Protein AF-0000000070367501 (afdb_homodimer)

Solvent-accessible surface area (backbone atoms only — not comparable to full-atom values): 46869 Å² total; per-residue (Å²): 126,82,75,54,25,58,60,68,57,26,40,51,51,44,52,72,64,59,57,45,53,24,20,75,47,23,20,70,32,49,52,84,32,32,57,65,58,52,50,49,32,73,73,63,33,62,46,32,52,46,55,26,44,73,32,50,70,38,22,51,60,39,39,55,61,50,51,23,82,41,45,51,31,62,74,52,23,67,62,58,47,24,73,42,36,36,79,29,70,39,12,36,35,39,36,35,25,28,58,26,35,50,39,13,68,31,33,33,37,31,45,54,77,34,45,42,33,49,54,41,14,26,38,64,14,53,33,43,80,40,77,37,80,51,52,72,39,77,87,58,63,43,72,46,52,57,50,42,66,60,50,40,53,50,39,69,76,39,74,72,51,48,31,37,44,41,64,32,29,32,98,82,22,32,41,48,59,44,55,57,32,41,68,60,55,59,89,42,45,34,33,30,43,16,38,60,38,52,51,45,64,37,32,90,84,50,74,78,39,53,49,81,26,59,26,30,34,37,23,23,15,37,7,47,40,45,35,25,54,57,16,30,17,36,35,34,31,19,55,84,42,84,71,61,63,67,50,50,50,54,30,38,63,58,61,52,28,62,43,65,40,45,59,59,52,46,31,50,53,31,22,52,59,42,31,74,74,46,24,47,60,39,46,50,52,17,33,51,49,33,48,50,45,51,59,58,51,65,72,44,89,53,52,42,65,70,84,72,59,70,93,38,36,43,64,36,41,49,47,35,31,40,59,58,41,40,8,54,54,52,51,46,47,35,34,75,75,65,37,33,40,61,53,44,62,39,53,43,16,31,30,37,34,38,36,58,55,62,50,70,67,56,46,52,51,50,50,53,51,51,52,52,51,49,64,72,42,64,81,56,71,84,49,82,64,71,58,55,69,63,51,42,49,55,57,36,56,75,65,64,48,74,77,42,58,43,49,56,45,49,54,47,60,67,47,79,40,41,38,61,79,33,61,73,36,37,27,59,40,74,40,54,47,47,85,87,29,31,52,75,37,44,57,14,17,49,36,46,72,49,50,25,68,75,66,34,54,76,35,74,39,41,28,53,58,76,81,127,127,82,77,55,26,58,60,68,58,25,40,51,52,43,53,70,64,60,58,46,52,23,20,75,46,24,20,71,33,47,54,83,34,32,58,66,58,52,51,50,32,72,74,63,34,62,45,33,51,46,56,28,44,75,32,51,71,37,22,52,59,38,40,56,59,50,50,23,81,41,43,50,31,59,75,53,23,67,61,57,49,24,73,40,37,35,81,29,70,42,13,36,35,40,37,34,26,28,57,26,34,51,40,13,68,32,33,33,37,30,45,52,78,35,45,42,32,48,55,41,14,26,37,65,15,52,34,43,80,41,78,38,79,52,52,71,40,78,88,58,62,44,73,46,51,58,50,43,66,60,50,40,52,51,38,69,75,37,74,72,50,47,33,38,44,40,65,33,28,33,96,82,21,32,41,48,58,45,57,58,31,43,67,60,55,58,90,42,45,34,34,31,44,16,38,61,38,51,52,44,63,37,34,90,84,51,75,78,38,54,48,80,24,59,24,32,32,38,23,22,14,38,8,47,40,47,36,28,54,55,17,30,16,35,36,36,30,19,56,84,42,85,71,63,64,67,51,49,50,54,31,38,63,59,60,53,28,63,44,66,40,42,59,60,51,46,31,50,52,32,21,53,58,44,30,74,73,46,24,48,61,39,46,50,53,17,33,50,48,34,49,50,44,52,60,58,50,65,72,43,89,54,52,42,65,71,82,71,58,67,93,40,36,42,62,36,42,49,47,34,29,42,59,58,42,42,7,54,55,50,51,47,47,35,34,74,76,65,37,33,40,63,51,47,63,38,53,43,16,32,31,37,36,38,34,59,55,62,50,71,68,55,47,50,52,50,49,52,49,52,53,52,52,48,63,72,41,64,81,56,70,84,50,82,64,70,59,53,68,62,52,42,50,56,57,36,57,76,65,65,47,74,78,41,58,43,49,56,47,50,53,46,57,67,48,77,39,41,39,60,80,35,60,74,37,37,26,58,40,74,39,55,47,46,85,86,28,31,52,76,37,44,56,15,18,50,36,46,70,47,49,26,69,72,67,34,54,75,35,74,38,40,28,52,58,76,80,126

Nearest PDB structures (foldseek):
  3wks-assembly1_B  TM=7.188E-01  e=1.585E-15  Methanocaldococcus jannaschii DSM 2661
  5wt5-assembly1_A  TM=7.300E-01  e=2.079E-14  Helicobacter pylori 26695
  1eqb-assembly2_D  TM=6.887E-01  e=7.180E-15  Escherichia coli
  5gvk-assembly1_B  TM=6.304E-01  e=9.965E-14  Plasmodium vivax Sal-1
  1ls3-assembly1_D  TM=6.834E-01  e=1.636E-12  Oryctolagus cuniculus

Sequence (936 aa):
MKNKKQIFEAIEEFIQSDPTQLQISNHNGRIISQPRLNKIIQNSGFKKVDAAWECMHNISGLQFSGSRIGDLGEVFHQTFNSKLSLFVQNGSSMGNQVVALTLAHKKVLIQANSHVSVYTGLSLSNAEIVLLEPEFNQEYGIHMAVTADQIQQAIQQHPDIYAVILTSPSYEGLFADYQKIRDVIGSRYLIVDEAHGAIHYFDKSDKRTALSSGADITVSSMHKSLGTLVGTSLINVAADSKFPTKKILDAYYTFATTSPNIILLASVYDAILELNENGEEYLQNAIQRNNQFRNEIEKLDNIIIDSFDQSQKDQLKTIFGIKNVHGYQLAKILQDKYNIWVEKCNSISVIVTIHINTEDADIDKLIKAVREISKKFEYKTQYDQSINQELIYVNLTKKRKILTPLTKVMSSDKEEKKIQDCIGRISGNLQYFCPPGYPVLTFGEEISKEHVEILGQNFLIEVLVEDEMKNKKQIFEAIEEFIQSDPTQLQISNHNGRIISQPRLNKIIQNSGFKKVDAAWECMHNISGLQFSGSRIGDLGEVFHQTFNSKLSLFVQNGSSMGNQVVALTLAHKKVLIQANSHVSVYTGLSLSNAEIVLLEPEFNQEYGIHMAVTADQIQQAIQQHPDIYAVILTSPSYEGLFADYQKIRDVIGSRYLIVDEAHGAIHYFDKSDKRTALSSGADITVSSMHKSLGTLVGTSLINVAADSKFPTKKILDAYYTFATTSPNIILLASVYDAILELNENGEEYLQNAIQRNNQFRNEIEKLDNIIIDSFDQSQKDQLKTIFGIKNVHGYQLAKILQDKYNIWVEKCNSISVIVTIHINTEDADIDKLIKAVREISKKFEYKTQYDQSINQELIYVNLTKKRKILTPLTKVMSSDKEEKKIQDCIGRISGNLQYFCPPGYPVLTFGEEISKEHVEILGQNFLIEVLVEDE

Radius of gyration: 27.82 Å; Cα contacts (8 Å, |Δi|>4): 2112; chains: 2; bounding box: 65×97×62 Å

Secondary structure (DSSP, 8-state):
----B-HHHHHHHHHHH--EEESTTSSTT--TT-HHHHHHHHHH-HHHHHGGGGGGGGBTT--EETTEE-B--HHHHHHHTEEEEEEETTHHHHHHHHHHHTTTT-EEEEETT--HHHHHHHHHTTPEEEEEPPPEETTTTEEPPP-HHHHHHHHHH-TT--EEEEE-S-TT-BPP-HHHHHHHHTTSEEEEE-TT-GGGGG-TT----TGGGT-SEEEEESTTTS---TT-EEEEEETT--S-HHHHHHHHHHHS-SS--HHHHHHHHHHHHHHHHHHHHHHHHHHHHHHHHHHHHTTSTTEEE----GGGB-TTEEEEEETTS-HHHHHHHHHHHH-EEESEE-SS-EEEE--TT--HHHHHHHHHHHHHHHHHTTT--------HHHHHHHHHHHH--B-S-HHHHHHS-EEEEEGGGGTTSBB---EEETTTTEEEE-TTBBP-HHHHHHH-TT-EEEEE----/----B-HHHHHHHHHHH--EEESTTSSTT--TT-HHHHHHHHHH-HHHHHGGGGGGGGBTT--EETTEE-B--HHHHHHHTEEEEEEETTHHHHHHHHHHHTTTT-EEEEETT--HHHHHHHHHTTPEEEEEPPPEETTTTEEPPP-HHHHHHHHHH-TT--EEEEE-S-TT-BPP-HHHHHHHHTTSEEEEE-TT-GGGGG-TT----TGGGT-SEEEEESTTTS---TT-EEEEEETT--S-HHHHHHHHHHHS-SS--HHHHHHHHHHHHHHHHHHHHHHHHHHHHHHHHHHHHTTSTTEEE----GGGB-TTEEEEEETTS-HHHHHHHHHHHH-EEESEE-SS-EEEE--TT--HHHHHHHHHHHHHHHHHTTT--------HHHHHHHHHHHH--B-S-HHHHHHS-EEEEEGGGGTTSBB---EEETTTTEEEE-TTBBP-HHHHHHH-TT-EEEEE----

Structure (mmCIF, N/CA/C/O backbone):
data_AF-0000000070367501-model_v1
#
loop_
_entity.id
_entity.type
_entity.pdbx_description
1 polymer 'Orn/lys/arg decarboxylase major region protein'
#
loop_
_atom_site.group_PDB
_atom_site.id
_atom_site.type_symbol
_atom_site.label_atom_id
_atom_site.label_alt_id
_atom_site.label_comp_id
_atom_site.label_asym_id
_atom_site.label_entity_id
_atom_site.label_seq_id
_atom_site.pdbx_PDB_ins_code
_atom_site.Cartn_x
_atom_site.Cartn_y
_atom_site.Cartn_z
_atom_site.occupancy
_atom_site.B_iso_or_equiv
_atom_site.auth_seq_id
_atom_site.auth_comp_id
_atom_site.auth_asym_id
_atom_site.auth_atom_id
_atom_site.pdbx_PDB_model_num
ATOM 1 N N . MET A 1 1 ? 6.867 -26.984 18.719 1 37.91 1 MET A N 1
ATOM 2 C CA . MET A 1 1 ? 6.367 -25.672 18.328 1 37.91 1 MET A CA 1
ATOM 3 C C . MET A 1 1 ? 7.461 -24.625 18.453 1 37.91 1 MET A C 1
ATOM 5 O O . MET A 1 1 ? 8.055 -24.453 19.516 1 37.91 1 MET A O 1
ATOM 9 N N . LYS A 1 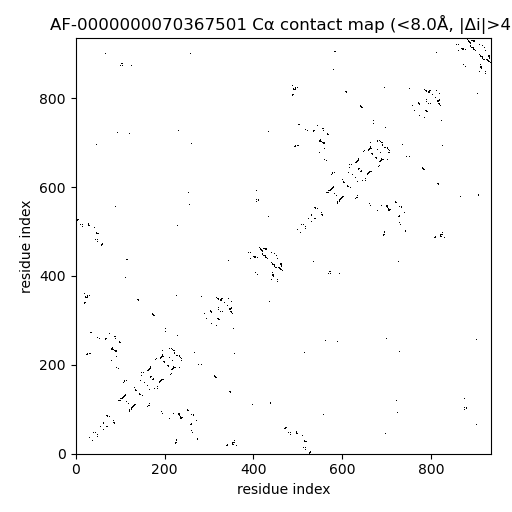2 ? 8.141 -24.375 17.547 1 55.78 2 LYS A N 1
ATOM 10 C CA . LYS A 1 2 ? 9.312 -23.5 17.703 1 55.78 2 LYS A CA 1
ATOM 11 C C . LYS A 1 2 ? 8.938 -22.203 18.406 1 55.78 2 LYS A C 1
ATOM 13 O O . LYS A 1 2 ? 7.883 -21.625 18.156 1 55.78 2 LYS A O 1
ATOM 18 N N . ASN A 1 3 ? 9.516 -21.906 19.312 1 74.88 3 ASN A N 1
ATOM 19 C CA . ASN A 1 3 ? 9.344 -20.719 20.125 1 74.88 3 ASN A CA 1
ATOM 20 C C . ASN A 1 3 ? 9.43 -19.438 19.297 1 74.88 3 ASN A C 1
ATOM 22 O O . ASN A 1 3 ? 10.438 -19.203 18.609 1 74.88 3 ASN A O 1
ATOM 26 N N . LYS A 1 4 ? 8.359 -18.797 19 1 85.81 4 LYS A N 1
ATOM 27 C CA . LYS A 1 4 ? 8.312 -17.516 18.312 1 85.81 4 LYS A CA 1
ATOM 28 C C . LYS A 1 4 ? 9.32 -16.531 18.906 1 85.81 4 LYS A C 1
ATOM 30 O O . LYS A 1 4 ? 9.734 -16.688 20.047 1 85.81 4 LYS A O 1
ATOM 35 N N . LYS A 1 5 ? 9.883 -15.734 18 1 92.88 5 LYS A N 1
ATOM 36 C CA . LYS A 1 5 ? 11.008 -14.859 18.328 1 92.88 5 LYS A CA 1
ATOM 37 C C . LYS A 1 5 ? 10.648 -13.391 18.094 1 92.88 5 LYS A C 1
ATOM 39 O O . LYS A 1 5 ? 9.641 -13.086 17.438 1 92.88 5 LYS A O 1
ATOM 44 N N . GLN A 1 6 ? 11.508 -12.609 18.781 1 94.12 6 GLN A N 1
ATOM 45 C CA . GLN A 1 6 ? 11.438 -11.211 18.391 1 94.12 6 GLN A CA 1
ATOM 46 C C . GLN A 1 6 ? 11.836 -11.016 16.938 1 94.12 6 GLN A C 1
ATOM 48 O O . GLN A 1 6 ? 12.641 -11.789 16.406 1 94.12 6 GLN A O 1
ATOM 53 N N . ILE A 1 7 ? 11.32 -10.055 16.281 1 96.69 7 ILE A N 1
ATOM 54 C CA . ILE A 1 7 ? 11.406 -9.891 14.828 1 96.69 7 ILE A CA 1
ATOM 55 C C . ILE A 1 7 ? 12.867 -9.883 14.391 1 96.69 7 ILE A C 1
ATOM 57 O O . ILE A 1 7 ? 13.234 -10.539 13.414 1 96.69 7 ILE A O 1
ATOM 61 N N . PHE A 1 8 ? 13.75 -9.18 15.047 1 97.75 8 PHE A N 1
ATOM 62 C CA . PHE A 1 8 ? 15.133 -9.055 14.609 1 97.75 8 PHE A CA 1
ATOM 63 C C . PHE A 1 8 ? 15.875 -10.375 14.781 1 97.75 8 PHE A C 1
ATOM 65 O O . PHE A 1 8 ? 16.719 -10.734 13.953 1 97.75 8 PHE A O 1
ATOM 72 N N . GLU A 1 9 ? 15.531 -11.062 15.844 1 97.56 9 GLU A N 1
ATOM 73 C CA . GLU A 1 9 ? 16.062 -12.406 16.016 1 97.56 9 GLU A CA 1
ATOM 74 C C . GLU A 1 9 ? 15.562 -13.344 14.914 1 97.56 9 GLU A C 1
ATOM 76 O O . GLU A 1 9 ? 16.328 -14.156 14.391 1 97.56 9 GLU A O 1
ATOM 81 N N . ALA A 1 10 ? 14.289 -13.25 14.609 1 97.56 10 ALA A N 1
ATOM 82 C CA . ALA A 1 10 ? 13.703 -14.07 13.555 1 97.56 10 ALA A CA 1
ATOM 83 C C . ALA A 1 10 ? 14.383 -13.805 12.211 1 97.56 10 ALA A C 1
ATOM 85 O O . ALA A 1 10 ? 14.688 -14.742 11.469 1 97.56 10 ALA A O 1
ATOM 86 N N . ILE A 1 11 ? 14.664 -12.516 11.883 1 97.81 11 ILE A N 1
ATOM 87 C CA . ILE A 1 11 ? 15.312 -12.125 10.633 1 97.81 11 ILE A CA 1
ATOM 88 C C . ILE A 1 11 ? 16.734 -12.672 10.602 1 97.81 11 ILE A C 1
ATOM 90 O O . ILE A 1 11 ? 17.141 -13.297 9.617 1 97.81 11 ILE A O 1
ATOM 94 N N . GLU A 1 12 ? 17.469 -12.461 11.672 1 97.81 12 GLU A N 1
ATOM 95 C CA . GLU A 1 12 ? 18.859 -12.898 11.727 1 97.81 12 GLU A CA 1
ATOM 96 C C . GLU A 1 12 ? 18.969 -14.422 11.617 1 97.81 12 GLU A C 1
ATOM 98 O O . GLU A 1 12 ? 19.844 -14.938 10.93 1 97.81 12 GLU A O 1
ATOM 103 N N . GLU A 1 13 ? 18.078 -15.086 12.344 1 96.94 13 GLU A N 1
ATOM 104 C CA . GLU A 1 13 ? 18.078 -16.547 12.281 1 96.94 13 GLU A CA 1
ATOM 105 C C . GLU A 1 13 ? 17.797 -17.031 10.859 1 96.94 13 GLU A C 1
ATOM 107 O O . GLU A 1 13 ? 18.406 -18 10.398 1 96.94 13 GLU A O 1
ATOM 112 N N . PHE A 1 14 ? 16.875 -16.422 10.219 1 96.69 14 PHE A N 1
ATOM 113 C CA . PHE A 1 14 ? 16.562 -16.812 8.844 1 96.69 14 PHE A CA 1
ATOM 114 C C . PHE A 1 14 ? 17.766 -16.594 7.941 1 96.69 14 PHE A C 1
ATOM 116 O O . PHE A 1 14 ? 18.125 -17.469 7.148 1 96.69 14 PHE A O 1
ATOM 123 N N . ILE A 1 15 ? 18.391 -15.398 8.008 1 97.06 15 ILE A N 1
ATOM 124 C CA . ILE A 1 15 ? 19.547 -15.062 7.191 1 97.06 15 ILE A CA 1
ATOM 125 C C . ILE A 1 15 ? 20.672 -16.078 7.438 1 97.06 15 ILE A C 1
ATOM 127 O O . ILE A 1 15 ? 21.297 -16.562 6.492 1 97.06 15 ILE A O 1
ATOM 131 N N . GLN A 1 16 ? 20.844 -16.438 8.672 1 96.62 16 GLN A N 1
ATOM 132 C CA . GLN A 1 16 ? 21.922 -17.359 9.047 1 96.62 16 GLN A CA 1
ATOM 133 C C . GLN A 1 16 ? 21.641 -18.766 8.531 1 96.62 16 GLN A C 1
ATOM 135 O O . GLN A 1 16 ? 22.578 -19.484 8.164 1 96.62 16 GLN A O 1
ATOM 140 N N . SER A 1 17 ? 20.375 -19.109 8.523 1 96.12 17 SER A N 1
ATOM 141 C CA . SER A 1 17 ? 20.016 -20.438 8.039 1 96.12 17 SER A CA 1
ATOM 142 C C . SER A 1 17 ? 20.312 -20.578 6.551 1 96.12 17 SER A C 1
ATOM 144 O O . SER A 1 17 ? 20.438 -21.703 6.039 1 96.12 17 SER A O 1
ATOM 146 N N . ASP A 1 18 ? 20.312 -19.531 5.758 1 94.25 18 ASP A N 1
ATOM 147 C CA . ASP A 1 18 ? 20.719 -19.438 4.359 1 94.25 18 ASP A CA 1
ATOM 148 C C . ASP A 1 18 ? 19.969 -20.469 3.51 1 94.25 18 ASP A C 1
ATOM 150 O O . ASP A 1 18 ? 20.594 -21.281 2.82 1 94.25 18 ASP A O 1
ATOM 154 N N . PRO A 1 19 ? 18.703 -20.422 3.529 1 96.12 19 PRO A N 1
ATOM 155 C CA . PRO A 1 19 ? 17.922 -21.391 2.744 1 96.12 19 PRO A CA 1
ATOM 156 C C . PRO A 1 19 ? 18.078 -21.188 1.238 1 96.12 19 PRO A C 1
ATOM 158 O O . PRO A 1 19 ? 18.312 -20.062 0.787 1 96.12 19 PRO A O 1
ATOM 161 N N . THR A 1 20 ? 18.047 -22.328 0.451 1 97.19 20 THR A N 1
ATOM 162 C CA . THR A 1 20 ? 17.859 -22.25 -0.992 1 97.19 20 THR A CA 1
ATOM 163 C C . THR A 1 20 ? 16.391 -21.969 -1.32 1 97.19 20 THR A C 1
ATOM 165 O O . THR A 1 20 ? 15.531 -22.828 -1.152 1 97.19 20 THR A O 1
ATOM 168 N N . GLN A 1 21 ? 16.188 -20.781 -1.766 1 96.62 21 GLN A N 1
ATOM 169 C CA . GLN A 1 21 ? 14.812 -20.375 -2.016 1 96.62 21 GLN A CA 1
ATOM 170 C C . GLN A 1 21 ? 14.477 -20.469 -3.502 1 96.62 21 GLN A C 1
ATOM 172 O O . GLN A 1 21 ? 14.898 -19.609 -4.289 1 96.62 21 GLN A O 1
ATOM 177 N N . LEU A 1 22 ? 13.75 -21.453 -3.846 1 97.25 22 LEU A N 1
ATOM 178 C CA . LEU A 1 22 ? 13.266 -21.625 -5.211 1 97.25 22 LEU A CA 1
ATOM 179 C C . LEU A 1 22 ? 11.797 -21.219 -5.32 1 97.25 22 LEU A C 1
ATOM 181 O O . LEU A 1 22 ? 10.969 -22 -5.793 1 97.25 22 LEU A O 1
ATOM 185 N N . GLN A 1 23 ? 11.492 -20.094 -4.801 1 93.94 23 GLN A N 1
ATOM 186 C CA . GLN A 1 23 ? 10.172 -19.484 -4.652 1 93.94 23 GLN A CA 1
ATOM 187 C C . GLN A 1 23 ? 10.258 -17.953 -4.738 1 93.94 23 GLN A C 1
ATOM 189 O O . GLN A 1 23 ? 11.352 -17.391 -4.848 1 93.94 23 GLN A O 1
ATOM 194 N N . ILE A 1 24 ? 9.156 -17.297 -4.883 1 83.94 24 ILE A N 1
ATOM 195 C CA . ILE A 1 24 ? 9.109 -15.852 -4.684 1 83.94 24 ILE A CA 1
ATOM 196 C C . ILE A 1 24 ? 9.75 -15.492 -3.342 1 83.94 24 ILE A C 1
ATOM 198 O O . ILE A 1 24 ? 9.641 -16.25 -2.375 1 83.94 24 ILE A O 1
ATOM 202 N N . SER A 1 25 ? 10.562 -14.328 -3.264 1 84.62 25 SER A N 1
ATOM 203 C CA . SER A 1 25 ? 10.664 -13.102 -4.051 1 84.62 25 SER A CA 1
ATOM 204 C C . SER A 1 25 ? 11.75 -13.219 -5.117 1 84.62 25 SER A C 1
ATOM 206 O O . SER A 1 25 ? 12.227 -12.211 -5.641 1 84.62 25 SER A O 1
ATOM 208 N N . ASN A 1 26 ? 12.227 -14.375 -5.391 1 82.88 26 ASN A N 1
ATOM 209 C CA . ASN A 1 26 ? 13.016 -14.734 -6.566 1 82.88 26 ASN A CA 1
ATOM 210 C C . ASN A 1 26 ? 14.406 -14.102 -6.523 1 82.88 26 ASN A C 1
ATOM 212 O O . ASN A 1 26 ? 14.938 -13.688 -7.555 1 82.88 26 ASN A O 1
ATOM 216 N N . HIS A 1 27 ? 14.922 -13.891 -5.324 1 89.31 27 HIS A N 1
ATOM 217 C CA . HIS A 1 27 ? 16.25 -13.305 -5.352 1 89.31 27 HIS A CA 1
ATOM 218 C C . HIS A 1 27 ? 17.141 -13.883 -4.25 1 89.31 27 HIS A C 1
ATOM 220 O O . HIS A 1 27 ? 18.359 -13.695 -4.262 1 89.31 27 HIS A O 1
ATOM 226 N N . ASN A 1 28 ? 16.672 -14.664 -3.332 1 89.25 28 ASN A N 1
ATOM 227 C CA . ASN A 1 28 ? 17.484 -15.352 -2.34 1 89.25 28 ASN A CA 1
ATOM 228 C C . ASN A 1 28 ? 18.438 -14.398 -1.638 1 89.25 28 ASN A C 1
ATOM 230 O O . ASN A 1 28 ? 19.562 -14.773 -1.282 1 89.25 28 ASN A O 1
ATOM 234 N N . GLY A 1 29 ? 18.125 -13.203 -1.617 1 93.56 29 GLY A N 1
ATOM 235 C CA . GLY A 1 29 ? 19 -12.211 -1.008 1 93.56 29 GLY A CA 1
ATOM 236 C C . GLY A 1 29 ? 20.109 -11.75 -1.93 1 93.56 29 GLY A C 1
ATOM 237 O O . GLY A 1 29 ? 20.953 -10.945 -1.533 1 93.56 29 GLY A O 1
ATOM 238 N N . ARG A 1 30 ? 20.141 -12.211 -3.133 1 94.56 30 ARG A N 1
ATOM 239 C CA . ARG A 1 30 ? 21.172 -11.859 -4.109 1 94.56 30 ARG A CA 1
ATOM 240 C C . ARG A 1 30 ? 20.781 -10.617 -4.902 1 94.56 30 ARG A C 1
ATOM 242 O O . ARG A 1 30 ? 19.594 -10.273 -4.969 1 94.56 30 ARG A O 1
ATOM 249 N N . ILE A 1 31 ? 21.766 -9.883 -5.551 1 92.06 31 ILE A N 1
ATOM 250 C CA . ILE A 1 31 ? 21.531 -8.5 -5.941 1 92.06 31 ILE A CA 1
ATOM 251 C C . ILE A 1 31 ? 21.719 -8.352 -7.453 1 92.06 31 ILE A C 1
ATOM 253 O O . ILE A 1 31 ? 22.016 -7.262 -7.941 1 92.06 31 ILE A O 1
ATOM 257 N N . ILE A 1 32 ? 21.516 -9.352 -8.242 1 89.62 32 ILE A N 1
ATOM 258 C CA . ILE A 1 32 ? 21.859 -9.289 -9.656 1 89.62 32 ILE A CA 1
ATOM 259 C C . ILE A 1 32 ? 21.016 -8.219 -10.352 1 89.62 32 ILE A C 1
ATOM 261 O O . ILE A 1 32 ? 21.5 -7.539 -11.258 1 89.62 32 ILE A O 1
ATOM 265 N N . SER A 1 33 ? 19.797 -8.055 -9.867 1 87.06 33 SER A N 1
ATOM 266 C CA . SER A 1 33 ? 18.922 -7.082 -10.516 1 87.06 33 SER A CA 1
ATOM 267 C C . SER A 1 33 ? 18.906 -5.758 -9.766 1 87.06 33 SER A C 1
ATOM 269 O O . SER A 1 33 ? 18.078 -4.887 -10.031 1 87.06 33 SER A O 1
ATOM 271 N N . GLN A 1 34 ? 19.781 -5.609 -8.805 1 93.38 34 GLN A N 1
ATOM 272 C CA . GLN A 1 34 ? 19.75 -4.41 -7.977 1 93.38 34 GLN A CA 1
ATOM 273 C C . GLN A 1 34 ? 21.156 -3.848 -7.77 1 93.38 34 GLN A C 1
ATOM 275 O O . GLN A 1 34 ? 21.547 -3.521 -6.645 1 93.38 34 GLN A O 1
ATOM 280 N N . PRO A 1 35 ? 21.938 -3.711 -8.789 1 96.06 35 PRO A N 1
ATOM 281 C CA . PRO A 1 35 ? 23.328 -3.318 -8.555 1 96.06 35 PRO A CA 1
ATOM 282 C C . PRO A 1 35 ? 23.469 -1.855 -8.133 1 96.06 35 PRO A C 1
ATOM 284 O O . PRO A 1 35 ? 24.297 -1.529 -7.277 1 96.06 35 PRO A O 1
ATOM 287 N N . ARG A 1 36 ? 22.719 -0.94 -8.727 1 97.69 36 ARG A N 1
ATOM 288 C CA . ARG A 1 36 ? 22.875 0.488 -8.469 1 97.69 36 ARG A CA 1
ATOM 289 C C . ARG A 1 36 ? 22.359 0.857 -7.086 1 97.69 36 ARG A C 1
ATOM 291 O O . ARG A 1 36 ? 23.016 1.589 -6.348 1 97.69 36 ARG A O 1
ATOM 298 N N . LEU A 1 37 ? 21.172 0.344 -6.73 1 97.75 37 LEU A N 1
ATOM 299 C CA . LEU A 1 37 ? 20.609 0.614 -5.414 1 97.75 37 LEU A CA 1
ATOM 300 C C . LEU A 1 37 ? 21.5 0.043 -4.312 1 97.75 37 LEU A C 1
ATOM 302 O O . LEU A 1 37 ? 21.719 0.692 -3.287 1 97.75 37 LEU A O 1
ATOM 306 N N . ASN A 1 38 ? 21.953 -1.198 -4.516 1 96.88 38 ASN A N 1
ATOM 307 C CA . ASN A 1 38 ? 22.844 -1.82 -3.545 1 96.88 38 ASN A CA 1
ATOM 308 C C . ASN A 1 38 ? 24.094 -0.969 -3.303 1 96.88 38 ASN A C 1
ATOM 310 O O . ASN A 1 38 ? 24.516 -0.79 -2.158 1 96.88 38 ASN A O 1
ATOM 314 N N . LYS A 1 39 ? 24.656 -0.467 -4.348 1 97.38 39 LYS A N 1
ATOM 315 C CA . LYS A 1 39 ? 25.859 0.36 -4.242 1 97.38 39 LYS A CA 1
ATOM 316 C C . LYS A 1 39 ? 25.578 1.627 -3.436 1 97.38 39 LYS A C 1
ATOM 318 O O . LYS A 1 39 ? 26.375 1.996 -2.561 1 97.38 39 LYS A O 1
ATOM 323 N N . ILE A 1 40 ? 24.484 2.301 -3.699 1 97.75 40 ILE A N 1
ATOM 324 C CA . ILE A 1 40 ? 24.156 3.543 -3.01 1 97.75 40 ILE A CA 1
ATOM 325 C C . ILE A 1 40 ? 23.922 3.264 -1.528 1 97.75 40 ILE A C 1
ATOM 327 O O . ILE A 1 40 ? 24.359 4.031 -0.667 1 97.75 40 ILE A O 1
ATOM 331 N N . ILE A 1 41 ? 23.25 2.137 -1.191 1 96.88 41 ILE A N 1
ATOM 332 C CA . ILE A 1 41 ? 22.953 1.801 0.197 1 96.88 41 ILE A CA 1
ATOM 333 C C . ILE A 1 41 ? 24.234 1.451 0.93 1 96.88 41 ILE A C 1
ATOM 335 O O . ILE A 1 41 ? 24.422 1.826 2.09 1 96.88 41 ILE A O 1
ATOM 339 N N . GLN A 1 42 ? 25.125 0.781 0.259 1 95.62 42 GLN A N 1
ATOM 340 C CA . GLN A 1 42 ? 26.406 0.442 0.862 1 95.62 42 GLN A CA 1
ATOM 341 C C . GLN A 1 42 ? 27.234 1.696 1.149 1 95.62 42 GLN A C 1
ATOM 343 O O . GLN A 1 42 ? 27.891 1.786 2.184 1 95.62 42 GLN A O 1
ATOM 348 N N . ASN A 1 43 ? 27.125 2.639 0.235 1 96.12 43 ASN A N 1
ATOM 349 C CA . ASN A 1 43 ? 27.953 3.834 0.331 1 96.12 43 ASN A CA 1
ATOM 350 C C . ASN A 1 43 ? 27.391 4.836 1.328 1 96.12 43 ASN A C 1
ATOM 352 O O . ASN A 1 43 ? 28.141 5.488 2.059 1 96.12 43 ASN A O 1
ATOM 356 N N . SER A 1 44 ? 26.062 4.965 1.354 1 95.81 44 SER A N 1
ATOM 357 C CA . SER A 1 44 ? 25.484 6.109 2.053 1 95.81 44 SER A CA 1
ATOM 358 C C . SER A 1 44 ? 24.562 5.66 3.186 1 95.81 44 SER A C 1
ATOM 360 O O . SER A 1 44 ? 24.234 6.453 4.066 1 95.81 44 SER A O 1
ATOM 362 N N . GLY A 1 45 ? 24.141 4.395 3.164 1 94.69 45 GLY A N 1
ATOM 363 C CA . GLY A 1 45 ? 23.172 3.908 4.121 1 94.69 45 GLY A CA 1
ATOM 364 C C . GLY A 1 45 ? 21.734 3.98 3.607 1 94.69 45 GLY A C 1
ATOM 365 O O . GLY A 1 45 ? 21.391 4.902 2.869 1 94.69 45 GLY A O 1
ATOM 366 N N . PHE A 1 46 ? 20.906 3.012 4.031 1 95.06 46 PHE A N 1
ATOM 367 C CA . PHE A 1 46 ? 19.547 2.9 3.531 1 95.06 46 PHE A CA 1
ATOM 368 C C . PHE A 1 46 ? 18.703 4.09 3.986 1 95.06 46 PHE A C 1
ATOM 370 O O . PHE A 1 46 ? 17.797 4.531 3.27 1 95.06 46 PHE A O 1
ATOM 377 N N . LYS A 1 47 ? 19 4.672 5.195 1 95.81 47 LYS A N 1
ATOM 378 C CA . LYS A 1 47 ? 18.219 5.777 5.738 1 95.81 47 LYS A CA 1
ATOM 379 C C . LYS A 1 47 ? 18.453 7.059 4.945 1 95.81 47 LYS A C 1
ATOM 381 O O . LYS A 1 47 ? 17.547 7.879 4.793 1 95.81 47 LYS A O 1
ATOM 386 N N . LYS A 1 48 ? 19.672 7.25 4.52 1 96.69 48 LYS A N 1
ATOM 387 C CA . LYS A 1 48 ? 19.953 8.406 3.678 1 96.69 48 LYS A CA 1
ATOM 388 C C . LYS A 1 48 ? 19.188 8.328 2.361 1 96.69 48 LYS A C 1
ATOM 390 O O . LYS A 1 48 ? 18.766 9.352 1.826 1 96.69 48 LYS A O 1
ATOM 395 N N . VAL A 1 49 ? 19.062 7.078 1.829 1 97.31 49 VAL A N 1
ATOM 396 C CA . VAL A 1 49 ? 18.266 6.902 0.62 1 97.31 49 VAL A CA 1
ATOM 397 C C . VAL A 1 49 ? 16.797 7.219 0.917 1 97.31 49 VAL A C 1
ATOM 399 O O . VAL A 1 49 ? 16.141 7.93 0.151 1 97.31 49 VAL A O 1
ATOM 402 N N . ASP A 1 50 ? 16.312 6.719 2.043 1 97.12 50 ASP A N 1
ATOM 403 C CA . ASP A 1 50 ? 14.922 6.969 2.445 1 97.12 50 ASP A CA 1
ATOM 404 C C . ASP A 1 50 ? 14.664 8.461 2.617 1 97.12 50 ASP A C 1
ATOM 406 O O . ASP A 1 50 ? 13.586 8.953 2.273 1 97.12 50 ASP A O 1
ATOM 410 N N . ALA A 1 51 ? 15.633 9.234 3.115 1 96.12 51 ALA A N 1
ATOM 411 C CA . ALA A 1 51 ? 15.508 10.664 3.379 1 96.12 51 ALA A CA 1
ATOM 412 C C . ALA A 1 51 ? 15.484 11.461 2.078 1 96.12 51 ALA A C 1
ATOM 414 O O . ALA A 1 51 ? 15.109 12.633 2.066 1 96.12 51 ALA A O 1
ATOM 415 N N . ALA A 1 52 ? 15.812 10.812 0.988 1 94.88 52 ALA A N 1
ATOM 416 C CA . ALA A 1 52 ? 15.93 11.5 -0.295 1 94.88 52 ALA A CA 1
ATOM 417 C C . ALA A 1 52 ? 14.594 11.492 -1.045 1 94.88 52 ALA A C 1
ATOM 419 O O . ALA A 1 52 ? 14.562 11.664 -2.266 1 94.88 52 ALA A O 1
ATOM 420 N N . TRP A 1 53 ? 13.516 11.281 -0.372 1 90.12 53 TRP A N 1
ATOM 421 C CA . TRP A 1 53 ? 12.227 11.109 -1.041 1 90.12 53 TRP A CA 1
ATOM 422 C C . TRP A 1 53 ? 11.859 12.352 -1.847 1 90.12 53 TRP A C 1
ATOM 424 O O . TRP A 1 53 ? 11.195 12.25 -2.879 1 90.12 53 TRP A O 1
ATOM 434 N N . GLU A 1 54 ? 12.391 13.578 -1.518 1 89.94 54 GLU A N 1
ATOM 435 C CA . GLU A 1 54 ? 12.062 14.812 -2.225 1 89.94 54 GLU A CA 1
ATOM 436 C C . GLU A 1 54 ? 12.703 14.844 -3.609 1 89.94 54 GLU A C 1
ATOM 438 O O . GLU A 1 54 ? 12.305 15.633 -4.469 1 89.94 54 GLU A O 1
ATOM 443 N N . CYS A 1 55 ? 13.617 13.977 -3.812 1 94.06 55 CYS A N 1
ATOM 444 C CA . CYS A 1 55 ? 14.297 13.969 -5.105 1 94.06 55 CYS A CA 1
ATOM 445 C C . CYS A 1 55 ? 13.367 13.477 -6.207 1 94.06 55 CYS A C 1
ATOM 447 O O . CYS A 1 55 ? 13.641 13.672 -7.391 1 94.06 55 CYS A O 1
ATOM 449 N N . MET A 1 56 ? 12.219 12.93 -5.812 1 93.88 56 MET A N 1
ATOM 450 C CA . MET A 1 56 ? 11.289 12.375 -6.789 1 93.88 56 MET A CA 1
ATOM 451 C C . MET A 1 56 ? 10.797 13.461 -7.742 1 93.88 56 MET A C 1
ATOM 453 O O . MET A 1 56 ? 10.469 13.18 -8.898 1 93.88 56 MET A O 1
ATOM 457 N N . HIS A 1 57 ? 10.812 14.711 -7.328 1 92.12 57 HIS A N 1
ATOM 458 C CA . HIS A 1 57 ? 10.414 15.828 -8.172 1 92.12 57 HIS A CA 1
ATOM 459 C C . HIS A 1 57 ? 11.414 16.047 -9.305 1 92.12 57 HIS A C 1
ATOM 461 O O . HIS A 1 57 ? 11.086 16.672 -10.32 1 92.12 57 HIS A O 1
ATOM 467 N N . ASN A 1 58 ? 12.602 15.492 -9.188 1 93.44 58 ASN A N 1
ATOM 468 C CA . ASN A 1 58 ? 13.68 15.766 -10.125 1 93.44 58 ASN A CA 1
ATOM 469 C C . ASN A 1 58 ? 14.008 14.547 -10.984 1 93.44 58 ASN A C 1
ATOM 471 O O . ASN A 1 58 ? 15.023 14.523 -11.68 1 93.44 58 ASN A O 1
ATOM 475 N N . ILE A 1 59 ? 13.172 13.547 -10.891 1 95.19 59 ILE A N 1
ATOM 476 C CA . ILE A 1 59 ? 13.43 12.344 -11.672 1 95.19 59 ILE A CA 1
ATOM 477 C C . ILE A 1 59 ? 12.875 12.508 -13.078 1 95.19 59 ILE A C 1
ATOM 479 O O . ILE A 1 59 ? 11.703 12.859 -13.258 1 95.19 59 ILE A O 1
ATOM 483 N N . SER A 1 60 ? 13.703 12.25 -14.07 1 93.5 60 SER A N 1
ATOM 484 C CA . SER A 1 60 ? 13.32 12.383 -15.469 1 93.5 60 SER A CA 1
ATOM 485 C C . SER A 1 60 ? 12.172 11.438 -15.82 1 93.5 60 SER A C 1
ATOM 487 O O . SER A 1 60 ? 12.234 10.242 -15.508 1 93.5 60 SER A O 1
ATOM 489 N N . GLY A 1 61 ? 11.156 12.062 -16.469 1 92.06 61 GLY A N 1
ATOM 490 C CA . GLY A 1 61 ? 10.047 11.25 -16.953 1 92.06 61 GLY A CA 1
ATOM 491 C C . GLY A 1 61 ? 8.984 11 -15.891 1 92.06 61 GLY A C 1
ATOM 492 O O . GLY A 1 61 ? 7.816 10.781 -16.219 1 92.06 61 GLY A O 1
ATOM 493 N N . LEU A 1 62 ? 9.383 11.078 -14.609 1 94.31 62 LEU A N 1
ATOM 494 C CA . LEU A 1 62 ? 8.453 10.766 -13.531 1 94.31 62 LEU A CA 1
ATOM 495 C C . LEU A 1 62 ? 7.484 11.914 -13.289 1 94.31 62 LEU A C 1
ATOM 497 O O . LEU A 1 62 ? 7.906 13.055 -13.062 1 94.31 62 LEU A O 1
ATOM 501 N N . GLN A 1 63 ? 6.215 11.578 -13.438 1 92.81 63 GLN A N 1
ATOM 502 C CA . GLN A 1 63 ? 5.199 12.523 -12.984 1 92.81 63 GLN A CA 1
ATOM 503 C C . GLN A 1 63 ? 5.035 12.469 -11.469 1 92.81 63 GLN A C 1
ATOM 505 O O . GLN A 1 63 ? 4.707 11.422 -10.906 1 92.81 63 GLN A O 1
ATOM 510 N N . PHE A 1 64 ? 5.305 13.531 -10.844 1 89.5 64 PHE A N 1
ATOM 511 C CA . PHE A 1 64 ? 5.207 13.609 -9.391 1 89.5 64 PHE A CA 1
ATOM 512 C C . PHE A 1 64 ? 4.578 14.93 -8.969 1 89.5 64 PHE A C 1
ATOM 514 O O . PHE A 1 64 ? 5.254 15.961 -8.914 1 89.5 64 PHE A O 1
ATOM 521 N N . SER A 1 65 ? 3.201 14.898 -8.703 1 82.62 65 SER A N 1
ATOM 522 C CA . SER A 1 65 ? 2.422 16.047 -8.273 1 82.62 65 SER A CA 1
ATOM 523 C C . SER A 1 65 ? 1.557 15.711 -7.062 1 82.62 65 SER A C 1
ATOM 525 O O . SER A 1 65 ? 0.985 14.625 -6.988 1 82.62 65 SER A O 1
ATOM 527 N N . GLY A 1 66 ? 1.492 16.656 -6.078 1 78.31 66 GLY A N 1
ATOM 528 C CA . GLY A 1 66 ? 0.696 16.391 -4.891 1 78.31 66 GLY A CA 1
ATOM 529 C C . GLY A 1 66 ? 1.243 15.258 -4.047 1 78.31 66 GLY A C 1
ATOM 530 O O . GLY A 1 66 ? 0.479 14.461 -3.49 1 78.31 66 GLY A O 1
ATOM 531 N N . SER A 1 67 ? 2.535 15.031 -4.215 1 82.56 67 SER A N 1
ATOM 532 C CA . SER A 1 67 ? 3.254 14.016 -3.457 1 82.56 67 SER A CA 1
ATOM 533 C C . SER A 1 67 ? 2.814 12.609 -3.861 1 82.56 67 SER A C 1
ATOM 535 O O . SER A 1 67 ? 2.9 11.672 -3.062 1 82.56 67 SER A O 1
ATOM 537 N N . ARG A 1 68 ? 2.285 12.5 -4.996 1 88.62 68 ARG A N 1
ATOM 538 C CA . ARG A 1 68 ? 1.919 11.188 -5.512 1 88.62 68 ARG A CA 1
ATOM 539 C C . ARG A 1 68 ? 2.664 10.875 -6.809 1 88.62 68 ARG A C 1
ATOM 541 O O . ARG A 1 68 ? 2.92 11.773 -7.609 1 88.62 68 ARG A O 1
ATOM 548 N N . ILE A 1 69 ? 2.924 9.656 -6.91 1 93.69 69 ILE A N 1
ATOM 549 C CA . ILE A 1 69 ? 3.568 9.172 -8.125 1 93.69 69 ILE A CA 1
ATOM 550 C C . ILE A 1 69 ? 2.531 9.039 -9.242 1 93.69 69 ILE A C 1
ATOM 552 O O . ILE A 1 69 ? 1.412 8.578 -9.008 1 93.69 69 ILE A O 1
ATOM 556 N N . GLY A 1 70 ? 2.828 9.617 -10.391 1 95.81 70 GLY A N 1
ATOM 557 C CA . GLY A 1 70 ? 2.053 9.375 -11.602 1 95.81 70 GLY A CA 1
ATOM 558 C C . GLY A 1 70 ? 2.756 8.461 -12.586 1 95.81 70 GLY A C 1
ATOM 559 O O . GLY A 1 70 ? 3.33 7.445 -12.203 1 95.81 70 GLY A O 1
ATOM 560 N N . ASP A 1 71 ? 2.643 8.82 -13.844 1 97.69 71 ASP A N 1
ATOM 561 C CA . ASP A 1 71 ? 3.275 8.023 -14.891 1 97.69 71 ASP A CA 1
ATOM 562 C C . ASP A 1 71 ? 4.789 7.965 -14.695 1 97.69 71 ASP A C 1
ATOM 564 O O . ASP A 1 71 ? 5.422 8.977 -14.383 1 97.69 71 ASP A O 1
ATOM 568 N N . LEU A 1 72 ? 5.363 6.777 -14.875 1 97.88 72 LEU A N 1
ATOM 569 C CA . LEU A 1 72 ? 6.785 6.551 -14.656 1 97.88 72 LEU A CA 1
ATOM 570 C C . LEU A 1 72 ? 7.602 7.008 -15.867 1 97.88 72 LEU A C 1
ATOM 572 O O . LEU A 1 72 ? 8.805 7.246 -15.75 1 97.88 72 LEU A O 1
ATOM 576 N N . GLY A 1 73 ? 7 6.992 -17.094 1 96.38 73 GLY A N 1
ATOM 577 C CA . GLY A 1 73 ? 7.637 7.633 -18.219 1 96.38 73 GLY A CA 1
ATOM 578 C C . GLY A 1 73 ? 8.297 6.648 -19.172 1 96.38 73 GLY A C 1
ATOM 579 O O . GLY A 1 73 ? 7.996 5.453 -19.141 1 96.38 73 GLY A O 1
ATOM 580 N N . GLU A 1 74 ? 9.164 7.125 -19.984 1 95.5 74 GLU A N 1
ATOM 581 C CA . GLU A 1 74 ? 9.625 6.504 -21.219 1 95.5 74 GLU A CA 1
ATOM 582 C C . GLU A 1 74 ? 10.375 5.207 -20.953 1 95.5 74 GLU A C 1
ATOM 584 O O . GLU A 1 74 ? 10.242 4.234 -21.688 1 95.5 74 GLU A O 1
ATOM 589 N N . VAL A 1 75 ? 11.141 5.168 -19.906 1 95.75 75 VAL A N 1
ATOM 590 C CA . VAL A 1 75 ? 11.922 3.969 -19.609 1 95.75 75 VAL A CA 1
ATOM 591 C C . VAL A 1 75 ? 10.984 2.771 -19.453 1 95.75 75 VAL A C 1
ATOM 593 O O . VAL A 1 75 ? 11.266 1.686 -19.969 1 95.75 75 VAL A O 1
ATOM 596 N N . PHE A 1 76 ? 9.914 2.951 -18.844 1 98 76 PHE A N 1
ATOM 597 C CA . PHE A 1 76 ? 8.945 1.885 -18.625 1 98 76 PHE A CA 1
ATOM 598 C C . PHE A 1 76 ? 8.102 1.665 -19.875 1 98 76 PHE A C 1
ATOM 600 O O . PHE A 1 76 ? 7.812 0.524 -20.25 1 98 76 PHE A O 1
ATOM 607 N N . HIS A 1 77 ? 7.742 2.779 -20.562 1 97.94 77 HIS A N 1
ATOM 608 C CA . HIS A 1 77 ? 6.961 2.666 -21.781 1 97.94 77 HIS A CA 1
ATOM 609 C C . HIS A 1 77 ? 7.703 1.85 -22.828 1 97.94 77 HIS A C 1
ATOM 611 O O . HIS A 1 77 ? 7.102 1.014 -23.516 1 97.94 77 HIS A O 1
ATOM 617 N N . GLN A 1 78 ? 8.953 2.055 -22.891 1 96.12 78 GLN A N 1
ATOM 618 C CA . GLN A 1 78 ? 9.758 1.332 -23.859 1 96.12 78 GLN A CA 1
ATOM 619 C C . GLN A 1 78 ? 9.898 -0.138 -23.484 1 96.12 78 GLN A C 1
ATOM 621 O O . GLN A 1 78 ? 9.883 -1.015 -24.344 1 96.12 78 GLN A O 1
ATOM 626 N N . THR A 1 79 ? 10.031 -0.377 -22.219 1 96.25 79 THR A N 1
ATOM 627 C CA . THR A 1 79 ? 10.227 -1.736 -21.734 1 96.25 79 THR A CA 1
ATOM 628 C C . THR A 1 79 ? 8.969 -2.576 -21.938 1 96.25 79 THR A C 1
ATOM 630 O O . THR A 1 79 ? 9.055 -3.723 -22.391 1 96.25 79 THR A O 1
ATOM 633 N N . PHE A 1 80 ? 7.805 -2.014 -21.688 1 96.62 80 PHE A N 1
ATOM 634 C CA . PHE A 1 80 ? 6.578 -2.803 -21.641 1 96.62 80 PHE A CA 1
ATOM 635 C C . PHE A 1 80 ? 5.699 -2.5 -22.844 1 96.62 80 PHE A C 1
ATOM 637 O O . PHE A 1 80 ? 4.637 -3.107 -23.016 1 96.62 80 PHE A O 1
ATOM 644 N N . ASN A 1 81 ? 6.145 -1.575 -23.703 1 95.44 81 ASN A N 1
ATOM 645 C CA . ASN A 1 81 ? 5.305 -1.071 -24.781 1 95.44 81 ASN A CA 1
ATOM 646 C C . ASN A 1 81 ? 3.961 -0.57 -24.266 1 95.44 81 ASN A C 1
ATOM 648 O O . ASN A 1 81 ? 2.908 -1.022 -24.719 1 95.44 81 ASN A O 1
ATOM 652 N N . SER A 1 82 ? 4.051 0.318 -23.312 1 98 82 SER A N 1
ATOM 653 C CA . SER A 1 82 ? 2.891 0.867 -22.625 1 98 82 SER A CA 1
ATOM 654 C C . SER A 1 82 ? 2.762 2.367 -22.859 1 98 82 SER A C 1
ATOM 656 O O . SER A 1 82 ? 3.736 3.029 -23.219 1 98 82 SER A O 1
ATOM 658 N N . LYS A 1 83 ? 1.583 2.91 -22.766 1 98.12 83 LYS A N 1
ATOM 659 C CA . LYS A 1 83 ? 1.369 4.352 -22.812 1 98.12 83 LYS A CA 1
ATOM 660 C C . LYS A 1 83 ? 1.191 4.938 -21.422 1 98.12 83 LYS A C 1
ATOM 662 O O . LYS A 1 83 ? 1.2 6.16 -21.25 1 98.12 83 LYS A O 1
ATOM 667 N N . LEU A 1 84 ? 0.986 4.094 -20.453 1 98.44 84 LEU A N 1
ATOM 668 C CA . LEU A 1 84 ? 0.912 4.449 -19.047 1 98.44 84 LEU A CA 1
ATOM 669 C C . LEU A 1 84 ? 1.517 3.354 -18.172 1 98.44 84 LEU A C 1
ATOM 671 O O . LEU A 1 84 ? 1.227 2.172 -18.359 1 98.44 84 LEU A O 1
ATOM 675 N N . SER A 1 85 ? 2.396 3.682 -17.328 1 98.75 85 SER A N 1
ATOM 676 C CA . SER A 1 85 ? 2.992 2.789 -16.328 1 98.75 85 SER A CA 1
ATOM 677 C C . SER A 1 85 ? 2.957 3.406 -14.945 1 98.75 85 SER A C 1
ATOM 679 O O . SER A 1 85 ? 3.488 4.5 -14.727 1 98.75 85 SER A O 1
ATOM 681 N N . LEU A 1 86 ? 2.318 2.701 -14.016 1 98.75 86 LEU A N 1
ATOM 682 C CA . LEU A 1 86 ? 2.143 3.217 -12.656 1 98.75 86 LEU A CA 1
ATOM 683 C C . LEU A 1 86 ? 2.805 2.297 -11.641 1 98.75 86 LEU A C 1
ATOM 685 O O . LEU A 1 86 ? 2.648 1.076 -11.703 1 98.75 86 LEU A O 1
ATOM 689 N N . PHE A 1 87 ? 3.527 2.912 -10.719 1 98.5 87 PHE A N 1
ATOM 690 C CA . PHE A 1 87 ? 4.164 2.191 -9.625 1 98.5 87 PHE A CA 1
ATOM 691 C C . PHE A 1 87 ? 3.172 1.935 -8.5 1 98.5 87 PHE A C 1
ATOM 693 O O . PHE A 1 87 ? 2.443 2.84 -8.086 1 98.5 87 PHE A O 1
ATOM 700 N N . VAL A 1 88 ? 3.174 0.705 -8.023 1 98 88 VAL A N 1
ATOM 701 C CA . VAL A 1 88 ? 2.301 0.31 -6.922 1 98 88 VAL A CA 1
ATOM 702 C C . VAL A 1 88 ? 3.133 -0.301 -5.797 1 98 88 VAL A C 1
ATOM 704 O O . VAL A 1 88 ? 3.791 -1.327 -5.988 1 98 88 VAL A O 1
ATOM 707 N N . GLN A 1 89 ? 3.162 0.256 -4.562 1 96.44 89 GLN A N 1
ATOM 708 C CA . GLN A 1 89 ? 4.027 -0.22 -3.49 1 96.44 89 GLN A CA 1
ATOM 709 C C . GLN A 1 89 ? 3.264 -1.133 -2.533 1 96.44 89 GLN A C 1
ATOM 711 O O . GLN A 1 89 ? 3.838 -1.657 -1.577 1 96.44 89 GLN A O 1
ATOM 716 N N . ASN A 1 90 ? 1.987 -1.371 -2.762 1 97.44 90 ASN A N 1
ATOM 717 C CA . ASN A 1 90 ? 1.179 -2.297 -1.976 1 97.44 90 ASN A CA 1
ATOM 718 C C . ASN A 1 90 ? 0.864 -3.568 -2.756 1 97.44 90 ASN A C 1
ATOM 720 O O . ASN A 1 90 ? -0.208 -4.152 -2.592 1 97.44 90 ASN A O 1
ATOM 724 N N . GLY A 1 91 ? 1.755 -3.955 -3.662 1 96.88 91 GLY A N 1
ATOM 725 C CA . GLY A 1 91 ? 1.689 -5.207 -4.398 1 96.88 91 GLY A CA 1
ATOM 726 C C . GLY A 1 91 ? 0.68 -5.18 -5.531 1 96.88 91 GLY A C 1
ATOM 727 O O . GLY A 1 91 ? 0.005 -4.172 -5.746 1 96.88 91 GLY A O 1
ATOM 728 N N . SER A 1 92 ? 0.68 -6.316 -6.219 1 97.56 92 SER A N 1
ATOM 729 C CA . SER A 1 92 ? -0.322 -6.5 -7.266 1 97.56 92 SER A CA 1
ATOM 730 C C . SER A 1 92 ? -1.729 -6.535 -6.68 1 97.56 92 SER A C 1
ATOM 732 O O . SER A 1 92 ? -2.709 -6.293 -7.391 1 97.56 92 SER A O 1
ATOM 734 N N . SER A 1 93 ? -1.793 -6.781 -5.363 1 97.06 93 SER A N 1
ATOM 735 C CA . SER A 1 93 ? -3.096 -6.723 -4.711 1 97.06 93 SER A CA 1
ATOM 736 C C . SER A 1 93 ? -3.764 -5.371 -4.93 1 97.06 93 SER A C 1
ATOM 738 O O . SER A 1 93 ? -4.887 -5.301 -5.434 1 97.06 93 SER A O 1
ATOM 740 N N . MET A 1 94 ? -3.033 -4.309 -4.633 1 97.88 94 MET A N 1
ATOM 741 C CA . MET A 1 94 ? -3.586 -2.977 -4.859 1 97.88 94 MET A CA 1
ATOM 742 C C . MET A 1 94 ? -3.742 -2.699 -6.348 1 97.88 94 MET A C 1
ATOM 744 O O . MET A 1 94 ? -4.699 -2.043 -6.766 1 97.88 94 MET A O 1
ATOM 748 N N . GLY A 1 95 ? -2.752 -3.172 -7.145 1 98.62 95 GLY A N 1
ATOM 749 C CA . GLY A 1 95 ? -2.881 -3.006 -8.586 1 98.62 95 GLY A CA 1
ATOM 750 C C . GLY A 1 95 ? -4.195 -3.531 -9.133 1 98.62 95 GLY A C 1
ATOM 751 O O . GLY A 1 95 ? -4.859 -2.854 -9.914 1 98.62 95 GLY A O 1
ATOM 752 N N . ASN A 1 96 ? -4.555 -4.723 -8.711 1 98.62 96 ASN A N 1
ATOM 753 C CA . ASN A 1 96 ? -5.812 -5.328 -9.141 1 98.62 96 ASN A CA 1
ATOM 754 C C . ASN A 1 96 ? -7.012 -4.512 -8.672 1 98.62 96 ASN A C 1
ATOM 756 O O . ASN A 1 96 ? -8.008 -4.402 -9.391 1 98.62 96 ASN A O 1
ATOM 760 N N . GLN A 1 97 ? -6.922 -3.93 -7.523 1 98.06 97 GLN A N 1
ATOM 761 C CA . GLN A 1 97 ? -8.016 -3.119 -6.992 1 98.06 97 GLN A CA 1
ATOM 762 C C . GLN A 1 97 ? -8.18 -1.831 -7.793 1 98.06 97 GLN A C 1
ATOM 764 O O . GLN A 1 97 ? -9.305 -1.402 -8.055 1 98.06 97 GLN A O 1
ATOM 769 N N . VAL A 1 98 ? -7.035 -1.21 -8.133 1 98.44 98 VAL A N 1
ATOM 770 C CA . VAL A 1 98 ? -7.059 -0.001 -8.953 1 98.44 98 VAL A CA 1
ATOM 771 C C . VAL A 1 98 ? -7.77 -0.285 -10.273 1 98.44 98 VAL A C 1
ATOM 773 O O . VAL A 1 98 ? -8.695 0.431 -10.656 1 98.44 98 VAL A O 1
ATOM 776 N N . VAL A 1 99 ? -7.355 -1.36 -10.914 1 98.81 99 VAL A N 1
ATOM 777 C CA . VAL A 1 99 ? -7.926 -1.705 -12.211 1 98.81 99 VAL A CA 1
ATOM 778 C C . VAL A 1 99 ? -9.406 -2.055 -12.047 1 98.81 99 VAL A C 1
ATOM 780 O O . VAL A 1 99 ? -10.242 -1.645 -12.852 1 98.81 99 VAL A O 1
ATOM 783 N N . ALA A 1 100 ? -9.766 -2.775 -11.016 1 98.5 100 ALA A N 1
ATOM 784 C CA . ALA A 1 100 ? -11.148 -3.18 -10.773 1 98.5 100 ALA A CA 1
ATOM 785 C C . ALA A 1 100 ? -12.055 -1.963 -10.609 1 98.5 100 ALA A C 1
ATOM 787 O O . ALA A 1 100 ? -13.195 -1.965 -11.07 1 98.5 100 ALA A O 1
ATOM 788 N N . LEU A 1 101 ? -11.57 -0.934 -9.914 1 97.94 101 LEU A N 1
ATOM 789 C CA . LEU A 1 101 ? -12.375 0.257 -9.68 1 97.94 101 LEU A CA 1
ATOM 790 C C . LEU A 1 101 ? -12.773 0.913 -11 1 97.94 101 LEU A C 1
ATOM 792 O O . LEU A 1 101 ? -13.852 1.509 -11.102 1 97.94 101 LEU A O 1
ATOM 796 N N . THR A 1 102 ? -11.961 0.79 -12.023 1 98.06 102 THR A N 1
ATOM 797 C CA . THR A 1 102 ? -12.273 1.361 -13.328 1 98.06 102 THR A CA 1
ATOM 798 C C . THR A 1 102 ? -13.414 0.601 -13.992 1 98.06 102 THR A C 1
ATOM 800 O O . THR A 1 102 ? -13.977 1.059 -14.992 1 98.06 102 THR A O 1
ATOM 803 N N . LEU A 1 103 ? -13.758 -0.539 -13.461 1 98.38 103 LEU A N 1
ATOM 804 C CA . LEU A 1 103 ? -14.805 -1.394 -14.023 1 98.38 103 LEU A CA 1
ATOM 805 C C . LEU A 1 103 ? -16.078 -1.286 -13.203 1 98.38 103 LEU A C 1
ATOM 807 O O . LEU A 1 103 ? -16.906 -2.207 -13.211 1 98.38 103 LEU A O 1
ATOM 811 N N . ALA A 1 104 ? -16.266 -0.23 -12.516 1 97.31 104 ALA A N 1
ATOM 812 C CA . ALA A 1 104 ? -17.422 -0.014 -11.641 1 97.31 104 ALA A CA 1
ATOM 813 C C . ALA A 1 104 ? -18.719 -0.226 -12.398 1 97.31 104 ALA A C 1
ATOM 815 O O . ALA A 1 104 ? -18.891 0.288 -13.508 1 97.31 104 ALA A O 1
ATOM 816 N N . HIS A 1 105 ? -19.625 -1.058 -11.836 1 97 105 HIS A N 1
ATOM 817 C CA . HIS A 1 105 ? -20.984 -1.339 -12.281 1 97 105 HIS A CA 1
ATOM 818 C C . HIS A 1 105 ? -20.984 -2.061 -13.625 1 97 105 HIS A C 1
ATOM 820 O O . HIS A 1 105 ? -22.031 -2.195 -14.266 1 97 105 HIS A O 1
ATOM 826 N N . LYS A 1 106 ? -19.828 -2.541 -14.109 1 98.06 106 LYS A N 1
ATOM 827 C CA . LYS A 1 106 ? -19.75 -3.303 -15.352 1 98.06 106 LYS A CA 1
ATOM 828 C C . LYS A 1 106 ? -19.766 -4.805 -15.078 1 98.06 106 LYS A C 1
ATOM 830 O O . LYS A 1 106 ? -19.516 -5.238 -13.953 1 98.06 106 LYS A O 1
ATOM 835 N N . LYS A 1 107 ? -20.219 -5.574 -16.125 1 98.25 107 LYS A N 1
ATOM 836 C CA . LYS A 1 107 ? -20.125 -7.031 -16.047 1 98.25 107 LYS A CA 1
ATOM 837 C C . LYS A 1 107 ? -18.75 -7.523 -16.453 1 98.25 107 LYS A C 1
ATOM 839 O O . LYS A 1 107 ? -18.25 -7.199 -17.531 1 98.25 107 LYS A O 1
ATOM 844 N N . VAL A 1 108 ? -18.125 -8.297 -15.562 1 98.75 108 VAL A N 1
ATOM 845 C CA . VAL A 1 108 ? -16.719 -8.68 -15.758 1 98.75 108 VAL A CA 1
ATOM 846 C C . VAL A 1 108 ? -16.594 -10.203 -15.656 1 98.75 108 VAL A C 1
ATOM 848 O O . VAL A 1 108 ? -17.078 -10.805 -14.695 1 98.75 108 VAL A O 1
ATOM 851 N N . LEU A 1 109 ? -15.992 -10.812 -16.656 1 98.75 109 LEU A N 1
ATOM 852 C CA . LEU A 1 109 ? -15.672 -12.234 -16.656 1 98.75 109 LEU A CA 1
ATOM 853 C C . LEU A 1 109 ? -14.312 -12.477 -16 1 98.75 109 LEU A C 1
ATOM 855 O O . LEU A 1 109 ? -13.312 -11.891 -16.406 1 98.75 109 LEU A O 1
ATOM 859 N N . ILE A 1 110 ? -14.273 -13.297 -14.953 1 98.12 110 ILE A N 1
ATOM 860 C CA . ILE A 1 110 ? -13 -13.641 -14.328 1 98.12 110 ILE A CA 1
ATOM 861 C C . ILE A 1 110 ? -12.898 -15.148 -14.148 1 98.12 110 ILE A C 1
ATOM 863 O O . ILE A 1 110 ? -13.906 -15.859 -14.211 1 98.12 110 ILE A O 1
ATOM 867 N N . GLN A 1 111 ? -11.633 -15.609 -13.922 1 96.19 111 GLN A N 1
ATOM 868 C CA . GLN A 1 111 ? -11.43 -16.984 -13.5 1 96.19 111 GLN A CA 1
ATOM 869 C C . GLN A 1 111 ? -11.867 -17.188 -12.047 1 96.19 111 GLN A C 1
ATOM 871 O O . GLN A 1 111 ? -11.633 -16.328 -11.195 1 96.19 111 GLN A O 1
ATOM 876 N N . ALA A 1 112 ? -12.461 -18.344 -11.844 1 94.75 112 ALA A N 1
ATOM 877 C CA . ALA A 1 112 ? -12.891 -18.656 -10.484 1 94.75 112 ALA A CA 1
ATOM 878 C C . ALA A 1 112 ? -11.703 -18.688 -9.531 1 94.75 112 ALA A C 1
ATOM 880 O O . ALA A 1 112 ? -11.836 -18.344 -8.352 1 94.75 112 ALA A O 1
ATOM 881 N N . ASN A 1 113 ? -10.57 -19.047 -10.086 1 94.31 113 ASN A N 1
ATOM 882 C CA . ASN A 1 113 ? -9.375 -19.125 -9.25 1 94.31 113 ASN A CA 1
ATOM 883 C C . ASN A 1 113 ? -8.516 -17.875 -9.414 1 94.31 113 ASN A C 1
ATOM 885 O O . ASN A 1 113 ? -7.285 -17.953 -9.492 1 94.31 113 ASN A O 1
ATOM 889 N N . SER A 1 114 ? -9.18 -16.703 -9.547 1 96.5 114 SER A N 1
ATOM 890 C CA . SER A 1 114 ? -8.477 -15.43 -9.516 1 96.5 114 SER A CA 1
ATOM 891 C C . SER A 1 114 ? -8.008 -15.094 -8.102 1 96.5 114 SER A C 1
ATOM 893 O O . SER A 1 114 ? -8.594 -15.562 -7.121 1 96.5 114 SER A O 1
ATOM 895 N N . HIS A 1 115 ? -6.953 -14.367 -8.055 1 96.69 115 HIS A N 1
ATOM 896 C CA . HIS A 1 115 ? -6.426 -13.922 -6.77 1 96.69 115 HIS A CA 1
ATOM 897 C C . HIS A 1 115 ? -7.48 -13.164 -5.973 1 96.69 115 HIS A C 1
ATOM 899 O O . HIS A 1 115 ? -8.32 -12.469 -6.551 1 96.69 115 HIS A O 1
ATOM 905 N N . VAL A 1 116 ? -7.469 -13.234 -4.699 1 96.06 116 VAL A N 1
ATOM 906 C CA . VAL A 1 116 ? -8.438 -12.648 -3.77 1 96.06 116 VAL A CA 1
ATOM 907 C C . VAL A 1 116 ? -8.547 -11.148 -4.02 1 96.06 116 VAL A C 1
ATOM 909 O O . VAL A 1 116 ? -9.625 -10.57 -3.873 1 96.06 116 VAL A O 1
ATOM 912 N N . SER A 1 117 ? -7.484 -10.477 -4.438 1 96.69 117 SER A N 1
ATOM 913 C CA . SER A 1 117 ? -7.508 -9.031 -4.664 1 96.69 117 SER A CA 1
ATOM 914 C C . SER A 1 117 ? -8.391 -8.672 -5.855 1 96.69 117 SER A C 1
ATOM 916 O O . SER A 1 117 ? -8.922 -7.562 -5.922 1 96.69 117 SER A O 1
ATOM 918 N N . VAL A 1 118 ? -8.516 -9.57 -6.805 1 97.88 118 VAL A N 1
ATOM 919 C CA . VAL A 1 118 ? -9.445 -9.344 -7.906 1 97.88 118 VAL A CA 1
ATOM 920 C C . VAL A 1 118 ? -10.883 -9.344 -7.383 1 97.88 118 VAL A C 1
ATOM 922 O O . VAL A 1 118 ? -11.672 -8.461 -7.715 1 97.88 118 VAL A O 1
ATOM 925 N N . TYR A 1 119 ? -11.164 -10.289 -6.516 1 97 119 TYR A N 1
ATOM 926 C CA . TYR A 1 119 ? -12.492 -10.391 -5.918 1 97 119 TYR A CA 1
ATOM 927 C C . TYR A 1 119 ? -12.797 -9.172 -5.066 1 97 119 TYR A C 1
ATOM 929 O O . TYR A 1 119 ? -13.867 -8.562 -5.203 1 97 119 TYR A O 1
ATOM 937 N N . THR A 1 120 ? -11.883 -8.797 -4.195 1 96.12 120 THR A N 1
ATOM 938 C CA . THR A 1 120 ? -12.141 -7.664 -3.312 1 96.12 120 THR A CA 1
ATOM 939 C C . THR A 1 120 ? -12.211 -6.363 -4.109 1 96.12 120 THR A C 1
ATOM 941 O O . THR A 1 120 ? -13.039 -5.496 -3.814 1 96.12 120 THR A O 1
ATOM 944 N N . GLY A 1 121 ? -11.359 -6.223 -5.105 1 97.19 121 GLY A N 1
ATOM 945 C CA . GLY A 1 121 ? -11.414 -5.051 -5.961 1 97.19 121 GLY A CA 1
ATOM 946 C C . GLY A 1 121 ? -12.742 -4.906 -6.68 1 97.19 121 GLY A C 1
ATOM 947 O O . GLY A 1 121 ? -13.344 -3.826 -6.684 1 97.19 121 GLY A O 1
ATOM 948 N N . LEU A 1 122 ? -13.188 -6 -7.27 1 97.56 122 LEU A N 1
ATOM 949 C CA . LEU A 1 122 ? -14.453 -5.969 -8.008 1 97.56 122 LEU A CA 1
ATOM 950 C C . LEU A 1 122 ? -15.625 -5.734 -7.059 1 97.56 122 LEU A C 1
ATOM 952 O O . LEU A 1 122 ? -16.594 -5.078 -7.426 1 97.56 122 LEU A O 1
ATOM 956 N N . SER A 1 123 ? -15.5 -6.23 -5.859 1 95.5 123 SER A N 1
ATOM 957 C CA . SER A 1 123 ? -16.531 -5.992 -4.859 1 95.5 123 SER A CA 1
ATOM 958 C C . SER A 1 123 ? -16.609 -4.516 -4.473 1 95.5 123 SER A C 1
ATOM 960 O O . SER A 1 123 ? -17.688 -3.953 -4.332 1 95.5 123 SER A O 1
ATOM 962 N N . LEU A 1 124 ? -15.5 -3.9 -4.32 1 94.75 124 LEU A N 1
ATOM 963 C CA . LEU A 1 124 ? -15.414 -2.479 -4 1 94.75 124 LEU A CA 1
ATOM 964 C C . LEU A 1 124 ? -16.031 -1.635 -5.113 1 94.75 124 LEU A C 1
ATOM 966 O O . LEU A 1 124 ? -16.562 -0.552 -4.855 1 94.75 124 LEU A O 1
ATOM 970 N N . SER A 1 125 ? -15.984 -2.121 -6.301 1 95.94 125 SER A N 1
ATOM 971 C CA . SER A 1 125 ? -16.406 -1.355 -7.473 1 95.94 125 SER A CA 1
ATOM 972 C C . SER A 1 125 ? -17.859 -1.634 -7.824 1 95.94 125 SER A C 1
ATOM 974 O O . SER A 1 125 ? -18.406 -1.035 -8.75 1 95.94 125 SER A O 1
ATOM 976 N N . ASN A 1 126 ? -18.484 -2.564 -7.141 1 95 126 ASN A N 1
ATOM 977 C CA . ASN A 1 126 ? -19.844 -3 -7.453 1 95 126 ASN A CA 1
ATOM 978 C C . ASN A 1 126 ? -19.938 -3.555 -8.875 1 95 126 ASN A C 1
ATOM 980 O O . ASN A 1 126 ? -20.938 -3.326 -9.562 1 95 126 ASN A O 1
ATOM 984 N N . ALA A 1 127 ? -18.906 -4.152 -9.336 1 97.25 127 ALA A N 1
ATOM 985 C CA . ALA A 1 127 ? -18.938 -4.836 -10.625 1 97.25 127 ALA A CA 1
ATOM 986 C C . ALA A 1 127 ? -19.766 -6.117 -10.547 1 97.25 127 ALA A C 1
ATOM 988 O O . ALA A 1 127 ? -19.922 -6.691 -9.469 1 97.25 127 ALA A O 1
ATOM 989 N N . GLU A 1 128 ? -20.406 -6.48 -11.641 1 97.25 128 GLU A N 1
ATOM 990 C CA . GLU A 1 128 ? -21.062 -7.777 -11.742 1 97.25 128 GLU A CA 1
ATOM 991 C C . GLU A 1 128 ? -20.094 -8.859 -12.195 1 97.25 128 GLU A C 1
ATOM 993 O O . GLU A 1 128 ? -19.547 -8.789 -13.297 1 97.25 128 GLU A O 1
ATOM 998 N N . ILE A 1 129 ? -19.906 -9.922 -11.398 1 97.56 129 ILE A N 1
ATOM 999 C CA . ILE A 1 129 ? -18.891 -10.93 -11.648 1 97.56 129 ILE A CA 1
ATOM 1000 C C . ILE A 1 129 ? -19.5 -12.133 -12.352 1 97.56 129 ILE A C 1
ATOM 1002 O O . ILE A 1 129 ? -20.547 -12.648 -11.922 1 97.56 129 ILE A O 1
ATOM 1006 N N . VAL A 1 130 ? -18.969 -12.492 -13.414 1 97.62 130 VAL A N 1
ATOM 1007 C CA . VAL A 1 130 ? -19.234 -13.766 -14.078 1 97.62 130 VAL A CA 1
ATOM 1008 C C . VAL A 1 130 ? -18.016 -14.672 -13.945 1 97.62 130 VAL A C 1
ATOM 1010 O O . VAL A 1 130 ? -16.891 -14.25 -14.227 1 97.62 130 VAL A O 1
ATOM 1013 N N . LEU A 1 131 ? -18.234 -15.945 -13.57 1 96.69 131 LEU A N 1
ATOM 1014 C CA . LEU A 1 131 ? -17.125 -16.844 -13.266 1 96.69 131 LEU A CA 1
ATOM 1015 C C . LEU A 1 131 ? -16.906 -17.844 -14.398 1 96.69 131 LEU A C 1
ATOM 1017 O O . LEU A 1 131 ? -17.859 -18.328 -14.984 1 96.69 131 LEU A O 1
ATOM 1021 N N . LEU A 1 132 ? -15.672 -18.031 -14.625 1 96.06 132 LEU A N 1
ATOM 1022 C CA . LEU A 1 132 ? -15.203 -19.062 -15.539 1 96.06 132 LEU A CA 1
ATOM 1023 C C . LEU A 1 132 ? -14.336 -20.078 -14.805 1 96.06 132 LEU A C 1
ATOM 1025 O O . LEU A 1 132 ? -13.398 -19.719 -14.102 1 96.06 132 LEU A O 1
ATOM 1029 N N . GLU A 1 133 ? -14.625 -21.359 -15 1 93.75 133 GLU A N 1
ATOM 1030 C CA . GLU A 1 133 ? -13.883 -22.406 -14.32 1 93.75 133 GLU A CA 1
ATOM 1031 C C . GLU A 1 133 ? -12.75 -22.953 -15.195 1 93.75 133 GLU A C 1
ATOM 1033 O O . GLU A 1 133 ? -13 -23.516 -16.25 1 93.75 133 GLU A O 1
ATOM 1038 N N . PRO A 1 134 ? -11.547 -22.797 -14.703 1 94.88 134 PRO A N 1
ATOM 1039 C CA . PRO A 1 134 ? -10.477 -23.453 -15.453 1 94.88 134 PRO A CA 1
ATOM 1040 C C . PRO A 1 134 ? -10.531 -24.969 -15.352 1 94.88 134 PRO A C 1
ATOM 1042 O O . PRO A 1 134 ? -11.023 -25.516 -14.359 1 94.88 134 PRO A O 1
ATOM 1045 N N . GLU A 1 135 ? -10.055 -25.594 -16.375 1 94.5 135 GLU A N 1
ATOM 1046 C CA . GLU A 1 135 ? -9.938 -27.047 -16.312 1 94.5 135 GLU A CA 1
ATOM 1047 C C . GLU A 1 135 ? -8.945 -27.469 -15.227 1 94.5 135 GLU A C 1
ATOM 1049 O O . GLU A 1 135 ? -7.945 -26.797 -14.992 1 94.5 135 GLU A O 1
ATOM 1054 N N . PHE A 1 136 ? -9.242 -28.594 -14.617 1 94.31 136 PHE A N 1
ATOM 1055 C CA . PHE A 1 136 ? -8.375 -29.109 -13.57 1 94.31 136 PHE A CA 1
ATOM 1056 C C . PHE A 1 136 ? -7.633 -30.359 -14.047 1 94.31 136 PHE A C 1
ATOM 1058 O O . PHE A 1 136 ? -8.25 -31.297 -14.539 1 94.31 136 PHE A O 1
ATOM 1065 N N . ASN A 1 137 ? -6.336 -30.312 -13.969 1 93.88 137 ASN A N 1
ATOM 1066 C CA . ASN A 1 137 ? -5.488 -31.453 -14.297 1 93.88 137 ASN A CA 1
ATOM 1067 C C . ASN A 1 137 ? -5.211 -32.312 -13.07 1 93.88 137 ASN A C 1
ATOM 1069 O O . ASN A 1 137 ? -4.457 -31.922 -12.18 1 93.88 137 ASN A O 1
ATOM 1073 N N . GLN A 1 138 ? -5.684 -33.5 -13.031 1 90.38 138 GLN A N 1
ATOM 1074 C CA . GLN A 1 138 ? -5.578 -34.375 -11.867 1 90.38 138 GLN A CA 1
ATOM 1075 C C . GLN A 1 138 ? -4.188 -34.969 -11.766 1 90.38 138 GLN A C 1
ATOM 1077 O O . GLN A 1 138 ? -3.771 -35.406 -10.688 1 90.38 138 GLN A O 1
ATOM 1082 N N . GLU A 1 139 ? -3.549 -35.031 -12.891 1 90.81 139 GLU A N 1
ATOM 1083 C CA . GLU A 1 139 ? -2.225 -35.656 -12.906 1 90.81 139 GLU A CA 1
ATOM 1084 C C . GLU A 1 139 ? -1.24 -34.844 -12.047 1 90.81 139 GLU A C 1
ATOM 1086 O O . GLU A 1 139 ? -0.398 -35.438 -11.359 1 90.81 139 GLU A O 1
ATOM 1091 N N . TYR A 1 140 ? -1.371 -33.531 -12.141 1 92.75 140 TYR A N 1
ATOM 1092 C CA . TYR A 1 140 ? -0.424 -32.688 -11.43 1 92.75 140 TYR A CA 1
ATOM 1093 C C . TYR A 1 140 ? -1.107 -31.953 -10.273 1 92.75 140 TYR A C 1
ATOM 1095 O O . TYR A 1 140 ? -0.441 -31.344 -9.43 1 92.75 140 TYR A O 1
ATOM 1103 N N . GLY A 1 141 ? -2.471 -32 -10.227 1 90.81 141 GLY A N 1
ATOM 1104 C CA . GLY A 1 141 ? -3.221 -31.312 -9.18 1 90.81 141 GLY A CA 1
ATOM 1105 C C . GLY A 1 141 ? -3.248 -29.812 -9.359 1 90.81 141 GLY A C 1
ATOM 1106 O O . GLY A 1 141 ? -3.146 -29.062 -8.383 1 90.81 141 GLY A O 1
ATOM 1107 N N . ILE A 1 142 ? -3.305 -29.359 -10.625 1 93 142 ILE A N 1
ATOM 1108 C CA . ILE A 1 142 ? -3.232 -27.922 -10.867 1 93 142 ILE A CA 1
ATOM 1109 C C . ILE A 1 142 ? -4.363 -27.5 -11.805 1 93 142 ILE A C 1
ATOM 1111 O O . ILE A 1 142 ? -4.926 -28.328 -12.523 1 93 142 ILE A O 1
ATOM 1115 N N . HIS A 1 143 ? -4.738 -26.219 -11.734 1 93.88 143 HIS A N 1
ATOM 1116 C CA . HIS A 1 143 ? -5.656 -25.641 -12.703 1 93.88 143 HIS A CA 1
ATOM 1117 C C . HIS A 1 143 ? -4.934 -25.266 -13.992 1 93.88 143 HIS A C 1
ATOM 1119 O O . HIS A 1 143 ? -3.83 -24.719 -13.953 1 93.88 143 HIS A O 1
ATOM 1125 N N . MET A 1 144 ? -5.555 -25.578 -15.102 1 95.19 144 MET A N 1
ATOM 1126 C CA . MET A 1 144 ? -5 -25.25 -16.406 1 95.19 144 MET A CA 1
ATOM 1127 C C . MET A 1 144 ? -5.324 -23.797 -16.781 1 95.19 144 MET A C 1
ATOM 1129 O O . MET A 1 144 ? -6.145 -23.156 -16.125 1 95.19 144 MET A O 1
ATOM 1133 N N . ALA A 1 145 ? -4.605 -23.297 -17.766 1 95 145 ALA A N 1
ATOM 1134 C CA . ALA A 1 145 ? -4.918 -21.969 -18.297 1 95 145 ALA A CA 1
ATOM 1135 C C . ALA A 1 145 ? -6.289 -21.969 -18.969 1 95 145 ALA A C 1
ATOM 1137 O O . ALA A 1 145 ? -6.672 -22.938 -19.625 1 95 145 ALA A O 1
ATOM 1138 N N . VAL A 1 146 ? -6.977 -20.891 -18.812 1 95.81 146 VAL A N 1
ATOM 1139 C CA . VAL A 1 146 ? -8.266 -20.719 -19.484 1 95.81 146 VAL A CA 1
ATOM 1140 C C . VAL A 1 146 ? -8.055 -20.656 -21 1 95.81 146 VAL A C 1
ATOM 1142 O O . VAL A 1 146 ? -7.059 -20.094 -21.469 1 95.81 146 VAL A O 1
ATOM 1145 N N . THR A 1 147 ? -9.023 -21.188 -21.734 1 96.25 147 THR A N 1
ATOM 1146 C CA . THR A 1 147 ? -8.891 -21.25 -23.188 1 96.25 147 THR A CA 1
ATOM 1147 C C . THR A 1 147 ? -9.789 -20.219 -23.859 1 96.25 147 THR A C 1
ATOM 1149 O O . THR A 1 147 ? -10.75 -19.734 -23.25 1 96.25 147 THR A O 1
ATOM 1152 N N . ALA A 1 148 ? -9.461 -19.938 -25.094 1 97.31 148 ALA A N 1
ATOM 1153 C CA . ALA A 1 148 ? -10.297 -19.047 -25.906 1 97.31 148 ALA A CA 1
ATOM 1154 C C . ALA A 1 148 ? -11.703 -19.609 -26.062 1 97.31 148 ALA A C 1
ATOM 1156 O O . ALA A 1 148 ? -12.68 -18.859 -26.078 1 97.31 148 ALA A O 1
ATOM 1157 N N . ASP A 1 149 ? -11.797 -20.906 -26.125 1 97.69 149 ASP A N 1
ATOM 1158 C CA . ASP A 1 149 ? -13.102 -21.547 -26.297 1 97.69 149 ASP A CA 1
ATOM 1159 C C . ASP A 1 149 ? -13.984 -21.328 -25.062 1 97.69 149 ASP A C 1
ATOM 1161 O O . ASP A 1 149 ? -15.172 -21.031 -25.203 1 97.69 149 ASP A O 1
ATOM 1165 N N . GLN A 1 150 ? -13.445 -21.484 -23.938 1 97.19 150 GLN A N 1
ATOM 1166 C CA . GLN A 1 150 ? -14.188 -21.25 -22.703 1 97.19 150 GLN A CA 1
ATOM 1167 C C . GLN A 1 150 ? -14.68 -19.812 -22.625 1 97.19 150 GLN A C 1
ATOM 1169 O O . GLN A 1 150 ? -15.82 -19.562 -22.234 1 97.19 150 GLN A O 1
ATOM 1174 N N . ILE A 1 151 ? -13.859 -18.891 -23 1 98.25 151 ILE A N 1
ATOM 1175 C CA . ILE A 1 151 ? -14.195 -17.469 -22.969 1 98.25 151 ILE A CA 1
ATOM 1176 C C . ILE A 1 151 ? -15.281 -17.172 -24 1 98.25 151 ILE A C 1
ATOM 1178 O O . ILE A 1 151 ? -16.234 -16.438 -23.703 1 98.25 151 ILE A O 1
ATOM 1182 N N . GLN A 1 152 ? -15.141 -17.75 -25.141 1 98.06 152 GLN A N 1
ATOM 1183 C CA . GLN A 1 152 ? -16.141 -17.547 -26.188 1 98.06 152 GLN A CA 1
ATOM 1184 C C . GLN A 1 152 ? -17.516 -18.031 -25.719 1 98.06 152 GLN A C 1
ATOM 1186 O O . GLN A 1 152 ? -18.516 -17.344 -25.938 1 98.06 152 GLN A O 1
ATOM 1191 N N . GLN A 1 153 ? -17.516 -19.156 -25.141 1 97.88 153 GLN A N 1
ATOM 1192 C CA . GLN A 1 153 ? -18.781 -19.688 -24.625 1 97.88 153 GLN A CA 1
ATOM 1193 C C . GLN A 1 153 ? -19.391 -18.766 -23.578 1 97.88 153 GLN A C 1
ATOM 1195 O O . GLN A 1 153 ? -20.594 -18.547 -23.578 1 97.88 153 GLN A O 1
ATOM 1200 N N . ALA A 1 154 ? -18.547 -18.266 -22.703 1 97.5 154 ALA A N 1
ATOM 1201 C CA . ALA A 1 154 ? -19.031 -17.359 -21.656 1 97.5 154 ALA A CA 1
ATOM 1202 C C . ALA A 1 154 ? -19.609 -16.078 -22.266 1 97.5 154 ALA A C 1
ATOM 1204 O O . ALA A 1 154 ? -20.641 -15.586 -21.812 1 97.5 154 ALA A O 1
ATOM 1205 N N . ILE A 1 155 ? -18.969 -15.586 -23.266 1 97.88 155 ILE A N 1
ATOM 1206 C CA . ILE A 1 155 ? -19.406 -14.352 -23.922 1 97.88 155 ILE A CA 1
ATOM 1207 C C . ILE A 1 155 ? -20.734 -14.594 -24.641 1 97.88 155 ILE A C 1
ATOM 1209 O O . ILE A 1 155 ? -21.594 -13.711 -24.656 1 97.88 155 ILE A O 1
ATOM 1213 N N . GLN A 1 156 ? -20.859 -15.758 -25.203 1 97.69 156 GLN A N 1
ATOM 1214 C CA . GLN A 1 156 ? -22.125 -16.094 -25.859 1 97.69 156 GLN A CA 1
ATOM 1215 C C . GLN A 1 156 ? -23.266 -16.125 -24.844 1 97.69 156 GLN A C 1
ATOM 1217 O O . GLN A 1 156 ? -24.375 -15.695 -25.141 1 97.69 156 GLN A O 1
ATOM 1222 N N . GLN A 1 157 ? -23 -16.625 -23.719 1 97.56 157 GLN A N 1
ATOM 1223 C CA . GLN A 1 157 ? -24 -16.719 -22.672 1 97.56 157 GLN A CA 1
ATOM 1224 C C . GLN A 1 157 ? -24.266 -15.352 -22.047 1 97.56 157 GLN A C 1
ATOM 1226 O O . GLN A 1 157 ? -25.375 -15.078 -21.578 1 97.56 157 GLN A O 1
ATOM 1231 N N . HIS A 1 158 ? -23.25 -14.5 -21.984 1 97.88 158 HIS A N 1
ATOM 1232 C CA . HIS A 1 158 ? -23.328 -13.164 -21.406 1 97.88 158 HIS A CA 1
ATOM 1233 C C . HIS A 1 158 ? -22.781 -12.117 -22.375 1 97.88 158 HIS A C 1
ATOM 1235 O O . HIS A 1 158 ? -21.703 -11.562 -22.156 1 97.88 158 HIS A O 1
ATOM 1241 N N . PRO A 1 159 ? -23.547 -11.711 -23.312 1 97.56 159 PRO A N 1
ATOM 1242 C CA . PRO A 1 159 ? -23.047 -10.82 -24.359 1 97.56 159 PRO A CA 1
ATOM 1243 C C . PRO A 1 159 ? -22.734 -9.422 -23.844 1 97.56 159 PRO A C 1
ATOM 1245 O O . PRO A 1 159 ? -22.062 -8.641 -24.531 1 97.56 159 PRO A O 1
ATOM 1248 N N . ASP A 1 160 ? -23.188 -9.062 -22.641 1 97.94 160 ASP A N 1
ATOM 1249 C CA . ASP A 1 160 ? -23 -7.719 -22.109 1 97.94 160 ASP A CA 1
ATOM 1250 C C . ASP A 1 160 ? -21.734 -7.641 -21.234 1 97.94 160 ASP A C 1
ATOM 1252 O O . ASP A 1 160 ? -21.5 -6.633 -20.578 1 97.94 160 ASP A O 1
ATOM 1256 N N . ILE A 1 161 ? -20.922 -8.68 -21.266 1 98.44 161 ILE A N 1
ATOM 1257 C CA . ILE A 1 161 ? -19.625 -8.617 -20.609 1 98.44 161 ILE A CA 1
ATOM 1258 C C . ILE A 1 161 ? -18.812 -7.453 -21.156 1 98.44 161 ILE A C 1
ATOM 1260 O O . ILE A 1 161 ? -18.703 -7.289 -22.375 1 98.44 161 ILE A O 1
ATOM 1264 N N . TYR A 1 162 ? -18.297 -6.668 -20.203 1 98.38 162 TYR A N 1
ATOM 1265 C CA . TYR A 1 162 ? -17.562 -5.457 -20.562 1 98.38 162 TYR A CA 1
ATOM 1266 C C . TYR A 1 162 ? -16.078 -5.734 -20.641 1 98.38 162 TYR A C 1
ATOM 1268 O O . TYR A 1 162 ? -15.375 -5.164 -21.484 1 98.38 162 TYR A O 1
ATOM 1276 N N . ALA A 1 163 ? -15.555 -6.605 -19.812 1 98.75 163 ALA A N 1
ATOM 1277 C CA . ALA A 1 163 ? -14.133 -6.898 -19.719 1 98.75 163 ALA A CA 1
ATOM 1278 C C . ALA A 1 163 ? -13.891 -8.328 -19.25 1 98.75 163 ALA A C 1
ATOM 1280 O O . ALA A 1 163 ? -14.758 -8.938 -18.625 1 98.75 163 ALA A O 1
ATOM 1281 N N . VAL A 1 164 ? -12.766 -8.844 -19.594 1 98.75 164 VAL A N 1
ATOM 1282 C CA . VAL A 1 164 ? -12.266 -10.141 -19.156 1 98.75 164 VAL A CA 1
ATOM 1283 C C . VAL A 1 164 ? -10.992 -9.945 -18.328 1 98.75 164 VAL A C 1
ATOM 1285 O O . VAL A 1 164 ? -10.055 -9.266 -18.766 1 98.75 164 VAL A O 1
ATOM 1288 N N . ILE A 1 165 ? -10.93 -10.5 -17.094 1 98.56 165 ILE A N 1
ATOM 1289 C CA . ILE A 1 165 ? -9.719 -10.508 -16.297 1 98.56 165 ILE A CA 1
ATOM 1290 C C . ILE A 1 165 ? -9.172 -11.938 -16.203 1 98.56 165 ILE A C 1
ATOM 1292 O O . ILE A 1 165 ? -9.867 -12.844 -15.734 1 98.56 165 ILE A O 1
ATOM 1296 N N . LEU A 1 166 ? -7.93 -12.078 -16.625 1 96.81 166 LEU A N 1
ATOM 1297 C CA . LEU A 1 166 ? -7.25 -13.367 -16.594 1 96.81 166 LEU A CA 1
ATOM 1298 C C . LEU A 1 166 ? -6.047 -13.32 -15.656 1 96.81 166 LEU A C 1
ATOM 1300 O O . LEU A 1 166 ? -5.426 -12.273 -15.484 1 96.81 166 LEU A O 1
ATOM 1304 N N . THR A 1 167 ? -5.828 -14.445 -15.031 1 96.81 167 THR A N 1
ATOM 1305 C CA . THR A 1 167 ? -4.543 -14.648 -14.375 1 96.81 167 THR A CA 1
ATOM 1306 C C . THR A 1 167 ? -3.602 -15.453 -15.258 1 96.81 167 THR A C 1
ATOM 1308 O O . THR A 1 167 ? -3.854 -16.625 -15.531 1 96.81 167 THR A O 1
ATOM 1311 N N . SER A 1 168 ? -2.523 -14.805 -15.695 1 96.69 168 SER A N 1
ATOM 1312 C CA . SER A 1 168 ? -1.599 -15.453 -16.625 1 96.69 168 SER A CA 1
ATOM 1313 C C . SER A 1 168 ? -0.238 -14.766 -16.609 1 96.69 168 SER A C 1
ATOM 1315 O O . SER A 1 168 ? -0.155 -13.539 -16.75 1 96.69 168 SER A O 1
ATOM 1317 N N . PRO A 1 169 ? 0.876 -15.516 -16.5 1 95.5 169 PRO A N 1
ATOM 1318 C CA . PRO A 1 169 ? 0.854 -16.953 -16.219 1 95.5 169 PRO A CA 1
ATOM 1319 C C . PRO A 1 169 ? 0.254 -17.266 -14.844 1 95.5 169 PRO A C 1
ATOM 1321 O O . PRO A 1 169 ? 0.227 -16.391 -13.969 1 95.5 169 PRO A O 1
ATOM 1324 N N . SER A 1 170 ? -0.328 -18.438 -14.742 1 94.94 170 SER A N 1
ATOM 1325 C CA . SER A 1 170 ? -0.783 -18.891 -13.43 1 94.94 170 SER A CA 1
ATOM 1326 C C . SER A 1 170 ? 0.386 -19.047 -12.461 1 94.94 170 SER A C 1
ATOM 1328 O O . SER A 1 170 ? 1.545 -18.891 -12.852 1 94.94 170 SER A O 1
ATOM 1330 N N . TYR A 1 171 ? 0.046 -19.281 -11.266 1 93.25 171 TYR A N 1
ATOM 1331 C CA . TYR A 1 171 ? 1.065 -19.516 -10.25 1 93.25 171 TYR A CA 1
ATOM 1332 C C . TYR A 1 171 ? 1.979 -20.672 -10.648 1 93.25 171 TYR A C 1
ATOM 1334 O O . TYR A 1 171 ? 3.178 -20.641 -10.367 1 93.25 171 TYR A O 1
ATOM 1342 N N . GLU A 1 172 ? 1.456 -21.609 -11.375 1 94.75 172 GLU A N 1
ATOM 1343 C CA . GLU A 1 172 ? 2.176 -22.812 -11.812 1 94.75 172 GLU A CA 1
ATOM 1344 C C . GLU A 1 172 ? 2.979 -22.531 -13.078 1 94.75 172 GLU A C 1
ATOM 1346 O O . GLU A 1 172 ? 3.793 -23.359 -13.492 1 94.75 172 GLU A O 1
ATOM 1351 N N . GLY A 1 173 ? 2.73 -21.422 -13.656 1 95.19 173 GLY A N 1
ATOM 1352 C CA . GLY A 1 173 ? 3.527 -21.031 -14.812 1 95.19 173 GLY A CA 1
ATOM 1353 C C . GLY A 1 173 ? 2.852 -21.328 -16.141 1 95.19 173 GLY A C 1
ATOM 1354 O O . GLY A 1 173 ? 3.516 -21.422 -17.172 1 95.19 173 GLY A O 1
ATOM 1355 N N . LEU A 1 174 ? 1.566 -21.5 -16.141 1 95.69 174 LEU A N 1
ATOM 1356 C CA . LEU A 1 174 ? 0.851 -21.797 -17.391 1 95.69 174 LEU A CA 1
ATOM 1357 C C . LEU A 1 174 ? 0.303 -20.516 -18.016 1 95.69 174 LEU A C 1
ATOM 1359 O O . LEU A 1 174 ? -0.343 -19.703 -17.328 1 95.69 174 LEU A O 1
ATOM 1363 N N . PHE A 1 175 ? 0.54 -20.328 -19.297 1 95.31 175 PHE A N 1
ATOM 1364 C CA . PHE A 1 175 ? 0.109 -19.141 -20.016 1 95.31 175 PHE A CA 1
ATOM 1365 C C . PHE A 1 175 ? -1.203 -19.391 -20.75 1 95.31 175 PHE A C 1
ATOM 1367 O O . PHE A 1 175 ? -1.411 -20.469 -21.297 1 95.31 175 PHE A O 1
ATOM 1374 N N . ALA A 1 176 ? -2.066 -18.422 -20.688 1 95 176 ALA A N 1
ATOM 1375 C CA . ALA A 1 176 ? -3.189 -18.422 -21.609 1 95 176 ALA A CA 1
ATOM 1376 C C . ALA A 1 176 ? -2.744 -17.984 -23 1 95 176 ALA A C 1
ATOM 1378 O O . ALA A 1 176 ? -1.692 -17.359 -23.156 1 95 176 ALA A O 1
ATOM 1379 N N . ASP A 1 177 ? -3.506 -18.406 -24.031 1 94.06 177 ASP A N 1
ATOM 1380 C CA . ASP A 1 177 ? -3.242 -17.953 -25.406 1 94.06 177 ASP A CA 1
ATOM 1381 C C . ASP A 1 177 ? -3.861 -16.594 -25.656 1 94.06 177 ASP A C 1
ATOM 1383 O O . ASP A 1 177 ? -4.961 -16.5 -26.203 1 94.06 177 ASP A O 1
ATOM 1387 N N . TYR A 1 178 ? -3.111 -15.539 -25.344 1 94.69 178 TYR A N 1
ATOM 1388 C CA . TYR A 1 178 ? -3.623 -14.172 -25.375 1 94.69 178 TYR A CA 1
ATOM 1389 C C . TYR A 1 178 ? -4.148 -13.812 -26.75 1 94.69 178 TYR A C 1
ATOM 1391 O O . TYR A 1 178 ? -5.191 -13.156 -26.875 1 94.69 178 TYR A O 1
ATOM 1399 N N . GLN A 1 179 ? -3.42 -14.227 -27.797 1 93 179 GLN A N 1
ATOM 1400 C CA . GLN A 1 179 ? -3.816 -13.875 -29.156 1 93 179 GLN A CA 1
ATOM 1401 C C . GLN A 1 179 ? -5.172 -14.484 -29.516 1 93 179 GLN A C 1
ATOM 1403 O O . GLN A 1 179 ? -6.047 -13.797 -30.047 1 93 179 GLN A O 1
ATOM 1408 N N . LYS A 1 180 ? -5.301 -15.742 -29.25 1 95.44 180 LYS A N 1
ATOM 1409 C CA . LYS A 1 180 ? -6.57 -16.406 -29.516 1 95.44 180 LYS A CA 1
ATOM 1410 C C . LYS A 1 180 ? -7.699 -15.797 -28.688 1 95.44 180 LYS A C 1
ATOM 1412 O O . LYS A 1 180 ? -8.828 -15.664 -29.172 1 95.44 180 LYS A O 1
ATOM 1417 N N . ILE A 1 181 ? -7.387 -15.477 -27.484 1 96.88 181 ILE A N 1
ATOM 1418 C CA . ILE A 1 181 ? -8.391 -14.883 -26.594 1 96.88 181 ILE A CA 1
ATOM 1419 C C . ILE A 1 181 ? -8.797 -13.516 -27.125 1 96.88 181 ILE A C 1
ATOM 1421 O O . ILE A 1 181 ? -9.984 -13.188 -27.188 1 96.88 181 ILE A O 1
ATOM 1425 N N . ARG A 1 182 ? -7.805 -12.711 -27.5 1 96.25 182 ARG A N 1
ATOM 1426 C CA . ARG A 1 182 ? -8.086 -11.406 -28.078 1 96.25 182 ARG A CA 1
ATOM 1427 C C . ARG A 1 182 ? -9.031 -11.531 -29.281 1 96.25 182 ARG A C 1
ATOM 1429 O O . ARG A 1 182 ? -9.961 -10.734 -29.422 1 96.25 182 ARG A O 1
ATOM 1436 N N . ASP A 1 183 ? -8.875 -12.531 -30.078 1 95.81 183 ASP A N 1
ATOM 1437 C CA . ASP A 1 183 ? -9.68 -12.742 -31.281 1 95.81 183 ASP A CA 1
ATOM 1438 C C . ASP A 1 183 ? -11.141 -13.008 -30.906 1 95.81 183 ASP A C 1
ATOM 1440 O O . ASP A 1 183 ? -12.047 -12.594 -31.625 1 95.81 183 ASP A O 1
ATOM 1444 N N . VAL A 1 184 ? -11.352 -13.602 -29.844 1 97.12 184 VAL A N 1
ATOM 1445 C CA . VAL A 1 184 ? -12.703 -14.062 -29.531 1 97.12 184 VAL A CA 1
ATOM 1446 C C . VAL A 1 184 ? -13.43 -13.008 -28.703 1 97.12 184 VAL A C 1
ATOM 1448 O O . VAL A 1 184 ? -14.664 -12.914 -28.75 1 97.12 184 VAL A O 1
ATOM 1451 N N . ILE A 1 185 ? -12.719 -12.133 -27.969 1 96.75 185 ILE A N 1
ATOM 1452 C CA . ILE A 1 185 ? -13.422 -11.242 -27.047 1 96.75 185 ILE A CA 1
ATOM 1453 C C . ILE A 1 185 ? -13.844 -9.969 -27.781 1 96.75 185 ILE A C 1
ATOM 1455 O O . ILE A 1 185 ? -14.641 -9.18 -27.25 1 96.75 185 ILE A O 1
ATOM 1459 N N . GLY A 1 186 ? -13.367 -9.711 -29 1 94.31 186 GLY A N 1
ATOM 1460 C CA . GLY A 1 186 ? -13.766 -8.547 -29.766 1 94.31 186 GLY A CA 1
ATOM 1461 C C . GLY A 1 186 ? -13.289 -7.238 -29.172 1 94.31 186 GLY A C 1
ATOM 1462 O O . GLY A 1 186 ? -12.109 -7.082 -28.859 1 94.31 186 GLY A O 1
ATOM 1463 N N . SER A 1 187 ? -14.242 -6.32 -29.016 1 95 187 SER A N 1
ATOM 1464 C CA . SER A 1 187 ? -13.891 -4.977 -28.562 1 95 187 SER A CA 1
ATOM 1465 C C . SER A 1 187 ? -13.852 -4.895 -27.031 1 95 187 SER A C 1
ATOM 1467 O O . SER A 1 187 ? -13.523 -3.848 -26.469 1 95 187 SER A O 1
ATOM 1469 N N . ARG A 1 188 ? -14.141 -6.016 -26.391 1 98.12 188 ARG A N 1
ATOM 1470 C CA . ARG A 1 188 ? -14.07 -6.039 -24.922 1 98.12 188 ARG A CA 1
ATOM 1471 C C . ARG A 1 188 ? -12.641 -5.836 -24.438 1 98.12 188 ARG A C 1
ATOM 1473 O O . ARG A 1 188 ? -11.688 -6.137 -25.156 1 98.12 188 ARG A O 1
ATOM 1480 N N . TYR A 1 189 ? -12.516 -5.312 -23.234 1 98.62 189 TYR A N 1
ATOM 1481 C CA . TYR A 1 189 ? -11.18 -5.094 -22.703 1 98.62 189 TYR A CA 1
ATOM 1482 C C . TYR A 1 189 ? -10.609 -6.375 -22.109 1 98.62 189 TYR A C 1
ATOM 1484 O O . TYR A 1 189 ? -11.328 -7.137 -21.453 1 98.62 189 TYR A O 1
ATOM 1492 N N . LEU A 1 190 ? -9.398 -6.648 -22.344 1 98.69 190 LEU A N 1
ATOM 1493 C CA . LEU A 1 190 ? -8.656 -7.766 -21.781 1 98.69 190 LEU A CA 1
ATOM 1494 C C . LEU A 1 190 ? -7.664 -7.273 -20.719 1 98.69 190 LEU A C 1
ATOM 1496 O O . LEU A 1 190 ? -6.73 -6.535 -21.047 1 98.69 190 LEU A O 1
ATOM 1500 N N . ILE A 1 191 ? -7.883 -7.652 -19.516 1 98.81 191 ILE A N 1
ATOM 1501 C CA . ILE A 1 191 ? -7.02 -7.328 -18.391 1 98.81 191 ILE A CA 1
ATOM 1502 C C . ILE A 1 191 ? -6.332 -8.594 -17.875 1 98.81 191 ILE A C 1
ATOM 1504 O O . ILE A 1 191 ? -6.977 -9.633 -17.703 1 98.81 191 ILE A O 1
ATOM 1508 N N . VAL A 1 192 ? -5.039 -8.492 -17.656 1 98.62 192 VAL A N 1
ATOM 1509 C CA . VAL A 1 192 ? -4.309 -9.688 -17.25 1 98.62 192 VAL A CA 1
ATOM 1510 C C . VAL A 1 192 ? -3.592 -9.422 -15.93 1 98.62 192 VAL A C 1
ATOM 1512 O O . VAL A 1 192 ? -2.729 -8.547 -15.844 1 98.62 192 VAL A O 1
ATOM 1515 N N . ASP A 1 193 ? -4.047 -10.148 -14.891 1 98.19 193 ASP A N 1
ATOM 1516 C CA . ASP A 1 193 ? -3.195 -10.289 -13.711 1 98.19 193 ASP A CA 1
ATOM 1517 C C . ASP A 1 193 ? -1.946 -11.102 -14.031 1 98.19 193 ASP A C 1
ATOM 1519 O O . ASP A 1 193 ? -1.975 -12.336 -13.969 1 98.19 193 ASP A O 1
ATOM 1523 N N . GLU A 1 194 ? -0.958 -10.375 -14.305 1 97.69 194 GLU A N 1
ATOM 1524 C CA . GLU A 1 194 ? 0.325 -10.945 -14.703 1 97.69 194 GLU A CA 1
ATOM 1525 C C . GLU A 1 194 ? 1.326 -10.898 -13.547 1 97.69 194 GLU A C 1
ATOM 1527 O O . GLU A 1 194 ? 2.51 -10.625 -13.766 1 97.69 194 GLU A O 1
ATOM 1532 N N . ALA A 1 195 ? 0.852 -11.141 -12.344 1 96.62 195 ALA A N 1
ATOM 1533 C CA . ALA A 1 195 ? 1.68 -11.023 -11.148 1 96.62 195 ALA A CA 1
ATOM 1534 C C . ALA A 1 195 ? 2.969 -11.82 -11.281 1 96.62 195 ALA A C 1
ATOM 1536 O O . ALA A 1 195 ? 4.016 -11.422 -10.766 1 96.62 195 ALA A O 1
ATOM 1537 N N . HIS A 1 196 ? 2.992 -12.898 -12.039 1 95.19 196 HIS A N 1
ATOM 1538 C CA . HIS A 1 196 ? 4.133 -13.812 -12.102 1 95.19 196 HIS A CA 1
ATOM 1539 C C . HIS A 1 196 ? 4.852 -13.703 -13.438 1 95.19 196 HIS A C 1
ATOM 1541 O O . HIS A 1 196 ? 5.738 -14.5 -13.734 1 95.19 196 HIS A O 1
ATOM 1547 N N . GLY A 1 197 ? 4.523 -12.711 -14.281 1 94.62 197 GLY A N 1
ATOM 1548 C CA . GLY A 1 197 ? 4.961 -12.82 -15.664 1 94.62 197 GLY A CA 1
ATOM 1549 C C . GLY A 1 197 ? 5.922 -11.719 -16.078 1 94.62 197 GLY A C 1
ATOM 1550 O O . GLY A 1 197 ? 6.344 -11.648 -17.234 1 94.62 197 GLY A O 1
ATOM 1551 N N . ALA A 1 198 ? 6.367 -10.836 -15.211 1 95.56 198 ALA A N 1
ATOM 1552 C CA . ALA A 1 198 ? 7.105 -9.633 -15.586 1 95.56 198 ALA A CA 1
ATOM 1553 C C . ALA A 1 198 ? 8.438 -9.984 -16.234 1 95.56 198 ALA A C 1
ATOM 1555 O O . ALA A 1 198 ? 8.898 -9.289 -17.141 1 95.56 198 ALA A O 1
ATOM 1556 N N . ILE A 1 199 ? 9.062 -11.031 -15.82 1 95.75 199 ILE A N 1
ATOM 1557 C CA . ILE A 1 199 ? 10.406 -11.398 -16.25 1 95.75 199 ILE A CA 1
ATOM 1558 C C . ILE A 1 199 ? 10.406 -11.695 -17.75 1 95.75 199 ILE A C 1
ATOM 1560 O O . ILE A 1 199 ? 11.43 -11.531 -18.422 1 95.75 199 ILE A O 1
ATOM 1564 N N . HIS A 1 200 ? 9.305 -12.031 -18.328 1 94.31 200 HIS A N 1
ATOM 1565 C CA . HIS A 1 200 ? 9.242 -12.492 -19.703 1 94.31 200 HIS A CA 1
ATOM 1566 C C . HIS A 1 200 ? 9.328 -11.32 -20.688 1 94.31 200 HIS A C 1
ATOM 1568 O O . HIS A 1 200 ? 9.57 -11.523 -21.875 1 94.31 200 HIS A O 1
ATOM 1574 N N . TYR A 1 201 ? 9.141 -10.125 -20.219 1 95.44 201 TYR A N 1
ATOM 1575 C CA . TYR A 1 201 ? 9.32 -8.945 -21.047 1 95.44 201 TYR A CA 1
ATOM 1576 C C . TYR A 1 201 ? 10.789 -8.758 -21.422 1 95.44 201 TYR A C 1
ATOM 1578 O O . TYR A 1 201 ? 11.109 -7.984 -22.328 1 95.44 201 TYR A O 1
ATOM 1586 N N . PHE A 1 202 ? 11.641 -9.508 -20.766 1 95.06 202 PHE A N 1
ATOM 1587 C CA . PHE A 1 202 ? 13.07 -9.336 -21.016 1 95.06 202 PHE A CA 1
ATOM 1588 C C . PHE A 1 202 ? 13.625 -10.5 -21.828 1 95.06 202 PHE A C 1
ATOM 1590 O O . PHE A 1 202 ? 14.844 -10.625 -21.984 1 95.06 202 PHE A O 1
ATOM 1597 N N . ASP A 1 203 ? 12.734 -11.281 -22.203 1 89.94 203 ASP A N 1
ATOM 1598 C CA . ASP A 1 203 ? 13.047 -12.297 -23.203 1 89.94 203 ASP A CA 1
ATOM 1599 C C . ASP A 1 203 ? 12.766 -11.789 -24.609 1 89.94 203 ASP A C 1
ATOM 1601 O O . ASP A 1 203 ? 11.609 -11.688 -25.016 1 89.94 203 ASP A O 1
ATOM 1605 N N . LYS A 1 204 ? 13.719 -11.594 -25.391 1 80.25 204 LYS A N 1
ATOM 1606 C CA . LYS A 1 204 ? 13.57 -11.008 -26.734 1 80.25 204 LYS A CA 1
ATOM 1607 C C . LYS A 1 204 ? 12.891 -11.984 -27.688 1 80.25 204 LYS A C 1
ATOM 1609 O O . LYS A 1 204 ? 12.312 -11.57 -28.688 1 80.25 204 LYS A O 1
ATOM 1614 N N . SER A 1 205 ? 12.898 -13.18 -27.281 1 76.94 205 SER A N 1
ATOM 1615 C CA . SER A 1 205 ? 12.328 -14.203 -28.141 1 76.94 205 SER A CA 1
ATOM 1616 C C . SER A 1 205 ? 10.898 -14.539 -27.734 1 76.94 205 SER A C 1
ATOM 1618 O O . SER A 1 205 ? 10.195 -15.266 -28.438 1 76.94 205 SER A O 1
ATOM 1620 N N . ASP A 1 206 ? 10.516 -13.969 -26.609 1 69.44 206 ASP A N 1
ATOM 1621 C CA . ASP A 1 206 ? 9.234 -14.383 -26.031 1 69.44 206 ASP A CA 1
ATOM 1622 C C . ASP A 1 206 ? 8.102 -13.469 -26.484 1 69.44 206 ASP A C 1
ATOM 1624 O O . ASP A 1 206 ? 8.117 -12.266 -26.219 1 69.44 206 ASP A O 1
ATOM 1628 N N . LYS A 1 207 ? 7.262 -14.055 -27.172 1 68.81 207 LYS A N 1
ATOM 1629 C CA . LYS A 1 207 ? 6.102 -13.328 -27.672 1 68.81 207 LYS A CA 1
ATOM 1630 C C . LYS A 1 207 ? 4.883 -13.555 -26.781 1 68.81 207 LYS A C 1
ATOM 1632 O O . LYS A 1 207 ? 3.762 -13.188 -27.141 1 68.81 207 LYS A O 1
ATOM 1637 N N . ARG A 1 208 ? 5.102 -13.984 -25.547 1 76.69 208 ARG A N 1
ATOM 1638 C CA . ARG A 1 208 ? 3.975 -14.43 -24.734 1 76.69 208 ARG A CA 1
ATOM 1639 C C . ARG A 1 208 ? 3.596 -13.367 -23.703 1 76.69 208 ARG A C 1
ATOM 1641 O O . ARG A 1 208 ? 2.732 -13.602 -22.859 1 76.69 208 ARG A O 1
ATOM 1648 N N . THR A 1 209 ? 4.227 -12.219 -23.812 1 89.31 209 THR A N 1
ATOM 1649 C CA . THR A 1 209 ? 3.852 -11.227 -22.812 1 89.31 209 THR A CA 1
ATOM 1650 C C . THR A 1 209 ? 2.459 -10.672 -23.109 1 89.31 209 THR A C 1
ATOM 1652 O O . THR A 1 209 ? 2.078 -10.508 -24.266 1 89.31 209 THR A O 1
ATOM 1655 N N . ALA A 1 210 ? 1.741 -10.383 -22.078 1 94.44 210 ALA A N 1
ATOM 1656 C CA . ALA A 1 210 ? 0.324 -10.039 -22.188 1 94.44 210 ALA A CA 1
ATOM 1657 C C . ALA A 1 210 ? 0.129 -8.758 -22.984 1 94.44 210 ALA A C 1
ATOM 1659 O O . ALA A 1 210 ? -0.671 -8.727 -23.922 1 94.44 210 ALA A O 1
ATOM 1660 N N . LEU A 1 211 ? 0.896 -7.73 -22.672 1 94.75 211 LEU A N 1
ATOM 1661 C CA . LEU A 1 211 ? 0.694 -6.43 -23.312 1 94.75 211 LEU A CA 1
ATOM 1662 C C . LEU A 1 211 ? 1.018 -6.496 -24.797 1 94.75 211 LEU A C 1
ATOM 1664 O O . LEU A 1 211 ? 0.389 -5.805 -25.594 1 94.75 211 LEU A O 1
ATOM 1668 N N . SER A 1 212 ? 1.942 -7.348 -25.172 1 90.25 212 SER A N 1
ATOM 1669 C CA . SER A 1 212 ? 2.33 -7.473 -26.578 1 90.25 212 SER A CA 1
ATOM 1670 C C . SER A 1 212 ? 1.405 -8.43 -27.328 1 90.25 212 SER A C 1
ATOM 1672 O O . SER A 1 212 ? 1.474 -8.531 -28.547 1 90.25 212 SER A O 1
ATOM 1674 N N . SER A 1 213 ? 0.584 -9.078 -26.641 1 92.25 213 SER A N 1
ATOM 1675 C CA . SER A 1 213 ? -0.215 -10.133 -27.25 1 92.25 213 SER A CA 1
ATOM 1676 C C . SER A 1 213 ? -1.707 -9.852 -27.109 1 92.25 213 SER A C 1
ATOM 1678 O O . SER A 1 213 ? -2.523 -10.773 -27.094 1 92.25 213 SER A O 1
ATOM 1680 N N . GLY A 1 214 ? -2.021 -8.562 -26.859 1 92.88 214 GLY A N 1
ATOM 1681 C CA . GLY A 1 214 ? -3.424 -8.211 -27.016 1 92.88 214 GLY A CA 1
ATOM 1682 C C . GLY A 1 214 ? -4.055 -7.723 -25.719 1 92.88 214 GLY A C 1
ATOM 1683 O O . GLY A 1 214 ? -5.184 -7.223 -25.719 1 92.88 214 GLY A O 1
ATOM 1684 N N . ALA A 1 215 ? -3.396 -7.867 -24.578 1 97.38 215 ALA A N 1
ATOM 1685 C CA . ALA A 1 215 ? -3.955 -7.355 -23.328 1 97.38 215 ALA A CA 1
ATOM 1686 C C . ALA A 1 215 ? -4.012 -5.828 -23.328 1 97.38 215 ALA A C 1
ATOM 1688 O O . ALA A 1 215 ? -3.113 -5.172 -23.859 1 97.38 215 ALA A O 1
ATOM 1689 N N . ASP A 1 216 ? -5.074 -5.242 -22.766 1 98.56 216 ASP A N 1
ATOM 1690 C CA . ASP A 1 216 ? -5.207 -3.797 -22.641 1 98.56 216 ASP A CA 1
ATOM 1691 C C . ASP A 1 216 ? -4.453 -3.281 -21.406 1 98.56 216 ASP A C 1
ATOM 1693 O O . ASP A 1 216 ? -3.855 -2.203 -21.453 1 98.56 216 ASP A O 1
ATOM 1697 N N . ILE A 1 217 ? -4.555 -3.992 -20.328 1 98.81 217 ILE A N 1
ATOM 1698 C CA . ILE A 1 217 ? -3.951 -3.621 -19.062 1 98.81 217 ILE A CA 1
ATOM 1699 C C . ILE A 1 217 ? -3.314 -4.848 -18.406 1 98.81 217 ILE A C 1
ATOM 1701 O O . ILE A 1 217 ? -3.861 -5.953 -18.484 1 98.81 217 ILE A O 1
ATOM 1705 N N . THR A 1 218 ? -2.174 -4.652 -17.797 1 98.75 218 THR A N 1
ATOM 1706 C CA . THR A 1 218 ? -1.58 -5.703 -16.969 1 98.75 218 THR A CA 1
ATOM 1707 C C . THR A 1 218 ? -1.252 -5.18 -15.578 1 98.75 218 THR A C 1
ATOM 1709 O O . THR A 1 218 ? -0.999 -3.986 -15.406 1 98.75 218 THR A O 1
ATOM 1712 N N . VAL A 1 219 ? -1.393 -6.004 -14.602 1 98.75 219 VAL A N 1
ATOM 1713 C CA . VAL A 1 219 ? -0.846 -5.832 -13.258 1 98.75 219 VAL A CA 1
ATOM 1714 C C . VAL A 1 219 ? 0.248 -6.867 -13.008 1 98.75 219 VAL A C 1
ATOM 1716 O O . VAL A 1 219 ? -0.011 -8.07 -13.039 1 98.75 219 VAL A O 1
ATOM 1719 N N . SER A 1 220 ? 1.46 -6.371 -12.734 1 98.06 220 SER A N 1
ATOM 1720 C CA . SER A 1 220 ? 2.588 -7.289 -12.609 1 98.06 220 SER A CA 1
ATOM 1721 C C . SER A 1 220 ? 3.342 -7.066 -11.305 1 98.06 220 SER A C 1
ATOM 1723 O O . SER A 1 220 ? 3.668 -5.93 -10.961 1 98.06 220 SER A O 1
ATOM 1725 N N . SER A 1 221 ? 3.559 -8.141 -10.586 1 97.44 221 SER A N 1
ATOM 1726 C CA . SER A 1 221 ? 4.426 -8.062 -9.422 1 97.44 221 SER A CA 1
ATOM 1727 C C . SER A 1 221 ? 5.898 -8.031 -9.82 1 97.44 221 SER A C 1
ATOM 1729 O O . SER A 1 221 ? 6.414 -9.008 -10.367 1 97.44 221 SER A O 1
ATOM 1731 N N . MET A 1 222 ? 6.586 -7.004 -9.508 1 97.38 222 MET A N 1
ATOM 1732 C CA . MET A 1 222 ? 8.008 -6.895 -9.828 1 97.38 222 MET A CA 1
ATOM 1733 C C . MET A 1 222 ? 8.844 -7.773 -8.906 1 97.38 222 MET A C 1
ATOM 1735 O O . MET A 1 222 ? 9.82 -8.375 -9.344 1 97.38 222 MET A O 1
ATOM 1739 N N . HIS A 1 223 ? 8.414 -7.949 -7.688 1 96 223 HIS A N 1
ATOM 1740 C CA . HIS A 1 223 ? 9.18 -8.672 -6.68 1 96 223 HIS A CA 1
ATOM 1741 C C . HIS A 1 223 ? 9.039 -10.18 -6.867 1 96 223 HIS A C 1
ATOM 1743 O O . HIS A 1 223 ? 9.82 -10.953 -6.309 1 96 223 HIS A O 1
ATOM 1749 N N . LYS A 1 224 ? 8.062 -10.609 -7.629 1 95.12 224 LYS A N 1
ATOM 1750 C CA . LYS A 1 224 ? 7.832 -12.047 -7.766 1 95.12 224 LYS A CA 1
ATOM 1751 C C . LYS A 1 224 ? 8.664 -12.633 -8.906 1 95.12 224 LYS A C 1
ATOM 1753 O O . LYS A 1 224 ? 8.812 -13.852 -9.016 1 95.12 224 LYS A O 1
ATOM 1758 N N . SER A 1 225 ? 9.234 -11.688 -9.773 1 93.25 225 SER A N 1
ATOM 1759 C CA . SER A 1 225 ? 9.969 -12.312 -10.875 1 93.25 225 SER A CA 1
ATOM 1760 C C . SER A 1 225 ? 11.219 -11.516 -11.227 1 93.25 225 SER A C 1
ATOM 1762 O O . SER A 1 225 ? 12.133 -12.031 -11.875 1 93.25 225 SER A O 1
ATOM 1764 N N . LEU A 1 226 ? 11.289 -10.25 -10.789 1 96.44 226 LEU A N 1
ATOM 1765 C CA . LEU A 1 226 ? 12.414 -9.43 -11.227 1 96.44 226 LEU A CA 1
ATOM 1766 C C . LEU A 1 226 ? 13.43 -9.258 -10.102 1 96.44 226 LEU A C 1
ATOM 1768 O O . LEU A 1 226 ? 14.477 -8.625 -10.297 1 96.44 226 LEU A O 1
ATOM 1772 N N . GLY A 1 227 ? 13.148 -9.758 -8.984 1 95.5 227 GLY A N 1
ATOM 1773 C CA . GLY A 1 227 ? 14.07 -9.68 -7.863 1 95.5 227 GLY A CA 1
ATOM 1774 C C . GLY A 1 227 ? 14.039 -8.328 -7.164 1 95.5 227 GLY A C 1
ATOM 1775 O O . GLY A 1 227 ? 15 -7.949 -6.496 1 95.5 227 GLY A O 1
ATOM 1776 N N . THR A 1 228 ? 13.008 -7.551 -7.359 1 97.44 228 THR A N 1
ATOM 1777 C CA . THR A 1 228 ? 12.859 -6.285 -6.648 1 97.44 228 THR A CA 1
ATOM 1778 C C . THR A 1 228 ? 12.414 -6.527 -5.211 1 97.44 228 THR A C 1
ATOM 1780 O O . THR A 1 228 ? 12.219 -7.672 -4.797 1 97.44 228 THR A O 1
ATOM 1783 N N . LEU A 1 229 ? 12.336 -5.496 -4.426 1 97.5 229 LEU A N 1
ATOM 1784 C CA . LEU A 1 229 ? 11.906 -5.625 -3.039 1 97.5 229 LEU A CA 1
ATOM 1785 C C . LEU A 1 229 ? 10.445 -6.039 -2.959 1 97.5 229 LEU A C 1
ATOM 1787 O O . LEU A 1 229 ? 9.633 -5.613 -3.781 1 97.5 229 LEU A O 1
ATOM 1791 N N . VAL A 1 230 ? 10.133 -6.816 -1.946 1 97 230 VAL A N 1
ATOM 1792 C CA . VAL A 1 230 ? 8.812 -7.414 -1.781 1 97 230 VAL A CA 1
ATOM 1793 C C . VAL A 1 230 ? 7.754 -6.316 -1.676 1 97 230 VAL A C 1
ATOM 1795 O O . VAL A 1 230 ? 7.973 -5.301 -1.01 1 97 230 VAL A O 1
ATOM 1798 N N . GLY A 1 231 ? 6.645 -6.488 -2.383 1 96.5 231 GLY A N 1
ATOM 1799 C CA . GLY A 1 231 ? 5.523 -5.559 -2.33 1 96.5 231 GLY A CA 1
ATOM 1800 C C . GLY A 1 231 ? 5.461 -4.629 -3.527 1 96.5 231 GLY A C 1
ATOM 1801 O O . GLY A 1 231 ? 4.504 -3.871 -3.682 1 96.5 231 GLY A O 1
ATOM 1802 N N . THR A 1 232 ? 6.453 -4.652 -4.445 1 98.06 232 THR A N 1
ATOM 1803 C CA . THR A 1 232 ? 6.504 -3.736 -5.582 1 98.06 232 THR A CA 1
ATOM 1804 C C . THR A 1 232 ? 5.766 -4.32 -6.781 1 98.06 232 THR A C 1
ATOM 1806 O O . THR A 1 232 ? 5.863 -5.516 -7.055 1 98.06 232 THR A O 1
ATOM 1809 N N . SER A 1 233 ? 4.973 -3.475 -7.434 1 98.5 233 SER A N 1
ATOM 1810 C CA . SER A 1 233 ? 4.176 -3.883 -8.586 1 98.5 233 SER A CA 1
ATOM 1811 C C . SER A 1 233 ? 4.008 -2.734 -9.578 1 98.5 233 SER A C 1
ATOM 1813 O O . SER A 1 233 ? 4.391 -1.599 -9.289 1 98.5 233 SER A O 1
ATOM 1815 N N . LEU A 1 234 ? 3.58 -3.064 -10.797 1 98.75 234 LEU A N 1
ATOM 1816 C CA . LEU A 1 234 ? 3.287 -2.082 -11.836 1 98.75 234 LEU A CA 1
ATOM 1817 C C . LEU A 1 234 ? 1.912 -2.332 -12.445 1 98.75 234 LEU A C 1
ATOM 1819 O O . LEU A 1 234 ? 1.484 -3.48 -12.57 1 98.75 234 LEU A O 1
ATOM 1823 N N . ILE A 1 235 ? 1.255 -1.282 -12.75 1 98.88 235 ILE A N 1
ATOM 1824 C CA . ILE A 1 235 ? 0.146 -1.293 -13.695 1 98.88 235 ILE A CA 1
ATOM 1825 C C . ILE A 1 235 ? 0.614 -0.744 -15.047 1 98.88 235 ILE A C 1
ATOM 1827 O O . ILE A 1 235 ? 1.206 0.336 -15.109 1 98.88 235 ILE A O 1
ATOM 1831 N N . ASN A 1 236 ? 0.419 -1.462 -16.078 1 98.81 236 ASN A N 1
ATOM 1832 C CA . ASN A 1 236 ? 0.761 -1.004 -17.422 1 98.81 236 ASN A CA 1
ATOM 1833 C C . ASN A 1 236 ? -0.456 -1.012 -18.344 1 98.81 236 ASN A C 1
ATOM 1835 O O . ASN A 1 236 ? -1.223 -1.977 -18.359 1 98.81 236 ASN A O 1
ATOM 1839 N N . VAL A 1 237 ? -0.676 0.052 -19.031 1 98.81 237 VAL A N 1
ATOM 1840 C CA . VAL A 1 237 ? -1.671 0.12 -20.094 1 98.81 237 VAL A CA 1
ATOM 1841 C C . VAL A 1 237 ? -0.98 0.033 -21.453 1 98.81 237 VAL A C 1
ATOM 1843 O O . VAL A 1 237 ? -0.052 0.794 -21.734 1 98.81 237 VAL A O 1
ATOM 1846 N N . ALA A 1 238 ? -1.439 -0.846 -22.297 1 98.19 238 ALA A N 1
ATOM 1847 C CA . ALA A 1 238 ? -0.806 -1.104 -23.594 1 98.19 238 ALA A CA 1
ATOM 1848 C C . ALA A 1 238 ? -0.818 0.146 -24.469 1 98.19 238 ALA A C 1
ATOM 1850 O O . ALA A 1 238 ? -1.783 0.914 -24.453 1 98.19 238 ALA A O 1
ATOM 1851 N N . ALA A 1 239 ? 0.195 0.309 -25.266 1 97.19 239 ALA A N 1
ATOM 1852 C CA . ALA A 1 239 ? 0.354 1.49 -26.109 1 97.19 239 ALA A CA 1
ATOM 1853 C C . ALA A 1 239 ? -0.805 1.622 -27.094 1 97.19 239 ALA A C 1
ATOM 1855 O O . ALA A 1 239 ? -1.239 2.732 -27.406 1 97.19 239 ALA A O 1
ATOM 1856 N N . ASP A 1 240 ? -1.306 0.551 -27.547 1 95.75 240 ASP A N 1
ATOM 1857 C CA . ASP A 1 240 ? -2.318 0.587 -28.594 1 95.75 240 ASP A CA 1
ATOM 1858 C C . ASP A 1 240 ? -3.717 0.379 -28.016 1 95.75 240 ASP A C 1
ATOM 1860 O O . ASP A 1 240 ? -4.691 0.262 -28.766 1 95.75 240 ASP A O 1
ATOM 1864 N N . SER A 1 241 ? -3.838 0.286 -26.703 1 97.5 241 SER A N 1
ATOM 1865 C CA . SER A 1 241 ? -5.145 0.079 -26.078 1 97.5 241 SER A CA 1
ATOM 1866 C C . SER A 1 241 ? -6.02 1.319 -26.219 1 97.5 241 SER A C 1
ATOM 1868 O O . SER A 1 241 ? -5.52 2.445 -26.203 1 97.5 241 SER A O 1
ATOM 1870 N N . LYS A 1 242 ? -7.344 1.073 -26.281 1 96.75 242 LYS A N 1
ATOM 1871 C CA . LYS A 1 242 ? -8.297 2.178 -26.297 1 96.75 242 LYS A CA 1
ATOM 1872 C C . LYS A 1 242 ? -8.812 2.469 -24.891 1 96.75 242 LYS A C 1
ATOM 1874 O O . LYS A 1 242 ? -9.641 3.361 -24.703 1 96.75 242 LYS A O 1
ATOM 1879 N N . PHE A 1 243 ? -8.352 1.701 -23.938 1 96.88 243 PHE A N 1
ATOM 1880 C CA . PHE A 1 243 ? -8.773 1.948 -22.562 1 96.88 243 PHE A CA 1
ATOM 1881 C C . PHE A 1 243 ? -8.391 3.357 -22.125 1 96.88 243 PHE A C 1
ATOM 1883 O O . PHE A 1 243 ? -7.258 3.795 -22.328 1 96.88 243 PHE A O 1
ATOM 1890 N N . PRO A 1 244 ? -9.273 4.113 -21.516 1 95.19 244 PRO A N 1
ATOM 1891 C CA . PRO A 1 244 ? -8.961 5.488 -21.109 1 95.19 244 PRO A CA 1
ATOM 1892 C C . PRO A 1 244 ? -7.949 5.562 -19.969 1 95.19 244 PRO A C 1
ATOM 1894 O O . PRO A 1 244 ? -8.273 5.234 -18.828 1 95.19 244 PRO A O 1
ATOM 1897 N N . THR A 1 245 ? -6.766 6.102 -20.203 1 95.94 245 THR A N 1
ATOM 1898 C CA . THR A 1 245 ? -5.691 6.156 -19.219 1 95.94 245 THR A CA 1
ATOM 1899 C C . THR A 1 245 ? -6.07 7.066 -18.047 1 95.94 245 THR A C 1
ATOM 1901 O O . THR A 1 245 ? -5.664 6.828 -16.906 1 95.94 245 THR A O 1
ATOM 1904 N N . LYS A 1 246 ? -6.855 8.102 -18.281 1 94.38 246 LYS A N 1
ATOM 1905 C CA . LYS A 1 246 ? -7.281 9.016 -17.219 1 94.38 246 LYS A CA 1
ATOM 1906 C C . LYS A 1 246 ? -8.109 8.289 -16.172 1 94.38 246 LYS A C 1
ATOM 1908 O O . LYS A 1 246 ? -8.039 8.609 -14.984 1 94.38 246 LYS A O 1
ATOM 1913 N N . LYS A 1 247 ? -8.883 7.328 -16.641 1 95.44 247 LYS A N 1
ATOM 1914 C CA . LYS A 1 247 ? -9.703 6.535 -15.727 1 95.44 247 LYS A CA 1
ATOM 1915 C C . LYS A 1 247 ? -8.836 5.715 -14.773 1 95.44 247 LYS A C 1
ATOM 1917 O O . LYS A 1 247 ? -9.133 5.613 -13.586 1 95.44 247 LYS A O 1
ATOM 1922 N N . ILE A 1 248 ? -7.785 5.168 -15.305 1 97.25 248 ILE A N 1
ATOM 1923 C CA . ILE A 1 248 ? -6.859 4.391 -14.492 1 97.25 248 ILE A CA 1
ATOM 1924 C C . ILE A 1 248 ? -6.137 5.309 -13.508 1 97.25 248 ILE A C 1
ATOM 1926 O O . ILE A 1 248 ? -5.934 4.945 -12.352 1 97.25 248 ILE A O 1
ATOM 1930 N N . LEU A 1 249 ? -5.742 6.453 -13.969 1 95.5 249 LEU A N 1
ATOM 1931 C CA . LEU A 1 249 ? -5.062 7.418 -13.109 1 95.5 249 LEU A CA 1
ATOM 1932 C C . LEU A 1 249 ? -5.969 7.855 -11.961 1 95.5 249 LEU A C 1
ATOM 1934 O O . LEU A 1 249 ? -5.52 7.969 -10.82 1 95.5 249 LEU A O 1
ATOM 1938 N N . ASP A 1 250 ? -7.25 8.109 -12.289 1 94.38 250 ASP A N 1
ATOM 1939 C CA . ASP A 1 250 ? -8.211 8.492 -11.258 1 94.38 250 ASP A CA 1
ATOM 1940 C C . ASP A 1 250 ? -8.359 7.387 -10.211 1 94.38 250 ASP A C 1
ATOM 1942 O O . ASP A 1 250 ? -8.367 7.664 -9.008 1 94.38 250 ASP A O 1
ATOM 1946 N N . ALA A 1 251 ? -8.508 6.195 -10.703 1 97.25 251 ALA A N 1
ATOM 1947 C CA . ALA A 1 251 ? -8.602 5.059 -9.789 1 97.25 251 ALA A CA 1
ATOM 1948 C C . ALA A 1 251 ? -7.328 4.914 -8.961 1 97.25 251 ALA A C 1
ATOM 1950 O O . ALA A 1 251 ? -7.391 4.656 -7.758 1 97.25 251 ALA A O 1
ATOM 1951 N N . TYR A 1 252 ? -6.18 5.098 -9.617 1 97.25 252 TYR A N 1
ATOM 1952 C CA . TYR A 1 252 ? -4.883 5.008 -8.953 1 97.25 252 TYR A CA 1
ATOM 1953 C C . TYR A 1 252 ? -4.773 6.023 -7.824 1 97.25 252 TYR A C 1
ATOM 1955 O O . TYR A 1 252 ? -4.344 5.688 -6.719 1 97.25 252 TYR A O 1
ATOM 1963 N N . TYR A 1 253 ? -5.215 7.199 -8.016 1 94.06 253 TYR A N 1
ATOM 1964 C CA . TYR A 1 253 ? -5.09 8.266 -7.031 1 94.06 253 TYR A CA 1
ATOM 1965 C C . TYR A 1 253 ? -6.078 8.07 -5.887 1 94.06 253 TYR A C 1
ATOM 1967 O O . TYR A 1 253 ? -5.926 8.672 -4.816 1 94.06 253 TYR A O 1
ATOM 1975 N N . THR A 1 254 ? -7.047 7.23 -6.082 1 95.12 254 THR A N 1
ATOM 1976 C CA . THR A 1 254 ? -7.973 6.871 -5.012 1 95.12 254 THR A CA 1
ATOM 1977 C C . THR A 1 254 ? -7.277 5.996 -3.973 1 95.12 254 THR A C 1
ATOM 1979 O O . THR A 1 254 ? -7.586 6.078 -2.781 1 95.12 254 THR A O 1
ATOM 1982 N N . PHE A 1 255 ? -6.293 5.234 -4.441 1 96.06 255 PHE A N 1
ATOM 1983 C CA . PHE A 1 255 ? -5.719 4.219 -3.566 1 96.06 255 PHE A CA 1
ATOM 1984 C C . PHE A 1 255 ? -4.293 4.59 -3.172 1 96.06 255 PHE A C 1
ATOM 1986 O O . PHE A 1 255 ? -3.824 4.215 -2.096 1 96.06 255 PHE A O 1
ATOM 1993 N N . ALA A 1 256 ? -3.621 5.273 -3.971 1 94.88 256 ALA A N 1
ATOM 1994 C CA . ALA A 1 256 ? -2.184 5.488 -3.82 1 94.88 256 ALA A CA 1
ATOM 1995 C C . ALA A 1 256 ? -1.887 6.391 -2.625 1 94.88 256 ALA A C 1
ATOM 1997 O O . ALA A 1 256 ? -2.619 7.348 -2.363 1 94.88 256 ALA A O 1
ATOM 1998 N N . THR A 1 257 ? -0.829 6.129 -1.943 1 95.69 257 THR A N 1
ATOM 1999 C CA . THR A 1 257 ? -0.365 6.922 -0.81 1 95.69 257 THR A CA 1
ATOM 2000 C C . THR A 1 257 ? 0.176 8.266 -1.277 1 95.69 257 THR A C 1
ATOM 2002 O O . THR A 1 257 ? 0.673 8.391 -2.398 1 95.69 257 THR A O 1
ATOM 2005 N N . THR A 1 258 ? 0.052 9.242 -0.393 1 94 258 THR A N 1
ATOM 2006 C CA . THR A 1 258 ? 0.694 10.523 -0.637 1 94 258 THR A CA 1
ATOM 2007 C C . THR A 1 258 ? 2.105 10.547 -0.058 1 94 258 THR A C 1
ATOM 2009 O O . THR A 1 258 ? 2.717 11.609 0.069 1 94 258 THR A O 1
ATOM 2012 N N . SER A 1 259 ? 2.549 9.391 0.406 1 94.38 259 SER A N 1
ATOM 2013 C CA . SER A 1 259 ? 3.91 9.219 0.904 1 94.38 259 SER A CA 1
ATOM 2014 C C . SER A 1 259 ? 4.586 8.008 0.263 1 94.38 259 SER A C 1
ATOM 2016 O O . SER A 1 259 ? 4.922 7.039 0.95 1 94.38 259 SER A O 1
ATOM 2018 N N . PRO A 1 260 ? 4.832 8.109 -1.003 1 95.62 260 PRO A N 1
ATOM 2019 C CA . PRO A 1 260 ? 5.461 6.977 -1.683 1 95.62 260 PRO A CA 1
ATOM 2020 C C . PRO A 1 260 ? 6.875 6.691 -1.172 1 95.62 260 PRO A C 1
ATOM 2022 O O . PRO A 1 260 ? 7.578 7.613 -0.75 1 95.62 260 PRO A O 1
ATOM 2025 N N . ASN A 1 261 ? 7.297 5.473 -1.2 1 97.31 261 ASN A N 1
ATOM 2026 C CA . ASN A 1 261 ? 8.594 5.023 -0.698 1 97.31 261 ASN A CA 1
ATOM 2027 C C . ASN A 1 261 ? 9.656 5.035 -1.795 1 97.31 261 ASN A C 1
ATOM 2029 O O . ASN A 1 261 ? 9.586 4.238 -2.734 1 97.31 261 ASN A O 1
ATOM 2033 N N . ILE A 1 262 ? 10.672 5.824 -1.665 1 97.44 262 ILE A N 1
ATOM 2034 C CA . ILE A 1 262 ? 11.68 6.043 -2.697 1 97.44 262 ILE A CA 1
ATOM 2035 C C . ILE A 1 262 ? 12.555 4.801 -2.834 1 97.44 262 ILE A C 1
ATOM 2037 O O . ILE A 1 262 ? 13.031 4.484 -3.928 1 97.44 262 ILE A O 1
ATOM 2041 N N . ILE A 1 263 ? 12.797 4.023 -1.741 1 98 263 ILE A N 1
ATOM 2042 C CA . ILE A 1 263 ? 13.625 2.822 -1.803 1 98 263 ILE A CA 1
ATOM 2043 C C . ILE A 1 263 ? 12.938 1.768 -2.668 1 98 263 ILE A C 1
ATOM 2045 O O . ILE A 1 263 ? 13.57 1.145 -3.521 1 98 263 ILE A O 1
ATOM 2049 N N . LEU A 1 264 ? 11.641 1.593 -2.467 1 98.19 264 LEU A N 1
ATOM 2050 C CA . LEU A 1 264 ? 10.883 0.638 -3.268 1 98.19 264 LEU A CA 1
ATOM 2051 C C . LEU A 1 264 ? 10.844 1.061 -4.73 1 98.19 264 LEU A C 1
ATOM 2053 O O . LEU A 1 264 ? 11 0.228 -5.625 1 98.19 264 LEU A O 1
ATOM 2057 N N . LEU A 1 265 ? 10.625 2.344 -4.953 1 98.31 265 LEU A N 1
ATOM 2058 C CA . LEU A 1 265 ? 10.609 2.857 -6.32 1 98.31 265 LEU A CA 1
ATOM 2059 C C . LEU A 1 265 ? 11.961 2.639 -6.992 1 98.31 265 LEU A C 1
ATOM 2061 O O . LEU A 1 265 ? 12.023 2.189 -8.141 1 98.31 265 LEU A O 1
ATOM 2065 N N . ALA A 1 266 ? 13.039 2.967 -6.293 1 98.31 266 ALA A N 1
ATOM 2066 C CA . ALA A 1 266 ? 14.391 2.799 -6.816 1 98.31 266 ALA A CA 1
ATOM 2067 C C . ALA A 1 266 ? 14.68 1.334 -7.133 1 98.31 266 ALA A C 1
ATOM 2069 O O . ALA A 1 266 ? 15.383 1.025 -8.102 1 98.31 266 ALA A O 1
ATOM 2070 N N . SER A 1 267 ? 14.18 0.445 -6.309 1 98.25 267 SER A N 1
ATOM 2071 C CA . SER A 1 267 ? 14.344 -0.987 -6.535 1 98.25 267 SER A CA 1
ATOM 2072 C C . SER A 1 267 ? 13.758 -1.403 -7.879 1 98.25 267 SER A C 1
ATOM 2074 O O . SER A 1 267 ? 14.375 -2.166 -8.625 1 98.25 267 SER A O 1
ATOM 2076 N N . VAL A 1 268 ? 12.594 -0.901 -8.211 1 98.44 268 VAL A N 1
ATOM 2077 C CA . VAL A 1 268 ? 11.906 -1.231 -9.453 1 98.44 268 VAL A CA 1
ATOM 2078 C C . VAL A 1 268 ? 12.672 -0.635 -10.633 1 98.44 268 VAL A C 1
ATOM 2080 O O . VAL A 1 268 ? 12.922 -1.32 -11.633 1 98.44 268 VAL A O 1
ATOM 2083 N N . TYR A 1 269 ? 13.102 0.65 -10.516 1 98.31 269 TYR A N 1
ATOM 2084 C CA . TYR A 1 269 ? 13.883 1.287 -11.57 1 98.31 269 TYR A CA 1
ATOM 2085 C C . TYR A 1 269 ? 15.164 0.506 -11.844 1 98.31 269 TYR A C 1
ATOM 2087 O O . TYR A 1 269 ? 15.531 0.292 -13 1 98.31 269 TYR A O 1
ATOM 2095 N N . ASP A 1 270 ? 15.805 0.101 -10.797 1 98.38 270 ASP A N 1
ATOM 2096 C CA . ASP A 1 270 ? 17.078 -0.599 -10.93 1 98.38 270 ASP A CA 1
ATOM 2097 C C . ASP A 1 270 ? 16.906 -1.908 -11.695 1 98.38 270 ASP A C 1
ATOM 2099 O O . ASP A 1 270 ? 17.688 -2.211 -12.594 1 98.38 270 ASP A O 1
ATOM 2103 N N . ALA A 1 271 ? 15.906 -2.658 -11.328 1 97.94 271 ALA A N 1
ATOM 2104 C CA . ALA A 1 271 ? 15.633 -3.928 -12 1 97.94 271 ALA A CA 1
ATOM 2105 C C . ALA A 1 271 ? 15.367 -3.717 -13.484 1 97.94 271 ALA A C 1
ATOM 2107 O O . ALA A 1 271 ? 15.891 -4.449 -14.328 1 97.94 271 ALA A O 1
ATOM 2108 N N . ILE A 1 272 ? 14.547 -2.701 -13.781 1 98.06 272 ILE A N 1
ATOM 210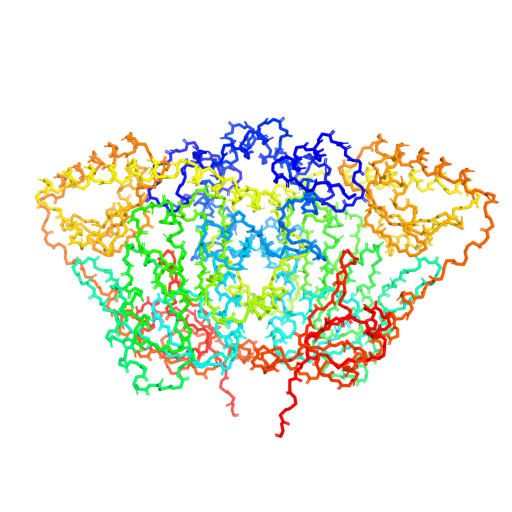9 C CA . ILE A 1 272 ? 14.172 -2.436 -15.172 1 98.06 272 ILE A CA 1
ATOM 2110 C C . ILE A 1 272 ? 15.414 -2.055 -15.977 1 98.06 272 ILE A C 1
ATOM 2112 O O . ILE A 1 272 ? 15.648 -2.596 -17.062 1 98.06 272 ILE A O 1
ATOM 2116 N N . LEU A 1 273 ? 16.219 -1.146 -15.453 1 97.56 273 LEU A N 1
ATOM 2117 C CA . LEU A 1 273 ? 17.422 -0.702 -16.141 1 97.56 273 LEU A CA 1
ATOM 2118 C C . LEU A 1 273 ? 18.406 -1.856 -16.328 1 97.56 273 LEU A C 1
ATOM 2120 O O . LEU A 1 273 ? 18.953 -2.045 -17.422 1 97.56 273 LEU A O 1
ATOM 2124 N N . GLU A 1 274 ? 18.609 -2.633 -15.305 1 97.69 274 GLU A N 1
ATOM 2125 C CA . GLU A 1 274 ? 19.547 -3.748 -15.352 1 97.69 274 GLU A CA 1
ATOM 2126 C C . GLU A 1 274 ? 19.078 -4.828 -16.312 1 97.69 274 GLU A C 1
ATOM 2128 O O . GLU A 1 274 ? 19.859 -5.352 -17.109 1 97.69 274 GLU A O 1
ATOM 2133 N N . LEU A 1 275 ? 17.844 -5.176 -16.297 1 97.38 275 LEU A N 1
ATOM 2134 C CA . LEU A 1 275 ? 17.328 -6.281 -17.094 1 97.38 275 LEU A CA 1
ATOM 2135 C C . LEU A 1 275 ? 17.172 -5.875 -18.547 1 97.38 275 LEU A C 1
ATOM 2137 O O . LEU A 1 275 ? 17.25 -6.719 -19.453 1 97.38 275 LEU A O 1
ATOM 2141 N N . ASN A 1 276 ? 16.922 -4.586 -18.781 1 96.5 276 ASN A N 1
ATOM 2142 C CA . ASN A 1 276 ? 16.953 -4.117 -20.172 1 96.5 276 ASN A CA 1
ATOM 2143 C C . ASN A 1 276 ? 18.312 -4.328 -20.797 1 96.5 276 ASN A C 1
ATOM 2145 O O . ASN A 1 276 ? 18.422 -4.59 -22 1 96.5 276 ASN A O 1
ATOM 2149 N N . GLU A 1 277 ? 19.328 -4.262 -19.984 1 96.31 277 GLU A N 1
ATOM 2150 C CA . GLU A 1 277 ? 20.688 -4.379 -20.5 1 96.31 277 GLU A CA 1
ATOM 2151 C C . GLU A 1 277 ? 21.156 -5.832 -20.516 1 96.31 277 GLU A C 1
ATOM 2153 O O . GLU A 1 277 ? 21.75 -6.289 -21.484 1 96.31 277 GLU A O 1
ATOM 2158 N N . ASN A 1 278 ? 20.828 -6.621 -19.438 1 96.38 278 ASN A N 1
ATOM 2159 C CA . ASN A 1 278 ? 21.453 -7.934 -19.25 1 96.38 278 ASN A CA 1
ATOM 2160 C C . ASN A 1 278 ? 20.391 -9.016 -19.031 1 96.38 278 ASN A C 1
ATOM 2162 O O . ASN A 1 278 ? 20.734 -10.172 -18.766 1 96.38 278 ASN A O 1
ATOM 2166 N N . GLY A 1 279 ? 19.188 -8.648 -19.109 1 95.62 279 GLY A N 1
ATOM 2167 C CA . GLY A 1 279 ? 18.109 -9.531 -18.719 1 95.62 279 GLY A CA 1
ATOM 2168 C C . GLY A 1 279 ? 18.031 -10.797 -19.531 1 95.62 279 GLY A C 1
ATOM 2169 O O . GLY A 1 279 ? 17.719 -11.875 -19.016 1 95.62 279 GLY A O 1
ATOM 2170 N N . GLU A 1 280 ? 18.312 -10.68 -20.797 1 95.44 280 GLU A N 1
ATOM 2171 C CA . GLU A 1 280 ? 18.266 -11.852 -21.672 1 95.44 280 GLU A CA 1
ATOM 2172 C C . GLU A 1 280 ? 19.266 -12.914 -21.234 1 95.44 280 GLU A C 1
ATOM 2174 O O . GLU A 1 280 ? 18.922 -14.102 -21.172 1 95.44 280 GLU A O 1
ATOM 2179 N N . GLU A 1 281 ? 20.438 -12.5 -20.922 1 96.12 281 GLU A N 1
ATOM 2180 C CA . GLU A 1 281 ? 21.469 -13.43 -20.469 1 96.12 281 GLU A CA 1
ATOM 2181 C C . GLU A 1 281 ? 21.078 -14.07 -19.141 1 96.12 281 GLU A C 1
ATOM 2183 O O . GLU A 1 281 ? 21.203 -15.281 -18.969 1 96.12 281 GLU A O 1
ATOM 2188 N N . TYR A 1 282 ? 20.609 -13.234 -18.203 1 96.25 282 TYR A N 1
ATOM 2189 C CA . TYR A 1 282 ? 20.188 -13.742 -16.906 1 96.25 282 TYR A CA 1
ATOM 2190 C C . TYR A 1 282 ? 19.094 -14.797 -17.062 1 96.25 282 TYR A C 1
ATOM 2192 O O . TYR A 1 282 ? 19.141 -15.844 -16.422 1 96.25 282 TYR A O 1
ATOM 2200 N N . LEU A 1 283 ? 18.156 -14.516 -17.922 1 95.44 283 LEU A N 1
ATOM 2201 C CA . LEU A 1 283 ? 17.031 -15.398 -18.156 1 95.44 283 LEU A CA 1
ATOM 2202 C C . LEU A 1 283 ? 17.469 -16.703 -18.797 1 95.44 283 LEU A C 1
ATOM 2204 O O . LEU A 1 283 ? 17.047 -17.781 -18.391 1 95.44 283 LEU A O 1
ATOM 2208 N N . GLN A 1 284 ? 18.312 -16.609 -19.766 1 95.69 284 GLN A N 1
ATOM 2209 C CA . GLN A 1 284 ? 18.797 -17.812 -20.438 1 95.69 284 GLN A CA 1
ATOM 2210 C C . GLN A 1 284 ? 19.562 -18.719 -19.484 1 95.69 284 GLN A C 1
ATOM 2212 O O . GLN A 1 284 ? 19.438 -19.938 -19.547 1 95.69 284 GLN A O 1
ATOM 2217 N N . ASN A 1 285 ? 20.375 -18.094 -18.688 1 96.94 285 ASN A N 1
ATOM 2218 C CA . ASN A 1 285 ? 21.094 -18.875 -17.688 1 96.94 285 ASN A CA 1
ATOM 2219 C C . ASN A 1 285 ? 20.141 -19.609 -16.75 1 96.94 285 ASN A C 1
ATOM 2221 O O . ASN A 1 285 ? 20.359 -20.781 -16.422 1 96.94 285 ASN A O 1
ATOM 2225 N N . ALA A 1 286 ? 19.125 -18.938 -16.297 1 96.62 286 ALA A N 1
ATOM 2226 C CA . ALA A 1 286 ? 18.141 -19.547 -15.414 1 96.62 286 ALA A CA 1
ATOM 2227 C C . ALA A 1 286 ? 17.391 -20.672 -16.125 1 96.62 286 ALA A C 1
ATOM 2229 O O . ALA A 1 286 ? 17.141 -21.719 -15.523 1 96.62 286 ALA A O 1
ATOM 2230 N N . ILE A 1 287 ? 17.031 -20.453 -17.375 1 95.88 287 ILE A N 1
ATOM 2231 C CA . ILE A 1 287 ? 16.344 -21.469 -18.156 1 95.88 287 ILE A CA 1
ATOM 2232 C C . ILE A 1 287 ? 17.234 -22.703 -18.312 1 95.88 287 ILE A C 1
ATOM 2234 O O . ILE A 1 287 ? 16.766 -23.844 -18.156 1 95.88 287 ILE A O 1
ATOM 2238 N N . GLN A 1 288 ? 18.469 -22.484 -18.578 1 97.88 288 GLN A N 1
ATOM 2239 C CA . GLN A 1 288 ? 19.422 -23.594 -18.703 1 97.88 288 GLN A CA 1
ATOM 2240 C C . GLN A 1 288 ? 19.516 -24.375 -17.391 1 97.88 288 GLN A C 1
ATOM 2242 O O . GLN A 1 288 ? 19.578 -25.609 -17.406 1 97.88 288 GLN A O 1
ATOM 2247 N N . ARG A 1 289 ? 19.562 -23.688 -16.328 1 98.38 289 ARG A N 1
ATOM 2248 C CA . ARG A 1 289 ? 19.625 -24.328 -15.023 1 98.38 289 ARG A CA 1
ATOM 2249 C C . ARG A 1 289 ? 18.375 -25.156 -14.766 1 98.38 289 ARG A C 1
ATOM 2251 O O . ARG A 1 289 ? 18.469 -26.266 -14.242 1 98.38 289 ARG A O 1
ATOM 2258 N N . ASN A 1 290 ? 17.234 -24.609 -15.086 1 97.81 290 ASN A N 1
ATOM 2259 C CA . ASN A 1 290 ? 16 -25.359 -14.93 1 97.81 290 ASN A CA 1
ATOM 2260 C C . ASN A 1 290 ? 15.984 -26.609 -15.805 1 97.81 290 ASN A C 1
ATOM 2262 O O . ASN A 1 290 ? 15.516 -27.672 -15.383 1 97.81 290 ASN A O 1
ATOM 2266 N N . ASN A 1 291 ? 16.469 -26.469 -17.031 1 97.56 291 ASN A N 1
ATOM 2267 C CA . ASN A 1 291 ? 16.562 -27.609 -17.922 1 97.56 291 ASN A CA 1
ATOM 2268 C C . ASN A 1 291 ? 17.484 -28.688 -17.359 1 97.56 291 ASN A C 1
ATOM 2270 O O . ASN A 1 291 ? 17.203 -29.875 -17.484 1 97.56 291 ASN A O 1
ATOM 2274 N N . GLN A 1 292 ? 18.547 -28.234 -16.812 1 98.38 292 GLN A N 1
ATOM 2275 C CA . GLN A 1 292 ? 19.453 -29.172 -16.172 1 98.38 292 GLN A CA 1
ATOM 2276 C C . GLN A 1 292 ? 18.75 -29.953 -15.07 1 98.38 292 GLN A C 1
ATOM 2278 O O . GLN A 1 292 ? 18.875 -31.172 -14.992 1 98.38 292 GLN A O 1
ATOM 2283 N N . PHE A 1 293 ? 18.094 -29.281 -14.234 1 98.56 293 PHE A N 1
ATOM 2284 C CA . PHE A 1 293 ? 17.344 -29.922 -13.164 1 98.56 293 PHE A CA 1
ATOM 2285 C C . PHE A 1 293 ? 16.359 -30.938 -13.727 1 98.56 293 PHE A C 1
ATOM 2287 O O . PHE A 1 293 ? 16.344 -32.094 -13.312 1 98.56 293 PHE A O 1
ATOM 2294 N N . ARG A 1 294 ? 15.547 -30.5 -14.695 1 98.12 294 ARG A N 1
ATOM 2295 C CA . ARG A 1 294 ? 14.531 -31.359 -15.297 1 98.12 294 ARG A CA 1
ATOM 2296 C C . ARG A 1 294 ? 15.156 -32.594 -15.906 1 98.12 294 ARG A C 1
ATOM 2298 O O . ARG A 1 294 ? 14.688 -33.719 -15.672 1 98.12 294 ARG A O 1
ATOM 2305 N N . ASN A 1 295 ? 16.25 -32.406 -16.625 1 97.94 295 ASN A N 1
ATOM 2306 C CA . 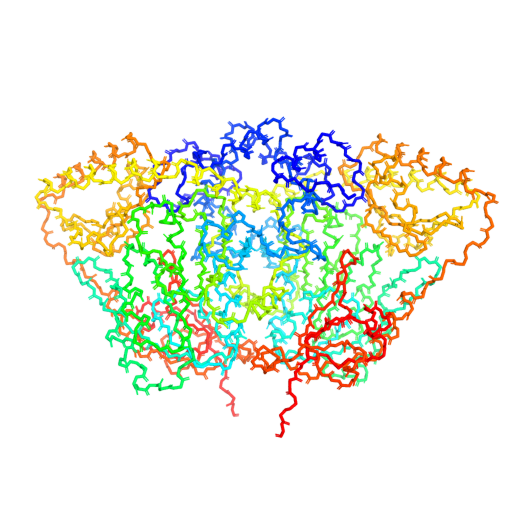ASN A 1 295 ? 16.922 -33.531 -17.281 1 97.94 295 ASN A CA 1
ATOM 2307 C C . ASN A 1 295 ? 17.438 -34.562 -16.281 1 97.94 295 ASN A C 1
ATOM 2309 O O . ASN A 1 295 ? 17.375 -35.75 -16.531 1 97.94 295 ASN A O 1
ATOM 2313 N N . GLU A 1 296 ? 17.891 -34.062 -15.25 1 98.19 296 GLU A N 1
ATOM 2314 C CA . GLU A 1 296 ? 18.469 -34.969 -14.25 1 98.19 296 GLU A CA 1
ATOM 2315 C C . GLU A 1 296 ? 17.391 -35.75 -13.523 1 98.19 296 GLU A C 1
ATOM 2317 O O . GLU A 1 296 ? 17.531 -36.969 -13.297 1 98.19 296 GLU A O 1
ATOM 2322 N N . ILE A 1 297 ? 16.297 -35.094 -13.172 1 97.19 297 ILE A N 1
ATOM 2323 C CA . ILE A 1 297 ? 15.336 -35.812 -12.336 1 97.19 297 ILE A CA 1
ATOM 2324 C C . ILE A 1 297 ? 14.453 -36.688 -13.211 1 97.19 297 ILE A C 1
ATOM 2326 O O . ILE A 1 297 ? 13.852 -37.656 -12.727 1 97.19 297 ILE A O 1
ATOM 2330 N N . GLU A 1 298 ? 14.367 -36.406 -14.469 1 96.12 298 GLU A N 1
ATOM 2331 C CA . GLU A 1 298 ? 13.602 -37.219 -15.406 1 96.12 298 GLU A CA 1
ATOM 2332 C C . GLU A 1 298 ? 14.211 -38.625 -15.523 1 96.12 298 GLU A C 1
ATOM 2334 O O . GLU A 1 298 ? 13.531 -39.562 -15.93 1 96.12 298 GLU A O 1
ATOM 2339 N N . LYS A 1 299 ? 15.398 -38.812 -15.148 1 95.94 299 LYS A N 1
ATOM 2340 C CA . LYS A 1 299 ? 16.094 -40.094 -15.203 1 95.94 299 LYS A CA 1
ATOM 2341 C C . LYS A 1 299 ? 15.641 -41 -14.078 1 95.94 299 LYS A C 1
ATOM 2343 O O . LYS A 1 299 ? 15.891 -42.219 -14.109 1 95.94 299 LYS A O 1
ATOM 2348 N N . LEU A 1 300 ? 15.008 -40.406 -13.172 1 94.69 300 LEU A N 1
ATOM 2349 C CA . LEU A 1 300 ? 14.562 -41.188 -12.023 1 94.69 300 LEU A CA 1
ATOM 2350 C C . LEU A 1 300 ? 13.258 -41.906 -12.336 1 94.69 300 LEU A C 1
ATOM 2352 O O . LEU A 1 300 ? 12.359 -41.344 -12.953 1 94.69 300 LEU A O 1
ATOM 2356 N N . ASP A 1 301 ? 13.031 -43.156 -11.867 1 90.12 301 ASP A N 1
ATOM 2357 C CA . ASP A 1 301 ? 11.93 -44.031 -12.25 1 90.12 301 ASP A CA 1
ATOM 2358 C C . ASP A 1 301 ? 10.625 -43.594 -11.594 1 90.12 301 ASP A C 1
ATOM 2360 O O . ASP A 1 301 ? 9.547 -43.75 -12.164 1 90.12 301 ASP A O 1
ATOM 2364 N N . ASN A 1 302 ? 10.602 -43.031 -10.523 1 93 302 ASN A N 1
ATOM 2365 C CA . ASN A 1 302 ? 9.383 -42.75 -9.773 1 93 302 ASN A CA 1
ATOM 2366 C C . ASN A 1 302 ? 9.094 -41.25 -9.695 1 93 302 ASN A C 1
ATOM 2368 O O . ASN A 1 302 ? 8.562 -40.781 -8.695 1 93 302 ASN A O 1
ATOM 2372 N N . ILE A 1 303 ? 9.5 -40.562 -10.766 1 94.5 303 ILE A N 1
ATOM 2373 C CA . ILE A 1 303 ? 9.297 -39.125 -10.773 1 94.5 303 ILE A CA 1
ATOM 2374 C C . ILE A 1 303 ? 8.062 -38.781 -11.617 1 94.5 303 ILE A C 1
ATOM 2376 O O . ILE A 1 303 ? 7.812 -39.406 -12.641 1 94.5 303 ILE A O 1
ATOM 2380 N N . ILE A 1 304 ? 7.277 -37.906 -11.117 1 93.5 304 ILE A N 1
ATOM 2381 C CA . ILE A 1 304 ? 6.25 -37.188 -11.875 1 93.5 304 ILE A CA 1
ATOM 2382 C C . ILE A 1 304 ? 6.77 -35.812 -12.273 1 93.5 304 ILE A C 1
ATOM 2384 O O . ILE A 1 304 ? 7.227 -35.062 -11.422 1 93.5 304 ILE A O 1
ATOM 2388 N N . ILE A 1 305 ? 6.801 -35.469 -13.539 1 96.5 305 ILE A N 1
ATOM 2389 C CA . ILE A 1 305 ? 7.289 -34.188 -13.992 1 96.5 305 ILE A CA 1
ATOM 2390 C C . ILE A 1 305 ? 6.395 -33.656 -15.109 1 96.5 305 ILE A C 1
ATOM 2392 O O . ILE A 1 305 ? 5.957 -34.406 -15.977 1 96.5 305 ILE A O 1
ATOM 2396 N N . ASP A 1 306 ? 6.102 -32.375 -15.023 1 95.19 306 ASP A N 1
ATOM 2397 C CA . ASP A 1 306 ? 5.191 -31.812 -16.016 1 95.19 306 ASP A CA 1
ATOM 2398 C C . ASP A 1 306 ? 5.789 -31.875 -17.406 1 95.19 306 ASP A C 1
ATOM 2400 O O . ASP A 1 306 ? 7.004 -31.766 -17.578 1 95.19 306 ASP A O 1
ATOM 2404 N N . SER A 1 307 ? 4.906 -32.094 -18.422 1 93.81 307 SER A N 1
ATOM 2405 C CA . SER A 1 307 ? 5.32 -32.219 -19.812 1 93.81 307 SER A CA 1
ATOM 2406 C C . SER A 1 307 ? 4.508 -31.266 -20.703 1 93.81 307 SER A C 1
ATOM 2408 O O . SER A 1 307 ? 4.055 -31.672 -21.781 1 93.81 307 SER A O 1
ATOM 2410 N N . PHE A 1 308 ? 4.297 -30.109 -20.203 1 91.12 308 PHE A N 1
ATOM 2411 C CA . PHE A 1 308 ? 3.551 -29.125 -20.969 1 91.12 308 PHE A CA 1
ATOM 2412 C C . PHE A 1 308 ? 4.398 -28.562 -22.109 1 91.12 308 PHE A C 1
ATOM 2414 O O . PHE A 1 308 ? 5.629 -28.609 -22.047 1 91.12 308 PHE A O 1
ATOM 2421 N N . ASP A 1 309 ? 3.699 -28.047 -23.109 1 86.44 309 ASP A N 1
ATOM 2422 C CA . ASP A 1 309 ? 4.383 -27.375 -24.203 1 86.44 309 ASP A CA 1
ATOM 2423 C C . ASP A 1 309 ? 5.16 -26.156 -23.688 1 86.44 309 ASP A C 1
ATOM 2425 O O . ASP A 1 309 ? 4.625 -25.344 -22.938 1 86.44 309 ASP A O 1
ATOM 2429 N N . GLN A 1 310 ? 6.301 -26.078 -24.188 1 79.19 310 GLN A N 1
ATOM 2430 C CA . GLN A 1 310 ? 7.195 -25.031 -23.719 1 79.19 310 GLN A CA 1
ATOM 2431 C C . GLN A 1 310 ? 6.645 -23.641 -24.062 1 79.19 310 GLN A C 1
ATOM 2433 O O . GLN A 1 310 ? 6.926 -22.672 -23.375 1 79.19 310 GLN A O 1
ATOM 2438 N N . SER A 1 311 ? 5.871 -23.594 -25.094 1 78.38 311 SER A N 1
ATOM 2439 C CA . SER A 1 311 ? 5.289 -22.328 -25.516 1 78.38 311 SER A CA 1
ATOM 2440 C C . SER A 1 311 ? 4.152 -21.906 -24.578 1 78.38 311 SER A C 1
ATOM 2442 O O . SER A 1 311 ? 3.725 -20.75 -24.609 1 78.38 311 SER A O 1
ATOM 2444 N N . GLN A 1 312 ? 3.795 -22.734 -23.719 1 85.56 312 GLN A N 1
ATOM 2445 C CA . GLN A 1 312 ? 2.654 -22.453 -22.859 1 85.56 312 GLN A CA 1
ATOM 2446 C C . GLN A 1 312 ? 3.047 -22.531 -21.391 1 85.56 312 GLN A C 1
ATOM 2448 O O . GLN A 1 312 ? 2.184 -22.531 -20.5 1 85.56 312 GLN A O 1
ATOM 2453 N N . LYS A 1 313 ? 4.305 -22.641 -21.266 1 93.12 313 LYS A N 1
ATOM 2454 C CA . LYS A 1 313 ? 4.758 -22.828 -19.891 1 93.12 313 LYS A CA 1
ATOM 2455 C C . LYS A 1 313 ? 5.93 -21.906 -19.578 1 93.12 313 LYS A C 1
ATOM 2457 O O . LYS A 1 313 ? 6.797 -21.672 -20.422 1 93.12 313 LYS A O 1
ATOM 2462 N N . ASP A 1 314 ? 5.879 -21.344 -18.328 1 94.5 314 ASP A N 1
ATOM 2463 C CA . ASP A 1 314 ? 7.027 -20.609 -17.797 1 94.5 314 ASP A CA 1
ATOM 2464 C C . ASP A 1 314 ? 8.242 -21.531 -17.688 1 94.5 314 ASP A C 1
ATOM 2466 O O . ASP A 1 314 ? 8.258 -22.453 -16.875 1 94.5 314 ASP A O 1
ATOM 2470 N N . GLN A 1 315 ? 9.258 -21.266 -18.391 1 93.94 315 GLN A N 1
ATOM 2471 C CA . GLN A 1 315 ? 10.422 -22.125 -18.484 1 93.94 315 GLN A CA 1
ATOM 2472 C C . GLN A 1 315 ? 11.281 -22.047 -17.219 1 93.94 315 GLN A C 1
ATOM 2474 O O . GLN A 1 315 ? 12.219 -22.828 -17.047 1 93.94 315 GLN A O 1
ATOM 2479 N N . LEU A 1 316 ? 10.93 -21.156 -16.375 1 96 316 LEU A N 1
ATOM 2480 C CA . LEU A 1 316 ? 11.664 -21.047 -15.109 1 96 316 LEU A CA 1
ATOM 2481 C C . LEU A 1 316 ? 11.039 -21.922 -14.039 1 96 316 LEU A C 1
ATOM 2483 O O . LEU A 1 316 ? 11.641 -22.141 -12.977 1 96 316 LEU A O 1
ATOM 2487 N N . LYS A 1 317 ? 9.898 -22.5 -14.32 1 96.81 317 LYS A N 1
ATOM 2488 C CA . LYS A 1 317 ? 9.188 -23.281 -13.312 1 96.81 317 LYS A CA 1
ATOM 2489 C C . LYS A 1 317 ? 9.148 -24.75 -13.695 1 96.81 317 LYS A C 1
ATOM 2491 O O . LYS A 1 317 ? 9.039 -25.094 -14.875 1 96.81 317 LYS A O 1
ATOM 2496 N N . THR A 1 318 ? 9.227 -25.594 -12.695 1 97.69 318 THR A N 1
ATOM 2497 C CA . THR A 1 318 ? 9.07 -27.047 -12.859 1 97.69 318 THR A CA 1
ATOM 2498 C C . THR A 1 318 ? 8.086 -27.594 -11.836 1 97.69 318 THR A C 1
ATOM 2500 O O . THR A 1 318 ? 8.188 -27.312 -10.641 1 97.69 318 THR A O 1
ATOM 2503 N N . ILE A 1 319 ? 7.094 -28.266 -12.336 1 97.62 319 ILE A N 1
ATOM 2504 C CA . ILE A 1 319 ? 6.156 -29.016 -11.508 1 97.62 319 ILE A CA 1
ATOM 2505 C C . ILE A 1 319 ? 6.59 -30.484 -11.43 1 97.62 319 ILE A C 1
ATOM 2507 O O . ILE A 1 319 ? 6.715 -31.156 -12.461 1 97.62 319 ILE A O 1
ATOM 2511 N N . PHE A 1 320 ? 6.828 -30.969 -10.211 1 97.81 320 PHE A N 1
ATOM 2512 C CA . PHE A 1 320 ? 7.266 -32.344 -10.125 1 97.81 320 PHE A CA 1
ATOM 2513 C C . PHE A 1 320 ? 6.824 -32.969 -8.812 1 97.81 320 PHE A C 1
ATOM 2515 O O . PHE A 1 320 ? 6.414 -32.281 -7.887 1 97.81 320 PHE A O 1
ATOM 2522 N N . GLY A 1 321 ? 6.746 -34.25 -8.82 1 95.69 321 GLY A N 1
ATOM 2523 C CA . GLY A 1 321 ? 6.453 -35.062 -7.652 1 95.69 321 GLY A CA 1
ATOM 2524 C C . GLY A 1 321 ? 7.164 -36.375 -7.664 1 95.69 321 GLY A C 1
ATOM 2525 O O . GLY A 1 321 ? 7.891 -36.688 -8.609 1 95.69 321 GLY A O 1
ATOM 2526 N N . ILE A 1 322 ? 7.129 -37.062 -6.598 1 94.44 322 ILE A N 1
ATOM 2527 C CA . ILE A 1 322 ? 7.637 -38.438 -6.469 1 94.44 322 ILE A CA 1
ATOM 2528 C C . ILE A 1 322 ? 6.477 -39.406 -6.199 1 94.44 322 ILE A C 1
ATOM 2530 O O . ILE A 1 322 ? 5.668 -39.156 -5.297 1 94.44 322 ILE A O 1
ATOM 2534 N N . LYS A 1 323 ? 6.434 -40.406 -6.949 1 89.75 323 LYS A N 1
ATOM 2535 C CA . LYS A 1 323 ? 5.355 -41.375 -6.797 1 89.75 323 LYS A CA 1
ATOM 2536 C C . LYS A 1 323 ? 5.281 -41.875 -5.367 1 89.75 323 LYS A C 1
ATOM 2538 O O . LYS A 1 323 ? 6.312 -42.125 -4.738 1 89.75 323 LYS A O 1
ATOM 2543 N N . ASN A 1 324 ? 4.055 -41.938 -4.824 1 84.62 324 ASN A N 1
ATOM 2544 C CA . ASN A 1 324 ? 3.742 -42.469 -3.498 1 84.62 324 ASN A CA 1
ATOM 2545 C C . ASN A 1 324 ? 4.203 -41.5 -2.396 1 84.62 324 ASN A C 1
ATOM 2547 O O . ASN A 1 324 ? 4.258 -41.875 -1.226 1 84.62 324 ASN A O 1
ATOM 2551 N N . VAL A 1 325 ? 4.711 -40.406 -2.734 1 90.19 325 VAL A N 1
ATOM 2552 C CA . VAL A 1 325 ? 5.008 -39.344 -1.761 1 90.19 325 VAL A CA 1
ATOM 2553 C C . VAL A 1 325 ? 4.043 -38.188 -1.944 1 90.19 325 VAL A C 1
ATOM 2555 O O . VAL A 1 325 ? 3.979 -37.594 -3.023 1 90.19 325 VAL A O 1
ATOM 2558 N N . HIS A 1 326 ? 3.287 -37.844 -0.938 1 90.25 326 HIS A N 1
ATOM 2559 C CA . HIS A 1 326 ? 2.41 -36.688 -1.005 1 90.25 326 HIS A CA 1
ATOM 2560 C C . HIS A 1 326 ? 3.209 -35.406 -1.231 1 90.25 326 HIS A C 1
ATOM 2562 O O . HIS A 1 326 ? 4.277 -35.219 -0.647 1 90.25 326 HIS A O 1
ATOM 2568 N N . GLY A 1 327 ? 2.703 -34.594 -2.129 1 93.19 327 GLY A N 1
ATOM 2569 C CA . GLY A 1 327 ? 3.41 -33.344 -2.43 1 93.19 327 GLY A CA 1
ATOM 2570 C C . GLY A 1 327 ? 3.715 -32.531 -1.195 1 93.19 327 GLY A C 1
ATOM 2571 O O . GLY A 1 327 ? 4.785 -31.922 -1.095 1 93.19 327 GLY A O 1
ATOM 2572 N N . TYR A 1 328 ? 2.854 -32.5 -0.217 1 92.62 328 TYR A N 1
ATOM 2573 C CA . TYR A 1 328 ? 3.076 -31.781 1.033 1 92.62 328 TYR A CA 1
ATOM 2574 C C . TYR A 1 328 ? 4.246 -32.375 1.803 1 92.62 328 TYR A C 1
ATOM 2576 O O . TYR A 1 328 ? 5.035 -31.641 2.41 1 92.62 328 TYR A O 1
ATOM 2584 N N . GLN A 1 329 ? 4.293 -33.625 1.822 1 93.81 329 GLN A N 1
ATOM 2585 C CA . GLN A 1 329 ? 5.391 -34.312 2.488 1 93.81 329 GLN A CA 1
ATOM 2586 C C . GLN A 1 329 ? 6.719 -34.031 1.794 1 93.81 329 GLN A C 1
ATOM 2588 O O . GLN A 1 329 ? 7.734 -33.812 2.453 1 93.81 329 GLN A O 1
ATOM 2593 N N . LEU A 1 330 ? 6.672 -34.156 0.487 1 95.94 330 LEU A N 1
ATOM 2594 C CA . LEU A 1 330 ? 7.871 -33.844 -0.29 1 95.94 330 LEU A CA 1
ATOM 2595 C C . LEU A 1 330 ? 8.391 -32.469 0.036 1 95.94 330 LEU A C 1
ATOM 2597 O O . LEU A 1 330 ? 9.586 -32.281 0.279 1 95.94 330 LEU A O 1
ATOM 2601 N N . ALA A 1 331 ? 7.535 -31.453 0.036 1 96.62 331 ALA A N 1
ATOM 2602 C CA . ALA A 1 331 ? 7.906 -30.078 0.357 1 96.62 331 ALA A CA 1
ATOM 2603 C C . ALA A 1 331 ? 8.516 -29.984 1.754 1 96.62 331 ALA A C 1
ATOM 2605 O O . ALA A 1 331 ? 9.508 -29.281 1.961 1 96.62 331 ALA A O 1
ATOM 2606 N N . LYS A 1 332 ? 7.91 -30.672 2.67 1 96.5 332 LYS A N 1
ATOM 2607 C CA . LYS A 1 332 ? 8.375 -30.656 4.055 1 96.5 332 LYS A CA 1
ATOM 2608 C C . LYS A 1 332 ? 9.773 -31.266 4.176 1 96.5 332 LYS A C 1
ATOM 2610 O O . LYS A 1 332 ? 10.625 -30.734 4.887 1 96.5 332 LYS A O 1
ATOM 2615 N N . ILE A 1 333 ? 10.023 -32.375 3.516 1 97.06 333 ILE A N 1
ATOM 2616 C CA . ILE A 1 333 ? 11.328 -33.031 3.547 1 97.06 333 ILE A CA 1
ATOM 2617 C C . ILE A 1 333 ? 12.375 -32.125 2.938 1 97.06 333 ILE A C 1
ATOM 2619 O O . ILE A 1 333 ? 13.461 -31.938 3.5 1 97.06 333 ILE A O 1
ATOM 2623 N N . LEU A 1 334 ? 12.016 -31.5 1.788 1 98.31 334 LEU A N 1
ATOM 2624 C CA . LEU A 1 334 ? 12.938 -30.578 1.129 1 98.31 334 LEU A CA 1
ATOM 2625 C C . LEU A 1 334 ? 13.297 -29.422 2.047 1 98.31 334 LEU A C 1
ATOM 2627 O O . LEU A 1 334 ? 14.461 -29.031 2.131 1 98.31 334 LEU A O 1
ATOM 2631 N N . GLN A 1 335 ? 12.328 -28.906 2.742 1 97.31 335 GLN A N 1
ATOM 2632 C CA . GLN A 1 335 ? 12.531 -27.766 3.627 1 97.31 335 GLN A CA 1
ATOM 2633 C C . GLN A 1 335 ? 13.297 -28.172 4.883 1 97.31 335 GLN A C 1
ATOM 2635 O O . GLN A 1 335 ? 14.32 -27.578 5.219 1 97.31 335 GLN A O 1
ATOM 2640 N N . ASP A 1 336 ? 12.852 -29.219 5.621 1 97 336 ASP A N 1
ATOM 2641 C CA . ASP A 1 336 ? 13.352 -29.562 6.949 1 97 336 ASP A CA 1
ATOM 2642 C C . ASP A 1 336 ? 14.727 -30.234 6.859 1 97 336 ASP A C 1
ATOM 2644 O O . ASP A 1 336 ? 15.609 -29.953 7.676 1 97 336 ASP A O 1
ATOM 2648 N N . LYS A 1 337 ? 14.891 -31.078 5.902 1 97.5 337 LYS A N 1
ATOM 2649 C CA . LYS A 1 337 ? 16.109 -31.875 5.84 1 97.5 337 LYS A CA 1
ATOM 2650 C C . LYS A 1 337 ? 17.156 -31.203 4.953 1 97.5 337 LYS A C 1
ATOM 2652 O O . LYS A 1 337 ? 18.359 -31.297 5.227 1 97.5 337 LYS A O 1
ATOM 2657 N N . TYR A 1 338 ? 16.688 -30.562 3.934 1 98.12 338 TYR A N 1
ATOM 2658 C CA . TYR A 1 338 ? 17.656 -30.078 2.953 1 98.12 338 TYR A CA 1
ATOM 2659 C C . TYR A 1 338 ? 17.672 -28.562 2.902 1 98.12 338 TYR A C 1
ATOM 2661 O O . TYR A 1 338 ? 18.5 -27.969 2.211 1 98.12 338 TYR A O 1
ATOM 2669 N N . ASN A 1 339 ? 16.812 -27.859 3.576 1 97.75 339 ASN A N 1
ATOM 2670 C CA . ASN A 1 339 ? 16.688 -26.406 3.631 1 97.75 339 ASN A CA 1
ATOM 2671 C C . ASN A 1 339 ? 16.453 -25.812 2.246 1 97.75 339 ASN A C 1
ATOM 2673 O O . ASN A 1 339 ? 17.078 -24.828 1.872 1 97.75 339 ASN A O 1
ATOM 2677 N N . ILE A 1 340 ? 15.617 -26.516 1.473 1 98.19 340 ILE A N 1
ATOM 2678 C CA . ILE A 1 340 ? 15.156 -26.062 0.167 1 98.19 340 ILE A CA 1
ATOM 2679 C C . ILE A 1 340 ? 13.688 -25.656 0.253 1 98.19 340 ILE A C 1
ATOM 2681 O O . ILE A 1 340 ? 12.828 -26.469 0.61 1 98.19 340 ILE A O 1
ATOM 2685 N N . TRP A 1 341 ? 13.453 -24.438 -0.036 1 96.62 341 TRP A N 1
ATOM 2686 C CA . TRP A 1 341 ? 12.094 -23.906 0.017 1 96.62 341 TRP A CA 1
ATOM 2687 C C . TRP A 1 341 ? 11.477 -23.859 -1.376 1 96.62 341 TRP A C 1
ATOM 2689 O O . TRP A 1 341 ? 11.953 -23.125 -2.246 1 96.62 341 TRP A O 1
ATOM 2699 N N . VAL A 1 342 ? 10.383 -24.594 -1.537 1 96.75 342 VAL A N 1
ATOM 2700 C CA . VAL A 1 342 ? 9.734 -24.672 -2.84 1 96.75 342 VAL A CA 1
ATOM 2701 C C . VAL A 1 342 ? 8.656 -23.609 -2.951 1 96.75 342 VAL A C 1
ATOM 2703 O O . VAL A 1 342 ? 8.234 -23.031 -1.944 1 96.75 342 VAL A O 1
ATOM 2706 N N . GLU A 1 343 ? 8.234 -23.297 -4.102 1 95.5 343 GLU A N 1
ATOM 2707 C CA . GLU A 1 343 ? 7.281 -22.234 -4.41 1 95.5 343 GLU A CA 1
ATOM 2708 C C . GLU A 1 343 ? 5.887 -22.578 -3.904 1 95.5 343 GLU A C 1
ATOM 2710 O O . GLU A 1 343 ? 5.207 -21.734 -3.311 1 95.5 343 GLU A O 1
ATOM 2715 N N . LYS A 1 344 ? 5.473 -23.719 -4.203 1 94.19 344 LYS A N 1
ATOM 2716 C CA . LYS A 1 344 ? 4.137 -24.219 -3.865 1 94.19 344 LYS A CA 1
ATOM 2717 C C . LYS A 1 344 ? 4.082 -25.734 -3.893 1 94.19 344 LYS A C 1
ATOM 2719 O O . LYS A 1 344 ? 4.918 -26.375 -4.531 1 94.19 344 LYS A O 1
ATOM 2724 N N . CYS A 1 345 ? 3.143 -26.25 -3.113 1 93 345 CYS A N 1
ATOM 2725 C CA . CYS A 1 345 ? 2.902 -27.688 -3.166 1 93 345 CYS A CA 1
ATOM 2726 C C . CYS A 1 345 ? 1.412 -28 -3.066 1 93 345 CYS A C 1
ATOM 2728 O O . CYS A 1 345 ? 0.62 -27.125 -2.686 1 93 345 CYS A O 1
ATOM 2730 N N . ASN A 1 346 ? 1.036 -29.016 -3.531 1 90.69 346 ASN A N 1
ATOM 2731 C CA . ASN A 1 346 ? -0.279 -29.625 -3.35 1 90.69 346 ASN A CA 1
ATOM 2732 C C . ASN A 1 346 ? -0.172 -31.094 -3 1 90.69 346 ASN A C 1
ATOM 2734 O O . ASN A 1 346 ? 0.873 -31.562 -2.531 1 90.69 346 ASN A O 1
ATOM 2738 N N . SER A 1 347 ? -1.281 -31.828 -3.127 1 88.75 347 SER A N 1
ATOM 2739 C CA . SER A 1 347 ? -1.274 -33.219 -2.699 1 88.75 347 SER A CA 1
ATOM 2740 C C . SER A 1 347 ? -0.423 -34.094 -3.627 1 88.75 347 SER A C 1
ATOM 2742 O O . SER A 1 347 ? 0.075 -35.125 -3.223 1 88.75 347 SER A O 1
ATOM 2744 N N . ILE A 1 348 ? -0.13 -33.594 -4.812 1 90.88 348 ILE A N 1
ATOM 2745 C CA . ILE A 1 348 ? 0.48 -34.438 -5.828 1 90.88 348 ILE A CA 1
ATOM 2746 C C . ILE A 1 348 ? 1.894 -33.969 -6.133 1 90.88 348 ILE A C 1
ATOM 2748 O O . ILE A 1 348 ? 2.811 -34.781 -6.312 1 90.88 348 ILE A O 1
ATOM 2752 N N . SER A 1 349 ? 2.059 -32.719 -6.137 1 94.38 349 SER A N 1
ATOM 2753 C CA . SER A 1 349 ? 3.295 -32.188 -6.711 1 94.38 349 SER A CA 1
ATOM 2754 C C . SER A 1 349 ? 3.793 -30.969 -5.945 1 94.38 349 SER A C 1
ATOM 2756 O O . SER A 1 349 ? 3.082 -30.438 -5.094 1 94.38 349 SER A O 1
ATOM 2758 N N . VAL A 1 350 ? 5.035 -30.641 -6.234 1 96.88 350 VAL A N 1
ATOM 2759 C CA . VAL A 1 350 ? 5.641 -29.391 -5.793 1 96.88 350 VAL A CA 1
ATOM 2760 C C . VAL A 1 350 ? 6.047 -28.562 -7.008 1 96.88 350 VAL A C 1
ATOM 2762 O O . VAL A 1 350 ? 6.23 -29.094 -8.102 1 96.88 350 VAL A O 1
ATOM 2765 N N . ILE A 1 351 ? 6.066 -27.297 -6.824 1 97.38 351 ILE A N 1
ATOM 2766 C CA . ILE A 1 351 ? 6.516 -26.375 -7.855 1 97.38 351 ILE A CA 1
ATOM 2767 C C . ILE A 1 351 ? 7.77 -25.641 -7.387 1 97.38 351 ILE A C 1
ATOM 2769 O O . ILE A 1 351 ? 7.812 -25.125 -6.266 1 97.38 351 ILE A O 1
ATOM 2773 N N . VAL A 1 352 ? 8.797 -25.609 -8.188 1 98 352 VAL A N 1
ATOM 2774 C CA . VAL A 1 352 ? 9.984 -24.812 -7.906 1 98 352 VAL A CA 1
ATOM 2775 C C . VAL A 1 352 ? 10.156 -23.75 -9 1 98 352 VAL A C 1
ATOM 2777 O O . VAL A 1 352 ? 9.812 -23.984 -10.156 1 98 352 VAL A O 1
ATOM 2780 N N . THR A 1 353 ? 10.617 -22.625 -8.656 1 97.38 353 THR A N 1
ATOM 2781 C CA . THR A 1 353 ? 10.992 -21.562 -9.586 1 97.38 353 THR A CA 1
ATOM 2782 C C . THR A 1 353 ? 12.5 -21.359 -9.602 1 97.38 353 THR A C 1
ATOM 2784 O O . THR A 1 353 ? 13.094 -20.984 -8.586 1 97.38 353 THR A O 1
ATOM 2787 N N . ILE A 1 354 ? 13.078 -21.672 -10.719 1 97.56 354 ILE A N 1
ATOM 2788 C CA . ILE A 1 354 ? 14.5 -21.391 -10.914 1 97.56 354 ILE A CA 1
ATOM 2789 C C . ILE A 1 354 ? 14.672 -19.984 -11.492 1 97.56 354 ILE A C 1
ATOM 2791 O O . ILE A 1 354 ? 14.789 -19.812 -12.703 1 97.56 354 ILE A O 1
ATOM 2795 N N . HIS A 1 355 ? 14.766 -19.016 -10.617 1 96.38 355 HIS A N 1
ATOM 2796 C CA . HIS A 1 355 ? 14.727 -17.609 -10.984 1 96.38 355 HIS A CA 1
ATOM 2797 C C . HIS A 1 355 ? 16.109 -17.109 -11.391 1 96.38 355 HIS A C 1
ATOM 2799 O O . HIS A 1 355 ? 17.094 -17.844 -11.281 1 96.38 355 HIS A O 1
ATOM 2805 N N . ILE A 1 356 ? 16.25 -15.883 -11.758 1 95.5 356 ILE A N 1
ATOM 2806 C CA . ILE A 1 356 ? 17.438 -15.328 -12.398 1 95.5 356 ILE A CA 1
ATOM 2807 C C . ILE A 1 356 ? 18.562 -15.203 -11.375 1 95.5 356 ILE A C 1
ATOM 2809 O O . ILE A 1 356 ? 19.734 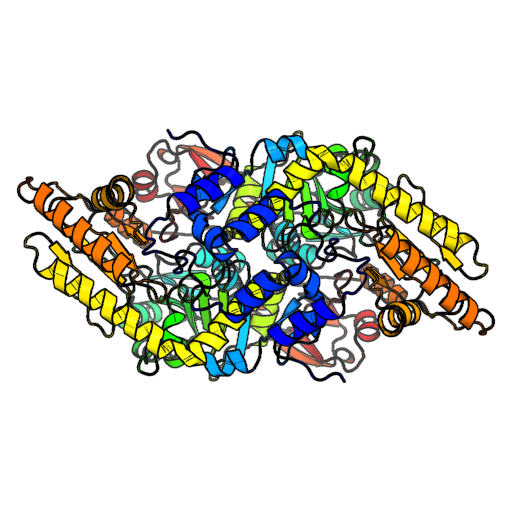-15.102 -11.75 1 95.5 356 ILE A O 1
ATOM 2813 N N . ASN A 1 357 ? 18.266 -15.242 -10.094 1 96.31 357 ASN A N 1
ATOM 2814 C CA . ASN A 1 357 ? 19.281 -15.109 -9.062 1 96.31 357 ASN A CA 1
ATOM 2815 C C . ASN A 1 357 ? 19.781 -16.469 -8.586 1 96.31 357 ASN A C 1
ATOM 2817 O O . ASN A 1 357 ? 20.641 -16.562 -7.703 1 96.31 357 ASN A O 1
ATOM 2821 N N . THR A 1 358 ? 19.297 -17.562 -9.156 1 96.62 358 THR A N 1
ATOM 2822 C CA . THR A 1 358 ? 19.75 -18.906 -8.781 1 96.62 358 THR A CA 1
ATOM 2823 C C . THR A 1 358 ? 21.156 -19.172 -9.328 1 96.62 358 THR A C 1
ATOM 2825 O O . THR A 1 358 ? 21.531 -18.625 -10.367 1 96.62 358 THR A O 1
ATOM 2828 N N . GLU A 1 359 ? 21.828 -19.969 -8.648 1 96.5 359 GLU A N 1
ATOM 2829 C CA . GLU A 1 359 ? 23.188 -20.391 -9.031 1 96.5 359 GLU A CA 1
ATOM 2830 C C . GLU A 1 359 ? 23.25 -21.906 -9.242 1 96.5 359 GLU A C 1
ATOM 2832 O O . GLU A 1 359 ? 22.328 -22.625 -8.859 1 96.5 359 GLU A O 1
ATOM 2837 N N . ASP A 1 360 ? 24.344 -22.312 -9.844 1 98 360 ASP A N 1
ATOM 2838 C CA . ASP A 1 360 ? 24.516 -23.734 -10.141 1 98 360 ASP A CA 1
ATOM 2839 C C . ASP A 1 360 ? 24.484 -24.578 -8.859 1 98 360 ASP A C 1
ATOM 2841 O O . ASP A 1 360 ? 23.922 -25.672 -8.852 1 98 360 ASP A O 1
ATOM 2845 N N . ALA A 1 361 ? 25.016 -24.031 -7.844 1 97.81 361 ALA A N 1
ATOM 2846 C CA . ALA A 1 361 ? 25.062 -24.75 -6.574 1 97.81 361 ALA A CA 1
ATOM 2847 C C . ALA A 1 361 ? 23.656 -25.016 -6.043 1 97.81 361 ALA A C 1
ATOM 2849 O O . ALA A 1 361 ? 23.406 -26.047 -5.414 1 97.81 361 ALA A O 1
ATOM 2850 N N . ASP A 1 362 ? 22.75 -24.094 -6.254 1 98 362 ASP A N 1
ATOM 2851 C CA . ASP A 1 362 ? 21.359 -24.281 -5.848 1 98 362 ASP A CA 1
ATOM 2852 C C . ASP A 1 362 ? 20.734 -25.484 -6.555 1 98 362 ASP A C 1
ATOM 2854 O O . ASP A 1 362 ? 19.984 -26.25 -5.945 1 98 362 ASP A O 1
ATOM 2858 N N . ILE A 1 363 ? 21.031 -25.609 -7.824 1 98.31 363 ILE A N 1
ATOM 2859 C CA . ILE A 1 363 ? 20.453 -26.656 -8.656 1 98.31 363 ILE A CA 1
ATOM 2860 C C . ILE A 1 363 ? 21.062 -28 -8.281 1 98.31 363 ILE A C 1
ATOM 2862 O O . ILE A 1 363 ? 20.344 -29 -8.18 1 98.31 363 ILE A O 1
ATOM 2866 N N . ASP A 1 364 ? 22.359 -27.969 -8.031 1 98.5 364 ASP A N 1
ATOM 2867 C CA . ASP A 1 364 ? 23.016 -29.203 -7.594 1 98.5 364 ASP A CA 1
ATOM 2868 C C . ASP A 1 364 ? 22.406 -29.719 -6.289 1 98.5 364 ASP A C 1
ATOM 2870 O O . ASP A 1 364 ? 22.172 -30.922 -6.145 1 98.5 364 ASP A O 1
ATOM 2874 N N . LYS A 1 365 ? 22.203 -28.812 -5.414 1 98.44 365 LYS A N 1
ATOM 2875 C CA . LYS A 1 365 ? 21.609 -29.156 -4.133 1 98.44 365 LYS A CA 1
ATOM 2876 C C . LYS A 1 365 ? 20.219 -29.75 -4.324 1 98.44 365 LYS A C 1
ATOM 2878 O O . LYS A 1 365 ? 19.859 -30.75 -3.686 1 98.44 365 LYS A O 1
ATOM 2883 N N . LEU A 1 366 ? 19.422 -29.156 -5.168 1 98.69 366 LEU A N 1
ATOM 2884 C CA . LEU A 1 366 ? 18.062 -29.625 -5.445 1 98.69 366 LEU A CA 1
ATOM 2885 C C . LEU A 1 366 ? 18.078 -31.016 -6.062 1 98.69 366 LEU A C 1
ATOM 2887 O O . LEU A 1 366 ? 17.312 -31.891 -5.652 1 98.69 366 LEU A O 1
ATOM 2891 N N . ILE A 1 367 ? 18.969 -31.219 -7.047 1 98.62 367 ILE A N 1
ATOM 2892 C CA . ILE A 1 367 ? 19.078 -32.5 -7.727 1 98.62 367 ILE A CA 1
ATOM 2893 C C . ILE A 1 367 ? 19.469 -33.594 -6.719 1 98.62 367 ILE A C 1
ATOM 2895 O O . ILE A 1 367 ? 18.844 -34.656 -6.688 1 98.62 367 ILE A O 1
ATOM 2899 N N . LYS A 1 368 ? 20.422 -33.281 -5.934 1 98.5 368 LYS A N 1
ATOM 2900 C CA . LYS A 1 368 ? 20.891 -34.219 -4.922 1 98.5 368 LYS A CA 1
ATOM 2901 C C . LYS A 1 368 ? 19.75 -34.594 -3.963 1 98.5 368 LYS A C 1
ATOM 2903 O O . LYS A 1 368 ? 19.547 -35.781 -3.654 1 98.5 368 LYS A O 1
ATOM 2908 N N . ALA A 1 369 ? 19.047 -33.625 -3.471 1 98.44 369 ALA A N 1
ATOM 2909 C CA . ALA A 1 369 ? 17.938 -33.844 -2.533 1 98.44 369 ALA A CA 1
ATOM 2910 C C . ALA A 1 369 ? 16.859 -34.719 -3.154 1 98.44 369 ALA A C 1
ATOM 2912 O O . ALA A 1 369 ? 16.406 -35.688 -2.535 1 98.44 369 ALA A O 1
ATOM 2913 N N . VAL A 1 370 ? 16.453 -34.406 -4.379 1 98.19 370 VAL A N 1
ATOM 2914 C CA . VAL A 1 370 ? 15.383 -35.156 -5.047 1 98.19 370 VAL A CA 1
ATOM 2915 C C . VAL A 1 370 ? 15.82 -36.594 -5.289 1 98.19 370 VAL A C 1
ATOM 2917 O O . VAL A 1 370 ? 15.039 -37.531 -5.113 1 98.19 370 VAL A O 1
ATOM 2920 N N . ARG A 1 371 ? 17.078 -36.812 -5.648 1 97.31 371 ARG A N 1
ATOM 2921 C CA . ARG A 1 371 ? 17.609 -38.156 -5.859 1 97.31 371 ARG A CA 1
ATOM 2922 C C . ARG A 1 371 ? 17.562 -38.969 -4.574 1 97.31 371 ARG A C 1
ATOM 2924 O O . ARG A 1 371 ? 17.141 -40.125 -4.586 1 97.31 371 ARG A O 1
ATOM 2931 N N . GLU A 1 372 ? 17.953 -38.344 -3.525 1 96.81 372 GLU A N 1
ATOM 2932 C CA . GLU A 1 372 ? 17.984 -39.031 -2.24 1 96.81 372 GLU A CA 1
ATOM 2933 C C . GLU A 1 372 ? 16.578 -39.375 -1.764 1 96.81 372 GLU A C 1
ATOM 2935 O O . GLU A 1 372 ? 16.344 -40.469 -1.263 1 96.81 372 GLU A O 1
ATOM 2940 N N . ILE A 1 373 ? 15.688 -38.406 -1.897 1 95.94 373 ILE A N 1
ATOM 2941 C CA . ILE A 1 373 ? 14.312 -38.656 -1.47 1 95.94 373 ILE A CA 1
ATOM 2942 C C . ILE A 1 373 ? 13.68 -39.75 -2.332 1 95.94 373 ILE A C 1
ATOM 2944 O O . ILE A 1 373 ? 13 -40.625 -1.818 1 95.94 373 ILE A O 1
ATOM 2948 N N . SER A 1 374 ? 13.875 -39.656 -3.662 1 94.81 374 SER A N 1
ATOM 2949 C CA . SER A 1 374 ? 13.344 -40.625 -4.598 1 94.81 374 SER A CA 1
ATOM 2950 C C . SER A 1 374 ? 13.82 -42.031 -4.25 1 94.81 374 SER A C 1
ATOM 2952 O O . SER A 1 374 ? 13.039 -42.969 -4.273 1 94.81 374 SER A O 1
ATOM 2954 N N . LYS A 1 375 ? 15.055 -42.219 -3.902 1 92.75 375 LYS A N 1
ATOM 2955 C CA . LYS A 1 375 ? 15.625 -43.5 -3.553 1 92.75 375 LYS A CA 1
ATOM 2956 C C . LYS A 1 375 ? 15.023 -44.062 -2.264 1 92.75 375 LYS A C 1
ATOM 2958 O O . LYS A 1 375 ? 14.766 -45.25 -2.146 1 92.75 375 LYS A O 1
ATOM 2963 N N . LYS A 1 376 ? 14.805 -43.219 -1.348 1 89.44 376 LYS A N 1
ATOM 2964 C CA . LYS A 1 376 ? 14.281 -43.594 -0.046 1 89.44 376 LYS A CA 1
ATOM 2965 C C . LYS A 1 376 ? 12.844 -44.125 -0.167 1 89.44 376 LYS A C 1
ATOM 2967 O O . LYS A 1 376 ? 12.438 -45 0.575 1 89.44 376 LYS A O 1
ATOM 2972 N N . PHE A 1 377 ? 12.078 -43.594 -0.994 1 82.06 377 PHE A N 1
ATOM 2973 C CA . PHE A 1 377 ? 10.664 -43.906 -1.062 1 82.06 377 PHE A CA 1
ATOM 2974 C C . PHE A 1 377 ? 10.367 -44.812 -2.252 1 82.06 377 PHE A C 1
ATOM 2976 O O . PHE A 1 377 ? 9.211 -45.062 -2.576 1 82.06 377 PHE A O 1
ATOM 2983 N N . GLU A 1 378 ? 11.227 -45.219 -2.969 1 68.25 378 GLU A N 1
ATOM 2984 C CA . GLU A 1 378 ? 11.086 -46.031 -4.18 1 68.25 378 GLU A CA 1
ATOM 2985 C C . GLU A 1 378 ? 10.227 -47.25 -3.93 1 68.25 378 GLU A C 1
ATOM 2987 O O . GLU A 1 378 ? 9.477 -47.688 -4.809 1 68.25 378 GLU A O 1
ATOM 2992 N N . TYR A 1 379 ? 10.289 -47.812 -2.812 1 57.16 379 TYR A N 1
ATOM 2993 C CA . TYR A 1 379 ? 9.648 -49.094 -2.633 1 57.16 379 TYR A CA 1
ATOM 2994 C C . TYR A 1 379 ? 8.43 -49 -1.722 1 57.16 379 TYR A C 1
ATOM 2996 O O . TYR A 1 379 ? 7.898 -50 -1.263 1 57.16 379 TYR A O 1
ATOM 3004 N N . LYS A 1 380 ? 8.047 -47.75 -1.423 1 59.78 380 LYS A N 1
ATOM 3005 C CA . LYS A 1 380 ? 6.895 -47.656 -0.533 1 59.78 380 LYS A CA 1
ATOM 3006 C C . LYS A 1 380 ? 5.59 -47.75 -1.312 1 59.78 380 LYS A C 1
ATOM 3008 O O . LYS A 1 380 ? 5.508 -47.312 -2.465 1 59.78 380 LYS A O 1
ATOM 3013 N N . THR A 1 381 ? 4.668 -48.594 -0.894 1 51.47 381 THR A N 1
ATOM 3014 C CA . THR A 1 381 ? 3.352 -48.906 -1.438 1 51.47 381 THR A CA 1
ATOM 3015 C C . THR A 1 381 ? 2.535 -47.656 -1.639 1 51.47 381 THR A C 1
ATOM 3017 O O . THR A 1 381 ? 2.795 -46.625 -0.993 1 51.47 381 THR A O 1
ATOM 3020 N N . GLN A 1 382 ? 1.404 -47.719 -2.541 1 50.91 382 GLN A N 1
ATOM 3021 C CA . GLN A 1 382 ? 0.503 -46.781 -3.158 1 50.91 382 GLN A CA 1
ATOM 3022 C C . GLN A 1 382 ? -0.208 -45.938 -2.104 1 50.91 382 GLN A C 1
ATOM 3024 O O . GLN A 1 382 ? -0.875 -46.469 -1.219 1 50.91 382 GLN A O 1
ATOM 3029 N N . TYR A 1 383 ? 0.39 -44.906 -1.63 1 49.59 383 TYR A N 1
ATOM 3030 C CA . TYR A 1 383 ? -0.417 -44 -0.83 1 49.59 383 TYR A CA 1
ATOM 3031 C C . TYR A 1 383 ? -1.455 -43.281 -1.692 1 49.59 383 TYR A C 1
ATOM 3033 O O . TYR A 1 383 ? -1.171 -42.906 -2.83 1 49.59 383 TYR A O 1
ATOM 3041 N N . ASP A 1 384 ? -2.693 -43.625 -1.376 1 49.16 384 ASP A N 1
ATOM 3042 C CA . ASP A 1 384 ? -3.811 -42.906 -1.984 1 49.16 384 ASP A CA 1
ATOM 3043 C C . ASP A 1 384 ? -3.633 -41.406 -1.854 1 49.16 384 ASP A C 1
ATOM 3045 O O . ASP A 1 384 ? -3.727 -40.844 -0.754 1 49.16 384 ASP A O 1
ATOM 3049 N N . GLN A 1 385 ? -2.838 -40.781 -2.748 1 53.41 385 GLN A N 1
ATOM 3050 C CA . GLN A 1 385 ? -2.742 -39.344 -2.824 1 53.41 385 GLN A CA 1
ATOM 3051 C C . GLN A 1 385 ? -4.113 -38.719 -3.039 1 53.41 385 GLN A C 1
ATOM 3053 O O . GLN A 1 385 ? -4.539 -38.5 -4.18 1 53.41 385 GLN A O 1
ATOM 3058 N N . SER A 1 386 ? -5.066 -38.875 -2.055 1 56.41 386 SER A N 1
ATOM 3059 C CA . SER A 1 386 ? -6.426 -38.375 -2.242 1 56.41 386 SER A CA 1
ATOM 3060 C C . SER A 1 386 ? -6.434 -36.875 -2.465 1 56.41 386 SER A C 1
ATOM 3062 O O . SER A 1 386 ? -5.875 -36.125 -1.666 1 56.41 386 SER A O 1
ATOM 3064 N N . ILE A 1 387 ? -6.57 -36.438 -3.854 1 59.41 387 ILE A N 1
ATOM 3065 C CA . ILE A 1 387 ? -6.75 -35.094 -4.449 1 59.41 387 ILE A CA 1
ATOM 3066 C C . ILE A 1 387 ? -8.086 -34.531 -4.004 1 59.41 387 ILE A C 1
ATOM 3068 O O . ILE A 1 387 ? -8.672 -33.688 -4.707 1 59.41 387 ILE A O 1
ATOM 3072 N N . ASN A 1 388 ? -8.445 -34.812 -2.74 1 72 388 ASN A N 1
ATOM 3073 C CA . ASN A 1 388 ? -9.82 -34.562 -2.336 1 72 388 ASN A CA 1
ATOM 3074 C C . ASN A 1 388 ? -10.055 -33.062 -2.107 1 72 388 ASN A C 1
ATOM 3076 O O . ASN A 1 388 ? -11.008 -32.5 -2.645 1 72 388 ASN A O 1
ATOM 3080 N N . GLN A 1 389 ? -9.094 -32.375 -1.631 1 78.75 389 GLN A N 1
ATOM 3081 C CA . GLN A 1 389 ? -9.336 -30.984 -1.307 1 78.75 389 GLN A CA 1
ATOM 3082 C C . GLN A 1 389 ? -9.398 -30.141 -2.57 1 78.75 389 GLN A C 1
ATOM 3084 O O . GLN A 1 389 ? -10.242 -29.234 -2.682 1 78.75 389 GLN A O 1
ATOM 3089 N N . GLU A 1 390 ? -8.586 -30.469 -3.523 1 83.75 390 GLU A N 1
ATOM 3090 C CA . GLU A 1 390 ? -8.578 -29.734 -4.785 1 83.75 390 GLU A CA 1
ATOM 3091 C C . GLU A 1 390 ? -9.867 -29.953 -5.562 1 83.75 390 GLU A C 1
ATOM 3093 O O . GLU A 1 390 ? -10.414 -29.016 -6.145 1 83.75 390 GLU A O 1
ATOM 3098 N N . LEU A 1 391 ? -10.352 -31.125 -5.469 1 87.25 391 LEU A N 1
ATOM 3099 C CA . LEU A 1 391 ? -11.578 -31.438 -6.188 1 87.25 391 LEU A CA 1
ATOM 3100 C C . LEU A 1 391 ? -12.781 -30.781 -5.527 1 87.25 391 LEU A C 1
ATOM 3102 O O . LEU A 1 391 ? -13.711 -30.344 -6.215 1 87.25 391 LEU A O 1
ATOM 3106 N N . ILE A 1 392 ? -12.766 -30.719 -4.277 1 89.88 392 ILE A N 1
ATOM 3107 C CA . ILE A 1 392 ? -13.828 -30.031 -3.561 1 89.88 392 ILE A CA 1
ATOM 3108 C C . ILE A 1 392 ? -13.828 -28.547 -3.939 1 89.88 392 ILE A C 1
ATOM 3110 O O . ILE A 1 392 ? -14.891 -27.938 -4.113 1 89.88 392 ILE A O 1
ATOM 3114 N N . TYR A 1 393 ? -12.672 -27.969 -4.059 1 90.38 393 TYR A N 1
ATOM 3115 C CA . TYR A 1 393 ? -12.562 -26.562 -4.449 1 90.38 393 TYR A CA 1
ATOM 3116 C C . TYR A 1 393 ? -13.117 -26.344 -5.852 1 90.38 393 TYR A C 1
ATOM 3118 O O . TYR A 1 393 ? -13.797 -25.344 -6.109 1 90.38 393 TYR A O 1
ATOM 3126 N N . VAL A 1 394 ? -12.82 -27.234 -6.75 1 90.94 394 VAL A N 1
ATOM 3127 C CA . VAL A 1 394 ? -13.328 -27.156 -8.117 1 90.94 394 VAL A CA 1
ATOM 3128 C C . VAL A 1 394 ? -14.859 -27.156 -8.102 1 90.94 394 VAL A C 1
ATOM 3130 O O . VAL A 1 394 ? -15.492 -26.375 -8.797 1 90.94 394 VAL A O 1
ATOM 3133 N N . ASN A 1 395 ? -15.398 -28.047 -7.312 1 92.62 395 ASN A N 1
ATOM 3134 C CA . ASN A 1 395 ? -16.859 -28.109 -7.191 1 92.62 395 ASN A CA 1
ATOM 3135 C C . ASN A 1 395 ? -17.422 -26.844 -6.566 1 92.62 395 ASN A C 1
ATOM 3137 O O . ASN A 1 395 ? -18.5 -26.375 -6.961 1 92.62 395 ASN A O 1
ATOM 3141 N N . LEU A 1 396 ? -16.734 -26.328 -5.633 1 93.44 396 LEU A N 1
ATOM 3142 C CA . LEU A 1 396 ? -17.141 -25.109 -4.949 1 93.44 396 LEU A CA 1
ATOM 3143 C C . LEU A 1 396 ? -17.234 -23.938 -5.934 1 93.44 396 LEU A C 1
ATOM 3145 O O . LEU A 1 396 ? -18.234 -23.219 -5.957 1 93.44 396 LEU A O 1
ATOM 3149 N N . THR A 1 397 ? -16.266 -23.766 -6.754 1 92.38 397 THR A N 1
ATOM 3150 C CA . THR A 1 397 ? -16.188 -22.594 -7.613 1 92.38 397 THR A CA 1
ATOM 3151 C C . THR A 1 397 ? -17.234 -22.672 -8.727 1 92.38 397 THR A C 1
ATOM 3153 O O . THR A 1 397 ? -17.703 -21.641 -9.219 1 92.38 397 THR A O 1
ATOM 3156 N N . LYS A 1 398 ? -17.688 -23.875 -9.055 1 91.44 398 LYS A N 1
ATOM 3157 C CA . LYS A 1 398 ? -18.734 -24.047 -10.055 1 91.44 398 LYS A CA 1
ATOM 3158 C C . LYS A 1 398 ? -20.094 -23.547 -9.531 1 91.44 398 LYS A C 1
ATOM 3160 O O . LYS A 1 398 ? -20.938 -23.125 -10.312 1 91.44 398 LYS A O 1
ATOM 3165 N N . LYS A 1 399 ? -20.203 -23.547 -8.234 1 92.94 399 LYS A N 1
ATOM 3166 C CA . LYS A 1 399 ? -21.5 -23.25 -7.629 1 92.94 399 LYS A CA 1
ATOM 3167 C C . LYS A 1 399 ? -21.484 -21.906 -6.91 1 92.94 399 LYS A C 1
ATOM 3169 O O . LYS A 1 399 ? -22.5 -21.484 -6.359 1 92.94 399 LYS A O 1
ATOM 3174 N N . ARG A 1 400 ? -20.438 -21.25 -6.926 1 95.56 400 ARG A N 1
ATOM 3175 C CA . ARG A 1 400 ? -20.25 -20.031 -6.152 1 95.56 400 ARG A CA 1
ATOM 3176 C C . ARG A 1 400 ? -21.281 -18.969 -6.523 1 95.56 400 ARG A C 1
ATOM 3178 O O . ARG A 1 400 ? -21.516 -18.719 -7.703 1 95.56 400 ARG A O 1
ATOM 3185 N N . LYS A 1 401 ? -21.922 -18.375 -5.496 1 95.44 401 LYS A N 1
ATOM 3186 C CA . LYS A 1 401 ? -22.891 -17.281 -5.66 1 95.44 401 LYS A CA 1
ATOM 3187 C C . LYS A 1 401 ? -22.562 -16.125 -4.719 1 95.44 401 LYS A C 1
ATOM 3189 O O . LYS A 1 401 ? -22.75 -16.234 -3.506 1 95.44 401 LYS A O 1
ATOM 3194 N N . ILE A 1 402 ? -22.125 -15.062 -5.266 1 95.69 402 ILE A N 1
ATOM 3195 C CA . ILE A 1 402 ? -21.922 -13.844 -4.496 1 95.69 402 ILE A CA 1
ATOM 3196 C C . ILE A 1 402 ? -23.156 -12.953 -4.598 1 95.69 402 ILE A C 1
ATOM 3198 O O . ILE A 1 402 ? -23.422 -12.367 -5.648 1 95.69 402 ILE A O 1
ATOM 3202 N N . LEU A 1 403 ? -23.891 -12.781 -3.51 1 95.12 403 LEU A N 1
ATOM 3203 C CA . LEU A 1 403 ? -25.25 -12.273 -3.598 1 95.12 403 LEU A CA 1
ATOM 3204 C C . LEU A 1 403 ? -25.359 -10.891 -2.969 1 95.12 403 LEU A C 1
ATOM 3206 O O . LEU A 1 403 ? -26.297 -10.156 -3.236 1 95.12 403 LEU A O 1
ATOM 3210 N N . THR A 1 404 ? -24.453 -10.562 -2.068 1 94.94 404 THR A N 1
ATOM 3211 C CA . THR A 1 404 ? -24.531 -9.297 -1.338 1 94.94 404 THR A CA 1
ATOM 3212 C C . THR A 1 404 ? -23.281 -8.445 -1.583 1 94.94 404 THR A C 1
ATOM 3214 O O . THR A 1 404 ? -22.156 -8.922 -1.428 1 94.94 404 THR A O 1
ATOM 3217 N N . PRO A 1 405 ? -23.484 -7.156 -1.953 1 93.38 405 PRO A N 1
ATOM 3218 C CA . PRO A 1 405 ? -22.328 -6.273 -2.178 1 93.38 405 PRO A CA 1
ATOM 3219 C C . PRO A 1 405 ? -21.5 -6.051 -0.915 1 93.38 405 PRO A C 1
ATOM 3221 O O . PRO A 1 405 ? -22.031 -6.117 0.196 1 93.38 405 PRO A O 1
ATOM 3224 N N . LEU A 1 406 ? -20.25 -5.75 -1.092 1 94.69 406 LEU A N 1
ATOM 3225 C CA . LEU A 1 406 ? -19.281 -5.617 -0.008 1 94.69 406 LEU A CA 1
ATOM 3226 C C . LEU A 1 406 ? -19.719 -4.551 0.989 1 94.69 406 LEU A C 1
ATOM 3228 O O . LEU A 1 406 ? -19.688 -4.77 2.201 1 94.69 406 LEU A O 1
ATOM 3232 N N . THR A 1 407 ? -20.141 -3.324 0.549 1 94.31 407 THR A N 1
ATOM 3233 C CA . THR A 1 407 ? -20.5 -2.242 1.459 1 94.31 407 THR A CA 1
ATOM 3234 C C . THR A 1 407 ? -21.703 -2.623 2.312 1 94.31 407 THR A C 1
ATOM 3236 O O . THR A 1 407 ? -21.797 -2.209 3.469 1 94.31 407 THR A O 1
ATOM 3239 N N . LYS A 1 408 ? -22.609 -3.428 1.739 1 94.31 408 LYS A N 1
ATOM 3240 C CA . LYS A 1 408 ? -23.719 -3.936 2.523 1 94.31 408 LYS A CA 1
ATOM 3241 C C . LYS A 1 408 ? -23.25 -4.953 3.561 1 94.31 408 LYS A C 1
ATOM 3243 O O . LYS A 1 408 ? -23.734 -4.961 4.691 1 94.31 408 LYS A O 1
ATOM 3248 N N . VAL A 1 409 ? -22.328 -5.828 3.135 1 95.69 409 VAL A N 1
ATOM 3249 C CA . VAL A 1 409 ? -21.75 -6.773 4.082 1 95.69 409 VAL A CA 1
ATOM 3250 C C . VAL A 1 409 ? -21.109 -6.016 5.246 1 95.69 409 VAL A C 1
ATOM 3252 O O . VAL A 1 409 ? -21.344 -6.355 6.41 1 95.69 409 VAL A O 1
ATOM 3255 N N . MET A 1 410 ? -20.344 -4.934 4.957 1 94.75 410 MET A N 1
ATOM 3256 C CA . MET A 1 410 ? -19.609 -4.16 5.953 1 94.75 410 MET A CA 1
ATOM 3257 C C . MET A 1 410 ? -20.562 -3.43 6.895 1 94.75 410 MET A C 1
ATOM 3259 O O . MET A 1 410 ? -20.25 -3.209 8.062 1 94.75 410 MET A O 1
ATOM 3263 N N . SER A 1 411 ? -21.75 -3.082 6.434 1 94.56 411 SER A N 1
ATOM 3264 C CA . SER A 1 411 ? -22.703 -2.295 7.223 1 94.56 411 SER A CA 1
ATOM 3265 C C . SER A 1 411 ? -23.688 -3.193 7.961 1 94.56 411 SER A C 1
ATOM 3267 O O . SER A 1 411 ? -24.453 -2.721 8.797 1 94.56 411 SER A O 1
ATOM 3269 N N . SER A 1 412 ? -23.703 -4.461 7.66 1 94.69 412 SER A N 1
ATOM 3270 C CA . SER A 1 412 ? -24.688 -5.375 8.227 1 94.69 412 SER A CA 1
ATOM 3271 C C . SER A 1 412 ? -24.266 -5.863 9.609 1 94.69 412 SER A C 1
ATOM 3273 O O . SER A 1 412 ? -23.062 -5.953 9.898 1 94.69 412 SER A O 1
ATOM 3275 N N . ASP A 1 413 ? -25.312 -6.188 10.398 1 94.5 413 ASP A N 1
ATOM 3276 C CA . ASP A 1 413 ? -25.047 -6.93 11.625 1 94.5 413 ASP A CA 1
ATOM 3277 C C . ASP A 1 413 ? -24.656 -8.375 11.32 1 94.5 413 ASP A C 1
ATOM 3279 O O . ASP A 1 413 ? -25.141 -8.969 10.359 1 94.5 413 ASP A O 1
ATOM 3283 N N . LYS A 1 414 ? -23.719 -8.82 12.141 1 95.81 414 LYS A N 1
ATOM 3284 C CA . LYS A 1 414 ? -23.203 -10.172 11.922 1 95.81 414 LYS A CA 1
ATOM 3285 C C . LYS A 1 414 ? -23.281 -11 13.203 1 95.81 414 LYS A C 1
ATOM 3287 O O . LYS A 1 414 ? -23.359 -10.453 14.305 1 95.81 414 LYS A O 1
ATOM 3292 N N . GLU A 1 415 ? -23.359 -12.281 13.078 1 96.12 415 GLU A N 1
ATOM 3293 C CA . GLU A 1 415 ? -23.297 -13.234 14.18 1 96.12 415 GLU A CA 1
ATOM 3294 C C . GLU A 1 415 ? -22.312 -14.367 13.875 1 96.12 415 GLU A C 1
ATOM 3296 O O . GLU A 1 415 ? -22.203 -14.797 12.727 1 96.12 415 GLU A O 1
ATOM 3301 N N . GLU A 1 416 ? -21.609 -14.805 14.898 1 96.25 416 GLU A N 1
ATOM 3302 C CA . GLU A 1 416 ? -20.641 -15.891 14.75 1 96.25 416 GLU A CA 1
ATOM 3303 C C . GLU A 1 416 ? -21.297 -17.25 15.008 1 96.25 416 GLU A C 1
ATOM 3305 O O . GLU A 1 416 ? -22 -17.422 16.016 1 96.25 416 GLU A O 1
ATOM 3310 N N . LYS A 1 417 ? -21.109 -18.125 14.109 1 96.94 417 LYS A N 1
ATOM 3311 C CA . LYS A 1 417 ? -21.656 -19.484 14.195 1 96.94 417 LYS A CA 1
ATOM 3312 C C . LYS A 1 417 ? -20.703 -20.5 13.578 1 96.94 417 LYS A C 1
ATOM 3314 O O . LYS A 1 417 ? -19.766 -20.125 12.875 1 96.94 417 LYS A O 1
ATOM 3319 N N . LYS A 1 418 ? -20.906 -21.734 13.922 1 97.75 418 LYS A N 1
ATOM 3320 C CA . LYS A 1 418 ? -20.219 -22.797 13.195 1 97.75 418 LYS A CA 1
ATOM 3321 C C . LYS A 1 418 ? -20.672 -22.844 11.742 1 97.75 418 LYS A C 1
ATOM 3323 O O . LYS A 1 418 ? -21.859 -22.703 11.445 1 97.75 418 LYS A O 1
ATOM 3328 N N . ILE A 1 419 ? -19.734 -23.016 10.875 1 97.56 419 ILE A N 1
ATOM 3329 C CA . ILE A 1 419 ? -20.031 -22.906 9.445 1 97.56 419 ILE A CA 1
ATOM 3330 C C . ILE A 1 419 ? -21.031 -23.984 9.039 1 97.56 419 ILE A C 1
ATOM 3332 O O . ILE A 1 419 ? -21.859 -23.766 8.156 1 97.56 419 ILE A O 1
ATOM 3336 N N . GLN A 1 420 ? -21.031 -25.125 9.703 1 97.44 420 GLN A N 1
ATOM 3337 C CA . GLN A 1 420 ? -21.953 -26.219 9.383 1 97.44 420 GLN A CA 1
ATOM 3338 C C . GLN A 1 420 ? -23.406 -25.781 9.578 1 97.44 420 GLN A C 1
ATOM 3340 O O . GLN A 1 420 ? -24.312 -26.297 8.914 1 97.44 420 GLN A O 1
ATOM 3345 N N . ASP A 1 421 ? -23.641 -24.828 10.391 1 97.62 421 ASP A N 1
ATOM 3346 C CA . ASP A 1 421 ? -24.984 -24.344 10.711 1 97.62 421 ASP A CA 1
ATOM 3347 C C . ASP A 1 421 ? -25.359 -23.156 9.836 1 97.62 421 ASP A C 1
ATOM 3349 O O . ASP A 1 421 ? -26.406 -22.531 10.039 1 97.62 421 ASP A O 1
ATOM 3353 N N . CYS A 1 422 ? -24.516 -22.828 8.914 1 97.31 422 CYS A N 1
ATOM 3354 C CA . CYS A 1 422 ? -24.703 -21.578 8.188 1 97.31 422 CYS A CA 1
ATOM 3355 C C . CYS A 1 422 ? -24.938 -21.828 6.707 1 97.31 422 CYS A C 1
ATOM 3357 O O . CYS A 1 422 ? -24.875 -20.906 5.895 1 97.31 422 CYS A O 1
ATOM 3359 N N . ILE A 1 423 ? -25.156 -23.078 6.312 1 97.38 423 ILE A N 1
ATOM 3360 C CA . ILE A 1 423 ? -25.422 -23.375 4.906 1 97.38 423 ILE A CA 1
ATOM 3361 C C . ILE A 1 423 ? -26.609 -22.562 4.418 1 97.38 423 ILE A C 1
ATOM 3363 O O . ILE A 1 423 ? -27.656 -22.547 5.059 1 97.38 423 ILE A O 1
ATOM 3367 N N . GLY A 1 424 ? -26.469 -21.812 3.324 1 97.19 424 GLY A N 1
ATOM 3368 C CA . GLY A 1 424 ? -27.516 -20.984 2.762 1 97.19 424 GLY A CA 1
ATOM 3369 C C . GLY A 1 424 ? -27.453 -19.531 3.229 1 97.19 424 GLY A C 1
ATOM 3370 O O . GLY A 1 424 ? -28.078 -18.656 2.635 1 97.19 424 GLY A O 1
ATOM 3371 N N . ARG A 1 425 ? -26.703 -19.328 4.219 1 97.56 425 ARG A N 1
ATOM 3372 C CA . ARG A 1 425 ? -26.562 -17.969 4.746 1 97.56 425 ARG A CA 1
ATOM 3373 C C . ARG A 1 425 ? -25.469 -17.203 4.004 1 97.56 425 ARG A C 1
ATOM 3375 O O . ARG A 1 425 ? -24.703 -17.797 3.225 1 97.56 425 ARG A O 1
ATOM 3382 N N . ILE A 1 426 ? -25.453 -15.875 4.215 1 98 426 ILE A N 1
ATOM 3383 C CA . ILE A 1 426 ? -24.516 -15.008 3.508 1 98 426 ILE A CA 1
ATOM 3384 C C . ILE A 1 426 ? -23.281 -14.773 4.379 1 98 426 ILE A C 1
ATOM 3386 O O . ILE A 1 426 ? -23.406 -14.359 5.535 1 98 426 ILE A O 1
ATOM 3390 N N . SER A 1 427 ? -22.125 -15.008 3.801 1 97.56 427 SER A N 1
ATOM 3391 C CA . SER A 1 427 ? -20.859 -14.898 4.531 1 97.56 427 SER A CA 1
ATOM 3392 C C . SER A 1 427 ? -20.516 -13.445 4.824 1 97.56 427 SER A C 1
ATOM 3394 O O . SER A 1 427 ? -20.625 -12.586 3.947 1 97.56 427 SER A O 1
ATOM 3396 N N . GLY A 1 428 ? -20.078 -13.195 6.035 1 95.94 428 GLY A N 1
ATOM 3397 C CA . GLY A 1 428 ? -19.453 -11.93 6.414 1 95.94 428 GLY A CA 1
ATOM 3398 C C . GLY A 1 428 ? -17.938 -11.984 6.43 1 95.94 428 GLY A C 1
ATOM 3399 O O . GLY A 1 428 ? -17.281 -11.008 6.797 1 95.94 428 GLY A O 1
ATOM 3400 N N . ASN A 1 429 ? -17.359 -13.125 5.938 1 91.56 429 ASN A N 1
ATOM 3401 C CA . ASN A 1 429 ? -15.93 -13.367 6.035 1 91.56 429 ASN A CA 1
ATOM 3402 C C . ASN A 1 429 ? -15.305 -13.602 4.66 1 91.56 429 ASN A C 1
ATOM 3404 O O . ASN A 1 429 ? -16 -13.969 3.713 1 91.56 429 ASN A O 1
ATOM 3408 N N . LEU A 1 430 ? -14.078 -13.25 4.633 1 93.5 430 LEU A N 1
ATOM 3409 C CA . LEU A 1 430 ? -13.211 -13.633 3.527 1 93.5 430 LEU A CA 1
ATOM 3410 C C . LEU A 1 430 ? -12.227 -14.711 3.959 1 93.5 430 LEU A C 1
ATOM 3412 O O . LEU A 1 430 ? -11.5 -14.539 4.938 1 93.5 430 LEU A O 1
ATOM 3416 N N . GLN A 1 431 ? -12.281 -15.883 3.295 1 92.38 431 GLN A N 1
ATOM 3417 C CA . GLN A 1 431 ? -11.359 -16.984 3.592 1 92.38 431 GLN A CA 1
ATOM 3418 C C . GLN A 1 431 ? -10.602 -17.406 2.342 1 92.38 431 GLN A C 1
ATOM 3420 O O . GLN A 1 431 ? -11.195 -17.578 1.276 1 92.38 431 GLN A O 1
ATOM 3425 N N . TYR A 1 432 ? -9.336 -17.5 2.461 1 90 432 TYR A N 1
ATOM 3426 C CA . TYR A 1 432 ? -8.508 -17.984 1.356 1 90 432 TYR A CA 1
ATOM 3427 C C . TYR A 1 432 ? -7.227 -18.625 1.871 1 90 432 TYR A C 1
ATOM 3429 O O . TYR A 1 432 ? -6.887 -18.484 3.049 1 90 432 TYR A O 1
ATOM 3437 N N . PHE A 1 433 ? -6.641 -19.406 1.036 1 81.94 433 PHE A N 1
ATOM 3438 C CA . PHE A 1 433 ? -5.32 -19.969 1.321 1 81.94 433 PHE A CA 1
ATOM 3439 C C . PHE A 1 433 ? -4.27 -19.359 0.396 1 81.94 433 PHE A C 1
ATOM 3441 O O . PHE A 1 433 ? -4.531 -19.141 -0.79 1 81.94 433 PHE A O 1
ATOM 3448 N N . CYS A 1 434 ? -3.193 -18.984 1.005 1 79.31 434 CYS A N 1
ATOM 3449 C CA . CYS A 1 434 ? -2.039 -18.484 0.263 1 79.31 434 CYS A CA 1
ATOM 3450 C C . CYS A 1 434 ? -0.779 -19.266 0.633 1 79.31 434 CYS A C 1
ATOM 3452 O O . CYS A 1 434 ? -0.463 -19.422 1.814 1 79.31 434 CYS A O 1
ATOM 3454 N N . PRO A 1 435 ? -0.008 -19.719 -0.434 1 80.19 435 PRO A N 1
ATOM 3455 C CA . PRO A 1 435 ? -0.305 -19.609 -1.865 1 80.19 435 PRO A CA 1
ATOM 3456 C C . PRO A 1 435 ? -1.414 -20.562 -2.305 1 80.19 435 PRO A C 1
ATOM 3458 O O . PRO A 1 435 ? -1.638 -21.594 -1.661 1 80.19 435 PRO A O 1
ATOM 3461 N N . PRO A 1 436 ? -2.252 -20.281 -3.496 1 74.81 436 PRO A N 1
ATOM 3462 C CA . PRO A 1 436 ? -1.922 -19.156 -4.375 1 74.81 436 PRO A CA 1
ATOM 3463 C C . PRO A 1 436 ? -2.746 -17.906 -4.074 1 74.81 436 PRO A C 1
ATOM 3465 O O . PRO A 1 436 ? -2.607 -16.891 -4.758 1 74.81 436 PRO A O 1
ATOM 3468 N N . GLY A 1 437 ? -3.674 -17.984 -3.207 1 83.81 437 GLY A N 1
ATOM 3469 C CA . GLY A 1 437 ? -4.398 -16.781 -2.811 1 83.81 437 GLY A CA 1
ATOM 3470 C C . GLY A 1 437 ? -5.793 -16.703 -3.398 1 83.81 437 GLY A C 1
ATOM 3471 O O . GLY A 1 437 ? -6.367 -15.625 -3.518 1 83.81 437 GLY A O 1
ATOM 3472 N N . TYR A 1 438 ? -6.316 -17.828 -3.908 1 89.69 438 TYR A N 1
ATOM 3473 C CA . TYR A 1 438 ? -7.703 -17.797 -4.363 1 89.69 438 TYR A CA 1
ATOM 3474 C C . TYR A 1 438 ? -8.664 -17.984 -3.193 1 89.69 438 TYR A C 1
ATOM 3476 O O . TYR A 1 438 ? -8.391 -18.75 -2.266 1 89.69 438 TYR A O 1
ATOM 3484 N N . PRO A 1 439 ? -9.719 -17.312 -3.256 1 93.62 439 PRO A N 1
ATOM 3485 C CA . PRO A 1 439 ? -10.633 -17.391 -2.113 1 93.62 439 PRO A CA 1
ATOM 3486 C C . PRO A 1 439 ? -11.398 -18.703 -2.047 1 93.62 439 PRO A C 1
ATOM 3488 O O . PRO A 1 439 ? -11.812 -19.234 -3.082 1 93.62 439 PRO A O 1
ATOM 3491 N N . VAL A 1 440 ? -11.484 -19.219 -0.887 1 94.69 440 VAL A N 1
ATOM 3492 C CA . VAL A 1 440 ? -12.414 -20.312 -0.581 1 94.69 440 VAL A CA 1
ATOM 3493 C C . VAL A 1 440 ? -13.812 -19.734 -0.348 1 94.69 440 VAL A C 1
ATOM 3495 O O . VAL A 1 440 ? -14.805 -20.312 -0.811 1 94.69 440 VAL A O 1
ATOM 3498 N N . LEU A 1 441 ? -13.828 -18.641 0.287 1 95.69 441 LEU A N 1
ATOM 3499 C CA . LEU A 1 441 ? -15.055 -17.938 0.628 1 95.69 441 LEU A CA 1
ATOM 3500 C C . LEU A 1 441 ? -14.852 -16.422 0.534 1 95.69 441 LEU A C 1
ATOM 3502 O O . LEU A 1 441 ? -13.828 -15.906 0.986 1 95.69 441 LEU A O 1
ATOM 3506 N N . THR A 1 442 ? -15.82 -15.734 -0.124 1 95.69 442 THR A N 1
ATOM 3507 C CA . THR A 1 442 ? -15.711 -14.289 -0.264 1 95.69 442 THR A CA 1
ATOM 3508 C C . THR A 1 442 ? -16.812 -13.578 0.509 1 95.69 442 THR A C 1
ATOM 3510 O O . THR A 1 442 ? -17.812 -14.203 0.892 1 95.69 442 THR A O 1
ATOM 3513 N N . PHE A 1 443 ? -16.609 -12.312 0.728 1 96.06 443 PHE A N 1
ATOM 3514 C CA . PHE A 1 443 ? -17.672 -11.5 1.319 1 96.06 443 PHE A CA 1
ATOM 3515 C C . PHE A 1 443 ? -18.938 -11.562 0.479 1 96.06 443 PHE A C 1
ATOM 3517 O O . PHE A 1 443 ? -18.875 -11.461 -0.749 1 96.06 443 PHE A O 1
ATOM 3524 N N . GLY A 1 444 ? -20.109 -11.742 1.2 1 96.81 444 GLY A N 1
ATOM 3525 C CA . GLY A 1 444 ? -21.391 -11.68 0.497 1 96.81 444 GLY A CA 1
ATOM 3526 C C . GLY A 1 444 ? -21.719 -12.961 -0.243 1 96.81 444 GLY A C 1
ATOM 3527 O O . GLY A 1 444 ? -22.703 -13.023 -0.972 1 96.81 444 GLY A O 1
ATOM 3528 N N . GLU A 1 445 ? -20.859 -13.984 -0.108 1 97.5 445 GLU A N 1
ATOM 3529 C CA . GLU A 1 445 ? -21.078 -15.266 -0.77 1 97.5 445 GLU A CA 1
ATOM 3530 C C . GLU A 1 445 ? -22 -16.172 0.054 1 97.5 445 GLU A C 1
ATOM 3532 O O . GLU A 1 445 ? -21.922 -16.172 1.284 1 97.5 445 GLU A O 1
ATOM 3537 N N . GLU A 1 446 ? -22.891 -16.891 -0.653 1 98 446 GLU A N 1
ATOM 3538 C CA . GLU A 1 446 ? -23.719 -17.891 0.016 1 98 446 GLU A CA 1
ATOM 3539 C C . GLU A 1 446 ? -22.875 -19.109 0.425 1 98 446 GLU A C 1
ATOM 3541 O O . GLU A 1 446 ? -22.141 -19.656 -0.388 1 98 446 GLU A O 1
ATOM 3546 N N . ILE A 1 447 ? -23 -19.531 1.653 1 97.94 447 ILE A N 1
ATOM 3547 C CA . ILE A 1 447 ? -22.234 -20.656 2.184 1 97.94 447 ILE A CA 1
ATOM 3548 C C . ILE A 1 447 ? -22.859 -21.969 1.707 1 97.94 447 ILE A C 1
ATOM 3550 O O . ILE A 1 447 ? -24.062 -22.188 1.863 1 97.94 447 ILE A O 1
ATOM 3554 N N . SER A 1 448 ? -22.062 -22.812 1.145 1 97.19 448 SER A N 1
ATOM 3555 C CA . SER A 1 448 ? -22.5 -24.109 0.646 1 97.19 448 SER A CA 1
ATOM 3556 C C . SER A 1 448 ? -21.828 -25.25 1.412 1 97.19 448 SER A C 1
ATOM 3558 O O . SER A 1 448 ? -21 -25.016 2.297 1 97.19 448 SER A O 1
ATOM 3560 N N . LYS A 1 449 ? -22.219 -26.484 1.048 1 96.25 449 LYS A N 1
ATOM 3561 C CA . LYS A 1 449 ? -21.656 -27.672 1.69 1 96.25 449 LYS A CA 1
ATOM 3562 C C . LYS A 1 449 ? -20.156 -27.797 1.414 1 96.25 449 LYS A C 1
ATOM 3564 O O . LYS A 1 449 ? -19.406 -28.281 2.26 1 96.25 449 LYS A O 1
ATOM 3569 N N . GLU A 1 450 ? -19.766 -27.391 0.199 1 95.62 450 GLU A N 1
ATOM 3570 C CA . GLU A 1 450 ? -18.359 -27.469 -0.183 1 95.62 450 GLU A CA 1
ATOM 3571 C C . GLU A 1 450 ? -17.5 -26.594 0.721 1 95.62 450 GLU A C 1
ATOM 3573 O O . GLU A 1 450 ? -16.359 -26.969 1.052 1 95.62 450 GLU A O 1
ATOM 3578 N N . HIS A 1 451 ? -18.047 -25.406 1.15 1 96.19 451 HIS A N 1
ATOM 3579 C CA . HIS A 1 451 ? -17.312 -24.562 2.088 1 96.19 451 HIS A CA 1
ATOM 3580 C C . HIS A 1 451 ? -17.062 -25.297 3.406 1 96.19 451 HIS A C 1
ATOM 3582 O O . HIS A 1 451 ? -15.961 -25.234 3.955 1 96.19 451 HIS A O 1
ATOM 3588 N N . VAL A 1 452 ? -18.062 -25.984 3.893 1 96.12 452 VAL A N 1
ATOM 3589 C CA . VAL A 1 452 ? -17.984 -26.734 5.148 1 96.12 452 VAL A CA 1
ATOM 3590 C C . VAL A 1 452 ? -16.938 -27.828 5.035 1 96.12 452 VAL A C 1
ATOM 3592 O O . VAL A 1 452 ? -16.156 -28.062 5.969 1 96.12 452 VAL A O 1
ATOM 3595 N N . GLU A 1 453 ? -16.922 -28.469 3.92 1 94.31 453 GLU A N 1
ATOM 3596 C CA . GLU A 1 453 ? -15.977 -29.562 3.693 1 94.31 453 GLU A CA 1
ATOM 3597 C C . GLU A 1 453 ? -14.539 -29.062 3.699 1 94.31 453 GLU A C 1
ATOM 3599 O O . GLU A 1 453 ? -13.641 -29.719 4.219 1 94.31 453 GLU A O 1
ATOM 3604 N N . ILE A 1 454 ? -14.312 -27.922 3.129 1 92.62 454 ILE A N 1
ATOM 3605 C CA . ILE A 1 454 ? -12.961 -27.406 2.992 1 92.62 454 ILE A CA 1
ATOM 3606 C C . ILE A 1 454 ? -12.5 -26.797 4.32 1 92.62 454 ILE A C 1
ATOM 3608 O O . ILE A 1 454 ? -11.375 -27.047 4.762 1 92.62 454 ILE A O 1
ATOM 3612 N N . LEU A 1 455 ? -13.383 -26 5 1 93.12 455 LEU A N 1
ATOM 3613 C CA . LEU A 1 455 ? -12.977 -25.219 6.172 1 93.12 455 LEU A CA 1
ATOM 3614 C C . LEU A 1 455 ? -13.125 -26.062 7.441 1 93.12 455 LEU A C 1
ATOM 3616 O O . LEU A 1 455 ? -12.5 -25.75 8.461 1 93.12 455 LEU A O 1
ATOM 3620 N N . GLY A 1 456 ? -13.93 -27.047 7.453 1 94.38 456 GLY A N 1
ATOM 3621 C CA . GLY A 1 456 ? -14.203 -27.875 8.617 1 94.38 456 GLY A CA 1
ATOM 3622 C C . GLY A 1 456 ? -15.508 -27.531 9.305 1 94.38 456 GLY A C 1
ATOM 3623 O O . GLY A 1 456 ? -15.836 -26.344 9.469 1 94.38 456 GLY A O 1
ATOM 3624 N N . GLN A 1 457 ? -16.172 -28.469 9.797 1 94.75 457 GLN A N 1
ATOM 3625 C CA . GLN A 1 457 ? -17.531 -28.344 10.312 1 94.75 457 GLN A CA 1
ATOM 3626 C C . GLN A 1 457 ? -17.594 -27.375 11.492 1 94.75 457 GLN A C 1
ATOM 3628 O O . GLN A 1 457 ? -18.562 -26.625 11.648 1 94.75 457 GLN A O 1
ATOM 3633 N N . ASN A 1 458 ? -16.531 -27.281 12.242 1 95.81 458 ASN A N 1
ATOM 3634 C CA . ASN A 1 458 ? -16.547 -26.516 13.477 1 95.81 458 ASN A CA 1
ATOM 3635 C C . ASN A 1 458 ? -15.922 -25.125 13.289 1 95.81 458 ASN A C 1
ATOM 3637 O O . ASN A 1 458 ? -15.773 -24.375 14.25 1 95.81 458 ASN A O 1
ATOM 3641 N N . PHE A 1 459 ? -15.578 -24.891 12.023 1 95 459 PHE A N 1
ATOM 3642 C CA . PHE A 1 459 ? -14.992 -23.594 11.75 1 95 459 PHE A CA 1
ATOM 3643 C C . PHE A 1 459 ? -15.969 -22.469 12.086 1 95 459 PHE A C 1
ATOM 3645 O O . PHE A 1 459 ? -17.125 -22.516 11.664 1 95 459 PHE A O 1
ATOM 3652 N N . LEU A 1 460 ? -15.547 -21.547 12.891 1 95.69 460 LEU A N 1
ATOM 3653 C CA . LEU A 1 460 ? -16.391 -20.406 13.25 1 95.69 460 LEU A CA 1
ATOM 3654 C C . LEU A 1 460 ? -16.344 -19.328 12.18 1 95.69 460 LEU A C 1
ATOM 3656 O O . LEU A 1 460 ? -15.25 -18.953 11.727 1 95.69 460 LEU A O 1
ATOM 3660 N N . ILE A 1 461 ? -17.516 -18.859 11.797 1 95.69 461 ILE A N 1
ATOM 3661 C CA . ILE A 1 461 ? -17.609 -17.859 10.742 1 95.69 461 ILE A CA 1
ATOM 3662 C C . ILE A 1 461 ? -18.656 -16.812 11.109 1 95.69 461 ILE A C 1
ATOM 3664 O O . ILE A 1 461 ? -19.578 -17.094 11.875 1 95.69 461 ILE A O 1
ATOM 3668 N N . GLU A 1 462 ? -18.438 -15.641 10.609 1 96.06 462 GLU A N 1
ATOM 3669 C CA . GLU A 1 462 ? -19.453 -14.609 10.742 1 96.06 462 GLU A CA 1
ATOM 3670 C C . GLU A 1 462 ? -20.406 -14.625 9.547 1 96.06 462 GLU A C 1
ATOM 3672 O O . GLU A 1 462 ? -19.969 -14.664 8.398 1 96.06 462 GLU A O 1
ATOM 3677 N N . VAL A 1 463 ? -21.719 -14.602 9.82 1 97.44 463 VAL A N 1
ATOM 3678 C CA . VAL A 1 463 ? -22.75 -14.531 8.781 1 97.44 463 VAL A CA 1
ATOM 3679 C C . VAL A 1 463 ? -23.656 -13.32 9.023 1 97.44 463 VAL A C 1
ATOM 3681 O O . VAL A 1 463 ? -23.75 -12.828 10.148 1 97.44 463 VAL A O 1
ATOM 3684 N N . LEU A 1 464 ? -24.219 -12.781 7.949 1 96.81 464 LEU A N 1
ATOM 3685 C CA . LEU A 1 464 ? -25.125 -11.641 8.055 1 96.81 464 LEU A CA 1
ATOM 3686 C C . LEU A 1 464 ? -26.406 -12.023 8.789 1 96.81 464 LEU A C 1
ATOM 3688 O O . LEU A 1 464 ? -26.938 -13.117 8.586 1 96.81 464 LEU A O 1
ATOM 3692 N N . VAL A 1 465 ? -26.812 -11.109 9.695 1 94.12 465 VAL A N 1
ATOM 3693 C CA . VAL A 1 465 ? -28.078 -11.32 10.391 1 94.12 465 VAL A CA 1
ATOM 3694 C C . VAL A 1 465 ? -29.234 -11.047 9.438 1 94.12 465 VAL A C 1
ATOM 3696 O O . VAL A 1 465 ? -29.219 -10.07 8.695 1 94.12 465 VAL A O 1
ATOM 3699 N N . GLU A 1 466 ? -30.125 -12 9.305 1 77.88 466 GLU A N 1
ATOM 3700 C CA . GLU A 1 466 ? -31.281 -11.898 8.406 1 77.88 466 GLU A CA 1
ATOM 3701 C C . GLU A 1 466 ? -32.281 -10.836 8.891 1 77.88 466 GLU A C 1
ATOM 3703 O O . GLU A 1 466 ? -32.469 -10.664 10.094 1 77.88 466 GLU A O 1
ATOM 3708 N N . ASP A 1 467 ? -32.406 -9.711 8.117 1 61.28 467 ASP A N 1
ATOM 3709 C CA . ASP A 1 467 ? -33.469 -8.773 8.477 1 61.28 467 ASP A CA 1
ATOM 3710 C C . ASP A 1 467 ? -34.781 -9.5 8.766 1 61.28 467 ASP A C 1
ATOM 3712 O O . ASP A 1 467 ? -35.156 -10.406 8.023 1 61.28 467 ASP A O 1
ATOM 3716 N N . GLU A 1 468 ? -35.25 -9.578 9.961 1 41.97 468 GLU A N 1
ATOM 3717 C CA . GLU A 1 468 ? -36.625 -9.977 10.164 1 41.97 468 GLU A CA 1
ATOM 3718 C C . GLU A 1 468 ? -37.562 -9.18 9.266 1 41.97 468 GLU A C 1
ATOM 3720 O O . GLU A 1 468 ? -37.312 -8.016 8.969 1 41.97 468 GLU A O 1
ATOM 3725 N N . MET B 1 1 ? 15.438 25.75 -15.25 1 37.5 1 MET B N 1
ATOM 3726 C CA . MET B 1 1 ? 14.703 24.5 -15.031 1 37.5 1 MET B CA 1
ATOM 3727 C C . MET B 1 1 ? 15.656 23.328 -14.82 1 37.5 1 MET B C 1
ATOM 3729 O O . MET B 1 1 ? 16.531 23.078 -15.648 1 37.5 1 MET B O 1
ATOM 3733 N N . LYS B 1 2 ? 15.992 23.016 -13.742 1 55.47 2 LYS B N 1
ATOM 3734 C CA . LYS B 1 2 ? 17.047 22.031 -13.531 1 55.47 2 LYS B CA 1
ATOM 3735 C C . LYS B 1 2 ? 16.797 20.766 -14.352 1 55.47 2 LYS B C 1
ATOM 3737 O O . LYS B 1 2 ? 15.656 20.312 -14.453 1 55.47 2 LYS B O 1
ATOM 3742 N N . ASN B 1 3 ? 17.578 20.391 -15.008 1 74 3 ASN B N 1
ATOM 3743 C CA . ASN B 1 3 ? 17.547 19.203 -15.859 1 74 3 ASN B CA 1
ATOM 3744 C C . ASN B 1 3 ? 17.219 17.938 -15.062 1 74 3 ASN B C 1
ATOM 3746 O O . ASN B 1 3 ? 17.922 17.609 -14.102 1 74 3 ASN B O 1
ATOM 3750 N N . LYS B 1 4 ? 16.062 17.406 -15.156 1 85.69 4 LYS B N 1
ATOM 3751 C CA . LYS B 1 4 ? 15.648 16.156 -14.539 1 85.69 4 LYS B CA 1
ATOM 3752 C C . LYS B 1 4 ? 16.688 15.055 -14.789 1 85.69 4 LYS B C 1
ATOM 3754 O O . LYS B 1 4 ? 17.453 15.133 -15.742 1 85.69 4 LYS B O 1
ATOM 3759 N N . LYS B 1 5 ? 16.828 14.219 -13.766 1 92.5 5 LYS B N 1
ATOM 3760 C CA . LYS B 1 5 ? 17.906 13.227 -13.734 1 92.5 5 LYS B CA 1
ATOM 3761 C C . LYS B 1 5 ? 17.328 11.805 -13.656 1 92.5 5 LYS B C 1
ATOM 3763 O O . LYS B 1 5 ? 16.156 11.625 -13.367 1 92.5 5 LYS B O 1
ATOM 3768 N N . GLN B 1 6 ? 18.281 10.93 -14.055 1 94.06 6 GLN B N 1
ATOM 3769 C CA . GLN B 1 6 ? 17.938 9.547 -13.734 1 94.06 6 GLN B CA 1
ATOM 3770 C C . GLN B 1 6 ? 17.828 9.344 -12.227 1 94.06 6 GLN B C 1
ATOM 3772 O O . GLN B 1 6 ? 18.484 10.031 -11.445 1 94.06 6 GLN B O 1
ATOM 3777 N N . ILE B 1 7 ? 17.031 8.445 -11.789 1 96.62 7 ILE B N 1
ATOM 3778 C CA . ILE B 1 7 ? 16.625 8.305 -10.398 1 96.62 7 ILE B CA 1
ATOM 3779 C C . ILE B 1 7 ? 17.844 8.156 -9.508 1 96.62 7 ILE B C 1
ATOM 3781 O O . ILE B 1 7 ? 17.938 8.789 -8.453 1 96.62 7 ILE B O 1
ATOM 3785 N N . PHE B 1 8 ? 18.828 7.352 -9.852 1 97.75 8 PHE B N 1
ATOM 3786 C CA . PHE B 1 8 ? 19.969 7.098 -8.992 1 97.75 8 PHE B CA 1
ATOM 3787 C C . PHE B 1 8 ? 20.859 8.328 -8.891 1 97.75 8 PHE B C 1
ATOM 3789 O O . PHE B 1 8 ? 21.406 8.617 -7.824 1 97.75 8 PHE B O 1
ATOM 3796 N N . GLU B 1 9 ? 20.953 9.031 -9.984 1 97.5 9 GLU B N 1
ATOM 3797 C CA . GLU B 1 9 ? 21.656 10.312 -9.945 1 97.5 9 GLU B CA 1
ATOM 3798 C C . GLU B 1 9 ? 20.922 11.312 -9.055 1 97.5 9 GLU B C 1
ATOM 3800 O O . GLU B 1 9 ? 21.547 12.055 -8.297 1 97.5 9 GLU B O 1
ATOM 3805 N N . ALA B 1 10 ? 19.609 11.352 -9.188 1 97.5 10 ALA B N 1
ATOM 3806 C CA . ALA B 1 10 ? 18.797 12.242 -8.367 1 97.5 10 ALA B CA 1
ATOM 3807 C C . ALA B 1 10 ? 18.984 11.938 -6.883 1 97.5 10 ALA B C 1
ATOM 3809 O O . ALA B 1 10 ? 19.109 12.852 -6.066 1 97.5 10 ALA B O 1
ATOM 3810 N N . ILE B 1 11 ? 19 10.633 -6.5 1 97.81 11 ILE B N 1
ATOM 3811 C CA . ILE B 1 11 ? 19.172 10.195 -5.117 1 97.81 11 ILE B CA 1
ATOM 3812 C C . ILE B 1 11 ? 20.547 10.594 -4.609 1 97.81 11 ILE B C 1
ATOM 3814 O O . ILE B 1 11 ? 20.672 11.195 -3.537 1 97.81 11 ILE B O 1
ATOM 3818 N N . GLU B 1 12 ? 21.562 10.297 -5.387 1 97.75 12 GLU B N 1
ATOM 3819 C CA . GLU B 1 12 ? 22.938 10.586 -4.973 1 97.75 12 GLU B CA 1
ATOM 3820 C C . GLU B 1 12 ? 23.156 12.086 -4.816 1 97.75 12 GLU B C 1
ATOM 3822 O O . GLU B 1 12 ? 23.812 12.523 -3.871 1 97.75 12 GLU B O 1
ATOM 3827 N N . GLU B 1 13 ? 22.609 12.836 -5.773 1 96.88 13 GLU B N 1
ATOM 3828 C CA . GLU B 1 13 ? 22.75 14.289 -5.691 1 96.88 13 GLU B CA 1
ATOM 3829 C C . GLU B 1 13 ? 22.062 14.828 -4.434 1 96.88 13 GLU B C 1
ATOM 3831 O O . GLU B 1 13 ? 22.594 15.734 -3.781 1 96.88 13 GLU B O 1
ATOM 3836 N N . PHE B 1 14 ? 20.938 14.32 -4.145 1 96.62 14 PHE B N 1
ATOM 3837 C CA . PHE B 1 14 ? 20.234 14.758 -2.941 1 96.62 14 PHE B CA 1
ATOM 3838 C C . PHE B 1 14 ? 21.047 14.43 -1.695 1 96.62 14 PHE B C 1
ATOM 3840 O O . PHE B 1 14 ? 21.219 15.273 -0.815 1 96.62 14 PHE B O 1
ATOM 3847 N N . ILE B 1 15 ? 21.531 13.188 -1.57 1 97.06 15 ILE B N 1
ATOM 3848 C CA . ILE B 1 15 ? 22.328 12.75 -0.424 1 97.06 15 ILE B CA 1
ATOM 3849 C C . ILE B 1 15 ? 23.562 13.633 -0.275 1 97.06 15 ILE B C 1
ATOM 3851 O O . ILE B 1 15 ? 23.891 14.07 0.831 1 97.06 15 ILE B O 1
ATOM 3855 N N . GLN B 1 16 ? 24.172 13.945 -1.376 1 96.62 16 GLN B N 1
ATOM 3856 C CA . GLN B 1 16 ? 25.391 14.742 -1.37 1 96.62 16 GLN B CA 1
ATOM 3857 C C . GLN B 1 16 ? 25.109 16.172 -0.941 1 96.62 16 GLN B C 1
ATOM 3859 O O . GLN B 1 16 ? 25.938 16.812 -0.285 1 96.62 16 GLN B O 1
ATOM 3864 N N . SER B 1 17 ? 23.953 16.656 -1.343 1 96.12 17 SER B N 1
ATOM 3865 C CA . SER B 1 17 ? 23.594 18.031 -0.975 1 96.12 17 SER B CA 1
ATOM 3866 C C . SER B 1 17 ? 23.406 18.156 0.531 1 96.12 17 SER B C 1
ATOM 3868 O O . SER B 1 17 ? 23.469 19.266 1.074 1 96.12 17 SER B O 1
ATOM 3870 N N . ASP B 1 18 ? 23.047 17.125 1.253 1 94.38 18 ASP B N 1
ATOM 3871 C CA . ASP B 1 18 ? 22.953 17.016 2.707 1 94.38 18 ASP B CA 1
ATOM 3872 C C . ASP B 1 18 ? 22.078 18.141 3.281 1 94.38 18 ASP B C 1
ATOM 3874 O O . ASP B 1 18 ? 22.516 18.891 4.148 1 94.38 18 ASP B O 1
ATOM 3878 N N . PRO B 1 19 ? 20.875 18.219 2.85 1 96.12 19 PRO B N 1
ATOM 3879 C CA . PRO B 1 19 ? 20 19.266 3.357 1 96.12 19 PRO B CA 1
ATOM 3880 C C . PRO B 1 19 ? 19.625 19.078 4.824 1 96.12 19 PRO B C 1
ATOM 3882 O O . PRO B 1 19 ? 19.578 17.938 5.305 1 96.12 19 PRO B O 1
ATOM 3885 N N . THR B 1 20 ? 19.453 20.219 5.582 1 97.19 20 THR B N 1
ATOM 3886 C CA . THR B 1 20 ? 18.781 20.188 6.875 1 97.19 20 THR B CA 1
ATOM 3887 C C . THR B 1 20 ? 17.266 20.062 6.699 1 97.19 20 THR B C 1
ATOM 3889 O O . THR B 1 20 ? 16.609 21.016 6.273 1 97.19 20 THR B O 1
ATOM 3892 N N . GLN B 1 21 ? 16.828 18.922 7.039 1 96.62 21 GLN B N 1
ATOM 3893 C CA . GLN B 1 21 ? 15.406 18.672 6.816 1 96.62 21 GLN B CA 1
ATOM 3894 C C . GLN B 1 21 ? 14.609 18.812 8.109 1 96.62 21 GLN B C 1
ATOM 3896 O O . GLN B 1 21 ? 14.672 17.938 8.977 1 96.62 21 GLN B O 1
ATOM 3901 N N . LEU B 1 22 ? 13.914 19.875 8.219 1 97.31 22 LEU B N 1
ATOM 3902 C CA . LEU B 1 22 ? 13.031 20.125 9.352 1 97.31 22 LEU B CA 1
ATOM 3903 C C . LEU B 1 22 ? 11.57 19.875 8.969 1 97.31 22 LEU B C 1
ATOM 3905 O O . LEU B 1 22 ? 10.719 20.75 9.156 1 97.31 22 LEU B O 1
ATOM 3909 N N . GLN B 1 23 ? 11.352 18.766 8.352 1 94 23 GLN B N 1
ATOM 3910 C CA . GLN B 1 23 ? 10.094 18.281 7.773 1 94 23 GLN B CA 1
ATOM 3911 C C . GLN B 1 23 ? 9.992 16.766 7.852 1 94 23 GLN B C 1
ATOM 3913 O O . GLN B 1 23 ? 1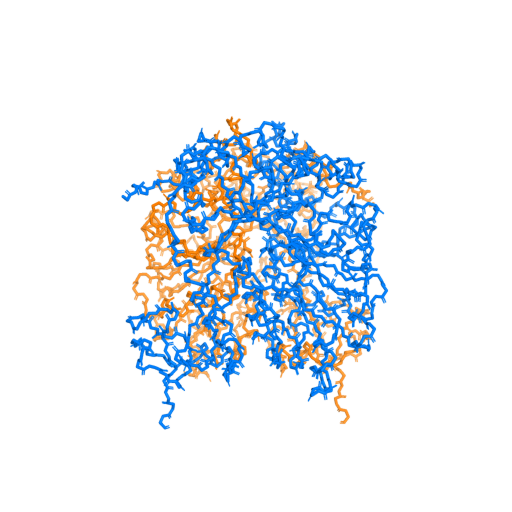0.922 16.094 8.305 1 94 23 GLN B O 1
ATOM 3918 N N . ILE B 1 24 ? 8.836 16.234 7.602 1 84.19 24 ILE B N 1
ATOM 3919 C CA . ILE B 1 24 ? 8.711 14.805 7.367 1 84.19 24 ILE B CA 1
ATOM 3920 C C . ILE B 1 24 ? 9.711 14.367 6.305 1 84.19 24 ILE B C 1
ATOM 3922 O O . ILE B 1 24 ? 10.016 15.117 5.375 1 84.19 24 ILE B O 1
ATOM 3926 N N . SER B 1 25 ? 10.391 13.109 6.492 1 84.88 25 SER B N 1
ATOM 3927 C CA . SER B 1 25 ? 10.102 11.898 7.25 1 84.88 25 SER B CA 1
ATOM 3928 C C . SER B 1 25 ? 10.781 11.922 8.617 1 84.88 25 SER B C 1
ATOM 3930 O O . SER B 1 25 ? 10.938 10.875 9.258 1 84.88 25 SER B O 1
ATOM 3932 N N . ASN B 1 26 ? 11.258 13.016 9.047 1 83.19 26 ASN B N 1
ATOM 3933 C CA . ASN B 1 26 ? 11.648 13.312 10.422 1 83.19 26 ASN B CA 1
ATOM 3934 C C . ASN B 1 26 ? 12.898 12.547 10.828 1 83.19 26 ASN B C 1
ATOM 3936 O O . ASN B 1 26 ? 13.023 12.102 11.969 1 83.19 26 ASN B O 1
ATOM 3940 N N . HIS B 1 27 ? 13.75 12.242 9.859 1 89.56 27 HIS B N 1
ATOM 3941 C CA . HIS B 1 27 ? 14.93 11.523 10.32 1 89.56 27 HIS B CA 1
ATOM 3942 C C . HIS B 1 27 ? 16.188 11.992 9.578 1 89.56 27 HIS B C 1
ATOM 3944 O O . HIS B 1 27 ? 17.297 11.68 9.984 1 89.56 27 HIS B O 1
ATOM 3950 N N . ASN B 1 28 ? 16.125 12.797 8.57 1 89.38 28 ASN B N 1
ATOM 3951 C CA . ASN B 1 28 ? 17.297 13.383 7.918 1 89.38 28 ASN B CA 1
ATOM 3952 C C . ASN B 1 28 ? 18.328 12.32 7.551 1 89.38 28 ASN B C 1
ATOM 3954 O O . ASN B 1 28 ? 19.531 12.57 7.59 1 89.38 28 ASN B O 1
ATOM 3958 N N . GLY B 1 29 ? 17.906 11.164 7.406 1 93.56 29 GLY B N 1
ATOM 3959 C CA . GLY B 1 29 ? 18.828 10.078 7.102 1 93.56 29 GLY B CA 1
ATOM 3960 C C . GLY B 1 29 ? 19.516 9.516 8.328 1 93.56 29 GLY B C 1
ATOM 3961 O O . GLY B 1 29 ? 20.359 8.625 8.219 1 93.56 29 GLY B O 1
ATOM 3962 N N . ARG B 1 30 ? 19.203 10 9.477 1 94.62 30 ARG B N 1
ATOM 3963 C CA . ARG B 1 30 ? 19.812 9.562 10.734 1 94.62 30 ARG B CA 1
ATOM 3964 C C . ARG B 1 30 ? 19.047 8.383 11.328 1 94.62 30 ARG B C 1
ATOM 3966 O O . ARG B 1 30 ? 17.875 8.164 11.008 1 94.62 30 ARG B O 1
ATOM 3973 N N . ILE B 1 31 ? 19.703 7.559 12.258 1 92.25 31 ILE B N 1
ATOM 3974 C CA . ILE B 1 31 ? 19.203 6.211 12.523 1 92.25 31 ILE B CA 1
ATOM 3975 C C . ILE B 1 31 ? 18.875 6.074 14.008 1 92.25 31 ILE B C 1
ATOM 3977 O O . ILE B 1 31 ? 18.891 4.969 14.555 1 92.25 31 ILE B O 1
ATOM 3981 N N . ILE B 1 32 ? 18.516 7.109 14.703 1 89.94 32 ILE B N 1
ATOM 3982 C CA . ILE B 1 32 ? 18.375 7.043 16.156 1 89.94 32 ILE B CA 1
ATOM 3983 C C . ILE B 1 32 ? 17.25 6.074 16.516 1 89.94 32 ILE B C 1
ATOM 3985 O O . ILE B 1 32 ? 17.344 5.363 17.516 1 89.94 32 ILE B O 1
ATOM 3989 N N . SER B 1 33 ? 16.25 6.027 15.664 1 87.44 33 SER B N 1
ATOM 3990 C CA . SER B 1 33 ? 15.109 5.164 15.977 1 87.44 33 SER B CA 1
ATOM 3991 C C . SER B 1 33 ? 15.211 3.834 15.242 1 87.44 33 SER B C 1
ATOM 3993 O O . SER B 1 33 ? 14.258 3.057 15.219 1 87.44 33 SER B O 1
ATOM 3995 N N . GLN B 1 34 ? 16.328 3.582 14.609 1 93.5 34 GLN B N 1
ATOM 3996 C CA . GLN B 1 34 ? 16.438 2.371 13.797 1 93.5 34 GLN B CA 1
ATOM 3997 C C . GLN B 1 34 ? 17.766 1.667 14.047 1 93.5 34 GLN B C 1
ATOM 3999 O O . GLN B 1 34 ? 18.469 1.285 13.109 1 93.5 34 GLN B O 1
ATOM 4004 N N . PRO B 1 35 ? 18.156 1.472 15.258 1 96.12 35 PRO B N 1
ATOM 4005 C CA . PRO B 1 35 ? 19.5 0.935 15.492 1 96.12 35 PRO B CA 1
ATOM 4006 C C . PRO B 1 35 ? 19.625 -0.54 15.109 1 96.12 35 PRO B C 1
ATOM 4008 O O . PRO B 1 35 ? 20.641 -0.96 14.562 1 96.12 35 PRO B O 1
ATOM 4011 N N . ARG B 1 36 ? 18.625 -1.37 15.406 1 97.75 36 ARG B N 1
ATOM 4012 C CA . ARG B 1 36 ? 18.703 -2.811 15.195 1 97.75 36 ARG B CA 1
ATOM 4013 C C . ARG B 1 36 ? 18.641 -3.148 13.703 1 97.75 36 ARG B C 1
ATOM 4015 O O . ARG B 1 36 ? 19.438 -3.951 13.211 1 97.75 36 ARG B O 1
ATOM 4022 N N . LEU B 1 37 ? 17.703 -2.525 12.992 1 97.81 37 LEU B N 1
ATOM 4023 C CA . LEU B 1 37 ? 17.578 -2.76 11.562 1 97.81 37 LEU B CA 1
ATOM 4024 C C . LEU B 1 37 ? 18.828 -2.301 10.82 1 97.81 37 LEU B C 1
ATOM 4026 O O . LEU B 1 37 ? 19.297 -2.988 9.914 1 97.81 37 LEU B O 1
ATOM 4030 N N . ASN B 1 38 ? 19.297 -1.102 11.18 1 96.88 38 ASN B N 1
ATOM 4031 C CA . ASN B 1 38 ? 20.516 -0.591 10.562 1 96.88 38 ASN B CA 1
ATOM 4032 C C . ASN B 1 38 ? 21.688 -1.568 10.727 1 96.88 38 ASN B C 1
ATOM 4034 O O . ASN B 1 38 ? 22.438 -1.809 9.781 1 96.88 38 ASN B O 1
ATOM 4038 N N . LYS B 1 39 ? 21.828 -2.109 11.883 1 97.44 39 LYS B N 1
ATOM 4039 C CA . LYS B 1 39 ? 22.906 -3.059 12.164 1 97.44 39 LYS B CA 1
ATOM 4040 C C . LYS B 1 39 ? 22.781 -4.301 11.289 1 97.44 39 LYS B C 1
ATOM 4042 O O . LYS B 1 39 ? 23.766 -4.766 10.711 1 97.44 39 LYS B O 1
ATOM 4047 N N . ILE B 1 40 ? 21.609 -4.855 11.172 1 97.75 40 ILE B N 1
ATOM 4048 C CA . ILE B 1 40 ? 21.391 -6.07 10.391 1 97.75 40 ILE B CA 1
ATOM 4049 C C . ILE B 1 40 ? 21.672 -5.793 8.922 1 97.75 40 ILE B C 1
ATOM 4051 O O . ILE B 1 40 ? 22.297 -6.613 8.234 1 97.75 40 ILE B O 1
ATOM 4055 N N . ILE B 1 41 ? 21.266 -4.613 8.398 1 96.88 41 ILE B N 1
ATOM 4056 C CA . ILE B 1 41 ? 21.469 -4.27 6.996 1 96.88 41 ILE B CA 1
ATOM 4057 C C . ILE B 1 41 ? 22.969 -4.066 6.73 1 96.88 41 ILE B C 1
ATOM 4059 O O . ILE B 1 41 ? 23.484 -4.477 5.688 1 96.88 41 ILE B O 1
ATOM 4063 N N . GLN B 1 42 ? 23.641 -3.471 7.668 1 95.62 42 GLN B N 1
ATOM 4064 C CA . GLN B 1 42 ? 25.078 -3.277 7.523 1 95.62 42 GLN B CA 1
ATOM 4065 C C . GLN B 1 42 ? 25.812 -4.613 7.5 1 95.62 42 GLN B C 1
ATOM 4067 O O . GLN B 1 42 ? 26.766 -4.793 6.738 1 95.62 42 GLN B O 1
ATOM 4072 N N . ASN B 1 43 ? 25.328 -5.531 8.312 1 96.19 43 ASN B N 1
ATOM 4073 C CA . ASN B 1 43 ? 26.016 -6.805 8.477 1 96.19 43 ASN B CA 1
ATOM 4074 C C . ASN B 1 43 ? 25.703 -7.762 7.328 1 96.19 43 ASN B C 1
ATOM 4076 O O . ASN B 1 43 ? 26.578 -8.5 6.871 1 96.19 43 ASN B O 1
ATOM 4080 N N . SER B 1 44 ? 24.453 -7.754 6.867 1 95.81 44 SER B N 1
ATOM 4081 C CA . SER B 1 44 ? 24.031 -8.844 5.996 1 95.81 44 SER B CA 1
ATOM 4082 C C . SER B 1 44 ? 23.578 -8.328 4.637 1 95.81 44 SER B C 1
ATOM 4084 O O . SER B 1 44 ? 23.469 -9.094 3.678 1 95.81 44 SER B O 1
ATOM 4086 N N . GLY B 1 45 ? 23.297 -7.02 4.543 1 94.75 45 GLY B N 1
ATOM 4087 C CA . GLY B 1 45 ? 22.734 -6.453 3.324 1 94.75 45 GLY B CA 1
ATOM 4088 C C . GLY B 1 45 ? 21.234 -6.375 3.342 1 94.75 45 GLY B C 1
ATOM 4089 O O . GLY B 1 45 ? 20.562 -7.242 3.912 1 94.75 45 GLY B O 1
ATOM 4090 N N . PHE B 1 46 ? 20.688 -5.332 2.684 1 95.19 46 PHE B N 1
ATOM 4091 C CA . PHE B 1 46 ? 19.25 -5.074 2.709 1 95.19 46 PHE B CA 1
ATOM 4092 C C . PHE B 1 46 ? 18.484 -6.18 1.986 1 95.19 46 PHE B C 1
ATOM 4094 O O . PHE B 1 46 ? 17.359 -6.52 2.363 1 95.19 46 PHE B O 1
ATOM 4101 N N . LYS B 1 47 ? 19.109 -6.812 0.934 1 95.88 47 LYS B N 1
ATOM 4102 C CA . LYS B 1 47 ? 18.438 -7.844 0.146 1 95.88 47 LYS B CA 1
ATOM 4103 C C . LYS B 1 47 ? 18.266 -9.125 0.954 1 95.88 47 LYS B C 1
ATOM 4105 O O . LYS B 1 47 ? 17.281 -9.844 0.784 1 95.88 47 LYS B O 1
ATOM 4110 N N . LYS B 1 48 ? 19.25 -9.43 1.756 1 96.75 48 LYS B N 1
ATOM 4111 C CA . LYS B 1 48 ? 19.125 -10.594 2.627 1 96.75 48 LYS B CA 1
ATOM 4112 C C . LYS B 1 48 ? 17.984 -10.414 3.621 1 96.75 48 LYS B C 1
ATOM 4114 O O . LYS B 1 48 ? 17.297 -11.375 3.967 1 96.75 48 LYS B O 1
ATOM 4119 N N . VAL B 1 49 ? 17.812 -9.156 4.098 1 97.38 49 VAL B N 1
ATOM 4120 C CA . VAL B 1 49 ? 16.688 -8.875 4.98 1 97.38 49 VAL B CA 1
ATOM 4121 C C . VAL B 1 49 ? 15.375 -9.047 4.215 1 97.38 49 VAL B C 1
ATOM 4123 O O . VAL B 1 49 ? 14.438 -9.672 4.711 1 97.38 49 VAL B O 1
ATOM 4126 N N . ASP B 1 50 ? 15.336 -8.523 2.992 1 97.19 50 ASP B N 1
ATOM 4127 C CA . ASP B 1 50 ? 14.141 -8.633 2.156 1 97.19 50 ASP B CA 1
ATOM 4128 C C . ASP B 1 50 ? 13.797 -10.094 1.884 1 97.19 50 ASP B C 1
ATOM 4130 O O . ASP B 1 50 ? 12.617 -10.461 1.855 1 97.19 50 ASP B O 1
ATOM 4134 N N . ALA B 1 51 ? 14.789 -10.961 1.713 1 96.12 51 ALA B N 1
ATOM 4135 C CA . ALA B 1 51 ? 14.609 -12.375 1.401 1 96.12 51 ALA B CA 1
ATOM 4136 C C . ALA B 1 51 ? 14.078 -13.141 2.613 1 96.12 51 ALA B C 1
ATOM 4138 O O . ALA B 1 51 ? 13.594 -14.266 2.482 1 96.12 51 ALA B O 1
ATOM 4139 N N . ALA B 1 52 ? 14.102 -12.516 3.756 1 95 52 ALA B N 1
ATOM 4140 C CA . ALA B 1 52 ? 13.719 -13.188 4.996 1 95 52 ALA B CA 1
ATOM 4141 C C . ALA B 1 52 ? 12.227 -13.031 5.273 1 95 52 ALA B C 1
ATOM 4143 O O . ALA B 1 52 ? 11.781 -13.18 6.414 1 95 52 ALA B O 1
ATOM 4144 N N . TRP B 1 53 ? 11.445 -12.711 4.293 1 90.25 53 TRP B N 1
ATOM 4145 C CA . TRP B 1 53 ? 10.039 -12.391 4.52 1 90.25 53 TRP B CA 1
ATOM 4146 C C . TRP B 1 53 ? 9.297 -13.57 5.133 1 90.25 53 TRP B C 1
ATOM 4148 O O . TRP B 1 53 ? 8.344 -13.391 5.895 1 90.25 53 TRP B O 1
ATOM 4158 N N . GLU B 1 54 ? 9.773 -14.852 4.98 1 90.06 54 GLU B N 1
ATOM 4159 C CA . GLU B 1 54 ? 9.102 -16.031 5.523 1 90.06 54 GLU B CA 1
ATOM 4160 C C . GLU B 1 54 ? 9.258 -16.109 7.039 1 90.06 54 GLU B C 1
ATOM 4162 O O . GLU B 1 54 ? 8.516 -16.828 7.707 1 90.06 54 GLU B O 1
ATOM 4167 N N . CYS B 1 55 ? 10.141 -15.344 7.535 1 94.12 55 CYS B N 1
ATOM 4168 C CA . CYS B 1 55 ? 10.359 -15.383 8.977 1 94.12 55 CYS B CA 1
ATOM 4169 C C . CYS B 1 55 ? 9.172 -14.781 9.727 1 94.12 55 CYS B C 1
ATOM 4171 O O . CYS B 1 55 ? 9.031 -14.977 10.93 1 94.12 55 CYS B O 1
ATOM 4173 N N . MET B 1 56 ? 8.281 -14.125 8.992 1 94 56 MET B N 1
ATOM 4174 C CA . MET B 1 56 ? 7.148 -13.461 9.625 1 94 56 MET B CA 1
ATOM 4175 C C . MET B 1 56 ? 6.262 -14.469 10.344 1 94 56 MET B C 1
ATOM 4177 O O . MET B 1 56 ? 5.613 -14.141 11.336 1 94 56 MET B O 1
ATOM 4181 N N . HIS B 1 57 ? 6.285 -15.727 9.945 1 92.25 57 HIS B N 1
ATOM 4182 C CA . HIS B 1 57 ? 5.527 -16.781 10.602 1 92.25 57 HIS B CA 1
ATOM 4183 C C . HIS B 1 57 ? 6.074 -17.078 11.992 1 92.25 57 HIS B C 1
ATOM 4185 O O . HIS B 1 57 ? 5.375 -17.641 12.836 1 92.25 57 HIS B O 1
ATOM 4191 N N . ASN B 1 58 ? 7.285 -16.641 12.266 1 93.62 58 ASN B N 1
ATOM 4192 C CA . ASN B 1 58 ? 7.969 -17 13.5 1 93.62 58 ASN B CA 1
ATOM 4193 C C . ASN B 1 58 ? 8.117 -15.805 14.43 1 93.62 58 ASN B C 1
ATOM 4195 O O . ASN B 1 58 ? 8.836 -15.883 15.438 1 93.62 58 ASN B O 1
ATOM 4199 N N . ILE B 1 59 ? 7.473 -14.734 14.086 1 95.38 59 ILE B N 1
ATOM 4200 C CA . ILE B 1 59 ? 7.582 -13.539 14.922 1 95.38 59 ILE B CA 1
ATOM 4201 C C . ILE B 1 59 ? 6.582 -13.625 16.062 1 95.38 59 ILE B C 1
ATOM 4203 O O . ILE B 1 59 ? 5.387 -13.844 15.844 1 95.38 59 ILE B O 1
ATOM 4207 N N . SER B 1 60 ? 7.059 -13.43 17.281 1 93.75 60 SER B N 1
ATOM 4208 C CA . SER B 1 60 ? 6.227 -13.492 18.469 1 93.75 60 SER B CA 1
ATOM 4209 C C . SER B 1 60 ? 5.137 -12.43 18.453 1 93.75 60 SER B C 1
ATOM 4211 O O . SER B 1 60 ? 5.414 -11.258 18.188 1 93.75 60 SER B O 1
ATOM 4213 N N . GLY B 1 61 ? 3.908 -12.93 18.719 1 92.38 61 GLY B N 1
ATOM 4214 C CA . GLY B 1 61 ? 2.793 -12.008 18.828 1 92.38 61 GLY B CA 1
ATOM 4215 C C . GLY B 1 61 ? 2.162 -11.664 17.484 1 92.38 61 GLY B C 1
ATOM 4216 O O . GLY B 1 61 ? 0.983 -11.312 17.422 1 92.38 61 GLY B O 1
ATOM 4217 N N . LEU B 1 62 ? 2.941 -11.82 16.406 1 94.62 62 LEU B N 1
ATOM 4218 C CA . LEU B 1 62 ? 2.449 -11.43 15.086 1 94.62 62 LEU B CA 1
ATOM 4219 C C . LEU B 1 62 ? 1.496 -12.477 14.523 1 94.62 62 LEU B C 1
ATOM 4221 O O . LEU B 1 62 ? 1.854 -13.656 14.422 1 94.62 62 LEU B O 1
ATOM 4225 N N . GLN B 1 63 ? 0.289 -12.016 14.266 1 93.12 63 GLN B N 1
ATOM 4226 C CA . GLN B 1 63 ? -0.612 -12.852 13.484 1 93.12 63 GLN B CA 1
ATOM 4227 C C . GLN B 1 63 ? -0.254 -12.812 12 1 93.12 63 GLN B C 1
ATOM 4229 O O . GLN B 1 63 ? -0.241 -11.742 11.391 1 93.12 63 GLN B O 1
ATOM 4234 N N . PHE B 1 64 ? 0.079 -13.914 11.484 1 90.06 64 PHE B N 1
ATOM 4235 C CA . PHE B 1 64 ? 0.449 -14.016 10.078 1 90.06 64 PHE B CA 1
ATOM 4236 C C . PHE B 1 64 ? -0.148 -15.273 9.445 1 90.06 64 PHE B C 1
ATOM 4238 O O . PHE B 1 64 ? 0.363 -16.375 9.648 1 90.06 64 PHE B O 1
ATOM 4245 N N . SER B 1 65 ? -1.322 -15.078 8.711 1 83.19 65 SER B N 1
ATOM 4246 C CA . SER B 1 65 ? -2.037 -16.156 8.031 1 83.19 65 SER B CA 1
ATOM 4247 C C . SER B 1 65 ? -2.416 -15.75 6.609 1 83.19 65 SER B C 1
ATOM 4249 O O . SER B 1 65 ? -2.803 -14.609 6.363 1 83.19 65 SER B O 1
ATOM 4251 N N . GLY B 1 66 ? -2.268 -16.688 5.652 1 78.94 66 GLY B N 1
ATOM 4252 C CA . GLY B 1 66 ? -2.6 -16.375 4.273 1 78.94 66 GLY B CA 1
ATOM 4253 C C . GLY B 1 66 ? -1.692 -15.32 3.668 1 78.94 66 GLY B C 1
ATOM 4254 O O . GLY B 1 66 ? -2.15 -14.461 2.914 1 78.94 66 GLY B O 1
ATOM 4255 N N . SER B 1 67 ? -0.506 -15.242 4.242 1 83.31 67 SER B N 1
ATOM 4256 C CA . SER B 1 67 ? 0.52 -14.32 3.773 1 83.31 67 SER B CA 1
ATOM 4257 C C . SER B 1 67 ? 0.122 -12.867 4.039 1 83.31 67 SER B C 1
ATOM 4259 O O . SER B 1 67 ? 0.553 -11.961 3.326 1 83.31 67 SER B O 1
ATOM 4261 N N . ARG B 1 68 ? -0.729 -12.68 4.949 1 88.88 68 ARG B N 1
ATOM 4262 C CA . ARG B 1 68 ? -1.1 -11.328 5.344 1 88.88 68 ARG B CA 1
ATOM 4263 C C . ARG B 1 68 ? -0.803 -11.086 6.82 1 88.88 68 ARG B C 1
ATOM 4265 O O . ARG B 1 68 ? -0.917 -12 7.641 1 88.88 68 ARG B O 1
ATOM 4272 N N . ILE B 1 69 ? -0.463 -9.898 7.039 1 93.81 69 ILE B N 1
ATOM 4273 C CA . ILE B 1 69 ? -0.211 -9.461 8.414 1 93.81 69 ILE B CA 1
ATOM 4274 C C . ILE B 1 69 ? -1.537 -9.195 9.117 1 93.81 69 ILE B C 1
ATOM 4276 O O . ILE B 1 69 ? -2.459 -8.625 8.531 1 93.81 69 ILE B O 1
ATOM 4280 N N . GLY B 1 70 ? -1.707 -9.773 10.297 1 95.88 70 GLY B N 1
ATOM 4281 C CA . GLY B 1 70 ? -2.807 -9.43 11.18 1 95.88 70 GLY B CA 1
ATOM 4282 C C . GLY B 1 70 ? -2.377 -8.578 12.359 1 95.88 70 GLY B C 1
ATOM 4283 O O . GLY B 1 70 ? -1.61 -7.629 12.203 1 95.88 70 GLY B O 1
ATOM 4284 N N . ASP B 1 71 ? -2.93 -8.898 13.508 1 97.75 71 ASP B N 1
ATOM 4285 C CA . ASP B 1 71 ? -2.596 -8.156 14.711 1 97.75 71 ASP B CA 1
ATOM 4286 C C . ASP B 1 71 ? -1.104 -8.258 15.031 1 97.75 71 ASP B C 1
ATOM 4288 O O . ASP B 1 71 ? -0.513 -9.336 14.914 1 97.75 71 ASP B O 1
ATOM 4292 N N . LEU B 1 72 ? -0.494 -7.137 15.406 1 97.94 72 LEU B N 1
ATOM 4293 C CA . LEU B 1 72 ? 0.939 -7.062 15.672 1 97.94 72 LEU B CA 1
ATOM 4294 C C . LEU B 1 72 ? 1.263 -7.578 17.078 1 97.94 72 LEU B C 1
ATOM 4296 O O . LEU B 1 72 ? 2.406 -7.938 17.359 1 97.94 72 LEU B O 1
ATOM 4300 N N . GLY B 1 73 ? 0.299 -7.469 18.031 1 96.44 73 GLY B N 1
ATOM 4301 C CA . GLY B 1 73 ? 0.458 -8.148 19.297 1 96.44 73 GLY B CA 1
ATOM 4302 C C . GLY B 1 73 ? 0.873 -7.219 20.422 1 96.44 73 GLY B C 1
ATOM 4303 O O . GLY B 1 73 ? 0.725 -6 20.312 1 96.44 73 GLY B O 1
ATOM 4304 N N . GLU B 1 74 ? 1.371 -7.777 21.484 1 95.56 74 GLU B N 1
ATOM 4305 C CA . GLU B 1 74 ? 1.462 -7.184 22.812 1 95.56 74 GLU B CA 1
ATOM 4306 C C . GLU B 1 74 ? 2.393 -5.973 22.812 1 95.56 74 GLU B C 1
ATOM 4308 O O . GLU B 1 74 ? 2.123 -4.977 23.484 1 95.56 74 GLU B O 1
ATOM 4313 N N . VAL B 1 75 ? 3.465 -6.039 22.078 1 95.88 75 VAL B N 1
ATOM 4314 C CA . VAL B 1 75 ? 4.418 -4.934 22.062 1 95.88 75 VAL B CA 1
ATOM 4315 C C . VAL B 1 75 ? 3.713 -3.65 21.625 1 95.88 75 VAL B C 1
ATOM 4317 O O . VAL B 1 75 ? 3.92 -2.59 22.219 1 95.88 75 VAL B O 1
ATOM 4320 N N . PHE B 1 76 ? 2.879 -3.736 20.703 1 98 76 PHE B N 1
ATOM 4321 C CA . PHE B 1 76 ? 2.145 -2.578 20.203 1 98 76 PHE B CA 1
ATOM 4322 C C . PHE B 1 76 ? 0.967 -2.25 21.109 1 98 76 PHE B C 1
ATOM 4324 O O . PHE B 1 76 ? 0.696 -1.08 21.391 1 98 76 PHE B O 1
ATOM 4331 N N . HIS B 1 77 ? 0.292 -3.305 21.609 1 97.94 77 HIS B N 1
ATOM 4332 C CA . HIS B 1 77 ? -0.831 -3.09 22.516 1 97.94 77 HIS B CA 1
ATOM 4333 C C . HIS B 1 77 ? -0.391 -2.338 23.781 1 97.94 77 HIS B C 1
ATOM 4335 O O . HIS B 1 77 ? -1.09 -1.433 24.234 1 97.94 77 HIS B O 1
ATOM 4341 N N . GLN B 1 78 ? 0.748 -2.668 24.234 1 96.19 78 GLN B N 1
ATOM 4342 C CA . GLN B 1 78 ? 1.257 -2.018 25.438 1 96.19 78 GLN B CA 1
ATOM 4343 C C . GLN B 1 78 ? 1.67 -0.577 25.141 1 96.19 78 GLN B C 1
ATOM 4345 O O . GLN B 1 78 ? 1.464 0.31 25.984 1 96.19 78 GLN B O 1
ATOM 4350 N N . THR B 1 79 ? 2.225 -0.378 24 1 96.19 79 THR B N 1
ATOM 4351 C CA . THR B 1 79 ? 2.713 0.946 23.625 1 96.19 79 THR B CA 1
ATOM 4352 C C . THR B 1 79 ? 1.551 1.914 23.422 1 96.19 79 THR B C 1
ATOM 4354 O O . THR B 1 79 ? 1.597 3.053 23.891 1 96.19 79 THR B O 1
ATOM 4357 N N . PHE B 1 80 ? 0.482 1.468 22.781 1 96.62 80 PHE B N 1
ATOM 4358 C CA . PHE B 1 80 ? -0.573 2.377 22.359 1 96.62 80 PHE B CA 1
ATOM 4359 C C . PHE B 1 80 ? -1.829 2.186 23.203 1 96.62 80 PHE B C 1
ATOM 4361 O O . PHE B 1 80 ? -2.818 2.898 23.016 1 96.62 80 PHE B O 1
ATOM 4368 N N . ASN B 1 81 ? -1.786 1.25 24.141 1 95.38 81 ASN B N 1
ATOM 4369 C CA . ASN B 1 81 ? -2.982 0.855 24.875 1 95.38 81 ASN B CA 1
ATOM 4370 C C . ASN B 1 81 ? -4.125 0.486 23.938 1 95.38 81 ASN B C 1
ATOM 4372 O O . ASN B 1 81 ? -5.215 1.054 24.031 1 95.38 81 ASN B O 1
ATOM 4376 N N . SER B 1 82 ? -3.816 -0.435 23.062 1 98 82 SER B N 1
ATOM 4377 C CA . SER B 1 82 ? -4.734 -0.871 22.016 1 98 82 SER B CA 1
ATOM 4378 C C . SER B 1 82 ? -5.094 -2.346 22.172 1 98 82 SER B C 1
ATOM 4380 O O . SER B 1 82 ? -4.371 -3.098 22.828 1 98 82 SER B O 1
ATOM 4382 N N . LYS B 1 83 ? -6.223 -2.756 21.688 1 98.12 83 LYS B N 1
ATOM 4383 C CA . LYS B 1 83 ? -6.594 -4.168 21.641 1 98.12 83 LYS B CA 1
ATOM 4384 C C . LYS B 1 83 ? -6.359 -4.758 20.25 1 98.12 83 LYS B C 1
ATOM 4386 O O . LYS B 1 83 ? -6.418 -5.977 20.078 1 98.12 83 LYS B O 1
ATOM 4391 N N . LEU B 1 84 ? -6.148 -3.91 19.281 1 98.5 84 LEU B N 1
ATOM 4392 C CA . LEU B 1 84 ? -5.793 -4.285 17.922 1 98.5 84 LEU B CA 1
ATOM 4393 C C . LEU B 1 84 ? -4.82 -3.273 17.312 1 98.5 84 LEU B C 1
ATOM 4395 O O . LEU B 1 84 ? -5.031 -2.062 17.422 1 98.5 84 LEU B O 1
ATOM 4399 N N . SER B 1 85 ? -3.758 -3.705 16.797 1 98.75 85 SER B N 1
ATOM 4400 C CA . SER B 1 85 ? -2.779 -2.9 16.078 1 98.75 85 SER B CA 1
ATOM 4401 C C . SER B 1 85 ? -2.42 -3.533 14.734 1 98.75 85 SER B C 1
ATOM 4403 O O . SER B 1 85 ? -1.962 -4.68 14.688 1 98.75 85 SER B O 1
ATOM 4405 N N . LEU B 1 86 ? -2.635 -2.787 13.664 1 98.75 86 LEU B N 1
ATOM 4406 C CA . LEU B 1 86 ? -2.412 -3.305 12.32 1 98.75 86 LEU B CA 1
ATOM 4407 C C . LEU B 1 86 ? -1.357 -2.48 11.586 1 98.75 86 LEU B C 1
ATOM 4409 O O . LEU B 1 86 ? -1.397 -1.248 11.609 1 98.75 86 LEU B O 1
ATOM 4413 N N . PHE B 1 87 ? -0.45 -3.178 10.945 1 98.5 87 PHE B N 1
ATOM 4414 C CA . PHE B 1 87 ? 0.583 -2.549 10.133 1 98.5 87 PHE B CA 1
ATOM 4415 C C . PHE B 1 87 ? 0.051 -2.211 8.75 1 98.5 87 PHE B C 1
ATOM 4417 O O . PHE B 1 87 ? -0.586 -3.047 8.102 1 98.5 87 PHE B O 1
ATOM 4424 N N . VAL B 1 88 ? 0.337 -1.003 8.32 1 98 88 VAL B N 1
ATOM 4425 C CA . VAL B 1 88 ? -0.084 -0.537 7.008 1 98 88 VAL B CA 1
ATOM 4426 C C . VAL B 1 88 ? 1.129 -0.038 6.223 1 98 88 VAL B C 1
ATOM 4428 O O . VAL B 1 88 ? 1.792 0.916 6.637 1 98 88 VAL B O 1
ATOM 4431 N N . GLN B 1 89 ? 1.484 -0.616 5.059 1 96.56 89 GLN B N 1
ATOM 4432 C CA . GLN B 1 89 ? 2.699 -0.258 4.336 1 96.56 89 GLN B CA 1
ATOM 4433 C C . GLN B 1 89 ? 2.393 0.71 3.195 1 96.56 89 GLN B C 1
ATOM 4435 O O . GLN B 1 89 ? 3.301 1.145 2.482 1 96.56 89 GLN B O 1
ATOM 4440 N N . ASN B 1 90 ? 1.145 1.099 3 1 97.44 90 ASN B N 1
ATOM 4441 C CA . ASN B 1 90 ? 0.742 2.088 2.008 1 97.44 90 ASN B CA 1
ATOM 4442 C C . ASN B 1 90 ? 0.325 3.402 2.662 1 97.44 90 ASN B C 1
ATOM 4444 O O . ASN B 1 90 ? -0.566 4.094 2.164 1 97.44 90 ASN B O 1
ATOM 4448 N N . GLY B 1 91 ? 0.9 3.707 3.814 1 96.94 91 GLY B N 1
ATOM 4449 C CA . GLY B 1 91 ? 0.729 4.973 4.512 1 96.94 91 GLY B CA 1
ATOM 4450 C C . GLY B 1 91 ? -0.591 5.07 5.254 1 96.94 91 GLY B C 1
ATOM 4451 O O . GLY B 1 91 ? -1.404 4.145 5.211 1 96.94 91 GLY B O 1
ATOM 4452 N N . SER B 1 92 ? -0.693 6.211 5.926 1 97.56 92 SER B N 1
ATOM 4453 C CA . SER B 1 92 ? -1.957 6.516 6.59 1 97.56 92 SER B CA 1
ATOM 4454 C C . SER B 1 92 ? -3.084 6.688 5.578 1 97.56 92 SER B C 1
ATOM 4456 O O . SER B 1 92 ? -4.262 6.559 5.926 1 97.56 92 SER B O 1
ATOM 4458 N N . SER B 1 93 ? -2.689 6.926 4.32 1 97.12 93 SER B N 1
ATOM 4459 C CA . SER B 1 93 ? -3.705 6.996 3.275 1 97.12 93 SER B CA 1
ATOM 4460 C C . SER B 1 93 ? -4.543 5.723 3.236 1 97.12 93 SER B C 1
ATOM 4462 O O . SER B 1 93 ? -5.77 5.777 3.348 1 97.12 93 SER B O 1
ATOM 4464 N N . MET B 1 94 ? -3.871 4.582 3.17 1 97.88 94 MET B N 1
ATOM 4465 C CA . MET B 1 94 ? -4.602 3.318 3.18 1 97.88 94 MET B CA 1
ATOM 4466 C C . MET B 1 94 ? -5.266 3.084 4.531 1 97.88 94 MET B C 1
ATOM 4468 O O . MET B 1 94 ? -6.371 2.541 4.598 1 97.88 94 MET B O 1
ATOM 4472 N N . GLY B 1 95 ? -4.551 3.461 5.621 1 98.62 95 GLY B N 1
ATOM 4473 C CA . GLY B 1 95 ? -5.16 3.334 6.934 1 98.62 95 GLY B CA 1
ATOM 4474 C C . GLY B 1 95 ? -6.516 4 7.027 1 98.62 95 GLY B C 1
ATOM 4475 O O . GLY B 1 95 ? -7.473 3.41 7.539 1 98.62 95 GLY B O 1
ATOM 4476 N N . ASN B 1 96 ? -6.594 5.227 6.535 1 98.62 96 ASN B N 1
ATOM 4477 C CA . ASN B 1 96 ? -7.852 5.965 6.539 1 98.62 96 ASN B CA 1
ATOM 4478 C C . ASN B 1 96 ? -8.914 5.266 5.691 1 98.62 96 ASN B C 1
ATOM 4480 O O . ASN B 1 96 ? -10.094 5.27 6.039 1 98.62 96 ASN B O 1
ATOM 4484 N N . GLN B 1 97 ? -8.508 4.656 4.621 1 98.06 97 GLN B N 1
ATOM 4485 C CA . GLN B 1 97 ? -9.445 3.953 3.748 1 98.06 97 GLN B CA 1
ATOM 4486 C C . GLN B 1 97 ? -10 2.703 4.426 1 98.06 97 GLN B C 1
ATOM 4488 O O . GLN B 1 97 ? -11.188 2.398 4.305 1 98.06 97 GLN B O 1
ATOM 4493 N N . VAL B 1 98 ? -9.102 1.978 5.109 1 98.38 98 VAL B N 1
ATOM 4494 C CA . VAL B 1 98 ? -9.508 0.792 5.855 1 98.38 98 VAL B CA 1
ATOM 4495 C C . VAL B 1 98 ? -10.578 1.17 6.879 1 98.38 98 VAL B C 1
ATOM 4497 O O . VAL B 1 98 ? -11.648 0.56 6.922 1 98.38 98 VAL B O 1
ATOM 4500 N N . VAL B 1 99 ? -10.289 2.201 7.641 1 98.81 99 VAL B N 1
ATOM 4501 C CA . VAL B 1 99 ? -11.219 2.625 8.68 1 98.81 99 VAL B CA 1
ATOM 4502 C C . VAL B 1 99 ? -12.516 3.123 8.047 1 98.81 99 VAL B C 1
ATOM 4504 O O . VAL B 1 99 ? -13.609 2.818 8.531 1 98.81 99 VAL B O 1
ATOM 4507 N N . ALA B 1 100 ? -12.445 3.863 6.973 1 98.56 100 ALA B N 1
ATOM 4508 C CA . ALA B 1 100 ? -13.617 4.402 6.297 1 98.56 100 ALA B CA 1
ATOM 4509 C C . ALA B 1 100 ? -14.539 3.283 5.824 1 98.56 100 ALA B C 1
ATOM 4511 O O . ALA B 1 100 ? -15.766 3.41 5.891 1 98.56 100 ALA B O 1
ATOM 4512 N N . LEU B 1 101 ? -13.961 2.197 5.312 1 97.94 101 LEU B N 1
ATOM 4513 C CA . LEU B 1 101 ? -14.766 1.093 4.805 1 97.94 101 LEU B CA 1
ATOM 4514 C C . LEU B 1 101 ? -15.641 0.505 5.91 1 97.94 101 LEU B C 1
ATOM 4516 O O . LEU B 1 101 ? -16.75 0.024 5.645 1 97.94 101 LEU B O 1
ATOM 4520 N N . THR B 1 102 ? -15.203 0.56 7.148 1 98 102 THR B N 1
ATOM 4521 C CA . THR B 1 102 ? -15.977 0.048 8.273 1 98 102 THR B CA 1
ATOM 4522 C C . THR B 1 102 ? -17.188 0.932 8.539 1 98 102 THR B C 1
ATOM 4524 O O . THR B 1 102 ? -18.094 0.55 9.281 1 98 102 THR B O 1
ATOM 4527 N N . LEU B 1 103 ? -17.219 2.098 7.945 1 98.38 103 LEU B N 1
ATOM 4528 C CA . LEU B 1 103 ? -18.297 3.064 8.148 1 98.38 103 LEU B CA 1
ATOM 4529 C C . LEU B 1 103 ? -19.25 3.076 6.953 1 98.38 103 LEU B C 1
ATOM 4531 O O . LEU B 1 103 ? -19.922 4.078 6.703 1 98.38 103 LEU B O 1
ATOM 4535 N N . ALA B 1 104 ? -19.297 2.025 6.219 1 97.31 104 ALA B N 1
ATOM 4536 C CA . ALA B 1 104 ? -20.109 1.915 5.016 1 97.31 104 ALA B CA 1
ATOM 4537 C C . ALA B 1 104 ? -21.562 2.273 5.309 1 97.31 104 ALA B C 1
ATOM 4539 O O . ALA B 1 104 ? -22.141 1.797 6.289 1 97.31 104 ALA B O 1
ATOM 4540 N N . HIS B 1 105 ? -22.141 3.189 4.5 1 96.94 105 HIS B N 1
ATOM 4541 C CA . HIS B 1 105 ? -23.531 3.617 4.48 1 96.94 105 HIS B CA 1
ATOM 4542 C C . HIS B 1 105 ? -23.906 4.355 5.762 1 96.94 105 HIS B C 1
ATOM 4544 O O . HIS B 1 105 ? -25.078 4.609 6.023 1 96.94 105 HIS B O 1
ATOM 4550 N N . LYS B 1 106 ? -22.938 4.723 6.602 1 98.06 106 LYS B N 1
ATOM 4551 C CA . LYS B 1 106 ? -23.172 5.492 7.816 1 98.06 106 LYS B CA 1
ATOM 4552 C C . LYS B 1 106 ? -22.953 6.984 7.578 1 98.06 106 LYS B C 1
ATOM 4554 O O . LYS B 1 106 ? -22.297 7.367 6.602 1 98.06 106 LYS B O 1
ATOM 4559 N N . LYS B 1 107 ? -23.625 7.82 8.43 1 98.25 107 LYS B N 1
ATOM 4560 C CA . LYS B 1 107 ? -23.391 9.258 8.414 1 98.25 107 LYS B CA 1
ATOM 4561 C C . LYS B 1 107 ? -22.156 9.617 9.258 1 98.25 107 LYS B C 1
ATOM 4563 O O . LYS B 1 107 ? -22.094 9.266 10.438 1 98.25 107 LYS B O 1
ATOM 4568 N N . VAL B 1 108 ? -21.188 10.297 8.633 1 98.75 108 VAL B N 1
ATOM 4569 C CA . VAL B 1 108 ? -19.906 10.539 9.281 1 98.75 108 VAL B CA 1
ATOM 4570 C C . VAL B 1 108 ? -19.594 12.039 9.25 1 98.75 108 VAL B C 1
ATOM 4572 O O . VAL B 1 108 ? -19.672 12.672 8.195 1 98.75 108 VAL B O 1
ATOM 4575 N N . LEU B 1 109 ? -19.297 12.602 10.406 1 98.75 109 LEU B N 1
ATOM 4576 C CA . LEU B 1 109 ? -18.844 13.984 10.531 1 98.75 109 LEU B CA 1
ATOM 4577 C C . LEU B 1 109 ? -17.344 14.078 10.367 1 98.75 109 LEU B C 1
ATOM 4579 O O . LEU B 1 109 ? -16.594 13.398 11.078 1 98.75 109 LEU B O 1
ATOM 4583 N N . ILE B 1 110 ? -16.875 14.867 9.406 1 98.19 110 ILE B N 1
ATOM 4584 C CA . ILE B 1 110 ? -15.43 15.055 9.242 1 98.19 110 ILE B CA 1
ATOM 4585 C C . ILE B 1 110 ? -15.117 16.547 9.125 1 98.19 110 ILE B C 1
ATOM 4587 O O . ILE B 1 110 ? -16.016 17.359 8.867 1 98.19 110 ILE B O 1
ATOM 4591 N N . GLN B 1 111 ? -13.812 16.859 9.32 1 96.25 111 GLN B N 1
ATOM 4592 C CA . GLN B 1 111 ? -13.336 18.203 9.016 1 96.25 111 GLN B CA 1
ATOM 4593 C C . GLN B 1 111 ? -13.258 18.438 7.504 1 96.25 111 GLN B C 1
ATOM 4595 O O . GLN B 1 111 ? -12.852 17.547 6.758 1 96.25 111 GLN B O 1
ATOM 4600 N N . ALA B 1 112 ? -13.633 19.625 7.152 1 94.88 112 ALA B N 1
ATOM 4601 C CA . ALA B 1 112 ? -13.562 19.953 5.73 1 94.88 112 ALA B CA 1
ATOM 4602 C C . ALA B 1 112 ? -12.133 19.859 5.211 1 94.88 112 ALA B C 1
ATOM 4604 O O . ALA B 1 112 ? -11.914 19.516 4.047 1 94.88 112 ALA B O 1
ATOM 4605 N N . ASN B 1 113 ? -11.219 20.109 6.105 1 94.38 113 ASN B N 1
ATOM 4606 C CA . ASN B 1 113 ? -9.812 20.047 5.707 1 94.38 113 ASN B CA 1
ATOM 4607 C C . ASN B 1 113 ? -9.188 18.703 6.117 1 94.38 113 ASN B C 1
ATOM 4609 O O . ASN B 1 113 ? -8.047 18.672 6.586 1 94.38 113 ASN B O 1
ATOM 4613 N N . SER B 1 114 ? -9.984 17.625 6.023 1 96.56 114 SER B N 1
ATOM 4614 C CA . SER B 1 114 ? -9.438 16.281 6.199 1 96.56 114 SER B CA 1
ATOM 4615 C C . SER B 1 114 ? -8.57 15.875 5.012 1 96.56 114 SER B C 1
ATOM 4617 O O . SER B 1 114 ? -8.75 16.375 3.902 1 96.56 114 SER B O 1
ATOM 4619 N N . HIS B 1 115 ? -7.641 15.047 5.305 1 96.69 115 HIS B N 1
ATOM 4620 C CA . HIS B 1 115 ? -6.77 14.531 4.258 1 96.69 115 HIS B CA 1
ATOM 4621 C C . HIS B 1 115 ? -7.574 13.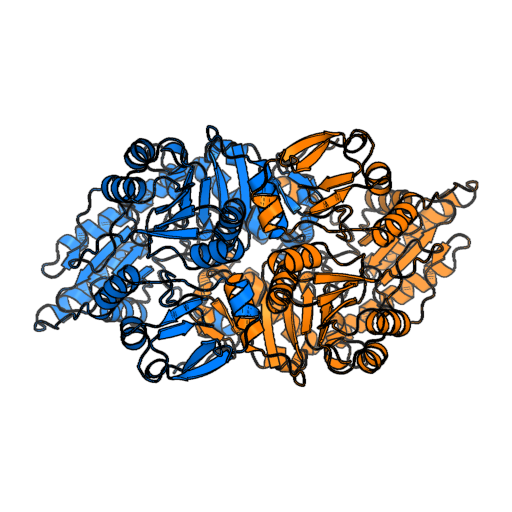867 3.145 1 96.69 115 HIS B C 1
ATOM 4623 O O . HIS B 1 115 ? -8.625 13.273 3.4 1 96.69 115 HIS B O 1
ATOM 4629 N N . VAL B 1 116 ? -7.133 13.914 1.94 1 96.12 116 VAL B N 1
ATOM 4630 C CA . VAL B 1 116 ? -7.793 13.422 0.736 1 96.12 116 VAL B CA 1
ATOM 4631 C C . VAL B 1 116 ? -8.141 11.945 0.906 1 96.12 116 VAL B C 1
ATOM 4633 O O . VAL B 1 116 ? -9.164 11.477 0.404 1 96.12 116 VAL B O 1
ATOM 4636 N N . SER B 1 117 ? -7.352 11.164 1.639 1 96.75 117 SER B N 1
ATOM 4637 C CA . SER B 1 117 ? -7.598 9.734 1.815 1 96.75 117 SER B CA 1
ATOM 4638 C C . SER B 1 117 ? -8.852 9.484 2.648 1 96.75 117 SER B C 1
ATOM 4640 O O . SER B 1 117 ? -9.492 8.445 2.52 1 96.75 117 SER B O 1
ATOM 4642 N N . VAL B 1 118 ? -9.188 10.414 3.525 1 97.94 118 VAL B N 1
ATOM 4643 C CA . VAL B 1 118 ? -10.445 10.305 4.258 1 97.94 118 VAL B CA 1
ATOM 4644 C C . VAL B 1 118 ? -11.617 10.445 3.295 1 97.94 118 VAL B C 1
ATOM 4646 O O . VAL B 1 118 ? -12.562 9.648 3.336 1 97.94 118 VAL B O 1
ATOM 4649 N N . TYR B 1 119 ? -11.5 11.406 2.395 1 97.06 119 TYR B N 1
ATOM 4650 C CA . TYR B 1 119 ? -12.547 11.633 1.401 1 97.06 119 TYR B CA 1
ATOM 4651 C C . TYR B 1 119 ? -12.68 10.43 0.472 1 97.06 119 TYR B C 1
ATOM 4653 O O . TYR B 1 119 ? -13.789 9.938 0.245 1 97.06 119 TYR B O 1
ATOM 4661 N N . THR B 1 120 ? -11.57 9.945 -0.064 1 96.25 120 THR B N 1
ATOM 4662 C CA . THR B 1 120 ? -11.641 8.828 -1.001 1 96.25 120 THR B CA 1
ATOM 4663 C C . THR B 1 120 ? -12.102 7.559 -0.296 1 96.25 120 THR B C 1
ATOM 4665 O O . THR B 1 120 ? -12.875 6.777 -0.858 1 96.25 120 THR B O 1
ATOM 4668 N N . GLY B 1 121 ? -11.641 7.344 0.924 1 97.25 121 GLY B N 1
ATOM 4669 C CA . GLY B 1 121 ? -12.102 6.199 1.693 1 97.25 121 GLY B CA 1
ATOM 4670 C C . GLY B 1 121 ? -13.602 6.203 1.936 1 97.25 121 GLY B C 1
ATOM 4671 O O . GLY B 1 121 ? -14.273 5.191 1.724 1 97.25 121 GLY B O 1
ATOM 4672 N N . LEU B 1 122 ? -14.094 7.355 2.375 1 97.56 122 LEU B N 1
ATOM 4673 C CA . LEU B 1 122 ? -15.523 7.469 2.652 1 97.56 122 LEU B CA 1
ATOM 4674 C C . LEU B 1 122 ? -16.344 7.336 1.372 1 97.56 122 LEU B C 1
ATOM 4676 O O . LEU B 1 122 ? -17.453 6.793 1.388 1 97.56 122 LEU B O 1
ATOM 4680 N N . SER B 1 123 ? -15.781 7.805 0.283 1 95.56 123 SER B N 1
ATOM 4681 C CA . SER B 1 123 ? -16.453 7.652 -1.004 1 95.56 123 SER B CA 1
ATOM 4682 C C . SER B 1 123 ? -16.547 6.188 -1.415 1 95.56 123 SER B C 1
ATOM 4684 O O . SER B 1 123 ? -17.578 5.734 -1.915 1 95.56 123 SER B O 1
ATOM 4686 N N . LEU B 1 124 ? -15.516 5.449 -1.209 1 94.75 124 LEU B N 1
ATOM 4687 C CA . LEU B 1 124 ? -15.477 4.023 -1.508 1 94.75 124 LEU B CA 1
ATOM 4688 C C . LEU B 1 124 ? -16.5 3.266 -0.673 1 94.75 124 LEU B C 1
ATOM 4690 O O . LEU B 1 124 ? -17.031 2.238 -1.109 1 94.75 124 LEU B O 1
ATOM 4694 N N . SER B 1 125 ? -16.797 3.771 0.474 1 95.94 125 SER B N 1
ATOM 4695 C CA . SER B 1 125 ? -17.656 3.074 1.431 1 95.94 125 SER B CA 1
ATOM 4696 C C . SER B 1 125 ? -19.109 3.504 1.29 1 95.94 125 SER B C 1
ATOM 4698 O O . SER B 1 125 ? -19.984 2.979 1.979 1 95.94 125 SER B O 1
ATOM 4700 N N . ASN B 1 126 ? -19.375 4.488 0.458 1 94.94 126 ASN B N 1
ATOM 4701 C CA . ASN B 1 126 ? -20.719 5.066 0.318 1 94.94 126 ASN B CA 1
ATOM 4702 C C . ASN B 1 126 ? -21.219 5.652 1.635 1 94.94 126 ASN B C 1
ATOM 4704 O O . ASN B 1 126 ? -22.391 5.539 1.964 1 94.94 126 ASN B O 1
ATOM 4708 N N . ALA B 1 127 ? -20.328 6.141 2.426 1 97.25 127 ALA B N 1
ATOM 4709 C CA . ALA B 1 127 ? -20.719 6.848 3.645 1 97.25 127 ALA B CA 1
ATOM 4710 C C . ALA B 1 127 ? -21.328 8.203 3.32 1 97.25 127 ALA B C 1
ATOM 4712 O O . ALA B 1 127 ? -21.078 8.773 2.256 1 97.25 127 ALA B O 1
ATOM 4713 N N . GLU B 1 128 ? -22.25 8.656 4.152 1 97.25 128 GLU B N 1
ATOM 4714 C CA . GLU B 1 128 ? -22.766 10.023 4.055 1 97.25 128 GLU B CA 1
ATOM 4715 C C . GLU B 1 128 ? -21.891 11.008 4.816 1 97.25 128 GLU B C 1
ATOM 4717 O O . GLU B 1 128 ? -21.734 10.891 6.035 1 97.25 128 GLU B O 1
ATOM 4722 N N . ILE B 1 129 ? -21.344 12.023 4.137 1 97.56 129 ILE B N 1
ATOM 4723 C CA . ILE B 1 129 ? -20.359 12.922 4.723 1 97.56 129 ILE B CA 1
ATOM 4724 C C . ILE B 1 129 ? -21.047 14.195 5.211 1 97.56 129 ILE B C 1
ATOM 4726 O O . ILE B 1 129 ? -21.828 14.812 4.473 1 97.56 129 ILE B O 1
ATOM 4730 N N . VAL B 1 130 ? -20.859 14.523 6.395 1 97.62 130 VAL B N 1
ATOM 4731 C CA . VAL B 1 130 ? -21.203 15.828 6.961 1 97.62 130 VAL B CA 1
ATOM 4732 C C . VAL B 1 130 ? -19.922 16.609 7.258 1 97.62 130 VAL B C 1
ATOM 4734 O O . VAL B 1 130 ? -18.984 16.078 7.883 1 97.62 130 VAL B O 1
ATOM 4737 N N . LEU B 1 131 ? -19.859 17.891 6.84 1 96.69 131 LEU B N 1
ATOM 4738 C CA . LEU B 1 131 ? -18.625 18.641 6.938 1 96.69 131 LEU B CA 1
ATOM 4739 C C . LEU B 1 131 ? -18.688 19.641 8.094 1 96.69 131 LEU B C 1
ATOM 4741 O O . LEU B 1 131 ? -19.734 20.25 8.344 1 96.69 131 LEU B O 1
ATOM 4745 N N . LEU B 1 132 ? -17.578 19.703 8.719 1 96.12 132 LEU B N 1
ATOM 4746 C CA . LEU B 1 132 ? -17.344 20.703 9.75 1 96.12 132 LEU B CA 1
ATOM 4747 C C . LEU B 1 132 ? -16.172 21.625 9.367 1 96.12 132 LEU B C 1
ATOM 4749 O O . LEU B 1 132 ? -15.102 21.141 9 1 96.12 132 LEU B O 1
ATOM 4753 N N . GLU B 1 133 ? -16.375 22.906 9.477 1 93.88 133 GLU B N 1
ATOM 4754 C CA . GLU B 1 133 ? -15.344 23.875 9.094 1 93.88 133 GLU B CA 1
ATOM 4755 C C . GLU B 1 133 ? -14.516 24.312 10.297 1 93.88 133 GLU B C 1
ATOM 4757 O O . GLU B 1 133 ? -15.039 24.922 11.227 1 93.88 133 GLU B O 1
ATOM 4762 N N . PRO B 1 134 ? -13.25 24.016 10.227 1 95.06 134 PRO B N 1
ATOM 4763 C CA . PRO B 1 134 ? -12.422 24.562 11.297 1 95.06 134 PRO B CA 1
ATOM 4764 C C . PRO B 1 134 ? -12.281 26.094 11.211 1 95.06 134 PRO B C 1
ATOM 4766 O O . PRO B 1 134 ? -12.359 26.656 10.117 1 95.06 134 PRO B O 1
ATOM 4769 N N . GLU B 1 135 ? -12.102 26.688 12.344 1 94.62 135 GLU B N 1
ATOM 4770 C CA . GLU B 1 135 ? -11.812 28.125 12.336 1 94.62 135 GLU B CA 1
ATOM 4771 C C . GLU B 1 135 ? -10.484 28.422 11.648 1 94.62 135 GLU B C 1
ATOM 4773 O O . GLU B 1 135 ? -9.547 27.625 11.734 1 94.62 135 GLU B O 1
ATOM 4778 N N . PHE B 1 136 ? -10.453 29.547 10.992 1 94.44 136 PHE B N 1
ATOM 4779 C CA . PHE B 1 136 ? -9.242 29.953 10.289 1 94.44 136 PHE B CA 1
ATOM 4780 C C . PHE B 1 136 ? -8.57 31.125 11.008 1 94.44 136 PHE B C 1
ATOM 4782 O O . PHE B 1 136 ? -9.219 32.125 11.289 1 94.44 136 PHE B O 1
ATOM 4789 N N . ASN B 1 137 ? -7.336 30.938 11.359 1 93.94 137 ASN B N 1
ATOM 4790 C CA . ASN B 1 137 ? -6.531 32 11.969 1 93.94 137 ASN B CA 1
ATOM 4791 C C . ASN B 1 137 ? -5.777 32.812 10.914 1 93.94 137 ASN B C 1
ATOM 4793 O O . ASN B 1 137 ? -4.82 32.312 10.32 1 93.94 137 ASN B O 1
ATOM 4797 N N . GLN B 1 138 ? -6.086 34.031 10.75 1 90.44 138 GLN B N 1
ATOM 4798 C CA . GLN B 1 138 ? -5.516 34.875 9.703 1 90.44 138 GLN B CA 1
ATOM 4799 C C . GLN B 1 138 ? -4.109 35.344 10.07 1 90.44 138 GLN B C 1
ATOM 4801 O O . GLN B 1 138 ? -3.32 35.688 9.195 1 90.44 138 GLN B O 1
ATOM 4806 N N . GLU B 1 139 ? -3.873 35.344 11.336 1 90.88 139 GLU B N 1
ATOM 4807 C CA . GLU B 1 139 ? -2.568 35.812 11.797 1 90.88 139 GLU B CA 1
ATOM 4808 C C . GLU B 1 139 ? -1.448 34.906 11.297 1 90.88 139 GLU B C 1
ATOM 4810 O O . GLU B 1 139 ? -0.372 35.375 10.93 1 90.88 139 GLU B O 1
ATOM 4815 N N . TYR B 1 140 ? -1.738 33.594 11.328 1 92.81 140 TYR B N 1
ATOM 4816 C CA . TYR B 1 140 ? -0.702 32.656 10.945 1 92.81 140 TYR B CA 1
ATOM 4817 C C . TYR B 1 140 ? -1.042 31.984 9.617 1 92.81 140 TYR B C 1
ATOM 4819 O O . TYR B 1 140 ? -0.2 31.297 9.023 1 92.81 140 TYR B O 1
ATOM 4827 N N . GLY B 1 141 ? -2.295 32.156 9.117 1 90.94 141 GLY B N 1
ATOM 4828 C CA . GLY B 1 141 ? -2.732 31.531 7.879 1 90.94 141 GLY B CA 1
ATOM 4829 C C . GLY B 1 141 ? -2.969 30.047 8.008 1 90.94 141 GLY B C 1
ATOM 4830 O O . GLY B 1 141 ? -2.631 29.281 7.109 1 90.94 141 GLY B O 1
ATOM 4831 N N . ILE B 1 142 ? -3.496 29.625 9.18 1 93.06 142 ILE B N 1
ATOM 4832 C CA . ILE B 1 142 ? -3.656 28.203 9.406 1 93.06 142 ILE B CA 1
ATOM 4833 C C . ILE B 1 142 ? -5.07 27.906 9.906 1 93.06 142 ILE B C 1
ATOM 4835 O O . ILE B 1 142 ? -5.75 28.812 10.422 1 93.06 142 ILE B O 1
ATOM 4839 N N . HIS B 1 143 ? -5.527 26.672 9.703 1 93.94 143 HIS B N 1
ATOM 4840 C CA . HIS B 1 143 ? -6.766 26.203 10.305 1 93.94 143 HIS B CA 1
ATOM 4841 C C . HIS B 1 143 ? -6.551 25.781 11.75 1 93.94 143 HIS B C 1
ATOM 4843 O O . HIS B 1 143 ? -5.559 25.125 12.07 1 93.94 143 HIS B O 1
ATOM 4849 N N . MET B 1 144 ? -7.469 26.188 12.594 1 95.25 144 MET B N 1
ATOM 4850 C CA . MET B 1 144 ? -7.41 25.812 14.008 1 95.25 144 MET B CA 1
ATOM 4851 C C . MET B 1 144 ? -7.977 24.406 14.227 1 95.25 144 MET B C 1
ATOM 4853 O O . MET B 1 144 ? -8.602 23.844 13.328 1 95.25 144 MET B O 1
ATOM 4857 N N . ALA B 1 145 ? -7.672 23.859 15.398 1 95.06 145 ALA B N 1
ATOM 4858 C CA . ALA B 1 145 ? -8.281 22.578 15.766 1 95.06 145 ALA B CA 1
ATOM 4859 C C . ALA B 1 145 ? -9.789 22.719 15.953 1 95.06 145 ALA B C 1
ATOM 4861 O O . ALA B 1 145 ? -10.258 23.75 16.469 1 95.06 145 ALA B O 1
ATOM 4862 N N . VAL B 1 146 ? -10.492 21.719 15.562 1 95.81 146 VAL B N 1
ATOM 4863 C CA . VAL B 1 146 ? -11.93 21.703 15.773 1 95.81 146 VAL B CA 1
ATOM 4864 C C . VAL B 1 146 ? -12.234 21.641 17.266 1 95.81 146 VAL B C 1
ATOM 4866 O O . VAL B 1 146 ? -11.516 20.984 18.031 1 95.81 146 VAL B O 1
ATOM 4869 N N . THR B 1 147 ? -13.336 22.281 17.656 1 96.31 147 THR B N 1
ATOM 4870 C CA . THR B 1 147 ? -13.68 22.359 19.078 1 96.31 147 THR B CA 1
ATOM 4871 C C . THR B 1 147 ? -14.859 21.438 19.391 1 96.31 147 THR B C 1
ATOM 4873 O O . THR B 1 147 ? -15.609 21.047 18.5 1 96.31 147 THR B O 1
ATOM 4876 N N . ALA B 1 148 ? -14.984 21.141 20.672 1 97.31 148 ALA B N 1
ATOM 4877 C CA . ALA B 1 148 ? -16.125 20.359 21.141 1 97.31 148 ALA B CA 1
ATOM 4878 C C . ALA B 1 148 ? -17.438 21.078 20.844 1 97.31 148 ALA B C 1
ATOM 4880 O O . ALA B 1 148 ? -18.438 20.422 20.531 1 97.31 148 ALA B O 1
ATOM 4881 N N . ASP B 1 149 ? -17.406 22.375 20.906 1 97.69 149 ASP B N 1
ATOM 4882 C CA . ASP B 1 149 ? -18.625 23.156 20.641 1 97.69 149 ASP B CA 1
ATOM 4883 C C . ASP B 1 149 ? -19.078 23 19.188 1 97.69 149 ASP B C 1
ATOM 4885 O O . ASP B 1 149 ? -20.266 22.828 18.922 1 97.69 149 ASP B O 1
ATOM 4889 N N . GLN B 1 150 ? -18.172 23.094 18.297 1 97.25 150 GLN B N 1
ATOM 4890 C CA . GLN B 1 150 ? -18.5 22.906 16.891 1 97.25 150 GLN B CA 1
ATOM 4891 C C . GLN B 1 150 ? -19.094 21.531 16.625 1 97.25 150 GLN B C 1
ATOM 4893 O O . GLN B 1 150 ? -20.062 21.391 15.883 1 97.25 150 GLN B O 1
ATOM 4898 N N . ILE B 1 151 ? -18.547 20.531 17.25 1 98.25 151 ILE B N 1
ATOM 4899 C CA . ILE B 1 151 ? -18.984 19.141 17.078 1 98.25 151 ILE B CA 1
ATOM 4900 C C . ILE B 1 151 ? -20.375 18.984 17.688 1 98.25 151 ILE B C 1
ATOM 4902 O O . ILE B 1 151 ? -21.25 18.344 17.078 1 98.25 151 ILE B O 1
ATOM 4906 N N . GLN B 1 152 ? -20.562 19.562 18.828 1 98.06 152 GLN B N 1
ATOM 4907 C CA . GLN B 1 152 ? -21.875 19.5 19.484 1 98.06 152 GLN B CA 1
ATOM 4908 C C . GLN B 1 152 ? -22.953 20.094 18.609 1 98.06 152 GLN B C 1
ATOM 4910 O O . GLN B 1 152 ? -24.047 19.531 18.469 1 98.06 152 GLN B O 1
ATOM 4915 N N . GLN B 1 153 ? -22.656 21.219 18.062 1 97.88 153 GLN B N 1
ATOM 4916 C CA . GLN B 1 153 ? -23.609 21.875 17.172 1 97.88 153 GLN B CA 1
ATOM 4917 C C . GLN B 1 153 ? -23.938 21 15.969 1 97.88 153 GLN B C 1
ATOM 4919 O O . GLN B 1 153 ? -25.094 20.906 15.555 1 97.88 153 GLN B O 1
ATOM 4924 N N . ALA B 1 154 ? -22.906 20.391 15.398 1 97.5 154 ALA B N 1
ATOM 4925 C CA . ALA B 1 154 ? -23.109 19.516 14.25 1 97.5 154 ALA B CA 1
ATOM 4926 C C . ALA B 1 154 ? -23.984 18.312 14.617 1 97.5 154 ALA B C 1
ATOM 4928 O O . ALA B 1 154 ? -24.859 17.922 13.844 1 97.5 154 ALA B O 1
ATOM 4929 N N . ILE B 1 155 ? -23.766 17.781 15.758 1 97.88 155 ILE B N 1
ATOM 4930 C CA . ILE B 1 155 ? -24.516 16.609 16.219 1 97.88 155 ILE B CA 1
ATOM 4931 C C . ILE B 1 155 ? -25.984 17 16.453 1 97.88 155 ILE B C 1
ATOM 4933 O O . ILE B 1 155 ? -26.891 16.219 16.188 1 97.88 155 ILE B O 1
ATOM 4937 N N . GLN B 1 156 ? -26.156 18.188 16.984 1 97.69 156 GLN B N 1
ATOM 4938 C CA . GLN B 1 156 ? -27.516 18.672 17.188 1 97.69 156 GLN B CA 1
ATOM 4939 C C . GLN B 1 156 ? -28.25 18.812 15.859 1 97.69 156 GLN B C 1
ATOM 4941 O O . GLN B 1 156 ? -29.453 18.5 15.773 1 97.69 156 GLN B O 1
ATOM 4946 N N . GLN B 1 157 ? -27.594 19.25 14.891 1 97.56 157 GLN B N 1
ATOM 4947 C CA . GLN B 1 157 ? -28.188 19.422 13.562 1 97.56 157 GLN B CA 1
ATOM 4948 C C . GLN B 1 157 ? -28.375 18.078 12.859 1 97.56 157 GLN B C 1
ATOM 4950 O O . GLN B 1 157 ? -29.281 17.922 12.055 1 97.56 157 GLN B O 1
ATOM 4955 N N . HIS B 1 158 ? -27.484 17.125 13.133 1 97.88 158 HIS B N 1
ATOM 4956 C CA . HIS B 1 158 ? -27.5 15.797 12.539 1 97.88 158 HIS B CA 1
ATOM 4957 C C . HIS B 1 158 ? -27.422 14.719 13.617 1 97.88 158 HIS B C 1
ATOM 4959 O O . HIS B 1 158 ? -26.391 14.055 13.75 1 97.88 158 HIS B O 1
ATOM 4965 N N . PRO B 1 159 ? -28.484 14.406 14.242 1 97.5 159 PRO B N 1
ATOM 4966 C CA . PRO B 1 159 ? -28.453 13.484 15.383 1 97.5 159 PRO B CA 1
ATOM 4967 C C . PRO B 1 159 ? -28.125 12.055 14.969 1 97.5 159 PRO B C 1
ATOM 4969 O O . PRO B 1 159 ? -27.797 11.227 15.82 1 97.5 159 PRO B O 1
ATOM 4972 N N . ASP B 1 160 ? -28.203 11.734 13.68 1 97.94 160 ASP B N 1
ATOM 4973 C CA . ASP B 1 160 ? -27.984 10.367 13.211 1 97.94 160 ASP B CA 1
ATOM 4974 C C . ASP B 1 160 ? -26.531 10.141 12.805 1 97.94 160 ASP B C 1
ATOM 4976 O O . ASP B 1 160 ? -26.188 9.102 12.234 1 97.94 160 ASP B O 1
ATOM 4980 N N . ILE B 1 161 ? -25.672 11.078 13.109 1 98.44 161 ILE B N 1
ATOM 4981 C CA . ILE B 1 161 ? -24.234 10.875 12.898 1 98.44 161 ILE B CA 1
ATOM 4982 C C . ILE B 1 161 ? -23.781 9.641 13.672 1 98.44 161 ILE B C 1
ATOM 4984 O O . ILE B 1 161 ? -24.094 9.484 14.852 1 98.44 161 ILE B O 1
ATOM 4988 N N . TYR B 1 162 ? -23.062 8.797 12.93 1 98.38 162 TYR B N 1
ATOM 4989 C CA . TYR B 1 162 ? -22.609 7.523 13.484 1 98.38 162 TYR B CA 1
ATOM 4990 C C . TYR B 1 162 ? -21.203 7.645 14.055 1 98.38 162 TYR B C 1
ATOM 4992 O O . TYR B 1 162 ? -20.891 7.02 15.07 1 98.38 162 TYR B O 1
ATOM 5000 N N . ALA B 1 163 ? -20.359 8.43 13.445 1 98.75 163 ALA B N 1
ATOM 5001 C CA . ALA B 1 163 ? -18.969 8.57 13.836 1 98.75 163 ALA B CA 1
ATOM 5002 C C . ALA B 1 163 ? -18.438 9.961 13.5 1 98.75 163 ALA B C 1
ATOM 5004 O O . ALA B 1 163 ? -18.984 10.648 12.633 1 98.75 163 ALA B O 1
ATOM 5005 N N . VAL B 1 164 ? -17.438 10.367 14.211 1 98.75 164 VAL B N 1
ATOM 5006 C CA . VAL B 1 164 ? -16.688 11.594 13.977 1 98.75 164 VAL B CA 1
ATOM 5007 C C . VAL B 1 164 ? -15.242 11.258 13.617 1 98.75 164 VAL B C 1
ATOM 5009 O O . VAL B 1 164 ? -14.578 10.492 14.32 1 98.75 164 VAL B O 1
ATOM 5012 N N . ILE B 1 165 ? -14.727 11.773 12.469 1 98.56 165 ILE B N 1
ATOM 5013 C CA . ILE B 1 165 ? -13.32 11.648 12.102 1 98.56 165 ILE B CA 1
ATOM 5014 C C . ILE B 1 165 ? -12.633 13 12.219 1 98.56 165 ILE B C 1
ATOM 5016 O O . ILE B 1 165 ? -13.031 13.969 11.57 1 98.56 165 ILE B O 1
ATOM 5020 N N . LEU B 1 166 ? -11.586 13.031 13.031 1 96.88 166 LEU B N 1
ATOM 5021 C CA . LEU B 1 166 ? -10.805 14.242 13.234 1 96.88 166 LEU B CA 1
ATOM 5022 C C . LEU B 1 166 ? -9.367 14.062 12.75 1 96.88 166 LEU B C 1
ATOM 5024 O O . LEU B 1 166 ? -8.844 12.945 12.773 1 96.88 166 LEU B O 1
ATOM 5028 N N . THR B 1 167 ? -8.852 15.125 12.258 1 96.88 167 THR B N 1
ATOM 5029 C CA . THR B 1 167 ? -7.406 15.188 12.062 1 96.88 167 THR B CA 1
ATOM 5030 C C . THR B 1 167 ? -6.727 15.906 13.219 1 96.88 167 THR B C 1
ATOM 5032 O O . THR B 1 167 ? -6.93 17.109 13.414 1 96.88 167 THR B O 1
ATOM 5035 N N . SER B 1 168 ? -5.922 15.164 13.969 1 96.69 168 SER B N 1
ATOM 5036 C CA . SER B 1 168 ? -5.285 15.727 15.156 1 96.69 168 SER B CA 1
ATOM 5037 C C . SER B 1 168 ? -4.078 14.906 15.578 1 96.69 168 SER B C 1
ATOM 5039 O O . SER B 1 168 ? -4.168 13.68 15.703 1 96.69 168 SER B O 1
ATOM 5041 N N . PRO B 1 169 ? -2.918 15.531 15.859 1 95.56 169 PRO B N 1
ATOM 5042 C CA . PRO B 1 169 ? -2.697 16.953 15.602 1 95.56 169 PRO B CA 1
ATOM 5043 C C . PRO B 1 169 ? -2.781 17.297 14.117 1 95.56 169 PRO B C 1
ATOM 5045 O O . PRO B 1 169 ? -2.604 16.438 13.266 1 95.56 169 PRO B O 1
ATOM 5048 N N . SER B 1 170 ? -3.178 18.531 13.852 1 94.94 170 SER B N 1
ATOM 5049 C CA . SER B 1 170 ? -3.127 19 12.477 1 94.94 170 SER B CA 1
ATOM 5050 C C . SER B 1 170 ? -1.695 19.031 11.953 1 94.94 170 SER B C 1
ATOM 5052 O O . SER B 1 170 ? -0.751 18.75 12.695 1 94.94 170 SER B O 1
ATOM 5054 N N . TYR B 1 171 ? -1.596 19.266 10.703 1 93.19 171 TYR B N 1
ATOM 5055 C CA . TYR B 1 171 ? -0.281 19.375 10.086 1 93.19 171 TYR B CA 1
ATOM 5056 C C . TYR B 1 171 ? 0.563 20.438 10.781 1 93.19 171 TYR B C 1
ATOM 5058 O O . TYR B 1 171 ? 1.782 20.297 10.898 1 93.19 171 TYR B O 1
ATOM 5066 N N . GLU B 1 172 ? -0.072 21.453 11.312 1 94.75 172 GLU B N 1
ATOM 5067 C CA . GLU B 1 172 ? 0.584 22.562 11.984 1 94.75 172 GLU B CA 1
ATOM 5068 C C . GLU B 1 172 ? 0.891 22.234 13.445 1 94.75 172 GLU B C 1
ATOM 5070 O O . GLU B 1 172 ? 1.598 22.984 14.117 1 94.75 172 GLU B O 1
ATOM 5075 N N . GLY B 1 173 ? 0.357 21.156 13.891 1 95.19 173 GLY B N 1
ATOM 5076 C CA . GLY B 1 173 ? 0.688 20.703 15.234 1 95.19 173 GLY B CA 1
ATOM 5077 C C . GLY B 1 173 ? -0.351 21.109 16.266 1 95.19 173 GLY B C 1
ATOM 5078 O O . GLY B 1 173 ? -0.058 21.141 17.469 1 95.19 173 GLY B O 1
ATOM 5079 N N . LEU B 1 174 ? -1.544 21.406 15.852 1 95.75 174 LEU B N 1
ATOM 5080 C CA . LEU B 1 174 ? -2.594 21.781 16.797 1 95.75 174 LEU B CA 1
ATOM 5081 C C . LEU B 1 174 ? -3.445 20.578 17.172 1 95.75 174 LEU B C 1
ATOM 5083 O O . LEU B 1 174 ? -3.908 19.844 16.312 1 95.75 174 LEU B O 1
ATOM 5087 N N . PHE B 1 175 ? -3.664 20.391 18.469 1 95.31 175 PHE B N 1
ATOM 5088 C CA . PHE B 1 175 ? -4.43 19.266 18.984 1 95.31 175 PHE B CA 1
ATOM 5089 C C . PHE B 1 175 ? -5.875 19.672 19.25 1 95.31 175 PHE B C 1
ATOM 5091 O O . PHE B 1 175 ? -6.141 20.781 19.719 1 95.31 175 PHE B O 1
ATOM 5098 N N . ALA B 1 176 ? -6.754 18.797 18.891 1 95 176 ALA B N 1
ATOM 5099 C CA . ALA B 1 176 ? -8.117 18.906 19.406 1 95 176 ALA B CA 1
ATOM 5100 C C . ALA B 1 176 ? -8.203 18.453 20.859 1 95 176 ALA B C 1
ATOM 5102 O O . ALA B 1 176 ? -7.328 17.719 21.328 1 95 176 ALA B O 1
ATOM 5103 N N . ASP B 1 177 ? -9.211 18.984 21.594 1 94.12 177 ASP B N 1
ATOM 5104 C CA . ASP B 1 177 ? -9.453 18.547 22.953 1 94.12 177 ASP B CA 1
ATOM 5105 C C . ASP B 1 177 ? -10.258 17.25 22.969 1 94.12 177 ASP B C 1
ATOM 5107 O O . ASP B 1 177 ? -11.484 17.281 23.125 1 94.12 177 ASP B O 1
ATOM 5111 N N . TYR B 1 178 ? -9.562 16.109 22.906 1 94.62 178 TYR B N 1
ATOM 5112 C CA . TYR B 1 178 ? -10.188 14.805 22.75 1 94.62 178 TYR B CA 1
ATOM 5113 C C . TYR B 1 178 ? -11.18 14.523 23.875 1 94.62 178 TYR B C 1
ATOM 5115 O O . TYR B 1 178 ? -12.266 13.992 23.641 1 94.62 178 TYR B O 1
ATOM 5123 N N . GLN B 1 179 ? -10.789 14.891 25.109 1 93 179 GLN B N 1
ATOM 5124 C CA . GLN B 1 179 ? -11.648 14.602 26.25 1 93 179 GLN B CA 1
ATOM 5125 C C . GLN B 1 179 ? -12.969 15.359 26.156 1 93 179 GLN B C 1
ATOM 5127 O O . GLN B 1 179 ? -14.039 14.773 26.359 1 93 179 GLN B O 1
ATOM 5132 N N . LYS B 1 180 ? -12.859 16.625 25.875 1 95.44 180 LYS B N 1
ATOM 5133 C CA . LYS B 1 180 ? -14.078 17.422 25.734 1 95.44 180 LYS B CA 1
ATOM 5134 C C . LYS B 1 180 ? -14.93 16.922 24.578 1 95.44 180 LYS B C 1
ATOM 5136 O O . LYS B 1 180 ? -16.156 16.906 24.656 1 95.44 180 LYS B O 1
ATOM 5141 N N . ILE B 1 181 ? -14.273 16.531 23.516 1 96.88 181 ILE B N 1
ATOM 5142 C CA . ILE B 1 181 ? -14.984 16.031 22.344 1 96.88 181 ILE B CA 1
ATOM 5143 C C . ILE B 1 181 ? -15.688 14.727 22.688 1 96.88 181 ILE B C 1
ATOM 5145 O O . ILE B 1 181 ? -16.859 14.523 22.344 1 96.88 181 ILE B O 1
ATOM 5149 N N . ARG B 1 182 ? -14.969 13.828 23.359 1 96.25 182 ARG B N 1
ATOM 5150 C CA . ARG B 1 182 ? -15.562 12.57 23.797 1 96.25 182 ARG B CA 1
ATOM 5151 C C . ARG B 1 182 ? -16.828 12.812 24.609 1 96.25 182 ARG B C 1
ATOM 5153 O O . ARG B 1 182 ? -17.828 12.117 24.438 1 96.25 182 ARG B O 1
ATOM 5160 N N . ASP B 1 183 ? -16.828 13.797 25.438 1 95.81 183 ASP B N 1
ATOM 5161 C CA . ASP B 1 183 ? -17.953 14.117 26.312 1 95.81 183 ASP B CA 1
ATOM 5162 C C . ASP B 1 183 ? -19.188 14.531 25.5 1 95.81 183 ASP B C 1
ATOM 5164 O O . ASP B 1 183 ? -20.312 14.219 25.859 1 95.81 183 ASP B O 1
ATOM 5168 N N . VAL B 1 184 ? -18.969 15.125 24.422 1 97.06 184 VAL B N 1
ATOM 5169 C CA . VAL B 1 184 ? -20.094 15.719 23.703 1 97.06 184 VAL B CA 1
ATOM 5170 C C . VAL B 1 184 ? -20.609 14.727 22.656 1 97.06 184 VAL B C 1
ATOM 5172 O O . VAL B 1 184 ? -21.797 14.766 22.312 1 97.06 184 VAL B O 1
ATOM 5175 N N . ILE B 1 185 ? -19.781 13.766 22.188 1 96.75 185 ILE B N 1
ATOM 5176 C CA . ILE B 1 185 ? -20.234 12.938 21.078 1 96.75 185 ILE B CA 1
ATOM 5177 C C . ILE B 1 185 ? -21 11.734 21.609 1 96.75 185 ILE B C 1
ATOM 5179 O O . ILE B 1 185 ? -21.672 11.023 20.844 1 96.75 185 ILE B O 1
ATOM 5183 N N . GLY B 1 186 ? -20.969 11.445 22.906 1 94.44 186 GLY B N 1
ATOM 5184 C CA . GLY B 1 186 ? -21.719 10.344 23.484 1 94.44 186 GLY B CA 1
ATOM 5185 C C . GLY B 1 186 ? -21.203 8.984 23.047 1 94.44 186 GLY B C 1
ATOM 5186 O O . GLY B 1 186 ? -20.016 8.695 23.141 1 94.44 186 GLY B O 1
ATOM 5187 N N . SER B 1 187 ? -22.141 8.172 22.578 1 95 187 SER B N 1
ATOM 5188 C CA . SER B 1 187 ? -21.812 6.789 22.25 1 95 187 SER B CA 1
ATOM 5189 C C . SER B 1 187 ? -21.281 6.676 20.812 1 95 187 SER B C 1
ATOM 5191 O O . SER B 1 187 ? -20.906 5.59 20.375 1 95 187 SER B O 1
ATOM 5193 N N . ARG B 1 188 ? -21.234 7.812 20.125 1 98.12 188 ARG B N 1
ATOM 5194 C CA . ARG B 1 188 ? -20.688 7.801 18.766 1 98.12 188 ARG B CA 1
ATOM 5195 C C . ARG B 1 188 ? -19.203 7.441 18.766 1 98.12 188 ARG B C 1
ATOM 5197 O O . ARG B 1 188 ? -18.516 7.656 19.766 1 98.12 188 ARG B O 1
ATOM 5204 N N . TYR B 1 189 ? -18.766 6.879 17.656 1 98.62 189 TYR B N 1
ATOM 5205 C CA . TYR B 1 189 ? -17.344 6.512 17.594 1 98.62 189 TYR B CA 1
ATOM 5206 C C . TYR B 1 189 ? -16.484 7.719 17.234 1 98.62 189 TYR B C 1
ATOM 5208 O O . TYR B 1 189 ? -16.875 8.539 16.391 1 98.62 189 TYR B O 1
ATOM 5216 N N . LEU B 1 190 ? -15.406 7.879 17.859 1 98.69 190 LEU B N 1
ATOM 5217 C CA . LEU B 1 190 ? -14.398 8.898 17.578 1 98.69 190 LEU B CA 1
ATOM 5218 C C . LEU B 1 190 ? -13.18 8.289 16.906 1 98.69 190 LEU B C 1
ATOM 5220 O O . LEU B 1 190 ? -12.484 7.465 17.5 1 98.69 190 LEU B O 1
ATOM 5224 N N . ILE B 1 191 ? -12.953 8.664 15.703 1 98.81 191 ILE B N 1
ATOM 5225 C CA . ILE B 1 191 ? -11.805 8.227 14.914 1 98.81 191 ILE B CA 1
ATOM 5226 C C . ILE B 1 191 ? -10.859 9.406 14.68 1 98.81 191 ILE B C 1
ATOM 5228 O O . ILE B 1 191 ? -11.305 10.5 14.32 1 98.81 191 ILE B O 1
ATOM 5232 N N . VAL B 1 192 ? -9.586 9.18 14.898 1 98.62 192 VAL B N 1
ATOM 5233 C CA . VAL B 1 192 ? -8.641 10.281 14.766 1 98.62 192 VAL B CA 1
ATOM 5234 C C . VAL B 1 192 ? -7.562 9.922 13.742 1 98.62 192 VAL B C 1
ATOM 5236 O O . VAL B 1 192 ? -6.816 8.953 13.93 1 98.62 192 VAL B O 1
ATOM 5239 N N . ASP B 1 193 ? -7.578 10.672 12.633 1 98.25 193 ASP B N 1
ATOM 5240 C CA . ASP B 1 193 ? -6.379 10.695 11.805 1 98.25 193 ASP B CA 1
ATOM 5241 C C . ASP B 1 193 ? -5.223 11.391 12.523 1 98.25 193 ASP B C 1
ATOM 5243 O O . ASP B 1 193 ? -5.105 12.617 12.484 1 98.25 193 ASP B O 1
ATOM 5247 N N . GLU B 1 194 ? -4.457 10.57 13.094 1 97.69 194 GLU B N 1
ATOM 5248 C CA . GLU B 1 194 ? -3.324 11.016 13.898 1 97.69 194 GLU B CA 1
ATOM 5249 C C . GLU B 1 194 ? -2.01 10.844 13.133 1 97.69 194 GLU B C 1
ATOM 5251 O O . GLU B 1 194 ? -0.996 10.461 13.719 1 97.69 194 GLU B O 1
ATOM 5256 N N . ALA B 1 195 ? -2.037 11.109 11.852 1 96.69 195 ALA B N 1
ATOM 5257 C CA . ALA B 1 195 ? -0.879 10.883 10.984 1 96.69 195 ALA B CA 1
ATOM 5258 C C . ALA B 1 195 ? 0.367 11.555 11.555 1 96.69 195 ALA B C 1
ATOM 5260 O O . ALA B 1 195 ? 1.48 11.047 11.398 1 96.69 195 ALA B O 1
ATOM 5261 N N . HIS B 1 196 ? 0.251 12.633 12.297 1 95.19 196 HIS B N 1
ATOM 5262 C CA . HIS B 1 196 ? 1.393 13.43 12.742 1 95.19 196 HIS B CA 1
ATOM 5263 C C . HIS B 1 196 ? 1.616 13.266 14.242 1 95.19 196 HIS B C 1
ATOM 5265 O O . HIS B 1 196 ? 2.432 13.984 14.828 1 95.19 196 HIS B O 1
ATOM 5271 N N . GLY B 1 197 ? 0.938 12.32 14.914 1 94.62 197 GLY B N 1
ATOM 5272 C CA . GLY B 1 197 ? 0.905 12.406 16.359 1 94.62 197 GLY B CA 1
ATOM 5273 C C . GLY B 1 197 ? 1.558 11.211 17.047 1 94.62 197 GLY B C 1
ATOM 5274 O O . GLY B 1 197 ? 1.562 11.117 18.266 1 94.62 197 GLY B O 1
ATOM 5275 N N . ALA B 1 198 ? 2.172 10.273 16.359 1 95.56 198 ALA B N 1
ATOM 5276 C CA . ALA B 1 198 ? 2.619 9.008 16.938 1 95.56 198 ALA B CA 1
ATOM 5277 C C . ALA B 1 198 ? 3.693 9.234 18 1 95.56 198 ALA B C 1
ATOM 5279 O O . ALA B 1 198 ? 3.758 8.508 18.984 1 95.56 198 ALA B O 1
ATOM 5280 N N . ILE B 1 199 ? 4.527 10.203 17.812 1 95.75 199 ILE B N 1
ATOM 5281 C CA . ILE B 1 199 ? 5.688 10.438 18.672 1 95.75 199 ILE B CA 1
ATOM 5282 C C . ILE B 1 199 ? 5.227 10.766 20.094 1 95.75 199 ILE B C 1
ATOM 5284 O O . ILE B 1 199 ? 5.949 10.508 21.062 1 95.75 199 ILE B O 1
ATOM 5288 N N . HIS B 1 200 ? 4.031 11.211 20.281 1 94.31 200 HIS B N 1
ATOM 5289 C CA . HIS B 1 200 ? 3.566 11.703 21.578 1 94.31 200 HIS B CA 1
ATOM 5290 C C . HIS B 1 200 ? 3.207 10.547 22.516 1 94.31 200 HIS B C 1
ATOM 5292 O O . HIS B 1 200 ? 3.062 10.742 23.719 1 94.31 200 HIS B O 1
ATOM 5298 N N . TYR B 1 201 ? 3.07 9.359 21.984 1 95.38 201 TYR B N 1
ATOM 5299 C CA . TYR B 1 201 ? 2.842 8.18 22.812 1 95.38 201 TYR B CA 1
ATOM 5300 C C . TYR B 1 201 ? 4.074 7.855 23.641 1 95.38 201 TYR B C 1
ATOM 5302 O O . TYR B 1 201 ? 3.996 7.07 24.594 1 95.38 201 TYR B O 1
ATOM 5310 N N . PHE B 1 202 ? 5.164 8.5 23.312 1 95.12 202 PHE B N 1
ATOM 5311 C CA . PHE B 1 202 ? 6.41 8.188 24.016 1 95.12 202 PHE B CA 1
ATOM 5312 C C . PHE B 1 202 ? 6.789 9.305 24.984 1 95.12 202 PHE B C 1
ATOM 5314 O O . PHE B 1 202 ? 7.891 9.312 25.531 1 95.12 202 PHE B O 1
ATOM 5321 N N . ASP B 1 203 ? 5.902 10.188 25.047 1 89.88 203 ASP B N 1
ATOM 5322 C CA . ASP B 1 203 ? 5.98 11.188 26.109 1 89.88 203 ASP B CA 1
ATOM 5323 C C . ASP B 1 203 ? 5.203 10.742 27.344 1 89.88 203 ASP B C 1
ATOM 5325 O O . ASP B 1 203 ? 3.973 10.758 27.359 1 89.88 203 ASP B O 1
ATOM 5329 N N . LYS B 1 204 ? 5.816 10.453 28.391 1 80.19 204 LYS B N 1
ATOM 5330 C CA . LYS B 1 204 ? 5.184 9.914 29.594 1 80.19 204 LYS B CA 1
ATOM 5331 C C . LYS B 1 204 ? 4.336 10.977 30.297 1 80.19 204 LYS B C 1
ATOM 5333 O O . LYS B 1 204 ? 3.426 10.648 31.062 1 80.19 204 LYS B O 1
ATOM 5338 N N . SER B 1 205 ? 4.613 12.164 29.938 1 76.69 205 SER B N 1
ATOM 5339 C CA . SER B 1 205 ? 3.9 13.266 30.578 1 76.69 205 SER B CA 1
ATOM 5340 C C . SER B 1 205 ? 2.727 13.734 29.734 1 76.69 205 SER B C 1
ATOM 5342 O O . SER B 1 205 ? 1.91 14.539 30.188 1 76.69 205 SER B O 1
ATOM 5344 N N . ASP B 1 206 ? 2.668 13.188 28.531 1 68.81 206 ASP B N 1
ATOM 5345 C CA . ASP B 1 206 ? 1.699 13.719 27.578 1 68.81 206 ASP B CA 1
ATOM 5346 C C . ASP B 1 206 ? 0.395 12.93 27.609 1 68.81 206 ASP B C 1
ATOM 5348 O O . ASP B 1 206 ? 0.385 11.727 27.359 1 68.81 206 ASP B O 1
ATOM 5352 N N . LYS B 1 207 ? -0.562 13.609 28 1 68 207 LYS B N 1
ATOM 5353 C CA . LYS B 1 207 ? -1.89 13.008 28.078 1 68 207 LYS B CA 1
ATOM 5354 C C . LYS B 1 207 ? -2.719 13.344 26.828 1 68 207 LYS B C 1
ATOM 5356 O O . LYS B 1 207 ? -3.932 13.117 26.812 1 68 207 LYS B O 1
ATOM 5361 N N . ARG B 1 208 ? -2.068 13.719 25.75 1 76.31 208 ARG B N 1
ATOM 5362 C CA . ARG B 1 208 ? -2.814 14.266 24.625 1 76.31 208 ARG B CA 1
ATOM 5363 C C . ARG B 1 208 ? -2.945 13.234 23.516 1 76.31 208 ARG B C 1
ATOM 5365 O O . ARG B 1 208 ? -3.457 13.547 22.438 1 76.31 208 ARG B O 1
ATOM 5372 N N . THR B 1 209 ? -2.508 12.016 23.797 1 89.12 209 THR B N 1
ATOM 5373 C CA . THR B 1 209 ? -2.643 11.055 22.719 1 89.12 209 THR B CA 1
ATOM 5374 C C . THR B 1 209 ? -4.102 10.648 22.531 1 89.12 209 THR B C 1
ATOM 5376 O O . THR B 1 209 ? -4.855 10.547 23.5 1 89.12 209 THR B O 1
ATOM 5379 N N . ALA B 1 210 ? -4.469 10.414 21.312 1 94.44 210 ALA B N 1
ATOM 5380 C CA . ALA B 1 210 ? -5.871 10.227 20.953 1 94.44 210 ALA B CA 1
ATOM 5381 C C . ALA B 1 210 ? -6.453 8.992 21.625 1 94.44 210 ALA B C 1
ATOM 5383 O O . ALA B 1 210 ? -7.516 9.055 22.25 1 94.44 210 ALA B O 1
ATOM 5384 N N . LEU B 1 211 ? -5.734 7.883 21.562 1 94.75 211 LEU B N 1
ATOM 5385 C CA . LEU B 1 211 ? -6.266 6.621 22.062 1 94.75 211 LEU B CA 1
ATOM 5386 C C . LEU B 1 211 ? -6.445 6.68 23.578 1 94.75 211 LEU B C 1
ATOM 5388 O O . LEU B 1 211 ? -7.375 6.078 24.125 1 94.75 211 LEU B O 1
ATOM 5392 N N . SER B 1 212 ? -5.617 7.434 24.25 1 90.12 212 SER B N 1
ATOM 5393 C CA . SER B 1 212 ? -5.699 7.539 25.703 1 90.12 212 SER B CA 1
ATOM 5394 C C . SER B 1 212 ? -6.707 8.602 26.125 1 90.12 212 SER B C 1
ATOM 5396 O O . SER B 1 212 ? -7.027 8.727 27.312 1 90.12 212 SER B O 1
ATOM 5398 N N . SER B 1 213 ? -7.188 9.328 25.219 1 92.12 213 SER B N 1
ATOM 5399 C CA . SER B 1 213 ? -8.023 10.469 25.547 1 92.12 213 SER B CA 1
ATOM 5400 C C . SER B 1 213 ? -9.414 10.344 24.938 1 92.12 213 SER B C 1
ATOM 5402 O O . SER B 1 213 ? -10.078 11.344 24.656 1 92.12 213 SER B O 1
ATOM 5404 N N . GLY B 1 214 ? -9.758 9.094 24.578 1 92.75 214 GLY B N 1
ATOM 5405 C CA . GLY B 1 214 ? -11.156 8.891 24.25 1 92.75 214 GLY B CA 1
ATOM 5406 C C . GLY B 1 214 ? -11.383 8.445 22.812 1 92.75 214 GLY B C 1
ATOM 5407 O O . GLY B 1 214 ? -12.492 8.07 22.438 1 92.75 214 GLY B O 1
ATOM 5408 N N . ALA B 1 215 ? -10.375 8.492 21.953 1 97.31 215 ALA B N 1
ATOM 5409 C CA . ALA B 1 215 ? -10.547 8.023 20.578 1 97.31 215 ALA B CA 1
ATOM 5410 C C . ALA B 1 215 ? -10.758 6.512 20.547 1 97.31 215 ALA B C 1
ATOM 5412 O O . ALA B 1 215 ? -10.164 5.773 21.328 1 97.31 215 ALA B O 1
ATOM 5413 N N . ASP B 1 216 ? -11.625 6.035 19.641 1 98.56 216 ASP B N 1
ATOM 5414 C CA . ASP B 1 216 ? -11.859 4.605 19.453 1 98.56 216 ASP B CA 1
ATOM 5415 C C . ASP B 1 216 ? -10.805 3.994 18.547 1 98.56 216 ASP B C 1
ATOM 5417 O O . ASP B 1 216 ? -10.367 2.861 18.75 1 98.56 216 ASP B O 1
ATOM 5421 N N . ILE B 1 217 ? -10.469 4.695 17.5 1 98.81 217 ILE B N 1
ATOM 5422 C CA . ILE B 1 217 ? -9.531 4.238 16.484 1 98.81 217 ILE B CA 1
ATOM 5423 C C . ILE B 1 217 ? -8.586 5.383 16.109 1 98.81 217 ILE B C 1
ATOM 5425 O O . ILE B 1 217 ? -9.008 6.539 16.016 1 98.81 217 ILE B O 1
ATOM 5429 N N . THR B 1 218 ? -7.34 5.066 15.891 1 98.75 218 THR B N 1
ATOM 5430 C CA . THR B 1 218 ? -6.398 6.031 15.336 1 98.75 218 THR B CA 1
ATOM 5431 C C . THR B 1 218 ? -5.688 5.449 14.117 1 98.75 218 THR B C 1
ATOM 5433 O O . THR B 1 218 ? -5.512 4.234 14.008 1 98.75 218 THR B O 1
ATOM 5436 N N . VAL B 1 219 ? -5.422 6.258 13.164 1 98.75 219 VAL B N 1
ATOM 5437 C CA . VAL B 1 219 ? -4.488 6.008 12.07 1 98.75 219 VAL B CA 1
ATOM 5438 C C . VAL B 1 219 ? -3.271 6.922 12.211 1 98.75 219 VAL B C 1
ATOM 5440 O O . VAL B 1 219 ? -3.402 8.148 12.172 1 98.75 219 VAL B O 1
ATOM 5443 N N . SER B 1 220 ? -2.096 6.312 12.336 1 98.06 220 SER B N 1
ATOM 5444 C CA . SER B 1 220 ? -0.903 7.109 12.602 1 98.06 220 SER B CA 1
ATOM 5445 C C . SER B 1 220 ? 0.213 6.785 11.617 1 98.06 220 SER B C 1
ATOM 5447 O O . SER B 1 220 ? 0.519 5.617 11.383 1 98.06 220 SER B O 1
ATOM 5449 N N . SER B 1 221 ? 0.766 7.816 11.023 1 97.44 221 SER B N 1
ATOM 5450 C CA . SER B 1 221 ? 1.959 7.621 10.211 1 97.44 221 SER B CA 1
ATOM 5451 C C . SER B 1 221 ? 3.201 7.445 11.07 1 97.44 221 SER B C 1
ATOM 5453 O O . SER B 1 221 ? 3.602 8.367 11.789 1 97.44 221 SER B O 1
ATOM 5455 N N . MET B 1 222 ? 3.842 6.359 10.969 1 97.38 222 MET B N 1
ATOM 5456 C CA . MET B 1 222 ? 5.055 6.105 11.742 1 97.38 222 MET B CA 1
ATOM 5457 C C . MET B 1 222 ? 6.238 6.875 11.164 1 97.38 222 MET B C 1
ATOM 5459 O O . MET B 1 222 ? 7.082 7.379 11.906 1 97.38 222 MET B O 1
ATOM 5463 N N . HIS B 1 223 ? 6.25 7.07 9.867 1 96 223 HIS B N 1
ATOM 5464 C CA . HIS B 1 223 ? 7.375 7.699 9.18 1 96 223 HIS B CA 1
ATOM 5465 C C . HIS B 1 223 ? 7.344 9.211 9.344 1 96 223 HIS B C 1
ATOM 5467 O O . HIS B 1 223 ? 8.344 9.891 9.094 1 96 223 HIS B O 1
ATOM 5473 N N . LYS B 1 224 ? 6.219 9.758 9.75 1 95.12 224 LYS B N 1
ATOM 5474 C CA . LYS B 1 224 ? 6.105 11.211 9.828 1 95.12 224 LYS B CA 1
ATOM 5475 C C . LYS B 1 224 ? 6.566 11.719 11.195 1 95.12 224 LYS B C 1
ATOM 5477 O O . LYS B 1 224 ? 6.785 12.922 11.367 1 95.12 224 LYS B O 1
ATOM 5482 N N . SER B 1 225 ? 6.734 10.742 12.18 1 93.25 225 SER B N 1
ATOM 5483 C CA . SER B 1 225 ? 7.117 11.297 13.477 1 93.25 225 SER B CA 1
ATOM 5484 C C . SER B 1 225 ? 8.094 10.375 14.203 1 93.25 225 SER B C 1
ATOM 5486 O O . SER B 1 225 ? 8.789 10.812 15.125 1 93.25 225 SER B O 1
ATOM 5488 N N . LEU B 1 226 ? 8.172 9.109 13.789 1 96.5 226 LEU B N 1
ATOM 5489 C CA . LEU B 1 226 ? 9 8.18 14.555 1 96.5 226 LEU B CA 1
ATOM 5490 C C . LEU B 1 226 ? 10.305 7.887 13.828 1 96.5 226 LEU B C 1
ATOM 5492 O O . LEU B 1 226 ? 11.148 7.152 14.344 1 96.5 226 LEU B O 1
ATOM 5496 N N . GLY B 1 227 ? 10.461 8.398 12.688 1 95.56 227 GLY B N 1
ATOM 5497 C CA . GLY B 1 227 ? 11.68 8.195 11.93 1 95.56 227 GLY B CA 1
ATOM 5498 C C . GLY B 1 227 ? 11.742 6.852 11.234 1 95.56 227 GLY B C 1
ATOM 5499 O O . GLY B 1 227 ? 12.828 6.355 10.922 1 95.56 227 GLY B O 1
ATOM 5500 N N . THR B 1 228 ? 10.633 6.184 11.062 1 97.5 228 THR B N 1
ATOM 5501 C CA . THR B 1 228 ? 10.594 4.93 10.312 1 97.5 228 THR B CA 1
ATOM 5502 C C . THR B 1 228 ? 10.672 5.191 8.812 1 97.5 228 THR B C 1
ATOM 5504 O O . THR B 1 228 ? 10.758 6.344 8.383 1 97.5 228 THR B O 1
ATOM 5507 N N . LEU B 1 229 ? 10.742 4.152 8.031 1 97.56 229 LEU B N 1
ATOM 5508 C CA . LEU B 1 229 ? 10.805 4.301 6.578 1 97.56 229 LEU B CA 1
ATOM 5509 C C . LEU B 1 229 ? 9.5 4.867 6.031 1 97.56 229 LEU B C 1
ATOM 5511 O O . LEU B 1 229 ? 8.422 4.547 6.535 1 97.56 229 LEU B O 1
ATOM 5515 N N . VAL B 1 230 ? 9.625 5.66 4.984 1 97 230 VAL B N 1
ATOM 5516 C CA . VAL B 1 230 ? 8.5 6.391 4.406 1 97 230 VAL B CA 1
ATOM 5517 C C . VAL B 1 230 ? 7.43 5.406 3.943 1 97 230 VAL B C 1
ATOM 5519 O O . VAL B 1 230 ? 7.742 4.363 3.367 1 97 230 VAL B O 1
ATOM 5522 N N . GLY B 1 231 ? 6.168 5.707 4.254 1 96.44 231 GLY B N 1
ATOM 5523 C CA . GLY B 1 231 ? 5.039 4.898 3.822 1 96.44 231 GLY B CA 1
ATOM 5524 C C . GLY B 1 231 ? 4.496 3.998 4.914 1 96.44 231 GLY B C 1
ATOM 5525 O O . GLY B 1 231 ? 3.467 3.346 4.734 1 96.44 231 GLY B O 1
ATOM 5526 N N . THR B 1 232 ? 5.129 3.932 6.113 1 98.06 232 THR B N 1
ATOM 5527 C CA . THR B 1 232 ? 4.715 3.035 7.188 1 98.06 232 THR B CA 1
ATOM 5528 C C . THR B 1 232 ? 3.688 3.711 8.094 1 98.06 232 THR B C 1
ATOM 5530 O O . THR B 1 232 ? 3.814 4.898 8.406 1 98.06 232 THR B O 1
ATOM 5533 N N . SER B 1 233 ? 2.646 2.971 8.43 1 98.5 233 SER B N 1
ATOM 5534 C CA . SER B 1 233 ? 1.562 3.479 9.266 1 98.5 233 SER B CA 1
ATOM 5535 C C . SER B 1 233 ? 0.961 2.373 10.125 1 98.5 233 SER B C 1
ATOM 5537 O O . SER B 1 233 ? 1.301 1.199 9.961 1 98.5 233 SER B O 1
ATOM 5539 N N . LEU B 1 234 ? 0.191 2.77 11.148 1 98.75 234 LEU B N 1
ATOM 5540 C CA . LEU B 1 234 ? -0.525 1.842 12.016 1 98.75 234 LEU B CA 1
ATOM 5541 C C . LEU B 1 234 ? -1.991 2.242 12.148 1 98.75 234 LEU B C 1
ATOM 5543 O O . LEU B 1 234 ? -2.316 3.432 12.156 1 98.75 234 LEU B O 1
ATOM 5547 N N . ILE B 1 235 ? -2.816 1.267 12.195 1 98.88 235 ILE B N 1
ATOM 5548 C CA . ILE B 1 235 ? -4.168 1.407 12.727 1 98.88 235 ILE B CA 1
ATOM 5549 C C . ILE B 1 235 ? -4.227 0.836 14.148 1 98.88 235 ILE B C 1
ATOM 5551 O O . ILE B 1 235 ? -3.805 -0.298 14.383 1 98.88 235 ILE B O 1
ATOM 5555 N N . ASN B 1 236 ? -4.676 1.591 15.07 1 98.81 236 ASN B N 1
ATOM 5556 C CA . ASN B 1 236 ? -4.848 1.123 16.438 1 98.81 236 ASN B CA 1
ATOM 5557 C C . ASN B 1 236 ? -6.289 1.273 16.906 1 98.81 236 ASN B C 1
ATOM 5559 O O . ASN B 1 236 ? -6.918 2.311 16.688 1 98.81 236 ASN B O 1
ATOM 5563 N N . VAL B 1 237 ? -6.828 0.247 17.469 1 98.81 237 VAL B N 1
ATOM 5564 C CA . VAL B 1 237 ? -8.117 0.302 18.156 1 98.81 237 VAL B CA 1
ATOM 5565 C C . VAL B 1 237 ? -7.902 0.343 19.672 1 98.81 237 VAL B C 1
ATOM 5567 O O . VAL B 1 237 ? -7.203 -0.504 20.219 1 98.81 237 VAL B O 1
ATOM 5570 N N . ALA B 1 238 ? -8.516 1.279 20.312 1 98.12 238 ALA B N 1
ATOM 5571 C CA . ALA B 1 238 ? -8.32 1.493 21.75 1 98.12 238 ALA B CA 1
ATOM 5572 C C . ALA B 1 238 ? -8.742 0.267 22.547 1 98.12 238 ALA B C 1
ATOM 5574 O O . ALA B 1 238 ? -9.727 -0.396 22.203 1 98.12 238 ALA B O 1
ATOM 5575 N N . ALA B 1 239 ? -8.07 0.014 23.625 1 97.19 239 ALA B N 1
ATOM 5576 C CA . ALA B 1 239 ? -8.32 -1.162 24.453 1 97.19 239 ALA B CA 1
ATOM 5577 C C . ALA B 1 239 ? -9.742 -1.157 25 1 97.19 239 ALA B C 1
ATOM 5579 O O . ALA B 1 239 ? -10.367 -2.213 25.141 1 97.19 239 ALA B O 1
ATOM 5580 N N . ASP B 1 240 ? -10.25 -0.029 25.297 1 95.75 240 ASP B N 1
ATOM 5581 C CA . ASP B 1 240 ? -11.547 0.057 25.953 1 95.75 240 ASP B CA 1
ATOM 5582 C C . ASP B 1 240 ? -12.648 0.399 24.953 1 95.75 240 ASP B C 1
ATOM 5584 O O . ASP B 1 240 ? -13.797 0.633 25.344 1 95.75 240 ASP B O 1
ATOM 5588 N N . SER B 1 241 ? -12.32 0.48 23.672 1 97.44 241 SER B N 1
ATOM 5589 C CA . SER B 1 241 ? -13.328 0.811 22.672 1 97.44 241 SER B CA 1
ATOM 5590 C C . SER B 1 241 ? -14.32 -0.33 22.484 1 97.44 241 SER B C 1
ATOM 5592 O O . SER B 1 241 ? -13.961 -1.502 22.609 1 97.44 241 SER B O 1
ATOM 5594 N N . LYS B 1 242 ? -15.555 0.053 22.125 1 96.75 242 LYS B N 1
ATOM 5595 C CA . LYS B 1 242 ? -16.562 -0.948 21.812 1 96.75 242 LYS B CA 1
ATOM 5596 C C . LYS B 1 242 ? -16.625 -1.206 20.312 1 96.75 242 LYS B C 1
ATOM 5598 O O . LYS B 1 242 ? -17.438 -2.016 19.844 1 96.75 242 LYS B O 1
ATOM 5603 N N . PHE B 1 243 ? -15.805 -0.515 19.562 1 96.81 243 PHE B N 1
ATOM 5604 C CA . PHE B 1 243 ? -15.781 -0.74 18.125 1 96.81 243 PHE B CA 1
ATOM 5605 C C . PHE B 1 243 ? -15.43 -2.189 17.812 1 96.81 243 PHE B C 1
ATOM 5607 O O . PHE B 1 243 ? -14.477 -2.74 18.375 1 96.81 243 PHE B O 1
ATOM 5614 N N . PRO B 1 244 ? -16.125 -2.854 16.938 1 95.06 244 PRO B N 1
ATOM 5615 C CA . PRO B 1 244 ? -15.852 -4.262 16.625 1 95.06 244 PRO B CA 1
ATOM 5616 C C . PRO B 1 244 ? -14.539 -4.457 15.883 1 95.06 244 PRO B C 1
ATOM 5618 O O . PRO B 1 244 ? -14.438 -4.121 14.703 1 95.06 244 PRO B O 1
ATOM 5621 N N . THR B 1 245 ? -13.562 -5.117 16.469 1 95.81 245 THR B N 1
ATOM 5622 C CA . THR B 1 245 ? -12.234 -5.297 15.898 1 95.81 245 THR B CA 1
ATOM 5623 C C . THR B 1 245 ? -12.305 -6.188 14.656 1 95.81 245 THR B C 1
ATOM 5625 O O . THR B 1 245 ? -11.523 -6.016 13.719 1 95.81 245 THR B O 1
ATOM 5628 N N . LYS B 1 246 ? -13.227 -7.125 14.609 1 94.31 246 LYS B N 1
ATOM 5629 C CA . LYS B 1 246 ? -13.375 -8.008 13.453 1 94.31 246 LYS B CA 1
ATOM 5630 C C . LYS B 1 246 ? -13.734 -7.215 12.195 1 94.31 246 LYS B C 1
ATOM 5632 O O . LYS B 1 246 ? -13.305 -7.566 11.094 1 94.31 246 LYS B O 1
ATOM 5637 N N . LYS B 1 247 ? -14.516 -6.18 12.398 1 95.38 247 LYS B N 1
ATOM 5638 C CA . LYS B 1 247 ? -14.898 -5.324 11.281 1 95.38 247 LYS B CA 1
ATOM 5639 C C . LYS B 1 247 ? -13.688 -4.613 10.68 1 95.38 247 LYS B C 1
ATOM 5641 O O . LYS B 1 247 ? -13.57 -4.504 9.461 1 95.38 247 LYS B O 1
ATOM 5646 N N . ILE B 1 248 ? -12.82 -4.172 11.531 1 97.25 248 ILE B N 1
ATOM 5647 C CA . ILE B 1 248 ? -11.602 -3.508 11.086 1 97.25 248 ILE B CA 1
ATOM 5648 C C . ILE B 1 248 ? -10.695 -4.512 10.375 1 97.25 248 ILE B C 1
ATOM 5650 O O . ILE B 1 248 ? -10.086 -4.191 9.352 1 97.25 248 ILE B O 1
ATOM 5654 N N . LEU B 1 249 ? -10.594 -5.688 10.914 1 95.5 249 LEU B N 1
ATOM 5655 C CA . LEU B 1 249 ? -9.773 -6.727 10.305 1 95.5 249 LEU B CA 1
ATOM 5656 C C . LEU B 1 249 ? -10.289 -7.09 8.922 1 95.5 249 LEU B C 1
ATOM 5658 O O . LEU B 1 249 ? -9.508 -7.266 7.984 1 95.5 249 LEU B O 1
ATOM 5662 N N . ASP B 1 250 ? -11.625 -7.203 8.805 1 94.38 250 ASP B N 1
ATOM 5663 C CA . ASP B 1 250 ? -12.234 -7.496 7.508 1 94.38 250 ASP B CA 1
ATOM 5664 C C . ASP B 1 250 ? -11.906 -6.402 6.492 1 94.38 250 ASP B C 1
ATOM 5666 O O . ASP B 1 250 ? -11.547 -6.695 5.352 1 94.38 250 ASP B O 1
ATOM 5670 N N . ALA B 1 251 ? -12.086 -5.195 6.926 1 97.25 251 ALA B N 1
ATOM 5671 C CA . ALA B 1 251 ? -11.758 -4.07 6.059 1 97.25 251 ALA B CA 1
ATOM 5672 C C . ALA B 1 251 ? -10.273 -4.07 5.695 1 97.25 251 ALA B C 1
ATOM 5674 O O . ALA B 1 251 ? -9.906 -3.826 4.543 1 97.25 251 ALA B O 1
ATOM 5675 N N . TYR B 1 252 ? -9.438 -4.371 6.691 1 97.25 252 TYR B N 1
ATOM 5676 C CA . TYR B 1 252 ? -7.992 -4.43 6.5 1 97.25 252 TYR B CA 1
ATOM 5677 C C . TYR B 1 252 ? -7.621 -5.473 5.449 1 97.25 252 TYR B C 1
ATOM 5679 O O . TYR B 1 252 ? -6.816 -5.199 4.555 1 97.25 252 TYR B O 1
ATOM 5687 N N . TYR B 1 253 ? -8.219 -6.59 5.465 1 94.12 253 TYR B N 1
ATOM 5688 C CA . TYR B 1 253 ? -7.887 -7.684 4.551 1 94.12 253 TYR B CA 1
ATOM 5689 C C . TYR B 1 253 ? -8.414 -7.402 3.15 1 94.12 253 TYR B C 1
ATOM 5691 O O . TYR B 1 253 ? -7.984 -8.031 2.182 1 94.12 253 TYR B O 1
ATOM 5699 N N . THR B 1 254 ? -9.312 -6.457 3.037 1 95.19 254 THR B N 1
ATOM 5700 C CA . THR B 1 254 ? -9.789 -6.023 1.729 1 95.19 254 THR B CA 1
ATOM 5701 C C . THR B 1 254 ? -8.711 -5.238 0.992 1 95.19 254 THR B C 1
ATOM 5703 O O . THR B 1 254 ? -8.609 -5.312 -0.235 1 95.19 254 THR B O 1
ATOM 5706 N N . PHE B 1 255 ? -7.863 -4.574 1.764 1 96.12 255 PHE B N 1
ATOM 5707 C CA . PHE B 1 255 ? -6.93 -3.641 1.144 1 96.12 255 PHE B CA 1
ATOM 5708 C C . PHE B 1 255 ? -5.5 -4.16 1.23 1 96.12 255 PHE B C 1
ATOM 5710 O O . PHE B 1 255 ? -4.672 -3.857 0.372 1 96.12 255 PHE B O 1
ATOM 5717 N N . ALA B 1 256 ? -5.199 -4.898 2.203 1 95.06 256 ALA B N 1
ATOM 5718 C CA . ALA B 1 256 ? -3.822 -5.266 2.521 1 95.06 256 ALA B CA 1
ATOM 5719 C C . ALA B 1 256 ? -3.25 -6.215 1.473 1 95.06 256 ALA B C 1
ATOM 5721 O O . ALA B 1 256 ? -3.953 -7.098 0.974 1 95.06 256 ALA B O 1
ATOM 5722 N N . THR B 1 257 ? -2.002 -6.07 1.173 1 95.88 257 THR B N 1
ATOM 5723 C CA . THR B 1 257 ? -1.284 -6.926 0.236 1 95.88 257 THR B CA 1
ATOM 5724 C C . THR B 1 257 ? -1.069 -8.312 0.83 1 95.88 257 THR B C 1
ATOM 5726 O O . THR B 1 257 ? -0.99 -8.469 2.051 1 95.88 257 THR B O 1
ATOM 5729 N N . THR B 1 258 ? -0.995 -9.281 -0.068 1 94.19 258 THR B N 1
ATOM 5730 C CA . THR B 1 258 ? -0.605 -10.625 0.347 1 94.19 258 THR B CA 1
ATOM 5731 C C . THR B 1 258 ? 0.909 -10.797 0.263 1 94.19 258 THR B C 1
ATOM 5733 O O . THR B 1 258 ? 1.415 -11.922 0.331 1 94.19 258 THR B O 1
ATOM 5736 N N . SER B 1 259 ? 1.598 -9.703 -0.015 1 94.5 259 SER B N 1
ATOM 5737 C CA . SER B 1 259 ? 3.057 -9.68 -0.034 1 94.5 259 SER B CA 1
ATOM 5738 C C . SER B 1 259 ? 3.604 -8.547 0.82 1 94.5 259 SER B C 1
ATOM 5740 O O . SER B 1 259 ? 4.242 -7.625 0.304 1 94.5 259 SER B O 1
ATOM 5742 N N . PRO B 1 260 ? 3.41 -8.664 2.1 1 95.69 260 PRO B N 1
ATOM 5743 C CA . PRO B 1 260 ? 3.896 -7.59 2.971 1 95.69 260 PRO B CA 1
ATOM 5744 C C . PRO B 1 260 ? 5.418 -7.461 2.957 1 95.69 260 PRO B C 1
ATOM 5746 O O . PRO B 1 260 ? 6.125 -8.453 2.773 1 95.69 260 PRO B O 1
ATOM 5749 N N . ASN B 1 261 ? 5.934 -6.293 3.148 1 97.38 261 ASN B N 1
ATOM 5750 C CA . ASN B 1 261 ? 7.359 -5.984 3.105 1 97.38 261 ASN B CA 1
ATOM 5751 C C . ASN B 1 261 ? 7.996 -6.086 4.488 1 97.38 261 ASN B C 1
ATOM 5753 O O . ASN B 1 261 ? 7.711 -5.27 5.367 1 97.38 261 ASN B O 1
ATOM 5757 N N . ILE B 1 262 ? 8.914 -6.977 4.691 1 97.5 262 ILE B N 1
ATOM 5758 C CA . ILE B 1 262 ? 9.5 -7.281 5.992 1 97.5 262 ILE B CA 1
ATOM 5759 C C . ILE B 1 262 ? 10.406 -6.133 6.426 1 97.5 262 ILE B C 1
ATOM 5761 O O . ILE B 1 262 ? 10.531 -5.844 7.621 1 97.5 262 ILE B O 1
ATOM 5765 N N . ILE B 1 263 ? 11.062 -5.402 5.484 1 98.06 263 ILE B N 1
ATOM 5766 C CA . ILE B 1 263 ? 11.945 -4.293 5.828 1 98.06 263 ILE B CA 1
ATOM 5767 C C . ILE B 1 263 ? 11.125 -3.156 6.441 1 98.06 263 ILE B C 1
ATOM 5769 O O . ILE B 1 263 ? 11.508 -2.59 7.469 1 98.06 263 ILE B O 1
ATOM 5773 N N . LEU B 1 264 ? 10 -2.855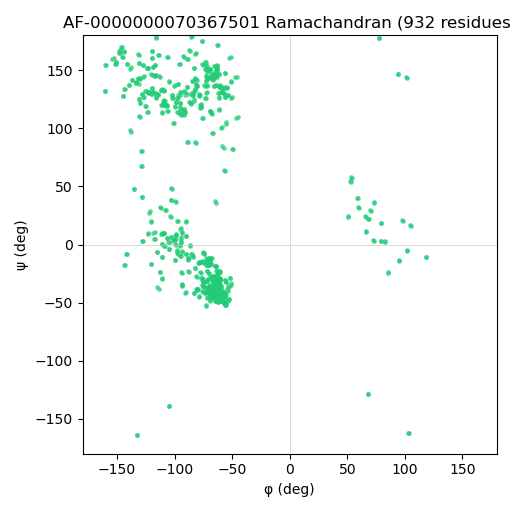 5.824 1 98.19 264 LEU B N 1
ATOM 5774 C CA . LEU B 1 264 ? 9.125 -1.812 6.348 1 98.19 264 LEU B CA 1
ATOM 5775 C C . LEU B 1 264 ? 8.562 -2.203 7.711 1 98.19 264 LEU B C 1
ATOM 5777 O O . LEU B 1 264 ? 8.5 -1.373 8.617 1 98.19 264 LEU B O 1
ATOM 5781 N N . LEU B 1 265 ? 8.156 -3.447 7.832 1 98.31 265 LEU B N 1
ATOM 5782 C CA . LEU B 1 265 ? 7.645 -3.934 9.109 1 98.31 265 LEU B CA 1
ATOM 5783 C C . LEU B 1 265 ? 8.711 -3.842 10.195 1 98.31 265 LEU B C 1
ATOM 5785 O O . LEU B 1 265 ? 8.438 -3.377 11.305 1 98.31 265 LEU B O 1
ATOM 5789 N N . ALA B 1 266 ? 9.922 -4.285 9.875 1 98.38 266 ALA B N 1
ATOM 5790 C CA . ALA B 1 266 ? 11.039 -4.25 10.82 1 98.38 266 ALA B CA 1
ATOM 5791 C C . ALA B 1 266 ? 11.352 -2.816 11.234 1 98.38 266 ALA B C 1
ATOM 5793 O O . ALA B 1 266 ? 11.734 -2.562 12.383 1 98.38 266 ALA B O 1
ATOM 5794 N N . SER B 1 267 ? 11.25 -1.899 10.305 1 98.25 267 SER B N 1
ATOM 5795 C CA . SER B 1 267 ? 11.477 -0.488 10.602 1 98.25 267 SER B CA 1
ATOM 5796 C C . SER B 1 267 ? 10.523 0.011 11.68 1 98.25 267 SER B C 1
ATOM 5798 O O . SER B 1 267 ? 10.938 0.72 12.602 1 98.25 267 SER B O 1
ATOM 5800 N N . VAL B 1 268 ? 9.273 -0.368 11.609 1 98.5 268 VAL B N 1
ATOM 5801 C CA . VAL B 1 268 ? 8.258 0.053 12.57 1 98.5 268 VAL B CA 1
ATOM 5802 C C . VAL B 1 268 ? 8.531 -0.597 13.922 1 98.5 268 VAL B C 1
ATOM 5804 O O . VAL B 1 268 ? 8.508 0.077 14.961 1 98.5 268 VAL B O 1
ATOM 5807 N N . TYR B 1 269 ? 8.836 -1.921 13.93 1 98.38 269 TYR B N 1
ATOM 5808 C CA . TYR B 1 269 ? 9.164 -2.617 15.172 1 98.38 269 TYR B CA 1
ATOM 5809 C C . TYR B 1 269 ? 10.359 -1.968 15.859 1 98.38 269 TYR B C 1
ATOM 5811 O O . TYR B 1 269 ? 10.344 -1.773 17.078 1 98.38 269 TYR B O 1
ATOM 5819 N N . ASP B 1 270 ? 11.344 -1.652 15.086 1 98.38 270 ASP B N 1
ATOM 5820 C CA . ASP B 1 270 ? 12.57 -1.088 15.641 1 98.38 270 ASP B CA 1
ATOM 5821 C C . ASP B 1 270 ? 12.297 0.246 16.328 1 98.38 270 ASP B C 1
ATOM 5823 O O . ASP B 1 270 ? 12.766 0.48 17.438 1 98.38 270 ASP B O 1
ATOM 5827 N N . ALA B 1 271 ? 11.547 1.09 15.672 1 97.94 271 ALA B N 1
ATOM 5828 C CA . ALA B 1 271 ? 11.211 2.393 16.234 1 97.94 271 ALA B CA 1
ATOM 5829 C C . ALA B 1 271 ? 10.445 2.236 17.547 1 97.94 271 ALA B C 1
ATOM 5831 O O . ALA B 1 271 ? 10.734 2.924 18.531 1 97.94 271 ALA B O 1
ATOM 5832 N N . ILE B 1 272 ? 9.469 1.317 17.547 1 98.06 272 ILE B N 1
ATOM 5833 C CA . ILE B 1 272 ? 8.641 1.116 18.734 1 98.06 272 ILE B CA 1
ATOM 5834 C C . ILE B 1 272 ? 9.508 0.621 19.891 1 98.06 272 ILE B C 1
ATOM 5836 O O . ILE B 1 272 ? 9.43 1.152 21 1 98.06 272 ILE B O 1
ATOM 5840 N N . LEU B 1 273 ? 10.344 -0.372 19.641 1 97.62 273 LEU B N 1
ATOM 5841 C CA . LEU B 1 273 ? 11.195 -0.929 20.688 1 97.62 273 LEU B CA 1
ATOM 5842 C C . LEU B 1 273 ? 12.172 0.121 21.203 1 97.62 273 LEU B C 1
ATOM 5844 O O . LEU B 1 273 ? 12.344 0.269 22.422 1 97.62 273 LEU B O 1
ATOM 5848 N N . GLU B 1 274 ? 12.773 0.856 20.312 1 97.75 274 GLU B N 1
ATOM 5849 C CA . GLU B 1 274 ? 13.758 1.868 20.688 1 97.75 274 GLU B CA 1
ATOM 5850 C C . GLU B 1 274 ? 13.109 3.01 21.469 1 97.75 274 GLU B C 1
ATOM 5852 O O . GLU B 1 274 ? 13.641 3.457 22.484 1 97.75 274 GLU B O 1
ATOM 5857 N N . LEU B 1 275 ? 11.992 3.477 21.031 1 97.38 275 LEU B N 1
ATOM 5858 C CA . LEU B 1 275 ? 11.367 4.645 21.641 1 97.38 275 LEU B CA 1
ATOM 5859 C C . LEU B 1 275 ? 10.703 4.281 22.969 1 97.38 275 LEU B C 1
ATOM 5861 O O . LEU B 1 275 ? 10.57 5.133 23.859 1 97.38 275 LEU B O 1
ATOM 5865 N N . ASN B 1 276 ? 10.258 3.035 23.094 1 96.56 276 ASN B N 1
ATOM 5866 C CA . ASN B 1 276 ? 9.789 2.59 24.391 1 96.56 276 ASN B CA 1
ATOM 5867 C C . ASN B 1 276 ? 10.891 2.668 25.453 1 96.56 276 ASN B C 1
ATOM 5869 O O . ASN B 1 276 ? 10.617 2.939 26.609 1 96.56 276 ASN B O 1
ATOM 5873 N N . GLU B 1 277 ? 12.086 2.494 25 1 96.31 277 GLU B N 1
ATOM 5874 C CA . GLU B 1 277 ? 13.211 2.477 25.938 1 96.31 277 GLU B CA 1
ATOM 5875 C C . GLU B 1 277 ? 13.797 3.875 26.125 1 96.31 277 GLU B C 1
ATOM 5877 O O . GLU B 1 277 ? 14.086 4.285 27.25 1 96.31 277 GLU B O 1
ATOM 5882 N N . ASN B 1 278 ? 13.938 4.668 25.016 1 96.44 278 ASN B N 1
ATOM 5883 C CA . ASN B 1 278 ? 14.711 5.906 25.047 1 96.44 278 ASN B CA 1
ATOM 5884 C C . ASN B 1 278 ? 13.914 7.086 24.516 1 96.44 278 ASN B C 1
ATOM 5886 O O . ASN B 1 278 ? 14.43 8.195 24.406 1 96.44 278 ASN B O 1
ATOM 5890 N N . GLY B 1 279 ? 12.703 6.848 24.188 1 95.69 279 GLY B N 1
ATOM 5891 C CA . GLY B 1 279 ? 11.906 7.828 23.469 1 95.69 279 GLY B CA 1
ATOM 5892 C C . GLY B 1 279 ? 11.695 9.109 24.25 1 95.69 279 GLY B C 1
ATOM 5893 O O . GLY B 1 279 ? 11.688 10.203 23.672 1 95.69 279 GLY B O 1
ATOM 5894 N N . GLU B 1 280 ? 11.539 9 25.531 1 95.38 280 GLU B N 1
ATOM 5895 C CA . GLU B 1 280 ? 11.328 10.18 26.375 1 95.38 280 GLU B CA 1
ATOM 5896 C C . GLU B 1 280 ? 12.523 11.133 26.297 1 95.38 280 GLU B C 1
ATOM 5898 O O . GLU B 1 280 ? 12.344 12.344 26.141 1 95.38 280 GLU B O 1
ATOM 5903 N N . GLU B 1 281 ? 13.68 10.586 26.375 1 96.12 281 GLU B N 1
ATOM 5904 C CA . GLU B 1 281 ? 14.891 11.398 26.297 1 96.12 281 GLU B CA 1
ATOM 5905 C C . GLU B 1 281 ? 15.023 12.047 24.922 1 96.12 281 GLU B C 1
ATOM 5907 O O . GLU B 1 281 ? 15.328 13.234 24.828 1 96.12 281 GLU B O 1
ATOM 5912 N N . TYR B 1 282 ? 14.805 11.242 23.891 1 96.31 282 TYR B N 1
ATOM 5913 C CA . TYR B 1 282 ? 14.883 11.773 22.531 1 96.31 282 TYR B CA 1
ATOM 5914 C C . TYR B 1 282 ? 13.922 12.938 22.344 1 96.31 282 TYR B C 1
ATOM 5916 O O . TYR B 1 282 ? 14.281 13.961 21.766 1 96.31 282 TYR B O 1
ATOM 5924 N N . LEU B 1 283 ? 12.734 12.766 22.844 1 95.44 283 LEU B N 1
ATOM 5925 C CA . LEU B 1 283 ? 11.688 13.773 22.703 1 95.44 283 LEU B CA 1
ATOM 5926 C C . LEU B 1 283 ? 12.031 15.031 23.484 1 95.44 283 LEU B C 1
ATOM 5928 O O . LEU B 1 283 ? 11.867 16.141 22.969 1 95.44 283 LEU B O 1
ATOM 5932 N N . GLN B 1 284 ? 12.492 14.875 24.656 1 95.69 284 GLN B N 1
ATOM 5933 C CA . GLN B 1 284 ? 12.852 16.031 25.484 1 95.69 284 GLN B CA 1
ATOM 5934 C C . GLN B 1 284 ? 13.984 16.828 24.844 1 95.69 284 GLN B C 1
ATOM 5936 O O . GLN B 1 284 ? 13.977 18.062 24.875 1 95.69 284 GLN B O 1
ATOM 5941 N N . ASN B 1 285 ? 14.938 16.109 24.344 1 96.94 285 ASN B N 1
ATOM 5942 C CA . ASN B 1 285 ? 16.031 16.797 23.641 1 96.94 285 ASN B CA 1
ATOM 5943 C C . ASN B 1 285 ? 15.508 17.609 22.453 1 96.94 285 ASN B C 1
ATOM 5945 O O . ASN B 1 285 ? 15.938 18.734 22.25 1 96.94 285 ASN B O 1
ATOM 5949 N N . ALA B 1 286 ? 14.625 17.031 21.703 1 96.62 286 ALA B N 1
ATOM 5950 C CA . ALA B 1 286 ? 14.055 17.734 20.547 1 96.62 286 ALA B CA 1
ATOM 5951 C C . ALA B 1 286 ? 13.242 18.953 20.984 1 96.62 286 ALA B C 1
ATOM 5953 O O . ALA B 1 286 ? 13.312 20 20.359 1 96.62 286 ALA B O 1
ATOM 5954 N N . ILE B 1 287 ? 12.477 18.797 22.047 1 95.88 287 ILE B N 1
ATOM 5955 C CA . ILE B 1 287 ? 11.68 19.891 22.594 1 95.88 287 ILE B CA 1
ATOM 5956 C C . ILE B 1 287 ? 12.594 21.016 23.047 1 95.88 287 ILE B C 1
ATOM 5958 O O . ILE B 1 287 ? 12.32 22.188 22.766 1 95.88 287 ILE B O 1
ATOM 5962 N N . GLN B 1 288 ? 13.648 20.672 23.688 1 97.94 288 GLN B N 1
ATOM 5963 C CA . GLN B 1 288 ? 14.602 21.672 24.141 1 97.94 288 GLN B CA 1
ATOM 5964 C C . GLN B 1 288 ? 15.211 22.422 22.953 1 97.94 288 GLN B C 1
ATOM 5966 O O . GLN B 1 288 ? 15.383 23.641 23 1 97.94 288 GLN B O 1
ATOM 5971 N N . ARG B 1 289 ? 15.531 21.719 21.953 1 98.38 289 ARG B N 1
ATOM 5972 C CA . ARG B 1 289 ? 16.078 22.328 20.734 1 98.38 289 ARG B CA 1
ATOM 5973 C C . ARG B 1 289 ? 15.078 23.281 20.109 1 98.38 289 ARG B C 1
ATOM 5975 O O . ARG B 1 289 ? 15.445 24.375 19.656 1 98.38 289 ARG B O 1
ATOM 5982 N N . ASN B 1 290 ? 13.836 22.844 20.031 1 97.81 290 ASN B N 1
ATOM 5983 C CA . ASN B 1 290 ? 12.805 23.719 19.5 1 97.81 290 ASN B CA 1
ATOM 5984 C C . ASN B 1 290 ? 12.641 24.984 20.344 1 97.81 290 ASN B C 1
ATOM 5986 O O . ASN B 1 290 ? 12.445 26.078 19.812 1 97.81 290 ASN B O 1
ATOM 5990 N N . ASN B 1 291 ? 12.68 24.812 21.641 1 97.56 291 ASN B N 1
ATOM 5991 C CA . ASN B 1 291 ? 12.602 25.969 22.547 1 97.56 291 ASN B CA 1
ATOM 5992 C C . ASN B 1 291 ? 13.766 26.922 22.328 1 97.56 291 ASN B C 1
ATOM 5994 O O . ASN B 1 291 ? 13.578 28.141 22.375 1 97.56 291 ASN B O 1
ATOM 5998 N N . GLN B 1 292 ? 14.883 26.359 22.156 1 98.38 292 GLN B N 1
ATOM 5999 C CA . GLN B 1 292 ? 16.047 27.188 21.859 1 98.38 292 GLN B CA 1
ATOM 6000 C C . GLN B 1 292 ? 15.828 28.016 20.609 1 98.38 292 GLN B C 1
ATOM 6002 O O . GLN B 1 292 ? 16.109 29.219 20.594 1 98.38 292 GLN B O 1
ATOM 6007 N N . PHE B 1 293 ? 15.414 27.406 19.594 1 98.56 293 PHE B N 1
ATOM 6008 C CA . PHE B 1 293 ? 15.125 28.094 18.344 1 98.56 293 PHE B CA 1
ATOM 6009 C C . PHE B 1 293 ? 14.117 29.219 18.562 1 98.56 293 PHE B C 1
ATOM 6011 O O . PHE B 1 293 ? 14.367 30.375 18.188 1 98.56 293 PHE B O 1
ATOM 6018 N N . ARG B 1 294 ? 13 28.891 19.203 1 98.12 294 ARG B N 1
ATOM 6019 C CA . ARG B 1 294 ? 11.93 29.859 19.469 1 98.12 294 ARG B CA 1
ATOM 6020 C C . ARG B 1 294 ? 12.453 31.047 20.266 1 98.12 294 ARG B C 1
ATOM 6022 O O . ARG B 1 294 ? 12.203 32.188 19.906 1 98.12 294 ARG B O 1
ATOM 6029 N N . ASN B 1 295 ? 13.219 30.75 21.281 1 97.94 295 ASN B N 1
ATOM 6030 C CA . ASN B 1 295 ? 13.75 31.797 22.156 1 97.94 295 ASN B CA 1
ATOM 6031 C C . ASN B 1 295 ? 14.664 32.75 21.375 1 97.94 295 ASN B C 1
ATOM 6033 O O . ASN B 1 295 ? 14.648 33.969 21.625 1 97.94 295 ASN B O 1
ATOM 6037 N N . GLU B 1 296 ? 15.375 32.219 20.547 1 98.19 296 GLU B N 1
ATOM 6038 C CA . GLU B 1 296 ? 16.344 33.031 19.812 1 98.19 296 GLU B CA 1
ATOM 6039 C C . GLU B 1 296 ? 15.648 33.906 18.781 1 98.19 296 GLU B C 1
ATOM 6041 O O . GLU B 1 296 ? 15.992 35.094 18.641 1 98.19 296 GLU B O 1
ATOM 6046 N N . ILE B 1 297 ? 14.68 33.344 18.094 1 97.25 297 ILE B N 1
ATOM 6047 C CA . ILE B 1 297 ? 14.117 34.156 17 1 97.25 297 ILE B CA 1
ATOM 6048 C C . ILE B 1 297 ? 13.102 35.125 17.547 1 97.25 297 ILE B C 1
ATOM 6050 O O . ILE B 1 297 ? 12.789 36.156 16.906 1 97.25 297 ILE B O 1
ATOM 6054 N N . GLU B 1 298 ? 12.578 34.875 18.703 1 96.06 298 GLU B N 1
ATOM 6055 C CA . GLU B 1 298 ? 11.641 35.812 19.344 1 96.06 298 GLU B CA 1
ATOM 6056 C C . GLU B 1 298 ? 12.32 37.125 19.688 1 96.06 298 GLU B C 1
ATOM 6058 O O . GLU B 1 298 ? 11.641 38.156 19.859 1 96.06 298 GLU B O 1
ATOM 6063 N N . LYS B 1 299 ? 13.578 37.156 19.734 1 96 299 LYS B N 1
ATOM 6064 C CA . LYS B 1 299 ? 14.344 38.375 20.031 1 96 299 LYS B CA 1
ATOM 6065 C C . LYS B 1 299 ? 14.375 39.312 18.828 1 96 299 LYS B C 1
ATOM 6067 O O . LYS B 1 299 ? 14.727 40.5 18.969 1 96 299 LYS B O 1
ATOM 6072 N N . LEU B 1 300 ? 14.016 38.781 17.75 1 94.69 300 LEU B N 1
ATOM 6073 C CA . LEU B 1 300 ? 14.055 39.562 16.531 1 94.69 300 LEU B CA 1
ATOM 6074 C C . LEU B 1 300 ? 12.797 40.438 16.422 1 94.69 300 LEU B C 1
ATOM 6076 O O . LEU B 1 300 ? 11.688 39.969 16.688 1 94.69 300 LEU B O 1
ATOM 6080 N N . ASP B 1 301 ? 12.859 41.688 15.922 1 90.19 301 ASP B N 1
ATOM 6081 C CA . ASP B 1 301 ? 11.781 42.688 15.945 1 90.19 301 ASP B CA 1
ATOM 6082 C C . ASP B 1 301 ? 10.734 42.344 14.883 1 90.19 301 ASP B C 1
ATOM 6084 O O . ASP B 1 301 ? 9.547 42.656 15.07 1 90.19 301 ASP B O 1
ATOM 6088 N N . ASN B 1 302 ? 11 41.781 13.859 1 93 302 ASN B N 1
ATOM 6089 C CA . ASN B 1 302 ? 10.078 41.625 12.742 1 93 302 ASN B CA 1
ATOM 6090 C C . ASN B 1 302 ? 9.672 40.156 12.555 1 93 302 ASN B C 1
ATOM 6092 O O . ASN B 1 302 ? 9.445 39.719 11.43 1 93 302 ASN B O 1
ATOM 6096 N N . ILE B 1 303 ? 9.641 39.438 13.695 1 94.5 303 ILE B N 1
ATOM 6097 C CA . ILE B 1 303 ? 9.297 38.031 13.617 1 94.5 303 ILE B CA 1
ATOM 6098 C C . ILE B 1 303 ? 7.828 37.844 14 1 94.5 303 ILE B C 1
ATOM 6100 O O . ILE B 1 303 ? 7.324 38.5 14.898 1 94.5 303 ILE B O 1
ATOM 6104 N N . ILE B 1 304 ? 7.156 37.031 13.258 1 93.5 304 ILE B N 1
ATOM 6105 C CA . ILE B 1 304 ? 5.875 36.438 13.625 1 93.5 304 ILE B CA 1
ATOM 6106 C C . ILE B 1 304 ? 6.09 35.031 14.148 1 93.5 304 ILE B C 1
ATOM 6108 O O . ILE B 1 304 ? 6.719 34.219 13.484 1 93.5 304 ILE B O 1
ATOM 6112 N N . ILE B 1 305 ? 5.668 34.719 15.344 1 96.5 305 ILE B N 1
ATOM 6113 C CA . ILE B 1 305 ? 5.844 33.375 15.914 1 96.5 305 ILE B CA 1
ATOM 6114 C C . ILE B 1 305 ? 4.582 32.969 16.672 1 96.5 305 ILE B C 1
ATOM 6116 O O . ILE B 1 305 ? 3.971 33.781 17.359 1 96.5 305 ILE B O 1
ATOM 6120 N N . ASP B 1 306 ? 4.211 31.734 16.469 1 95.25 306 ASP B N 1
ATOM 6121 C CA . ASP B 1 306 ? 2.977 31.266 17.094 1 95.25 306 ASP B CA 1
ATOM 6122 C C . ASP B 1 306 ? 3.084 31.312 18.609 1 95.25 306 ASP B C 1
ATOM 6124 O O . ASP B 1 306 ? 4.156 31.078 19.172 1 95.25 306 ASP B O 1
ATOM 6128 N N . SER B 1 307 ? 1.941 31.641 19.281 1 93.94 307 SER B N 1
ATOM 6129 C CA . SER B 1 307 ? 1.883 31.719 20.734 1 93.94 307 SER B CA 1
ATOM 6130 C C . SER B 1 307 ? 0.733 30.891 21.297 1 93.94 307 SER B C 1
ATOM 6132 O O . SER B 1 307 ? -0.005 31.359 22.172 1 93.94 307 SER B O 1
ATOM 6134 N N . PHE B 1 308 ? 0.586 29.75 20.719 1 91.25 308 PHE B N 1
ATOM 6135 C CA . PHE B 1 308 ? -0.469 28.844 21.188 1 91.25 308 PHE B CA 1
ATOM 6136 C C . PHE B 1 308 ? -0.102 28.234 22.531 1 91.25 308 PHE B C 1
ATOM 6138 O O . PHE B 1 308 ? 1.078 28.141 22.875 1 91.25 308 PHE B O 1
ATOM 6145 N N . ASP B 1 309 ? -1.147 27.812 23.234 1 86.5 309 ASP B N 1
ATOM 6146 C CA . ASP B 1 309 ? -0.934 27.078 24.484 1 86.5 309 ASP B CA 1
ATOM 6147 C C . ASP B 1 309 ? -0.162 25.797 24.25 1 86.5 309 ASP B C 1
ATOM 6149 O O . ASP B 1 309 ? -0.502 25.016 23.344 1 86.5 309 ASP B O 1
ATOM 6153 N N . GLN B 1 310 ? 0.741 25.609 25.078 1 79.25 310 GLN B N 1
ATOM 6154 C CA . GLN B 1 310 ? 1.624 24.453 24.922 1 79.25 310 GLN B CA 1
ATOM 6155 C C . GLN B 1 310 ? 0.852 23.156 25.047 1 79.25 310 GLN B C 1
ATOM 6157 O O . GLN B 1 310 ? 1.243 22.141 24.469 1 79.25 310 GLN B O 1
ATOM 6162 N N . SER B 1 311 ? -0.214 23.203 25.75 1 78.44 311 SER B N 1
ATOM 6163 C CA . SER B 1 311 ? -1.024 22 25.938 1 78.44 311 SER B CA 1
ATOM 6164 C C . SER B 1 311 ? -1.833 21.672 24.688 1 78.44 311 SER B C 1
ATOM 6166 O O . SER B 1 311 ? -2.359 20.562 24.547 1 78.44 311 SER B O 1
ATOM 6168 N N . GLN B 1 312 ? -1.803 22.531 23.766 1 85.69 312 GLN B N 1
ATOM 6169 C CA . GLN B 1 312 ? -2.619 22.344 22.578 1 85.69 312 GLN B CA 1
ATOM 6170 C C . GLN B 1 312 ? -1.763 22.359 21.312 1 85.69 312 GLN B C 1
ATOM 6172 O O . GLN B 1 312 ? -2.287 22.438 20.203 1 85.69 312 GLN B O 1
ATOM 6177 N N . LYS B 1 313 ? -0.534 22.328 21.625 1 93.12 313 LYS B N 1
ATOM 6178 C CA . LYS B 1 313 ? 0.363 22.453 20.469 1 93.12 313 LYS B CA 1
ATOM 6179 C C . LYS B 1 313 ? 1.476 21.422 20.531 1 93.12 313 LYS B C 1
ATOM 6181 O O . LYS B 1 313 ? 1.99 21.109 21.609 1 93.12 313 LYS B O 1
ATOM 6186 N N . ASP B 1 314 ? 1.772 20.844 19.328 1 94.44 314 ASP B N 1
ATOM 6187 C CA . ASP B 1 314 ? 2.949 19.984 19.188 1 94.44 314 ASP B CA 1
ATOM 6188 C C . ASP B 1 314 ? 4.23 20.766 19.484 1 94.44 314 ASP B C 1
ATOM 6190 O O . ASP B 1 314 ? 4.598 21.672 18.734 1 94.44 314 ASP B O 1
ATOM 6194 N N . GLN B 1 315 ? 4.922 20.406 20.484 1 93.94 315 GLN B N 1
ATOM 6195 C CA . GLN B 1 315 ? 6.074 21.156 20.969 1 93.94 315 GLN B CA 1
ATOM 6196 C C . GLN B 1 315 ? 7.281 20.969 20.062 1 93.94 315 GLN B C 1
ATOM 6198 O O . GLN B 1 315 ? 8.305 21.641 20.219 1 93.94 315 GLN B O 1
ATOM 6203 N N . LEU B 1 316 ? 7.141 20.094 19.109 1 96 316 LEU B N 1
ATOM 6204 C CA . LEU B 1 316 ? 8.227 19.891 18.156 1 96 316 LEU B CA 1
ATOM 6205 C C . LEU B 1 316 ? 8.086 20.812 16.969 1 96 316 LEU B C 1
ATOM 6207 O O . LEU B 1 316 ? 9.016 20.953 16.156 1 96 316 LEU B O 1
ATOM 6211 N N . LYS B 1 317 ? 6.977 21.5 16.875 1 96.81 317 LYS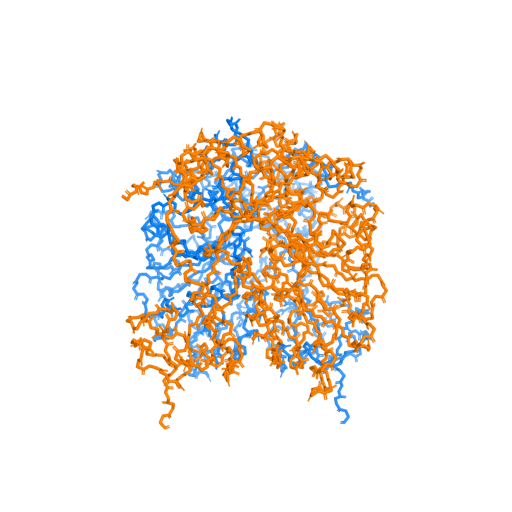 B N 1
ATOM 6212 C CA . LYS B 1 317 ? 6.715 22.328 15.703 1 96.81 317 LYS B CA 1
ATOM 6213 C C . LYS B 1 317 ? 6.707 23.812 16.078 1 96.81 317 LYS B C 1
ATOM 6215 O O . LYS B 1 317 ? 6.258 24.188 17.156 1 96.81 317 LYS B O 1
ATOM 6220 N N . THR B 1 318 ? 7.203 24.625 15.172 1 97.69 318 THR B N 1
ATOM 6221 C CA . THR B 1 318 ? 7.152 26.078 15.305 1 97.69 318 THR B CA 1
ATOM 6222 C C . THR B 1 318 ? 6.617 26.719 14.023 1 97.69 318 THR B C 1
ATOM 6224 O O . THR B 1 318 ? 7.078 26.391 12.922 1 97.69 318 THR B O 1
ATOM 6227 N N . ILE B 1 319 ? 5.594 27.5 14.172 1 97.69 319 ILE B N 1
ATOM 6228 C CA . ILE B 1 319 ? 5.062 28.328 13.094 1 97.69 319 ILE B CA 1
ATOM 6229 C C . ILE B 1 319 ? 5.648 29.734 13.195 1 97.69 319 ILE B C 1
ATOM 6231 O O . ILE B 1 319 ? 5.5 30.406 14.219 1 97.69 319 ILE B O 1
ATOM 6235 N N . PHE B 1 320 ? 6.324 30.172 12.125 1 97.88 320 PHE B N 1
ATOM 6236 C CA . PHE B 1 320 ? 6.906 31.5 12.219 1 97.88 320 PHE B CA 1
ATOM 6237 C C . PHE B 1 320 ? 6.984 32.156 10.844 1 97.88 320 PHE B C 1
ATOM 6239 O O . PHE B 1 320 ? 6.824 31.484 9.82 1 97.88 320 PHE B O 1
ATOM 6246 N N . GLY B 1 321 ? 7.039 33.406 10.852 1 95.75 321 GLY B N 1
ATOM 6247 C CA . GLY B 1 321 ? 7.227 34.219 9.664 1 95.75 321 GLY B CA 1
ATOM 6248 C C . GLY B 1 321 ? 8.031 35.469 9.93 1 95.75 321 GLY B C 1
ATOM 6249 O O . GLY B 1 321 ? 8.445 35.719 11.07 1 95.75 321 GLY B O 1
ATOM 6250 N N . ILE B 1 322 ? 8.422 36.156 8.922 1 94.44 322 ILE B N 1
ATOM 6251 C CA . ILE B 1 322 ? 9.078 37.469 8.984 1 94.44 322 ILE B CA 1
ATOM 6252 C C . ILE B 1 322 ? 8.172 38.531 8.367 1 94.44 322 ILE B C 1
ATOM 6254 O O . ILE B 1 322 ? 7.688 38.344 7.25 1 94.44 322 ILE B O 1
ATOM 6258 N N . LYS B 1 323 ? 7.988 39.531 9.07 1 89.69 323 LYS B N 1
ATOM 6259 C CA . LYS B 1 323 ? 7.121 40.594 8.594 1 89.69 323 LYS B CA 1
ATOM 6260 C C . LYS B 1 323 ? 7.57 41.094 7.227 1 89.69 323 LYS B C 1
ATOM 6262 O O . LYS B 1 323 ? 8.773 41.219 6.969 1 89.69 323 LYS B O 1
ATOM 6267 N N . ASN B 1 324 ? 6.605 41.281 6.316 1 84.31 324 ASN B N 1
ATOM 6268 C CA . ASN B 1 324 ? 6.793 41.812 4.969 1 84.31 324 ASN B CA 1
ATOM 6269 C C . ASN B 1 324 ? 7.488 40.781 4.059 1 84.31 324 ASN B C 1
ATOM 6271 O O . ASN B 1 324 ? 7.957 41.156 2.975 1 84.31 324 ASN B O 1
ATOM 6275 N N . VAL B 1 325 ? 7.742 39.625 4.531 1 90.19 325 VAL B N 1
ATOM 6276 C CA . VAL B 1 325 ? 8.234 38.562 3.691 1 90.19 325 VAL B CA 1
ATOM 6277 C C . VAL B 1 325 ? 7.148 37.5 3.535 1 90.19 325 VAL B C 1
ATOM 6279 O O . VAL B 1 325 ? 6.676 36.906 4.523 1 90.19 325 VAL B O 1
ATOM 6282 N N . HIS B 1 326 ? 6.73 37.219 2.328 1 90.19 326 HIS B N 1
ATOM 6283 C CA . HIS B 1 326 ? 5.766 36.156 2.09 1 90.19 326 HIS B CA 1
ATOM 6284 C C . HIS B 1 326 ? 6.312 34.781 2.547 1 90.19 326 HIS B C 1
ATOM 6286 O O . HIS B 1 326 ? 7.492 34.5 2.34 1 90.19 326 HIS B O 1
ATOM 6292 N N . GLY B 1 327 ? 5.457 34.031 3.217 1 93.19 327 GLY B N 1
ATOM 6293 C CA . GLY B 1 327 ? 5.898 32.75 3.709 1 93.19 327 GLY B CA 1
ATOM 6294 C C . GLY B 1 327 ? 6.5 31.875 2.627 1 93.19 327 GLY B C 1
ATOM 6295 O O . GLY B 1 327 ? 7.477 31.156 2.869 1 93.19 327 GLY B O 1
ATOM 6296 N N . TYR B 1 328 ? 6 31.922 1.423 1 92.69 328 TYR B N 1
ATOM 6297 C CA . TYR B 1 328 ? 6.543 31.172 0.301 1 92.69 328 TYR B CA 1
ATOM 6298 C C . TYR B 1 328 ? 7.961 31.625 -0.033 1 92.69 328 TYR B C 1
ATOM 6300 O O . TYR B 1 328 ? 8.82 30.812 -0.358 1 92.69 328 TYR B O 1
ATOM 6308 N N . GLN B 1 329 ? 8.141 32.875 -0.02 1 93.88 329 GLN B N 1
ATOM 6309 C CA . GLN B 1 329 ? 9.469 33.438 -0.279 1 93.88 329 GLN B CA 1
ATOM 6310 C C . GLN B 1 329 ? 10.461 33.031 0.808 1 93.88 329 GLN B C 1
ATOM 6312 O O . GLN B 1 329 ? 11.602 32.688 0.513 1 93.88 329 GLN B O 1
ATOM 6317 N N . LEU B 1 330 ? 9.992 33.156 2.033 1 95.94 330 LEU B N 1
ATOM 6318 C CA . LEU B 1 330 ? 10.828 32.75 3.154 1 95.94 330 LEU B CA 1
ATOM 6319 C C . LEU B 1 330 ? 11.281 31.312 2.994 1 95.94 330 LEU B C 1
ATOM 6321 O O . LEU B 1 330 ? 12.469 31.016 3.152 1 95.94 330 LEU B O 1
ATOM 6325 N N . ALA B 1 331 ? 10.383 30.406 2.688 1 96.69 331 ALA B N 1
ATOM 6326 C CA . ALA B 1 331 ? 10.695 28.984 2.484 1 96.69 331 ALA B CA 1
ATOM 6327 C C . ALA B 1 331 ? 11.711 28.812 1.361 1 96.69 331 ALA B C 1
ATOM 6329 O O . ALA B 1 331 ? 12.641 28 1.479 1 96.69 331 ALA B O 1
ATOM 6330 N N . LYS B 1 332 ? 11.508 29.531 0.313 1 96.56 332 LYS B N 1
ATOM 6331 C CA . LYS B 1 332 ? 12.398 29.453 -0.845 1 96.56 332 LYS B CA 1
ATOM 6332 C C . LYS B 1 332 ? 13.812 29.906 -0.494 1 96.56 332 LYS B C 1
ATOM 6334 O O . LYS B 1 332 ? 14.789 29.266 -0.896 1 96.56 332 LYS B O 1
ATOM 6339 N N . ILE B 1 333 ? 13.945 31 0.234 1 97.06 333 ILE B N 1
ATOM 6340 C CA . ILE B 1 333 ? 15.25 31.516 0.643 1 97.06 333 ILE B CA 1
ATOM 6341 C C . ILE B 1 333 ? 15.945 30.5 1.548 1 97.06 333 ILE B C 1
ATOM 6343 O O . ILE B 1 333 ? 17.125 30.203 1.37 1 97.06 333 ILE B O 1
ATOM 6347 N N . LEU B 1 334 ? 15.172 29.953 2.504 1 98.31 334 LEU B N 1
ATOM 6348 C CA . LEU B 1 334 ? 15.727 28.953 3.412 1 98.31 334 LEU B CA 1
ATOM 6349 C C . LEU B 1 334 ? 16.234 27.75 2.639 1 98.31 334 LEU B C 1
ATOM 6351 O O . LEU B 1 334 ? 17.328 27.234 2.938 1 98.31 334 LEU B O 1
ATOM 6355 N N . GLN B 1 335 ? 15.508 27.328 1.654 1 97.31 335 GLN B N 1
ATOM 6356 C CA . GLN B 1 335 ? 15.867 26.156 0.864 1 97.31 335 GLN B CA 1
ATOM 6357 C C . GLN B 1 335 ? 17.047 26.453 -0.064 1 97.31 335 GLN B C 1
ATOM 6359 O O . GLN B 1 335 ? 18.047 25.734 -0.059 1 97.31 335 GLN B O 1
ATOM 6364 N N . ASP B 1 336 ? 16.969 27.531 -0.89 1 97 336 ASP B N 1
ATOM 6365 C CA . ASP B 1 336 ? 17.906 27.797 -1.974 1 97 336 ASP B CA 1
ATOM 6366 C C . ASP B 1 336 ? 19.234 28.312 -1.432 1 97 336 ASP B C 1
ATOM 6368 O O . ASP B 1 336 ? 20.297 27.938 -1.919 1 97 336 ASP B O 1
ATOM 6372 N N . LYS B 1 337 ? 19.172 29.172 -0.456 1 97.5 337 LYS B N 1
ATOM 6373 C CA . LYS B 1 337 ? 20.375 29.828 0.017 1 97.5 337 LYS B CA 1
ATOM 6374 C C . LYS B 1 337 ? 21 29.078 1.185 1 97.5 337 LYS B C 1
ATOM 6376 O O . LYS B 1 337 ? 22.219 29.031 1.314 1 97.5 337 LYS B O 1
ATOM 6381 N N . TYR B 1 338 ? 20.156 28.5 1.983 1 98.12 338 TYR B N 1
ATOM 6382 C CA . TYR B 1 338 ? 20.703 27.938 3.217 1 98.12 338 TYR B CA 1
ATOM 6383 C C . TYR B 1 338 ? 20.547 26.422 3.244 1 98.12 338 TYR B C 1
ATOM 6385 O O . TYR B 1 338 ? 21.031 25.75 4.156 1 98.12 338 TYR B O 1
ATOM 6393 N N . ASN B 1 339 ? 19.875 25.812 2.32 1 97.75 339 ASN B N 1
ATOM 6394 C CA . ASN B 1 339 ? 19.625 24.375 2.205 1 97.75 339 ASN B CA 1
ATOM 6395 C C . ASN B 1 339 ? 18.891 23.828 3.424 1 97.75 339 ASN B C 1
ATOM 6397 O O . ASN B 1 339 ? 19.25 22.797 3.967 1 97.75 339 ASN B O 1
ATOM 6401 N N . ILE B 1 340 ? 17.938 24.625 3.891 1 98.19 340 ILE B N 1
ATOM 6402 C CA . ILE B 1 340 ? 17.016 24.25 4.965 1 98.19 340 ILE B CA 1
ATOM 6403 C C . ILE B 1 340 ? 15.625 23.984 4.395 1 98.19 340 ILE B C 1
ATOM 6405 O O . ILE B 1 340 ? 15.023 24.891 3.795 1 98.19 340 ILE B O 1
ATOM 6409 N N . TRP B 1 341 ? 15.188 22.812 4.57 1 96.62 341 TRP B N 1
ATOM 6410 C CA . TRP B 1 341 ? 13.875 22.422 4.07 1 96.62 341 TRP B CA 1
ATOM 6411 C C . TRP B 1 341 ? 12.828 22.453 5.184 1 96.62 341 TRP B C 1
ATOM 6413 O O . TRP B 1 341 ? 12.922 21.703 6.148 1 96.62 341 TRP B O 1
ATOM 6423 N N . VAL B 1 342 ? 11.828 23.312 4.992 1 96.75 342 VAL B N 1
ATOM 6424 C CA . VAL B 1 342 ? 10.797 23.484 6.012 1 96.75 342 VAL B CA 1
ATOM 6425 C C . VAL B 1 342 ? 9.633 22.531 5.746 1 96.75 342 VAL B C 1
ATOM 6427 O O . VAL B 1 342 ? 9.508 21.984 4.648 1 96.75 342 VAL B O 1
ATOM 6430 N N . GLU B 1 343 ? 8.828 22.281 6.688 1 95.5 343 GLU B N 1
ATOM 6431 C CA . GLU B 1 343 ? 7.727 21.328 6.652 1 95.5 343 GLU B CA 1
ATOM 6432 C C . GLU B 1 343 ? 6.613 21.812 5.723 1 95.5 343 GLU B C 1
ATOM 6434 O O . GLU B 1 343 ? 6.086 21.031 4.926 1 95.5 343 GLU B O 1
ATOM 6439 N N . LYS B 1 344 ? 6.258 23 5.887 1 94.25 344 LYS B N 1
ATOM 6440 C CA . LYS B 1 344 ? 5.164 23.625 5.141 1 94.25 344 LYS B CA 1
ATOM 6441 C C . LYS B 1 344 ? 5.262 25.141 5.172 1 94.25 344 LYS B C 1
ATOM 6443 O O . LYS B 1 344 ? 5.906 25.703 6.059 1 94.25 344 LYS B O 1
ATOM 6448 N N . CYS B 1 345 ? 4.684 25.734 4.133 1 93.06 345 CYS B N 1
ATOM 6449 C CA . CYS B 1 345 ? 4.59 27.188 4.129 1 93.06 345 CYS B CA 1
ATOM 6450 C C . CYS B 1 345 ? 3.254 27.641 3.555 1 93.06 345 CYS B C 1
ATOM 6452 O O . CYS B 1 345 ? 2.545 26.859 2.922 1 93.06 345 CYS B O 1
ATOM 6454 N N . ASN B 1 346 ? 2.855 28.703 3.891 1 90.75 346 ASN B N 1
ATOM 6455 C CA . ASN B 1 346 ? 1.741 29.438 3.301 1 90.75 346 ASN B CA 1
ATOM 6456 C C . ASN B 1 346 ? 2.111 30.891 3.029 1 90.75 346 ASN B C 1
ATOM 6458 O O . ASN B 1 346 ? 3.293 31.234 2.934 1 90.75 346 ASN B O 1
ATOM 6462 N N . SER B 1 347 ? 1.099 31.734 2.803 1 88.94 347 SER B N 1
ATOM 6463 C CA . SER B 1 347 ? 1.391 33.125 2.424 1 88.94 347 SER B CA 1
ATOM 6464 C C . SER B 1 347 ? 1.979 33.906 3.592 1 88.94 347 SER B C 1
ATOM 6466 O O . SER B 1 347 ? 2.689 34.875 3.391 1 88.94 347 SER B O 1
ATOM 6468 N N . ILE B 1 348 ? 1.824 33.406 4.809 1 91 348 ILE B N 1
ATOM 6469 C CA . ILE B 1 348 ? 2.152 34.219 5.977 1 91 348 ILE B CA 1
ATOM 6470 C C . ILE B 1 348 ? 3.33 33.594 6.723 1 91 348 ILE B C 1
ATOM 6472 O O . ILE B 1 348 ? 4.211 34.281 7.211 1 91 348 ILE B O 1
ATOM 6476 N N . SER B 1 349 ? 3.354 32.344 6.75 1 94.44 349 SER B N 1
ATOM 6477 C CA . SER B 1 349 ? 4.273 31.703 7.688 1 94.44 349 SER B CA 1
ATOM 6478 C C . SER B 1 349 ? 4.863 30.422 7.105 1 94.44 349 SER B C 1
ATOM 6480 O O . SER B 1 349 ? 4.422 29.938 6.059 1 94.44 349 SER B O 1
ATOM 6482 N N . VAL B 1 350 ? 5.898 29.969 7.781 1 96.94 350 VAL B N 1
ATOM 6483 C CA . VAL B 1 350 ? 6.484 28.641 7.539 1 96.94 350 VAL B CA 1
ATOM 6484 C C . VAL B 1 350 ? 6.387 27.797 8.805 1 96.94 350 VAL B C 1
ATOM 6486 O O . VAL B 1 350 ? 6.262 28.328 9.914 1 96.94 350 VAL B O 1
ATOM 6489 N N . ILE B 1 351 ? 6.332 26.547 8.609 1 97.44 351 ILE B N 1
ATOM 6490 C CA . ILE B 1 351 ? 6.316 25.594 9.719 1 97.44 351 ILE B CA 1
ATOM 6491 C C . ILE B 1 351 ? 7.57 24.719 9.672 1 97.44 351 ILE B C 1
ATOM 6493 O O . ILE B 1 351 ? 7.926 24.188 8.617 1 97.44 351 ILE B O 1
ATOM 6497 N N . VAL B 1 352 ? 8.273 24.594 10.773 1 98.06 352 VAL B N 1
ATOM 6498 C CA . VAL B 1 352 ? 9.391 23.672 10.883 1 98.06 352 VAL B CA 1
ATOM 6499 C C . VAL B 1 352 ? 9.094 22.625 11.953 1 98.06 352 VAL B C 1
ATOM 6501 O O . VAL B 1 352 ? 8.406 22.906 12.938 1 98.06 352 VAL B O 1
ATOM 6504 N N . THR B 1 353 ? 9.523 21.453 11.75 1 97.38 353 THR B N 1
ATOM 6505 C CA . THR B 1 353 ? 9.461 20.375 12.734 1 97.38 353 THR B CA 1
ATOM 6506 C C . THR B 1 353 ? 10.852 20.016 13.234 1 97.38 353 THR B C 1
ATOM 6508 O O . THR B 1 353 ? 11.703 19.547 12.469 1 97.38 353 THR B O 1
ATOM 6511 N N . ILE B 1 354 ? 11.062 20.281 14.492 1 97.56 354 ILE B N 1
ATOM 6512 C CA . ILE B 1 354 ? 12.297 19.859 15.141 1 97.56 354 ILE B CA 1
ATOM 6513 C C . ILE B 1 354 ? 12.133 18.453 15.711 1 97.56 354 ILE B C 1
ATOM 6515 O O . ILE B 1 354 ? 11.836 18.297 16.906 1 97.56 354 ILE B O 1
ATOM 6519 N N . HIS B 1 355 ? 12.406 17.469 14.898 1 96.44 355 HIS B N 1
ATOM 6520 C CA . HIS B 1 355 ? 12.102 16.078 15.211 1 96.44 355 HIS B CA 1
ATOM 6521 C C . HIS B 1 355 ? 13.219 15.445 16.031 1 96.44 355 HIS B C 1
ATOM 6523 O O . HIS B 1 355 ? 14.25 16.078 16.266 1 96.44 355 HIS B O 1
ATOM 6529 N N . ILE B 1 356 ? 13.094 14.219 16.422 1 95.56 356 ILE B N 1
ATOM 6530 C CA . ILE B 1 356 ? 13.945 13.555 17.406 1 95.56 356 ILE B CA 1
ATOM 6531 C C . ILE B 1 356 ? 15.32 13.297 16.797 1 95.56 356 ILE B C 1
ATOM 6533 O O . ILE B 1 356 ? 16.297 13.078 17.531 1 95.56 356 ILE B O 1
ATOM 6537 N N . ASN B 1 357 ? 15.469 13.344 15.484 1 96.31 357 ASN B N 1
ATOM 6538 C CA . ASN B 1 357 ? 16.75 13.094 14.844 1 96.31 357 ASN B CA 1
ATOM 6539 C C . ASN B 1 357 ? 17.516 14.391 14.578 1 96.31 357 ASN B C 1
ATOM 6541 O O . ASN B 1 357 ? 18.609 14.367 14.031 1 96.31 357 ASN B O 1
ATOM 6545 N N . THR B 1 358 ? 16.984 15.539 14.984 1 96.69 358 THR B N 1
ATOM 6546 C CA . THR B 1 358 ? 17.672 16.812 14.812 1 96.69 358 THR B CA 1
ATOM 6547 C C . THR B 1 358 ? 18.844 16.938 15.789 1 96.69 358 THR B C 1
ATOM 6549 O O . THR B 1 358 ? 18.797 16.375 16.875 1 96.69 358 THR B O 1
ATOM 6552 N N . GLU B 1 359 ? 19.781 17.656 15.375 1 96.56 359 GLU B N 1
ATOM 6553 C CA . GLU B 1 359 ? 20.969 17.938 16.188 1 96.56 359 GLU B CA 1
ATOM 6554 C C . GLU B 1 359 ? 21.125 19.438 16.438 1 96.56 359 GLU B C 1
ATOM 6556 O O . GLU B 1 359 ? 20.453 20.25 15.781 1 96.56 359 GLU B O 1
ATOM 6561 N N . ASP B 1 360 ? 21.984 19.75 17.359 1 98 360 ASP B N 1
ATOM 6562 C CA . ASP B 1 360 ? 22.203 21.141 17.719 1 98 360 ASP B CA 1
ATOM 6563 C C . ASP B 1 360 ? 22.672 21.953 16.516 1 98 360 ASP B C 1
ATOM 6565 O O . ASP B 1 360 ? 22.266 23.109 16.344 1 98 360 ASP B O 1
ATOM 6569 N N . ALA B 1 361 ? 23.453 21.344 15.719 1 97.81 361 ALA B N 1
ATOM 6570 C CA . ALA B 1 361 ? 23.984 22.031 14.547 1 97.81 361 ALA B CA 1
ATOM 6571 C C . ALA B 1 361 ? 22.859 22.422 13.586 1 97.81 361 ALA B C 1
ATOM 6573 O O . ALA B 1 361 ? 22.938 23.469 12.93 1 97.81 361 ALA B O 1
ATOM 6574 N N . ASP B 1 362 ? 21.844 21.609 13.484 1 98 362 ASP B N 1
ATOM 6575 C CA . ASP B 1 362 ? 20.688 21.938 12.648 1 98 362 ASP B CA 1
ATOM 6576 C C . ASP B 1 362 ? 20 23.203 13.133 1 98 362 ASP B C 1
ATOM 6578 O O . ASP B 1 362 ? 19.578 24.031 12.328 1 98 362 ASP B O 1
ATOM 6582 N N . ILE B 1 363 ? 19.875 23.328 14.43 1 98.31 363 ILE B N 1
ATOM 6583 C CA . ILE B 1 363 ? 19.172 24.438 15.055 1 98.31 363 ILE B CA 1
ATOM 6584 C C . ILE B 1 363 ? 20.016 25.719 14.914 1 98.31 363 ILE B C 1
ATOM 6586 O O . ILE B 1 363 ? 19.469 26.781 14.602 1 98.31 363 ILE B O 1
ATOM 6590 N N . ASP B 1 364 ? 21.297 25.547 15.102 1 98.5 364 ASP B N 1
ATOM 6591 C CA . ASP B 1 364 ? 22.188 26.688 14.922 1 98.5 364 ASP B CA 1
ATOM 6592 C C . ASP B 1 364 ? 22.094 27.234 13.5 1 98.5 364 ASP B C 1
ATOM 6594 O O . ASP B 1 364 ? 22.047 28.453 13.305 1 98.5 364 ASP B O 1
ATOM 6598 N N . LYS B 1 365 ? 22.109 26.344 12.586 1 98.44 365 LYS B N 1
ATOM 6599 C CA . LYS B 1 365 ? 21.984 26.719 11.188 1 98.44 365 LYS B CA 1
ATOM 6600 C C . LYS B 1 365 ? 20.672 27.469 10.922 1 98.44 365 LYS B C 1
ATOM 6602 O O . LYS B 1 365 ? 20.656 28.484 10.219 1 98.44 365 LYS B O 1
ATOM 6607 N N . LEU B 1 366 ? 19.594 26.969 11.453 1 98.69 366 LEU B N 1
ATOM 6608 C CA . LEU B 1 366 ? 18.281 27.578 11.273 1 98.69 366 LEU B CA 1
ATOM 6609 C C . LEU B 1 366 ? 18.234 28.969 11.891 1 98.69 366 LEU B C 1
ATOM 6611 O O . LEU B 1 366 ? 17.75 29.922 11.266 1 98.69 366 LEU B O 1
ATOM 6615 N N . ILE B 1 367 ? 18.781 29.109 13.109 1 98.62 367 ILE B N 1
ATOM 6616 C CA . ILE B 1 367 ? 18.797 30.391 13.812 1 98.62 367 ILE B CA 1
ATOM 6617 C C . ILE B 1 367 ? 19.609 31.422 13 1 98.62 367 ILE B C 1
ATOM 6619 O O . ILE B 1 367 ? 19.156 32.531 12.797 1 98.62 367 ILE B O 1
ATOM 6623 N N . LYS B 1 368 ? 20.734 30.984 12.57 1 98.5 368 LYS B N 1
ATOM 6624 C CA . LYS B 1 368 ? 21.594 31.875 11.773 1 98.5 368 LYS B CA 1
ATOM 6625 C C . LYS B 1 368 ? 20.875 32.344 10.508 1 98.5 368 LYS B C 1
ATOM 6627 O O . LYS B 1 368 ? 20.906 33.5 10.164 1 98.5 368 LYS B O 1
ATOM 6632 N N . ALA B 1 369 ? 20.266 31.422 9.797 1 98.44 369 ALA B N 1
ATOM 6633 C CA . ALA B 1 369 ? 19.562 31.734 8.555 1 98.44 369 ALA B CA 1
ATOM 6634 C C . ALA B 1 369 ? 18.438 32.719 8.805 1 98.44 369 ALA B C 1
ATOM 6636 O O . ALA B 1 369 ? 18.312 33.719 8.086 1 98.44 369 ALA B O 1
ATOM 6637 N N . VAL B 1 370 ? 17.625 32.5 9.828 1 98.19 370 VAL B N 1
ATOM 6638 C CA . VAL B 1 370 ? 16.469 33.375 10.117 1 98.19 370 VAL B CA 1
ATOM 6639 C C . VAL B 1 370 ? 16.953 34.75 10.516 1 98.19 370 VAL B C 1
ATOM 6641 O O . VAL B 1 370 ? 16.375 35.75 10.109 1 98.19 370 VAL B O 1
ATOM 6644 N N . ARG B 1 371 ? 18.031 34.844 11.266 1 97.31 371 ARG B N 1
ATOM 6645 C CA . ARG B 1 371 ? 18.609 36.125 11.664 1 97.31 371 ARG B CA 1
ATOM 6646 C C . ARG B 1 371 ? 19.078 36.906 10.445 1 97.31 371 ARG B C 1
ATOM 6648 O O . ARG B 1 371 ? 18.797 38.125 10.344 1 97.31 371 ARG B O 1
ATOM 6655 N N . GLU B 1 372 ? 19.719 36.219 9.562 1 96.75 372 GLU B N 1
ATOM 6656 C CA . GLU B 1 372 ? 20.234 36.875 8.375 1 96.75 372 GLU B CA 1
ATOM 6657 C C . GLU B 1 372 ? 19.109 37.375 7.469 1 96.75 372 GLU B C 1
ATOM 6659 O O . GLU B 1 372 ? 19.156 38.469 6.934 1 96.75 372 GLU B O 1
ATOM 6664 N N . ILE B 1 373 ? 18.125 36.531 7.297 1 95.94 373 ILE B N 1
ATOM 6665 C CA . ILE B 1 373 ? 17 36.906 6.449 1 95.94 373 ILE B CA 1
ATOM 6666 C C . ILE B 1 373 ? 16.234 38.062 7.078 1 95.94 373 ILE B C 1
ATOM 6668 O O . ILE B 1 373 ? 15.852 39 6.387 1 95.94 373 ILE B O 1
ATOM 6672 N N . SER B 1 374 ? 15.977 37.969 8.398 1 94.75 374 SER B N 1
ATOM 6673 C CA . SER B 1 374 ? 15.281 39 9.125 1 94.75 374 SER B CA 1
ATOM 6674 C C . SER B 1 374 ? 15.984 40.344 8.984 1 94.75 374 SER B C 1
ATOM 6676 O O . SER B 1 374 ? 15.344 41.375 8.766 1 94.75 374 SER B O 1
ATOM 6678 N N . LYS B 1 375 ? 17.281 40.406 9.047 1 92.69 375 LYS B N 1
ATOM 6679 C CA . LYS B 1 375 ? 18.078 41.625 8.93 1 92.69 375 LYS B CA 1
ATOM 6680 C C . LYS B 1 375 ? 17.969 42.219 7.52 1 92.69 375 LYS B C 1
ATOM 6682 O O . LYS B 1 375 ? 17.891 43.438 7.348 1 92.69 375 LYS B O 1
ATOM 6687 N N . LYS B 1 376 ? 17.984 41.375 6.562 1 89.44 376 LYS B N 1
ATOM 6688 C CA . LYS B 1 376 ? 17.953 41.781 5.164 1 89.44 376 LYS B CA 1
ATOM 6689 C C . LYS B 1 376 ? 16.625 42.438 4.82 1 89.44 376 LYS B C 1
ATOM 6691 O O . LYS B 1 376 ? 16.578 43.375 4.004 1 89.44 376 LYS B O 1
ATOM 6696 N N . PHE B 1 377 ? 15.578 42.031 5.348 1 82.06 377 PHE B N 1
ATOM 6697 C CA . PHE B 1 377 ? 14.25 42.5 4.957 1 82.06 377 PHE B CA 1
ATOM 6698 C C . PHE B 1 377 ? 13.688 43.438 6.004 1 82.06 377 PHE B C 1
ATOM 6700 O O . PHE B 1 377 ? 12.516 43.812 5.938 1 82.06 377 PHE B O 1
ATOM 6707 N N . GLU B 1 378 ? 14.305 43.75 6.965 1 68.25 378 GLU B N 1
ATOM 6708 C CA . GLU B 1 378 ? 13.867 44.594 8.078 1 68.25 378 GLU B CA 1
ATOM 6709 C C . GLU B 1 378 ? 13.281 45.906 7.582 1 68.25 378 GLU B C 1
ATOM 6711 O O . GLU B 1 378 ? 12.336 46.438 8.18 1 68.25 378 GLU B O 1
ATOM 6716 N N . TYR B 1 379 ? 13.75 46.406 6.547 1 57.62 379 TYR B N 1
ATOM 6717 C CA . TYR B 1 379 ? 13.352 47.781 6.191 1 57.62 379 TYR B CA 1
ATOM 6718 C C . TYR B 1 379 ? 12.492 47.781 4.938 1 57.62 379 TYR B C 1
ATOM 6720 O O . TYR B 1 379 ? 12.242 48.844 4.355 1 57.62 379 TYR B O 1
ATOM 6728 N N . LYS B 1 380 ? 12.109 46.562 4.523 1 60 380 LYS B N 1
ATOM 6729 C CA . LYS B 1 380 ? 11.297 46.562 3.309 1 60 380 LYS B CA 1
ATOM 6730 C C . LYS B 1 380 ? 9.828 46.812 3.631 1 60 380 LYS B C 1
ATOM 6732 O O . LYS B 1 380 ? 9.344 46.406 4.688 1 60 380 LYS B O 1
ATOM 6737 N N . THR B 1 381 ? 9.18 47.781 2.967 1 51.38 381 THR B N 1
ATOM 6738 C CA . THR B 1 381 ? 7.797 48.25 3.072 1 51.38 381 THR B CA 1
ATOM 6739 C C . THR B 1 381 ? 6.832 47.062 2.967 1 51.38 381 THR B C 1
ATOM 6741 O O . THR B 1 381 ? 7.18 46 2.418 1 51.38 381 THR B O 1
ATOM 6744 N N . GLN B 1 382 ? 5.48 47.281 3.453 1 50.97 382 GLN B N 1
ATOM 6745 C CA . GLN B 1 382 ? 4.328 46.406 3.721 1 50.97 382 GLN B CA 1
ATOM 6746 C C . GLN B 1 382 ? 3.908 45.656 2.471 1 50.97 382 GLN B C 1
ATOM 6748 O O . GLN B 1 382 ? 3.613 46.25 1.437 1 50.97 382 GLN B O 1
ATOM 6753 N N . TYR B 1 383 ? 4.523 44.562 2.184 1 49.56 383 TYR B N 1
ATOM 6754 C CA . TYR B 1 383 ? 3.924 43.75 1.14 1 49.56 383 TYR B CA 1
ATOM 6755 C C . TYR B 1 383 ? 2.598 43.156 1.604 1 49.56 383 TYR B C 1
ATOM 6757 O O . TYR B 1 383 ? 2.461 42.75 2.764 1 49.56 383 TYR B O 1
ATOM 6765 N N . ASP B 1 384 ? 1.563 43.625 0.926 1 49.19 384 ASP B N 1
ATOM 6766 C CA . ASP B 1 384 ? 0.244 43.031 1.124 1 49.19 384 ASP B CA 1
ATOM 6767 C C . ASP B 1 384 ? 0.304 41.5 1.019 1 49.19 384 ASP B C 1
ATOM 6769 O O . ASP B 1 384 ? 0.523 40.969 -0.065 1 49.19 384 ASP B O 1
ATOM 6773 N N . GLN B 1 385 ? 0.694 40.844 2.1 1 53.72 385 GLN B N 1
ATOM 6774 C CA . GLN B 1 385 ? 0.619 39.375 2.16 1 53.72 385 GLN B CA 1
ATOM 6775 C C . GLN B 1 385 ? -0.804 38.906 1.905 1 53.72 385 GLN B C 1
ATOM 6777 O O . GLN B 1 385 ? -1.595 38.75 2.84 1 53.72 385 GLN B O 1
ATOM 6782 N N . SER B 1 386 ? -1.371 39.156 0.676 1 56.28 386 SER B N 1
ATOM 6783 C CA . SER B 1 386 ? -2.76 38.781 0.402 1 56.28 386 SER B CA 1
ATOM 6784 C C . SER B 1 386 ? -2.992 37.281 0.579 1 56.28 386 SER B C 1
ATOM 6786 O O . SER B 1 386 ? -2.277 36.469 -0.004 1 56.28 386 SER B O 1
ATOM 6788 N N . ILE B 1 387 ? -3.627 36.875 1.83 1 59.06 387 ILE B N 1
ATOM 6789 C CA . ILE B 1 387 ? -4.125 35.594 2.312 1 59.06 387 ILE B CA 1
ATOM 6790 C C . ILE B 1 387 ? -5.289 35.125 1.439 1 59.06 387 ILE B C 1
ATOM 6792 O O . ILE B 1 387 ? -6.172 34.406 1.904 1 59.06 387 ILE B O 1
ATOM 6796 N N . ASN B 1 388 ? -5.152 35.438 0.127 1 72.06 388 ASN B N 1
ATOM 6797 C CA . ASN B 1 388 ? -6.336 35.312 -0.717 1 72.06 388 ASN B CA 1
ATOM 6798 C C . ASN B 1 388 ? -6.641 33.844 -1.03 1 72.06 388 ASN B C 1
ATOM 6800 O O . ASN B 1 388 ? -7.77 33.375 -0.836 1 72.06 388 ASN B O 1
ATOM 6804 N N . GLN B 1 389 ? -5.645 33.062 -1.165 1 79 389 GLN B N 1
ATOM 6805 C CA . GLN B 1 389 ? -5.922 31.672 -1.576 1 79 389 GLN B CA 1
ATOM 6806 C C . GLN B 1 389 ? -6.48 30.859 -0.416 1 79 389 GLN B C 1
ATOM 6808 O O . GLN B 1 389 ? -7.402 30.062 -0.601 1 79 389 GLN B O 1
ATOM 6813 N N . GLU B 1 390 ? -6.004 31.141 0.757 1 84.12 390 GLU B N 1
ATOM 6814 C CA . GLU B 1 390 ? -6.484 30.422 1.939 1 84.12 390 GLU B CA 1
ATOM 6815 C C . GLU B 1 390 ? -7.934 30.797 2.252 1 84.12 390 GLU B C 1
ATOM 6817 O O . GLU B 1 390 ? -8.734 29.922 2.604 1 84.12 390 GLU B O 1
ATOM 6822 N N . LEU B 1 391 ? -8.234 32 2.029 1 87.44 391 LEU B N 1
ATOM 6823 C CA . LEU B 1 391 ? -9.586 32.469 2.309 1 87.44 391 LEU B CA 1
ATOM 6824 C C . LEU B 1 391 ? -10.57 31.906 1.28 1 87.44 391 LEU B C 1
ATOM 6826 O O . LEU B 1 391 ? -11.711 31.594 1.614 1 87.44 391 LEU B O 1
ATOM 6830 N N . ILE B 1 392 ? -10.148 31.828 0.095 1 90.06 392 ILE B N 1
ATOM 6831 C CA . ILE B 1 392 ? -10.984 31.234 -0.944 1 90.06 392 ILE B CA 1
ATOM 6832 C C . ILE B 1 392 ? -11.266 29.781 -0.61 1 90.06 392 ILE B C 1
ATOM 6834 O O . ILE B 1 392 ? -12.383 29.281 -0.805 1 90.06 392 ILE B O 1
ATOM 6838 N N . TYR B 1 393 ? -10.273 29.078 -0.122 1 90.5 393 TYR B N 1
ATOM 6839 C CA . TYR B 1 393 ? -10.445 27.672 0.26 1 90.5 393 TYR B CA 1
ATOM 6840 C C . TYR B 1 393 ? -11.453 27.547 1.401 1 90.5 393 TYR B C 1
ATOM 6842 O O . TYR B 1 393 ? -12.281 26.625 1.407 1 90.5 393 TYR B O 1
ATOM 6850 N N . VAL B 1 394 ? -11.375 28.422 2.367 1 91.06 394 VAL B N 1
ATOM 6851 C CA . VAL B 1 394 ? -12.305 28.422 3.49 1 91.06 394 VAL B CA 1
ATOM 6852 C C . VAL B 1 394 ? -13.734 28.594 2.977 1 91.06 394 VAL B C 1
ATOM 6854 O O . VAL B 1 394 ? -14.641 27.875 3.412 1 91.06 394 VAL B O 1
ATOM 6857 N N . ASN B 1 395 ? -13.891 29.5 2.057 1 92.75 395 ASN B N 1
ATOM 6858 C CA . ASN B 1 395 ? -15.211 29.719 1.47 1 92.75 395 ASN B CA 1
ATOM 6859 C C . ASN B 1 395 ? -15.672 28.5 0.671 1 92.75 395 ASN B C 1
ATOM 6861 O O . ASN B 1 395 ? -16.859 28.156 0.679 1 92.75 395 ASN B O 1
ATOM 6865 N N . LEU B 1 396 ? -14.773 27.906 0.007 1 93.56 396 LEU B N 1
ATOM 6866 C CA . LEU B 1 396 ? -15.055 26.719 -0.789 1 93.56 396 LEU B CA 1
ATOM 6867 C C . LEU B 1 396 ? -15.586 25.578 0.087 1 93.56 396 LEU B C 1
ATOM 6869 O O . LEU B 1 396 ? -16.609 24.984 -0.233 1 93.56 396 LEU B O 1
ATOM 6873 N N . THR B 1 397 ? -14.961 25.328 1.188 1 92.5 397 THR B N 1
ATOM 6874 C CA . THR B 1 397 ? -15.297 24.172 2.006 1 92.5 397 THR B CA 1
ATOM 6875 C C . THR B 1 397 ? -16.641 24.375 2.713 1 92.5 397 THR B C 1
ATOM 6877 O O . THR B 1 397 ? -17.344 23.406 3 1 92.5 397 THR B O 1
ATOM 6880 N N . LYS B 1 398 ? -17.047 25.609 2.893 1 91.62 398 LYS B N 1
ATOM 6881 C CA . LYS B 1 398 ? -18.344 25.922 3.492 1 91.62 398 LYS B CA 1
ATOM 6882 C C . LYS B 1 398 ? -19.484 25.562 2.549 1 91.62 398 LYS B C 1
ATOM 6884 O O . LYS B 1 398 ? -20.594 25.234 2.998 1 91.62 398 LYS B O 1
ATOM 6889 N N . LYS B 1 399 ? -19.188 25.547 1.287 1 93.06 399 LYS B N 1
ATOM 6890 C CA . LYS B 1 399 ? -20.234 25.391 0.281 1 93.06 399 LYS B CA 1
ATOM 6891 C C . LYS B 1 399 ? -20.109 24.031 -0.415 1 93.06 399 LYS B C 1
ATOM 6893 O O . LYS B 1 399 ? -20.938 23.703 -1.274 1 93.06 399 LYS B O 1
ATOM 6898 N N . ARG B 1 400 ? -19.203 23.266 -0.071 1 95.56 400 ARG B N 1
ATOM 6899 C CA . ARG B 1 400 ? -18.891 22.016 -0.753 1 95.56 400 ARG B CA 1
ATOM 6900 C C . ARG B 1 400 ? -20.109 21.078 -0.765 1 95.56 400 ARG B C 1
ATOM 6902 O O . ARG B 1 400 ? -20.734 20.859 0.271 1 95.56 400 ARG B O 1
ATOM 6909 N N . LYS B 1 401 ? -20.438 20.531 -1.957 1 95.5 401 LYS B N 1
ATOM 6910 C CA . LYS B 1 401 ? -21.5 19.547 -2.135 1 95.5 401 LYS B CA 1
ATOM 6911 C C . LYS B 1 401 ? -21.016 18.359 -2.939 1 95.5 401 LYS B C 1
ATOM 6913 O O . LYS B 1 401 ? -20.781 18.453 -4.145 1 95.5 401 LYS B O 1
ATOM 6918 N N . ILE B 1 402 ? -20.906 17.266 -2.299 1 95.75 402 ILE B N 1
ATOM 6919 C CA . ILE B 1 402 ? -20.578 16.016 -2.98 1 95.75 402 ILE B CA 1
ATOM 6920 C C . ILE B 1 402 ? -21.875 15.258 -3.307 1 95.75 402 ILE B C 1
ATOM 6922 O O . ILE B 1 402 ? -22.531 14.727 -2.41 1 95.75 402 ILE B O 1
ATOM 6926 N N . LEU B 1 403 ? -22.203 15.148 -4.574 1 95.19 403 LEU B N 1
ATOM 6927 C CA . LEU B 1 403 ? -23.578 14.789 -4.949 1 95.19 403 LEU B CA 1
ATOM 6928 C C . LEU B 1 403 ? -23.609 13.406 -5.602 1 95.19 403 LEU B C 1
ATOM 6930 O O . LEU B 1 403 ? -24.672 12.781 -5.676 1 95.19 403 LEU B O 1
ATOM 6934 N N . THR B 1 404 ? -22.5 12.969 -6.16 1 95.06 404 THR B N 1
ATOM 6935 C CA . THR B 1 404 ? -22.469 11.711 -6.898 1 95.06 404 THR B CA 1
ATOM 6936 C C . THR B 1 404 ? -21.484 10.734 -6.273 1 95.06 404 THR B C 1
ATOM 6938 O O . THR B 1 404 ? -20.312 11.086 -6.043 1 95.06 404 THR B O 1
ATOM 6941 N N . PRO B 1 405 ? -21.922 9.484 -6.012 1 93.56 405 PRO B N 1
ATOM 6942 C CA . PRO B 1 405 ? -21.016 8.484 -5.438 1 93.56 405 PRO B CA 1
ATOM 6943 C C . PRO B 1 405 ? -19.844 8.156 -6.359 1 93.56 405 PRO B C 1
ATOM 6945 O O . PRO B 1 405 ? -19.969 8.25 -7.582 1 93.56 405 PRO B O 1
ATOM 6948 N N . LEU B 1 406 ? -18.75 7.723 -5.789 1 94.81 406 LEU B N 1
ATOM 6949 C CA . LEU B 1 406 ? -17.5 7.473 -6.496 1 94.81 406 LEU B CA 1
ATOM 6950 C C . LEU B 1 406 ? -17.703 6.441 -7.602 1 94.81 406 LEU B C 1
ATOM 6952 O O . LEU B 1 406 ? -17.234 6.633 -8.727 1 94.81 406 LEU B O 1
ATOM 6956 N N . THR B 1 407 ? -18.359 5.277 -7.34 1 94.5 407 THR B N 1
ATOM 6957 C CA . THR B 1 407 ? -18.5 4.223 -8.336 1 94.5 407 THR B CA 1
ATOM 6958 C C . THR B 1 407 ? -19.312 4.711 -9.531 1 94.5 407 THR B C 1
ATOM 6960 O O . THR B 1 407 ? -19.078 4.297 -10.664 1 94.5 407 THR B O 1
ATOM 6963 N N . LYS B 1 408 ? -20.266 5.609 -9.273 1 94.5 408 LYS B N 1
ATOM 6964 C CA . LYS B 1 408 ? -21.016 6.215 -10.375 1 94.5 408 LYS B CA 1
ATOM 6965 C C . LYS B 1 408 ? -20.125 7.16 -11.18 1 94.5 408 LYS B C 1
ATOM 6967 O O . LYS B 1 408 ? -20.219 7.203 -12.414 1 94.5 408 LYS B O 1
ATOM 6972 N N . VAL B 1 409 ? -19.312 7.941 -10.461 1 95.88 409 VAL B N 1
ATOM 6973 C CA . VAL B 1 409 ? -18.359 8.812 -11.148 1 95.88 409 VAL B CA 1
ATOM 6974 C C . VAL B 1 409 ? -17.453 7.969 -12.055 1 95.88 409 VAL B C 1
ATOM 6976 O O . VAL B 1 409 ? -17.25 8.312 -13.219 1 95.88 409 VAL B O 1
ATOM 6979 N N . MET B 1 410 ? -16.938 6.82 -11.547 1 94.88 410 MET B N 1
ATOM 6980 C CA . MET B 1 410 ? -16 5.961 -12.258 1 94.88 410 MET B CA 1
ATOM 6981 C C . MET B 1 410 ? -16.656 5.312 -13.469 1 94.88 410 MET B C 1
ATOM 6983 O O . MET B 1 410 ? -16 5.043 -14.477 1 94.88 410 MET B O 1
ATOM 6987 N N . SER B 1 411 ? -17.969 5.105 -13.438 1 94.62 411 SER B N 1
ATOM 6988 C CA . SER B 1 411 ? -18.672 4.406 -14.5 1 94.62 411 SER B CA 1
ATOM 6989 C C . SER B 1 411 ? -19.266 5.387 -15.508 1 94.62 411 SER B C 1
ATOM 6991 O O . SER B 1 411 ? -19.766 4.98 -16.562 1 94.62 411 SER B O 1
ATOM 6993 N N . SER B 1 412 ? -19.25 6.652 -15.203 1 94.75 412 SER B N 1
ATOM 6994 C CA . SER B 1 412 ? -19.906 7.652 -16.047 1 94.75 412 SER B CA 1
ATOM 6995 C C . SER B 1 412 ? -19 8.07 -17.203 1 94.75 412 SER B C 1
ATOM 6997 O O . SER B 1 412 ? -17.766 8.031 -17.078 1 94.75 412 SER B O 1
ATOM 6999 N N . ASP B 1 413 ? -19.688 8.484 -18.297 1 94.62 413 ASP B N 1
ATOM 7000 C CA . ASP B 1 413 ? -18.953 9.172 -19.344 1 94.62 413 ASP B CA 1
ATOM 7001 C C . ASP B 1 413 ? -18.531 10.57 -18.906 1 94.62 413 ASP B C 1
ATOM 7003 O O . ASP B 1 413 ? -19.234 11.227 -18.141 1 94.62 413 ASP B O 1
ATOM 7007 N N . LYS B 1 414 ? -17.344 10.906 -19.359 1 95.88 414 LYS B N 1
ATOM 7008 C CA . LYS B 1 414 ? -16.797 12.195 -18.969 1 95.88 414 LYS B CA 1
ATOM 7009 C C . LYS B 1 414 ? -16.359 13.008 -20.188 1 95.88 414 LYS B C 1
ATOM 7011 O O . LYS B 1 414 ? -16.125 12.445 -21.25 1 95.88 414 LYS B O 1
ATOM 7016 N N . GLU B 1 415 ? -16.344 14.305 -20.062 1 96.19 415 GLU B N 1
ATOM 7017 C CA . GLU B 1 415 ? -15.82 15.219 -21.078 1 96.19 415 GLU B CA 1
ATOM 7018 C C . GLU B 1 415 ? -14.883 16.25 -20.453 1 96.19 415 GLU B C 1
ATOM 7020 O O . GLU B 1 415 ? -15.109 16.688 -19.312 1 96.19 415 GLU B O 1
ATOM 7025 N N . GLU B 1 416 ? -13.828 16.578 -21.172 1 96.31 416 GLU B N 1
ATOM 7026 C CA . GLU B 1 416 ? -12.867 17.562 -20.703 1 96.31 416 GLU B CA 1
ATOM 7027 C C . GLU B 1 416 ? -13.258 18.984 -21.125 1 96.31 416 GLU B C 1
ATOM 7029 O O . GLU B 1 416 ? -13.562 19.219 -22.297 1 96.31 416 GLU B O 1
ATOM 7034 N N . LYS B 1 417 ? -13.281 19.875 -20.203 1 97 417 LYS B N 1
ATOM 7035 C CA . LYS B 1 417 ? -13.617 21.266 -20.438 1 97 417 LYS B CA 1
ATOM 7036 C C . LYS B 1 417 ? -12.82 22.188 -19.531 1 97 417 LYS B C 1
ATOM 7038 O O . LYS B 1 417 ? -12.211 21.734 -18.562 1 97 417 LYS B O 1
ATOM 7043 N N . LYS B 1 418 ? -12.766 23.422 -19.906 1 97.81 418 LYS B N 1
ATOM 7044 C CA . LYS B 1 418 ? -12.25 24.422 -18.969 1 97.81 418 LYS B CA 1
ATOM 7045 C C . LYS B 1 418 ? -13.141 24.547 -17.734 1 97.81 418 LYS B C 1
ATOM 7047 O O . LYS B 1 418 ? -14.367 24.531 -17.859 1 97.81 418 LYS B O 1
ATOM 7052 N N . ILE B 1 419 ? -12.531 24.641 -16.609 1 97.62 419 ILE B N 1
ATOM 7053 C CA . ILE B 1 419 ? -13.289 24.594 -15.359 1 97.62 419 ILE B CA 1
ATOM 7054 C C . ILE B 1 419 ? -14.25 25.781 -15.289 1 97.62 419 ILE B C 1
ATOM 7056 O O . ILE B 1 419 ? -15.336 25.656 -14.719 1 97.62 419 ILE B O 1
ATOM 7060 N N . GLN B 1 420 ? -13.914 26.906 -15.898 1 97.44 420 GLN B N 1
ATOM 7061 C CA . GLN B 1 420 ? -14.773 28.078 -15.875 1 97.44 420 GLN B CA 1
ATOM 7062 C C . GLN B 1 420 ? -16.109 27.797 -16.547 1 97.44 420 GLN B C 1
ATOM 7064 O O . GLN B 1 420 ? -17.125 28.406 -16.203 1 97.44 420 GLN B O 1
ATOM 7069 N N . ASP B 1 421 ? -16.172 26.844 -17.422 1 97.62 421 ASP B N 1
ATOM 7070 C CA . ASP B 1 421 ? -17.375 26.5 -18.156 1 97.62 421 ASP B CA 1
ATOM 7071 C C . ASP B 1 421 ? -18.141 25.375 -17.484 1 97.62 421 ASP B C 1
ATOM 7073 O O . ASP B 1 421 ? -19.109 24.859 -18.031 1 97.62 421 ASP B O 1
ATOM 7077 N N . CYS B 1 422 ? -17.688 25 -16.328 1 97.38 422 CYS B N 1
ATOM 7078 C CA . CYS B 1 422 ? -18.219 23.781 -15.734 1 97.38 422 CYS B CA 1
ATOM 7079 C C . CYS B 1 422 ? -18.906 24.078 -14.406 1 97.38 422 CYS B C 1
ATOM 7081 O O . CYS B 1 422 ? -19.219 23.172 -13.633 1 97.38 422 CYS B O 1
ATOM 7083 N N . ILE B 1 423 ? -19.109 25.344 -14.086 1 97.38 423 ILE B N 1
ATOM 7084 C CA . ILE B 1 423 ? -19.781 25.688 -12.836 1 97.38 423 ILE B CA 1
ATOM 7085 C C . ILE B 1 423 ? -21.156 25.016 -12.773 1 97.38 423 ILE B C 1
ATOM 7087 O O . ILE B 1 423 ? -21.938 25.094 -13.727 1 97.38 423 ILE B O 1
ATOM 7091 N N . GLY B 1 424 ? -21.453 24.281 -11.719 1 97.19 424 GLY B N 1
ATOM 7092 C CA . GLY B 1 424 ? -22.719 23.562 -11.547 1 97.19 424 GLY B CA 1
ATOM 7093 C C . GLY B 1 424 ? -22.656 22.125 -11.992 1 97.19 424 GLY B C 1
ATOM 7094 O O . GLY B 1 424 ? -23.531 21.328 -11.648 1 97.19 424 GLY B O 1
ATOM 7095 N N . ARG B 1 425 ? -21.641 21.812 -12.68 1 97.62 425 ARG B N 1
ATOM 7096 C CA . ARG B 1 425 ? -21.484 20.438 -13.156 1 97.62 425 ARG B CA 1
ATOM 7097 C C . ARG B 1 425 ? -20.781 19.578 -12.109 1 97.62 425 ARG B C 1
ATOM 7099 O O . ARG B 1 425 ? -20.266 20.094 -11.117 1 97.62 425 ARG B O 1
ATOM 7106 N N . ILE B 1 426 ? -20.828 18.25 -12.336 1 98.06 426 ILE B N 1
ATOM 7107 C CA . ILE B 1 426 ? -20.266 17.312 -11.375 1 98.06 426 ILE B CA 1
ATOM 7108 C C . ILE B 1 426 ? -18.859 16.922 -11.797 1 98.06 426 ILE B C 1
ATOM 7110 O O . ILE B 1 426 ? -18.625 16.516 -12.938 1 98.06 426 ILE B O 1
ATOM 7114 N N . SER B 1 427 ? -17.938 17.047 -10.867 1 97.62 427 SER B N 1
ATOM 7115 C CA . SER B 1 427 ? -16.531 16.797 -11.141 1 97.62 427 SER B CA 1
ATOM 7116 C C . SER B 1 427 ? -16.266 15.312 -11.328 1 97.62 427 SER B C 1
ATOM 7118 O O . SER B 1 427 ? -16.734 14.484 -10.547 1 97.62 427 SER B O 1
ATOM 7120 N N . GLY B 1 428 ? -15.461 14.992 -12.336 1 96 428 GLY B N 1
ATOM 7121 C CA . GLY B 1 428 ? -14.898 13.664 -12.508 1 96 428 GLY B CA 1
ATOM 7122 C C . GLY B 1 428 ? -13.461 13.555 -12.023 1 96 428 GLY B C 1
ATOM 7123 O O . GLY B 1 428 ? -12.828 12.508 -12.164 1 96 428 GLY B O 1
ATOM 7124 N N . ASN B 1 429 ? -12.961 14.641 -11.359 1 91.81 429 ASN B N 1
ATOM 7125 C CA . ASN B 1 429 ? -11.555 14.727 -10.977 1 91.81 429 ASN B CA 1
ATOM 7126 C C . ASN B 1 429 ? -11.398 14.93 -9.477 1 91.81 429 ASN B C 1
ATOM 7128 O O . ASN B 1 429 ? -12.32 15.391 -8.805 1 91.81 429 ASN B O 1
ATOM 7132 N N . LEU B 1 430 ? -10.289 14.438 -9.047 1 93.69 430 LEU B N 1
ATOM 7133 C CA . LEU B 1 430 ? -9.797 14.75 -7.711 1 93.69 430 LEU B CA 1
ATOM 7134 C C . LEU B 1 430 ? -8.617 15.711 -7.773 1 93.69 430 LEU B C 1
ATOM 7136 O O . LEU B 1 430 ? -7.633 15.445 -8.469 1 93.69 430 LEU B O 1
ATOM 7140 N N . GLN B 1 431 ? -8.766 16.906 -7.133 1 92.62 431 GLN B N 1
ATOM 7141 C CA . GLN B 1 431 ? -7.684 17.891 -7.094 1 92.62 431 GLN B CA 1
ATOM 7142 C C . GLN B 1 431 ? -7.336 18.25 -5.652 1 92.62 431 GLN B C 1
ATOM 7144 O O . GLN B 1 431 ? -8.227 18.516 -4.84 1 92.62 431 GLN B O 1
ATOM 7149 N N . TYR B 1 432 ? -6.094 18.219 -5.359 1 90.19 432 TYR B N 1
ATOM 7150 C CA . TYR B 1 432 ? -5.633 18.625 -4.035 1 90.19 432 TYR B CA 1
ATOM 7151 C C . TYR B 1 432 ? -4.191 19.109 -4.09 1 90.19 432 TYR B C 1
ATOM 7153 O O . TYR B 1 432 ? -3.498 18.906 -5.094 1 90.19 432 TYR B O 1
ATOM 7161 N N . PHE B 1 433 ? -3.828 19.859 -3.107 1 82.06 433 PHE B N 1
ATOM 7162 C CA . PHE B 1 433 ? -2.438 20.266 -2.938 1 82.06 433 PHE B CA 1
ATOM 7163 C C . PHE B 1 433 ? -1.819 19.578 -1.725 1 82.06 433 PHE B C 1
ATOM 7165 O O . PHE B 1 433 ? -2.475 19.422 -0.693 1 82.06 433 PHE B O 1
ATOM 7172 N N . CYS B 1 434 ? -0.649 19.062 -1.963 1 79.5 434 CYS B N 1
ATOM 7173 C CA . CYS B 1 434 ? 0.139 18.469 -0.89 1 79.5 434 CYS B CA 1
ATOM 7174 C C . CYS B 1 434 ? 1.522 19.109 -0.812 1 79.5 434 CYS B C 1
ATOM 7176 O O . CYS B 1 434 ? 2.225 19.203 -1.82 1 79.5 434 CYS B O 1
ATOM 7178 N N . PRO B 1 435 ? 1.94 19.5 0.464 1 80.38 435 PRO B N 1
ATOM 7179 C CA . PRO B 1 435 ? 1.186 19.469 1.719 1 80.38 435 PRO B CA 1
ATOM 7180 C C . PRO B 1 435 ? 0.096 20.531 1.784 1 80.38 435 PRO B C 1
ATOM 7182 O O . PRO B 1 435 ? 0.199 21.562 1.12 1 80.38 435 PRO B O 1
ATOM 7185 N N . PRO B 1 436 ? -1.114 20.359 2.627 1 75.12 436 PRO B N 1
ATOM 7186 C CA . PRO B 1 436 ? -1.203 19.219 3.545 1 75.12 436 PRO B CA 1
ATOM 7187 C C . PRO B 1 436 ? -2.01 18.062 2.971 1 75.12 436 PRO B C 1
ATOM 7189 O O . PRO B 1 436 ? -2.217 17.047 3.648 1 75.12 436 PRO B O 1
ATOM 7192 N N . GLY B 1 437 ? -2.586 18.203 1.848 1 84.12 437 GLY B N 1
ATOM 7193 C CA . GLY B 1 437 ? -3.268 17.078 1.222 1 84.12 437 GLY B CA 1
ATOM 7194 C C . GLY B 1 437 ? -4.777 17.172 1.321 1 84.12 437 GLY B C 1
ATOM 7195 O O . GLY B 1 437 ? -5.473 16.156 1.23 1 84.12 437 GLY B O 1
ATOM 7196 N N . TYR B 1 438 ? -5.316 18.359 1.626 1 89.62 438 TYR B N 1
ATOM 7197 C CA . TYR B 1 438 ? -6.766 18.516 1.605 1 89.62 438 TYR B CA 1
ATOM 7198 C C . TYR B 1 438 ? -7.273 18.734 0.184 1 89.62 438 TYR B C 1
ATOM 7200 O O . TYR B 1 438 ? -6.629 19.422 -0.612 1 89.62 438 TYR B O 1
ATOM 7208 N N . PRO B 1 439 ? -8.352 18.172 -0.085 1 93.75 439 PRO B N 1
ATOM 7209 C CA . PRO B 1 439 ? -8.836 18.312 -1.461 1 93.75 439 PRO B CA 1
ATOM 7210 C C . PRO B 1 439 ? -9.391 19.703 -1.755 1 93.75 439 PRO B C 1
ATOM 7212 O O . PRO B 1 439 ? -10.062 20.297 -0.906 1 93.75 439 PRO B O 1
ATOM 7215 N N . VAL B 1 440 ? -9.039 20.203 -2.873 1 94.75 440 VAL B N 1
ATOM 7216 C CA . VAL B 1 440 ? -9.688 21.375 -3.447 1 94.75 440 VAL B CA 1
ATOM 7217 C C . VAL B 1 440 ? -10.984 20.953 -4.141 1 94.75 440 VAL B C 1
ATOM 7219 O O . VAL B 1 440 ? -12.008 21.641 -4.023 1 94.75 440 VAL B O 1
ATOM 7222 N N . LEU B 1 441 ? -10.914 19.859 -4.758 1 95.69 441 LEU B N 1
ATOM 7223 C CA . LEU B 1 441 ? -12.023 19.281 -5.492 1 95.69 441 LEU B CA 1
ATOM 7224 C C . LEU B 1 441 ? -12.023 17.75 -5.367 1 95.69 441 LEU B C 1
ATOM 7226 O O . LEU B 1 441 ? -10.977 17.125 -5.473 1 95.69 441 LEU B O 1
ATOM 7230 N N . THR B 1 442 ? -13.227 17.188 -5.082 1 95.81 442 THR B N 1
ATOM 7231 C CA . THR B 1 442 ? -13.32 15.734 -4.938 1 95.81 442 THR B CA 1
ATOM 7232 C C . THR B 1 442 ? -14.18 15.133 -6.043 1 95.81 442 THR B C 1
ATOM 7234 O O . THR B 1 442 ? -14.922 15.844 -6.719 1 95.81 442 THR B O 1
ATOM 7237 N N . PHE B 1 443 ? -14.039 13.844 -6.207 1 96.12 443 PHE B N 1
ATOM 7238 C CA . PHE B 1 443 ? -14.922 13.133 -7.125 1 96.12 443 PHE B CA 1
ATOM 7239 C C . PHE B 1 443 ? -16.375 13.344 -6.746 1 96.12 443 PHE B C 1
ATOM 7241 O O . PHE B 1 443 ? -16.734 13.266 -5.566 1 96.12 443 PHE B O 1
ATOM 7248 N N . GLY B 1 444 ? -17.234 13.633 -7.805 1 96.88 444 GLY B N 1
ATOM 7249 C CA . GLY B 1 444 ? -18.656 13.719 -7.559 1 96.88 444 GLY B CA 1
ATOM 7250 C C . GLY B 1 444 ? -19.078 15.039 -6.945 1 96.88 444 GLY B C 1
ATOM 7251 O O . GLY B 1 444 ? -20.25 15.227 -6.586 1 96.88 444 GLY B O 1
ATOM 7252 N N . GLU B 1 445 ? -18.125 15.961 -6.773 1 97.56 445 GLU B N 1
ATOM 7253 C CA . GLU B 1 445 ? -18.406 17.266 -6.195 1 97.56 445 GLU B CA 1
ATOM 7254 C C . GLU B 1 445 ? -18.922 18.25 -7.258 1 97.56 445 GLU B C 1
ATOM 7256 O O . GLU B 1 445 ? -18.453 18.219 -8.398 1 97.56 445 GLU B O 1
ATOM 7261 N N . GLU B 1 446 ? -19.906 19.078 -6.867 1 98 446 GLU B N 1
ATOM 7262 C CA . GLU B 1 446 ? -20.359 20.141 -7.754 1 98 446 GLU B CA 1
ATOM 7263 C C . GLU B 1 446 ? -19.328 21.266 -7.848 1 98 446 GLU B C 1
ATOM 7265 O O . GLU B 1 446 ? -18.828 21.75 -6.828 1 98 446 GLU B O 1
ATOM 7270 N N . ILE B 1 447 ? -18.984 21.672 -9.047 1 97.94 447 ILE B N 1
ATOM 7271 C CA . ILE B 1 447 ? -17.969 22.703 -9.281 1 97.94 447 ILE B CA 1
ATOM 7272 C C . ILE B 1 447 ? -18.578 24.078 -9.008 1 97.94 447 ILE B C 1
ATOM 7274 O O . ILE B 1 447 ? -19.641 24.422 -9.547 1 97.94 447 ILE B O 1
ATOM 7278 N N . SER B 1 448 ? -17.922 24.844 -8.203 1 97.19 448 SER B N 1
ATOM 7279 C CA . SER B 1 448 ? -18.359 26.188 -7.855 1 97.19 448 SER B CA 1
ATOM 7280 C C . SER B 1 448 ? -17.359 27.234 -8.336 1 97.19 448 SER B C 1
ATOM 7282 O O . SER B 1 448 ? -16.312 26.891 -8.906 1 97.19 448 SER B O 1
ATOM 7284 N N . LYS B 1 449 ? -17.703 28.516 -8.086 1 96.31 449 LYS B N 1
ATOM 7285 C CA . LYS B 1 449 ? -16.844 29.625 -8.492 1 96.31 449 LYS B CA 1
ATOM 7286 C C . LYS B 1 449 ? -15.523 29.594 -7.738 1 96.31 449 LYS B C 1
ATOM 7288 O O . LYS B 1 449 ? -14.484 29.984 -8.281 1 96.31 449 LYS B O 1
ATOM 7293 N N . GLU B 1 450 ? -15.594 29.172 -6.473 1 95.69 450 GLU B N 1
ATOM 7294 C CA . GLU B 1 450 ? -14.391 29.109 -5.648 1 95.69 450 GLU B CA 1
ATOM 7295 C C . GLU B 1 450 ? -13.375 28.141 -6.234 1 95.69 450 GLU B C 1
ATOM 7297 O O . GLU B 1 450 ? -12.164 28.375 -6.168 1 95.69 450 GLU B O 1
ATOM 7302 N N . HIS B 1 451 ? -13.875 27 -6.836 1 96.25 451 HIS B N 1
ATOM 7303 C CA . HIS B 1 451 ? -12.969 26.078 -7.496 1 96.25 451 HIS B CA 1
ATOM 7304 C C . HIS B 1 451 ? -12.227 26.75 -8.648 1 96.25 451 HIS B C 1
ATOM 7306 O O . HIS B 1 451 ? -11.016 26.562 -8.805 1 96.25 451 HIS B O 1
ATOM 7312 N N . VAL B 1 452 ? -12.938 27.547 -9.43 1 96.19 452 VAL B N 1
ATOM 7313 C CA . VAL B 1 452 ? -12.375 28.25 -10.578 1 96.19 452 VAL B CA 1
ATOM 7314 C C . VAL B 1 452 ? -11.305 29.234 -10.102 1 96.19 452 VAL B C 1
ATOM 7316 O O . VAL B 1 452 ? -10.25 29.359 -10.727 1 96.19 452 VAL B O 1
ATOM 7319 N N . GLU B 1 453 ? -11.594 29.875 -9.031 1 94.38 453 GLU B N 1
ATOM 7320 C CA . GLU B 1 453 ? -10.672 30.875 -8.484 1 94.38 453 GLU B CA 1
ATOM 7321 C C . GLU B 1 453 ? -9.367 30.219 -8.023 1 94.38 453 GLU B C 1
ATOM 7323 O O . GLU B 1 453 ? -8.289 30.797 -8.211 1 94.38 453 GLU B O 1
ATOM 7328 N N . ILE B 1 454 ? -9.461 29.078 -7.441 1 92.69 454 ILE B N 1
ATOM 7329 C CA . ILE B 1 454 ? -8.289 28.422 -6.875 1 92.69 454 ILE B CA 1
ATOM 7330 C C . ILE B 1 454 ? -7.488 27.75 -7.992 1 92.69 454 ILE B C 1
ATOM 7332 O O . ILE B 1 454 ? -6.258 27.875 -8.031 1 92.69 454 ILE B O 1
ATOM 7336 N N . LEU B 1 455 ? -8.172 27.031 -8.922 1 93.19 455 LEU B N 1
ATOM 7337 C CA . LEU B 1 455 ? -7.488 26.203 -9.914 1 93.19 455 LEU B CA 1
ATOM 7338 C C . LEU B 1 455 ? -7.125 27.031 -11.148 1 93.19 455 LEU B C 1
ATOM 7340 O O . LEU B 1 455 ? -6.23 26.641 -11.906 1 93.19 455 LEU B O 1
ATOM 7344 N N . GLY B 1 456 ? -7.773 28.094 -11.414 1 94.44 456 GLY B N 1
ATOM 7345 C CA . GLY B 1 456 ? -7.559 28.922 -12.594 1 94.44 456 GLY B CA 1
ATOM 7346 C C . GLY B 1 456 ? -8.602 28.703 -13.672 1 94.44 456 GLY B C 1
ATOM 7347 O O . GLY B 1 456 ? -8.977 27.562 -13.953 1 94.44 456 GLY B O 1
ATOM 7348 N N . GLN B 1 457 ? -8.969 29.703 -14.336 1 94.81 457 GLN B N 1
ATOM 7349 C CA . GLN B 1 457 ? -10.094 29.703 -15.266 1 94.81 457 GLN B CA 1
ATOM 7350 C C . GLN B 1 457 ? -9.859 28.734 -16.422 1 94.81 457 GLN B C 1
ATOM 7352 O O . GLN B 1 457 ? -10.797 28.094 -16.891 1 94.81 457 GLN B O 1
ATOM 7357 N N . ASN B 1 458 ? -8.625 28.531 -16.797 1 95.81 458 ASN B N 1
ATOM 7358 C CA . ASN B 1 458 ? -8.32 27.734 -17.984 1 95.81 458 ASN B CA 1
ATOM 7359 C C . ASN B 1 458 ? -7.938 26.297 -17.609 1 95.81 458 ASN B C 1
ATOM 7361 O O . ASN B 1 458 ? -7.566 25.516 -18.484 1 95.81 458 ASN B O 1
ATOM 7365 N N . PHE B 1 459 ? -8.055 26.047 -16.312 1 95.06 459 PHE B N 1
ATOM 7366 C CA . PHE B 1 459 ? -7.727 24.688 -15.883 1 95.06 459 PHE B CA 1
ATOM 7367 C C . PHE B 1 459 ? -8.648 23.672 -16.547 1 95.06 459 PHE B C 1
ATOM 7369 O O . PHE B 1 459 ? -9.875 23.844 -16.531 1 95.06 459 PHE B O 1
ATOM 7376 N N . LEU B 1 460 ? -8.086 22.688 -17.172 1 95.75 460 LEU B N 1
ATOM 7377 C CA . LEU B 1 460 ? -8.883 21.656 -17.812 1 95.75 460 LEU B CA 1
ATOM 7378 C C . LEU B 1 460 ? -9.289 20.578 -16.812 1 95.75 460 LEU B C 1
ATOM 7380 O O . LEU B 1 460 ? -8.461 20.109 -16.031 1 95.75 460 LEU B O 1
ATOM 7384 N N . ILE B 1 461 ? -10.57 20.25 -16.828 1 95.75 461 ILE B N 1
ATOM 7385 C CA . ILE B 1 461 ? -11.102 19.281 -15.883 1 95.75 461 ILE B CA 1
ATOM 7386 C C . ILE B 1 461 ? -12.078 18.344 -16.594 1 95.75 461 ILE B C 1
ATOM 7388 O O . ILE B 1 461 ? -12.664 18.703 -17.625 1 95.75 461 ILE B O 1
ATOM 7392 N N . GLU B 1 462 ? -12.172 17.172 -16.062 1 96.19 462 GLU B N 1
ATOM 7393 C CA . GLU B 1 462 ? -13.195 16.25 -16.547 1 96.19 462 GLU B CA 1
ATOM 7394 C C . GLU B 1 462 ? -14.484 16.391 -15.734 1 96.19 462 GLU B C 1
ATOM 7396 O O . GLU B 1 462 ? -14.445 16.406 -14.5 1 96.19 462 GLU B O 1
ATOM 7401 N N . VAL B 1 463 ? -15.633 16.5 -16.422 1 97.5 463 VAL B N 1
ATOM 7402 C CA . VAL B 1 463 ? -16.938 16.547 -15.781 1 97.5 463 VAL B CA 1
ATOM 7403 C C . VAL B 1 463 ? -17.828 15.438 -16.328 1 97.5 463 VAL B C 1
ATOM 7405 O O . VAL B 1 463 ? -17.609 14.93 -17.422 1 97.5 463 VAL B O 1
ATOM 7408 N N . LEU B 1 464 ? -18.766 14.977 -15.5 1 96.88 464 LEU B N 1
ATOM 7409 C CA . LEU B 1 464 ? -19.703 13.93 -15.922 1 96.88 464 LEU B CA 1
ATOM 7410 C C . LEU B 1 464 ? -20.625 14.43 -17.031 1 96.88 464 LEU B C 1
ATOM 7412 O O . LEU B 1 464 ? -21.078 15.578 -16.984 1 96.88 464 LEU B O 1
ATOM 7416 N N . VAL B 1 465 ? -20.797 13.555 -18.031 1 94.25 465 VAL B N 1
ATOM 7417 C CA . VAL B 1 465 ? -21.734 13.883 -19.094 1 94.25 465 VAL B CA 1
ATOM 7418 C C . VAL B 1 465 ? -23.172 13.758 -18.578 1 94.25 465 VAL B C 1
ATOM 7420 O O . VAL B 1 465 ? -23.5 12.797 -17.891 1 94.25 465 VAL B O 1
ATOM 7423 N N . GLU B 1 466 ? -23.953 14.789 -18.734 1 77.94 466 GLU B N 1
ATOM 7424 C CA . GLU B 1 466 ? -25.328 14.828 -18.266 1 77.94 466 GLU B CA 1
ATOM 7425 C C . GLU B 1 466 ? -26.203 13.859 -19.062 1 77.94 466 GLU B C 1
ATOM 7427 O O . GLU B 1 466 ? -26.016 13.68 -20.266 1 77.94 466 GLU B O 1
ATOM 7432 N N . ASP B 1 467 ? -26.734 12.758 -18.391 1 61.31 467 ASP B N 1
ATOM 7433 C CA . ASP B 1 467 ? -27.703 11.922 -19.094 1 61.31 467 ASP B CA 1
ATOM 7434 C C . ASP B 1 467 ? -28.766 12.773 -19.781 1 61.31 467 ASP B C 1
ATOM 7436 O O . ASP B 1 467 ? -29.266 13.734 -19.203 1 61.31 467 ASP B O 1
ATOM 7440 N N . GLU B 1 468 ? -28.781 12.867 -21.062 1 42.28 468 GLU B N 1
ATOM 7441 C CA . GLU B 1 468 ? -29.984 13.398 -21.703 1 42.28 468 GLU B CA 1
ATOM 7442 C C . GLU B 1 468 ? -31.25 12.727 -21.188 1 42.28 468 GLU B C 1
ATOM 7444 O O . GLU B 1 468 ? -31.219 11.555 -20.812 1 42.28 468 GLU B O 1
#

Foldseek 3Di:
DPDDDDPVVVVVVVVVLQFAELAPLQASPHQLLPDVLVVCCVVPNPVVLQVCLVCQVVDPQWDADLLFTFFNGDLVCVLLVFPGKDKFQQALLVVLLLVLLLQAQAEEEEELQDFVSVVVSVLVRNYHYDYFYFDADPLQRDGAFDELVSVLVSCVVPVRHQAYEYEPPDLQFFGYQLQSNLVRNPLHAYEYADQQPSLCSLAPPACRDNLNRRHQKYKYNCSRALVFDPRIIMIGGHNPHPPDVVSSRVSCVVPTDSNDGSSRVSRSVSSSVSSNVCSNVLQVVLLVLLVVLCVLCVPFDFKAWDDDDPSGGDSQKIKMAGAQAFFVRLQVCCCVVLSHHFHDTGRGTTMGGSGSNDDNVSSVSVSVSSVVVNVVCVPPDHDPSPSPLSVLLSVQSVPKDQADRLVCLVVFDKDKDFLLVQQQFFFSDWADDPVVRRTLHDHRIGRHPSSCVNQHRRDIGITGDDDD/DPDDDDPVVVVVVVVVLQFAELAPLQASPHQLLPPVLVVCCVVPNPVVLQVCLVCQVVDPQWDADLLFTFFNGDLVCVLLVFPGKTKFQQALLVVLLLVLLLQAQAEEEEELQDFVSVVVSVLVRNYHYDYFYFDADPLQGDGAFDELVSVLVSCVVPVRHQAYEYEPPDLQFFGYQLQSNLVRNDLHAYEYADQQPSLCSLAPPACRDNLNRRHQKYKYNCSRALVFDPRIIMIGGHNPHPPDVVSSRVSCVVPTDSNDGSSRVSRSVSSSVSSNVCSNVLQVVLLVLLVVLVVLCVPFDFKAWDDDDPSGGDSQKIKMAGAQAFFVNLQVCCCVVLSHHFHDTGRGTTMGGSGSNDDNVSSVSVSVSSVVVNVVCVPPDHDPSPSPLSVLLSVQSVPKDQADRLVCLVVFDKDKDFLLVQQQFFFSDWADDPVVRRTLHDHRIGRHPSSCVNQHRRDIGITGDDDD

InterPro domains:
  IPR000310 Orn/Lys/Arg decarboxylase, major domain [PF01276] (75-304)
  IPR015421 Pyridoxal phosphate-dependent transferase, major domain [G3DSA:3.40.640.10] (6-282)
  IPR015424 Pyridoxal phosphate-dependent transferase [SSF53383] (74-377)
  IPR052357 Orn/Lys/Arg decarboxylase class-I [PTHR43277] (3-456)

pLDDT: mean 93.67, std 8.46, range [37.5, 98.88]

Organism: Tetrahymena thermophila (strain SB210) (NCBI:txid312017)